Protein AF-0000000080321434 (afdb_homodimer)

Sequence (794 aa):
MRINADEWEIYREKVVTRYVVVEDSRVKMIAEKVEYGEALRVIVDGKVAMVSGRRLSDEIADMAVKLARTSQDRLSEFPERSRVERVEVFDPSVMKTTPEELKDYGEAIASVGNISSAHFSVEYIRREIVNSNGVEVAEEESLAGVVVEAVFGSGSAYEYHESRRLDFEPESYAERALELARIDDRAEKIDPGRYTVTLSPVAVDQLLSYALYPAFYYENIRRGRSRIGELMGKEVFGGLSITDDPLLDWGVNSCSFDDEGVASRRKVLVDGGVVRGYISDFKHLPESPTGNGFREDYSSYPSTSPTNVVLDFPERGEAEGVYVHAFIGAHTSNFVSGDFSLELMNASIDGKGIKGAMIYGNVYDLLNRISHFGNKVRQVGSTVTPEIVLEGVEIKVMRINADEWEIYREKVVTRYVVVEDSRVKMIAEKVEYGEALRVIVDGKVAMVSGRRLSDEIADMAVKLARTSQDRLSEFPERSRVERVEVFDPSVMKTTPEELKDYGEAIASVGNISSAHFSVEYIRREIVNSNGVEVAEEESLAGVVVEAVFGSGSAYEYHESRRLDFEPESYAERALELARIDDRAEKIDPGRYTVTLSPVAVDQLLSYALYPAFYYENIRRGRSRIGELMGKEVFGGLSITDDPLLDWGVNSCSFDDEGVASRRKVLVDGGVVRGYISDFKHLPESPTGNGFREDYSSYPSTSPTNVVLDFPERGEAEGVYVHAFIGAHTSNFVSGDFSLELMNASIDGKGIKGAMIYGNVYDLLNRISHFGNKVRQVGSTVTPEIVLEGVEIKV

Radius of gyration: 27.19 Å; Cα contacts (8 Å, |Δi|>4): 2315; chains: 2; bounding box: 60×73×65 Å

Organism: NCBI:txid113653

Structure (mmCIF, N/CA/C/O backbone):
data_AF-0000000080321434-model_v1
#
loop_
_entity.id
_entity.type
_entity.pdbx_description
1 polymer 'Putative Zn-dependent protease'
#
loop_
_atom_site.group_PDB
_atom_site.id
_atom_site.type_symbol
_atom_site.label_atom_id
_atom_site.label_alt_id
_atom_site.label_comp_id
_atom_site.label_asym_id
_atom_site.label_entity_id
_atom_site.label_seq_id
_atom_site.pdbx_PDB_ins_code
_atom_site.Cartn_x
_atom_site.Cartn_y
_atom_site.Cartn_z
_atom_site.occupancy
_atom_site.B_iso_or_equiv
_atom_site.auth_seq_id
_atom_site.auth_comp_id
_atom_site.auth_asym_id
_atom_site.auth_atom_id
_atom_site.pdbx_PDB_model_num
ATOM 1 N N . MET A 1 1 ? 22.266 3.693 28.188 1 79.75 1 MET A N 1
ATOM 2 C CA . MET A 1 1 ? 22.875 3.902 26.875 1 79.75 1 MET A CA 1
ATOM 3 C C . MET A 1 1 ? 23.641 5.223 26.828 1 79.75 1 MET A C 1
ATOM 5 O O . MET A 1 1 ? 23.125 6.254 27.266 1 79.75 1 MET A O 1
ATOM 9 N N . ARG A 1 2 ? 25.016 5.258 26.578 1 85.5 2 ARG A N 1
ATOM 10 C CA . ARG A 1 2 ? 25.844 6.453 26.438 1 85.5 2 ARG A CA 1
ATOM 11 C C . ARG A 1 2 ? 25.75 7.02 25.016 1 85.5 2 ARG A C 1
ATOM 13 O O . ARG A 1 2 ? 26.094 6.344 24.047 1 85.5 2 ARG A O 1
ATOM 20 N N . ILE A 1 3 ? 25 8.125 24.797 1 94.19 3 ILE A N 1
ATOM 21 C CA . ILE A 1 3 ? 24.828 8.766 23.5 1 94.19 3 ILE A CA 1
ATOM 22 C C . ILE A 1 3 ? 25.781 9.961 23.391 1 94.19 3 ILE A C 1
ATOM 24 O O . ILE A 1 3 ? 25.594 10.977 24.062 1 94.19 3 ILE A O 1
ATOM 28 N N . ASN A 1 4 ? 26.797 9.867 22.672 1 94.81 4 ASN A N 1
ATOM 29 C CA . ASN A 1 4 ? 27.797 10.922 22.469 1 94.81 4 ASN A CA 1
ATOM 30 C C . ASN A 1 4 ? 27.375 11.891 21.375 1 94.81 4 ASN A C 1
ATOM 32 O O . ASN A 1 4 ? 27.969 11.922 20.297 1 94.81 4 ASN A O 1
ATOM 36 N N . ALA A 1 5 ? 26.391 12.688 21.641 1 97.75 5 ALA A N 1
ATOM 37 C CA . ALA A 1 5 ? 25.828 13.672 20.719 1 97.75 5 ALA A CA 1
ATOM 38 C C . ALA A 1 5 ? 25.516 14.984 21.422 1 97.75 5 ALA A C 1
ATOM 40 O O . ALA A 1 5 ? 25.469 15.031 22.656 1 97.75 5 ALA A O 1
ATOM 41 N N . ASP A 1 6 ? 25.422 16.016 20.703 1 98.25 6 ASP A N 1
ATOM 42 C CA . ASP A 1 6 ? 25.031 17.281 21.297 1 98.25 6 ASP A CA 1
ATOM 43 C C . ASP A 1 6 ? 23.641 17.203 21.906 1 98.25 6 ASP A C 1
ATOM 45 O O . ASP A 1 6 ? 23.406 17.688 23.016 1 98.25 6 ASP A O 1
ATOM 49 N N . GLU A 1 7 ? 22.703 16.641 21.156 1 98.31 7 GLU A N 1
ATOM 50 C CA . GLU A 1 7 ? 21.359 16.344 21.641 1 98.31 7 GLU A CA 1
ATOM 51 C C . GLU A 1 7 ? 20.875 14.992 21.125 1 98.31 7 GLU A C 1
ATOM 53 O O . GLU A 1 7 ? 21.438 14.453 20.172 1 98.31 7 GLU A O 1
ATOM 58 N N . TRP A 1 8 ? 19.875 14.453 21.797 1 98.31 8 TRP A N 1
ATOM 59 C CA . TRP A 1 8 ? 19.328 13.172 21.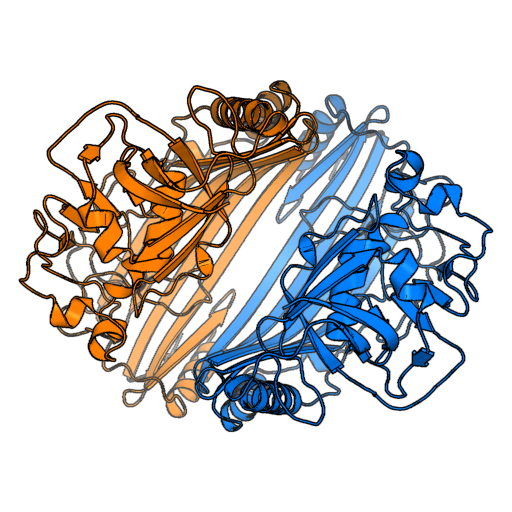391 1 98.31 8 TRP A CA 1
ATOM 60 C C . TRP A 1 8 ? 17.844 13.086 21.719 1 98.31 8 TRP A C 1
ATOM 62 O O . TRP A 1 8 ? 17.344 13.82 22.578 1 98.31 8 TRP A O 1
ATOM 72 N N . GLU A 1 9 ? 17.109 12.289 20.984 1 98.5 9 GLU A N 1
ATOM 73 C CA . GLU A 1 9 ? 15.703 11.945 21.188 1 98.5 9 GLU A CA 1
ATOM 74 C C . GLU A 1 9 ? 15.477 10.453 21.016 1 98.5 9 GLU A C 1
ATOM 76 O O . GLU A 1 9 ? 15.969 9.844 20.062 1 98.5 9 GLU A O 1
ATOM 81 N N . ILE A 1 10 ? 14.773 9.852 21.938 1 98.31 10 ILE A N 1
ATOM 82 C CA . ILE A 1 10 ? 14.359 8.453 21.844 1 98.31 10 ILE A CA 1
ATOM 83 C C . ILE A 1 10 ? 12.844 8.375 21.703 1 98.31 10 ILE A C 1
ATOM 85 O O . ILE A 1 10 ? 12.109 8.992 22.484 1 98.31 10 ILE A O 1
ATOM 89 N N . TYR A 1 11 ? 12.43 7.727 20.719 1 98.06 11 TYR A N 1
ATOM 90 C CA . TYR A 1 11 ? 11.023 7.445 20.438 1 98.06 11 TYR A CA 1
ATOM 91 C C . TYR A 1 11 ? 10.734 5.953 20.531 1 98.06 11 TYR A C 1
ATOM 93 O O . TYR A 1 11 ? 11.445 5.137 19.938 1 98.06 11 TYR A O 1
ATOM 101 N N . ARG A 1 12 ? 9.734 5.574 21.281 1 98.06 12 ARG A N 1
ATOM 102 C CA . ARG A 1 12 ? 9.305 4.188 21.438 1 98.06 12 ARG A CA 1
ATOM 103 C C . ARG A 1 12 ? 7.828 4.027 21.094 1 98.06 12 ARG A C 1
ATOM 105 O O . ARG A 1 12 ? 7.008 4.887 21.422 1 98.06 12 ARG A O 1
ATOM 112 N N . GLU A 1 13 ? 7.52 2.906 20.422 1 97.75 13 GLU A N 1
ATOM 113 C CA . GLU A 1 13 ? 6.133 2.652 20.047 1 97.75 13 GLU A CA 1
ATOM 114 C C . GLU A 1 13 ? 5.793 1.17 20.156 1 97.75 13 GLU A C 1
ATOM 116 O O . GLU A 1 13 ? 6.59 0.313 19.766 1 97.75 13 GLU A O 1
ATOM 121 N N . LYS A 1 14 ? 4.738 0.87 20.766 1 96.75 14 LYS A N 1
ATOM 122 C CA . LYS A 1 14 ? 4.137 -0.461 20.797 1 96.75 14 LYS A CA 1
ATOM 123 C C . LYS A 1 14 ? 2.73 -0.442 20.203 1 96.75 14 LYS A C 1
ATOM 125 O O . LYS A 1 14 ? 1.908 0.401 20.578 1 96.75 14 LYS A O 1
ATOM 130 N N . VAL A 1 15 ? 2.447 -1.341 19.312 1 96.62 15 VAL A N 1
ATOM 131 C CA . VAL A 1 15 ? 1.135 -1.45 18.672 1 96.62 15 VAL A CA 1
ATOM 132 C C . VAL A 1 15 ? 0.641 -2.893 18.766 1 96.62 15 VAL A C 1
ATOM 134 O O . VAL A 1 15 ? 1.349 -3.82 18.359 1 96.62 15 VAL A O 1
ATOM 137 N N . VAL A 1 16 ? -0.491 -3.096 19.281 1 95.56 16 VAL A N 1
ATOM 138 C CA . VAL A 1 16 ? -1.176 -4.383 19.266 1 95.56 16 VAL A CA 1
ATOM 139 C C . VAL A 1 16 ? -2.428 -4.293 18.391 1 95.56 16 VAL A C 1
ATOM 141 O O . VAL A 1 16 ? -3.316 -3.482 18.656 1 95.56 16 VAL A O 1
ATOM 144 N N . THR A 1 17 ? -2.5 -5.094 17.391 1 96.75 17 THR A N 1
ATOM 145 C CA . THR A 1 17 ? -3.645 -5.129 16.484 1 96.75 17 THR A CA 1
ATOM 146 C C . THR A 1 17 ? -4.32 -6.5 16.531 1 96.75 17 THR A C 1
ATOM 148 O O . THR A 1 17 ? -3.66 -7.527 16.344 1 96.75 17 THR A O 1
ATOM 151 N N . ARG A 1 18 ? -5.562 -6.535 16.75 1 95.81 18 ARG A N 1
ATOM 152 C CA . ARG A 1 18 ? -6.402 -7.719 16.609 1 95.81 18 ARG A CA 1
ATOM 153 C C . ARG A 1 18 ? -7.441 -7.52 15.508 1 95.81 18 ARG A C 1
ATOM 155 O O . ARG A 1 18 ? -8.055 -6.453 15.406 1 95.81 18 ARG A O 1
ATOM 162 N N . TYR A 1 19 ? -7.605 -8.516 14.672 1 96.56 19 TYR A N 1
ATOM 163 C CA . TYR A 1 19 ? -8.508 -8.242 13.555 1 96.56 19 TYR A CA 1
ATOM 164 C C . TYR A 1 19 ? -9.125 -9.531 13.031 1 96.56 19 TYR A C 1
ATOM 166 O O . TYR A 1 19 ? -8.648 -10.625 13.336 1 96.56 19 TYR A O 1
ATOM 174 N N . VAL A 1 20 ? -10.18 -9.375 12.312 1 95.69 20 VAL A N 1
ATOM 175 C CA . VAL A 1 20 ? -10.875 -10.43 11.586 1 95.69 20 VAL A CA 1
ATOM 176 C C . VAL A 1 20 ? -10.977 -10.055 10.109 1 95.69 20 VAL A C 1
ATOM 178 O O . VAL A 1 20 ? -11.188 -8.883 9.773 1 95.69 20 VAL A O 1
ATOM 181 N N . VAL A 1 21 ? -10.773 -11.039 9.297 1 95.44 21 VAL A N 1
ATOM 182 C CA . VAL A 1 21 ? -10.867 -10.852 7.852 1 95.44 21 VAL A CA 1
ATOM 183 C C . VAL A 1 21 ? -12.047 -11.641 7.297 1 95.44 21 VAL A C 1
ATOM 185 O O . VAL A 1 21 ? -12.234 -12.805 7.641 1 95.44 21 VAL A O 1
ATOM 188 N N . VAL A 1 22 ? -12.844 -10.922 6.473 1 94.44 22 VAL A N 1
ATOM 189 C CA . VAL A 1 22 ? -13.953 -11.539 5.746 1 94.44 22 VAL A CA 1
ATOM 190 C C . VAL A 1 22 ? -13.648 -11.547 4.25 1 94.44 22 VAL A C 1
ATOM 192 O O . VAL A 1 22 ? -13.188 -10.547 3.701 1 94.44 22 VAL A O 1
ATOM 195 N N . GLU A 1 23 ? -13.867 -12.641 3.617 1 90.25 23 GLU A N 1
ATOM 196 C CA . GLU A 1 23 ? -13.727 -12.789 2.17 1 90.25 23 GLU A CA 1
ATOM 197 C C . GLU A 1 23 ? -14.914 -13.547 1.579 1 90.25 23 GLU A C 1
ATOM 199 O O . GLU A 1 23 ? -15.281 -14.617 2.068 1 90.25 23 GLU A O 1
ATOM 204 N N . ASP A 1 24 ? -15.492 -13 0.528 1 88.31 24 ASP A N 1
ATOM 205 C CA . ASP A 1 24 ? -16.656 -13.602 -0.127 1 88.31 24 ASP A CA 1
ATOM 206 C C . ASP A 1 24 ? -17.734 -13.953 0.888 1 88.31 24 ASP A C 1
ATOM 208 O O . ASP A 1 24 ? -18.219 -15.094 0.922 1 88.31 24 ASP A O 1
ATOM 212 N N . SER A 1 25 ? -17.906 -13.016 1.702 1 91.62 25 SER A N 1
ATOM 213 C CA . SER A 1 25 ? -18.984 -13.07 2.695 1 91.62 25 SER A CA 1
ATOM 214 C C . SER A 1 25 ? -18.797 -14.25 3.641 1 91.62 25 SER A C 1
ATOM 216 O O . SER A 1 25 ? -19.766 -14.898 4.027 1 91.62 25 SER A O 1
ATOM 218 N N . ARG A 1 26 ? -17.531 -14.484 3.996 1 86.81 26 ARG A N 1
ATOM 219 C CA . ARG A 1 26 ? -17.188 -15.5 4.984 1 86.81 26 ARG A CA 1
ATOM 220 C C . ARG A 1 26 ? -16 -15.062 5.836 1 86.81 26 ARG A C 1
ATOM 222 O O . ARG A 1 26 ? -15.055 -14.469 5.32 1 86.81 26 ARG A O 1
ATOM 229 N N . VAL A 1 27 ? -16.047 -15.5 7.105 1 90.62 27 VAL A N 1
ATOM 230 C CA . VAL A 1 27 ? -14.906 -15.203 7.965 1 90.62 27 VAL A CA 1
ATOM 231 C C . VAL A 1 27 ? -13.711 -16.062 7.551 1 90.62 27 VAL A C 1
ATOM 233 O O . VAL A 1 27 ? -13.805 -17.297 7.512 1 90.62 27 VAL A O 1
ATOM 236 N N . LYS A 1 28 ? -12.688 -15.5 7.242 1 86 28 LYS A N 1
ATOM 237 C CA . LYS A 1 28 ? -11.516 -16.188 6.707 1 86 28 LYS A CA 1
ATOM 238 C C . LYS A 1 28 ? -10.477 -16.438 7.793 1 86 28 LYS A C 1
ATOM 240 O O . LYS A 1 28 ? -9.82 -17.484 7.809 1 86 28 LYS A O 1
ATOM 245 N N . MET A 1 29 ? -10.297 -15.5 8.656 1 88.06 29 MET A N 1
ATOM 246 C CA . MET A 1 29 ? -9.242 -15.641 9.648 1 88.06 29 MET A CA 1
ATOM 247 C C . MET A 1 29 ? -9.406 -14.609 10.766 1 88.06 29 MET A C 1
ATOM 249 O O . MET A 1 29 ? -10 -13.555 10.562 1 88.06 29 MET A O 1
ATOM 253 N N . ILE A 1 30 ? -8.883 -14.93 11.859 1 91.94 30 ILE A N 1
ATOM 254 C CA . ILE A 1 30 ? -8.727 -14.047 13.008 1 91.94 30 ILE A CA 1
ATOM 255 C C . ILE A 1 30 ? -7.258 -14.016 13.438 1 91.94 30 ILE A C 1
ATOM 257 O O . ILE A 1 30 ? -6.602 -15.055 13.523 1 91.94 30 ILE A O 1
ATOM 261 N N . ALA A 1 31 ? -6.793 -12.805 13.664 1 92.88 31 ALA A N 1
ATOM 262 C CA . ALA A 1 31 ? -5.352 -12.695 13.883 1 92.88 31 ALA A CA 1
ATOM 263 C C . ALA A 1 31 ? -5.035 -11.609 14.906 1 92.88 31 ALA A C 1
ATOM 265 O O . ALA A 1 31 ? -5.875 -10.75 15.195 1 92.88 31 ALA A O 1
ATOM 266 N N . GLU A 1 32 ? -3.875 -11.719 15.477 1 90.94 32 GLU A N 1
ATOM 267 C CA . GLU A 1 32 ? -3.273 -10.695 16.328 1 90.94 32 GLU A CA 1
ATOM 268 C C . GLU A 1 32 ? -1.841 -10.391 15.891 1 90.94 32 GLU A C 1
ATOM 270 O O . GLU A 1 32 ? -1.083 -11.305 15.555 1 90.94 32 GLU A O 1
ATOM 275 N N . LYS A 1 33 ? -1.509 -9.203 15.812 1 91.12 33 LYS A N 1
ATOM 276 C CA . LYS A 1 33 ? -0.156 -8.75 15.508 1 91.12 33 LYS A CA 1
ATOM 277 C C . LYS A 1 33 ? 0.355 -7.781 16.578 1 91.12 33 LYS A C 1
ATOM 279 O O . LYS A 1 33 ? -0.387 -6.914 17.031 1 91.12 33 LYS A O 1
ATOM 284 N N . VAL A 1 34 ? 1.584 -7.98 17.016 1 90.69 34 VAL A N 1
ATOM 285 C CA . VAL A 1 34 ? 2.234 -7.082 17.969 1 90.69 34 VAL A CA 1
ATOM 286 C C . VAL A 1 34 ? 3.51 -6.512 17.344 1 90.69 34 VAL A C 1
ATOM 288 O O . VAL A 1 34 ? 4.352 -7.258 16.844 1 90.69 34 VAL A O 1
ATOM 291 N N . GLU A 1 35 ? 3.623 -5.254 17.344 1 91.31 35 GLU A N 1
ATOM 292 C CA . GLU A 1 35 ? 4.809 -4.559 16.859 1 91.31 35 GLU A CA 1
ATOM 293 C C . GLU A 1 35 ? 5.395 -3.645 17.922 1 91.31 35 GLU A C 1
ATOM 295 O O . GLU A 1 35 ? 4.656 -2.99 18.672 1 91.31 35 GLU A O 1
ATOM 300 N N . TYR A 1 36 ? 6.625 -3.689 18.047 1 93.62 36 TYR A N 1
ATOM 301 C CA . TYR A 1 36 ? 7.363 -2.82 18.969 1 93.62 36 TYR A CA 1
ATOM 302 C C . TYR A 1 36 ? 8.672 -2.357 18.328 1 93.62 36 TYR A C 1
ATOM 304 O O . TYR A 1 36 ? 9.352 -3.131 17.656 1 93.62 36 TYR A O 1
ATOM 312 N N . GLY A 1 37 ? 9.008 -1.082 18.531 1 95.25 37 GLY A N 1
ATOM 313 C CA . GLY A 1 37 ? 10.289 -0.58 18.047 1 95.25 37 GLY A CA 1
ATOM 314 C C . GLY A 1 37 ? 10.695 0.731 18.703 1 95.25 37 GLY A C 1
ATOM 315 O O . GLY A 1 37 ? 9.891 1.37 19.375 1 95.25 37 GLY A O 1
ATOM 316 N N . GLU A 1 38 ? 11.945 0.996 18.531 1 97.25 38 GLU A N 1
ATOM 317 C CA . GLU A 1 38 ? 12.555 2.215 19.047 1 97.25 38 GLU A CA 1
ATOM 318 C C . GLU A 1 38 ? 13.336 2.955 17.969 1 97.25 38 GLU A C 1
ATOM 320 O O . GLU A 1 38 ? 13.875 2.334 17.047 1 97.25 38 GLU A O 1
ATOM 325 N N . ALA A 1 39 ? 13.352 4.242 18.109 1 97.31 39 ALA A N 1
ATOM 326 C CA . ALA A 1 39 ? 14.148 5.09 17.234 1 97.31 39 ALA A CA 1
ATOM 327 C C . ALA A 1 39 ? 14.984 6.086 18.031 1 97.31 39 ALA A C 1
ATOM 329 O O . ALA A 1 39 ? 14.562 6.539 19.094 1 97.31 39 ALA A O 1
ATOM 330 N N . LEU A 1 40 ? 16.156 6.344 17.516 1 97.62 40 LEU A N 1
ATOM 331 C CA . LEU A 1 40 ? 17.062 7.332 18.094 1 97.62 40 LEU A CA 1
ATOM 332 C C . LEU A 1 40 ? 17.438 8.383 17.062 1 97.62 40 LEU A C 1
ATOM 334 O O . LEU A 1 40 ? 17.906 8.055 15.969 1 97.62 40 LEU A O 1
ATOM 338 N N . ARG A 1 41 ? 17.156 9.617 17.344 1 97.38 41 ARG A N 1
ATOM 339 C CA . ARG A 1 41 ? 17.719 10.734 16.594 1 97.38 41 ARG A CA 1
ATOM 340 C C . ARG A 1 41 ? 18.797 11.445 17.391 1 97.38 41 ARG A C 1
ATOM 342 O O . ARG A 1 41 ? 18.672 11.617 18.609 1 97.38 41 ARG A O 1
ATOM 349 N N . VAL A 1 42 ? 19.828 11.844 16.734 1 97.56 42 VAL A N 1
ATOM 350 C CA . VAL A 1 42 ? 20.906 12.586 17.391 1 97.56 42 VAL A CA 1
ATOM 351 C C . VAL A 1 42 ? 21.266 13.812 16.562 1 97.56 42 VAL A C 1
ATOM 353 O O . VAL A 1 42 ? 21.109 13.812 15.336 1 97.56 42 VAL A O 1
ATOM 356 N N . ILE A 1 43 ? 21.672 14.836 17.234 1 97.88 43 ILE A N 1
ATOM 357 C CA . ILE A 1 43 ? 22.234 16.031 16.609 1 97.88 43 ILE A CA 1
ATOM 358 C C . ILE A 1 43 ? 23.719 16.141 16.938 1 97.88 43 ILE A C 1
ATOM 360 O O . ILE A 1 43 ? 24.109 16.062 18.109 1 97.88 43 ILE A O 1
ATOM 364 N N . VAL A 1 44 ? 24.531 16.203 15.945 1 97.44 44 VAL A N 1
ATOM 365 C CA . VAL A 1 44 ? 25.969 16.453 16.078 1 97.44 44 VAL A CA 1
ATOM 366 C C . VAL A 1 44 ? 26.375 17.625 15.172 1 97.44 44 VAL A C 1
ATOM 368 O O . VAL A 1 44 ? 26.25 17.531 13.953 1 97.44 44 VAL A O 1
ATOM 371 N N . ASP A 1 45 ? 26.875 18.672 15.766 1 96.31 45 ASP A N 1
ATOM 372 C CA . ASP A 1 45 ? 27.297 19.859 15.016 1 96.31 45 ASP A CA 1
ATOM 373 C C . ASP A 1 45 ? 26.188 20.344 14.094 1 96.31 45 ASP A C 1
ATOM 375 O O . ASP A 1 45 ? 26.422 20.609 12.906 1 96.31 45 ASP A O 1
ATOM 379 N N . GLY A 1 46 ? 25.031 20.312 14.617 1 95.94 46 GLY A N 1
ATOM 380 C CA . GLY A 1 46 ? 23.891 20.844 13.898 1 95.94 46 GLY A CA 1
ATOM 381 C C . GLY A 1 46 ? 23.344 19.906 12.844 1 95.94 46 GLY A C 1
ATOM 382 O O . GLY A 1 46 ? 22.453 20.266 12.086 1 95.94 46 GLY A O 1
ATOM 383 N N . LYS A 1 47 ? 23.875 18.703 12.789 1 94.5 47 LYS A N 1
ATOM 384 C CA . LYS A 1 47 ? 23.438 17.688 11.836 1 94.5 47 LYS A CA 1
ATOM 385 C C . LYS A 1 47 ? 22.641 16.594 12.539 1 94.5 47 LYS A C 1
ATOM 387 O O . LYS A 1 47 ? 23 16.172 13.641 1 94.5 47 LYS A O 1
ATOM 392 N N . VAL A 1 48 ? 21.609 16.156 11.922 1 94.62 48 VAL A N 1
ATOM 393 C CA . VAL A 1 48 ? 20.719 15.195 12.586 1 94.62 48 VAL A CA 1
ATOM 394 C C . VAL A 1 48 ? 20.688 13.883 11.805 1 94.62 48 VAL A C 1
ATOM 396 O O . VAL A 1 48 ? 20.781 13.891 10.57 1 94.62 48 VAL A O 1
ATOM 399 N N . ALA A 1 49 ? 20.609 12.789 12.469 1 93.75 49 ALA A N 1
ATOM 400 C CA . ALA A 1 49 ? 20.438 11.461 11.883 1 93.75 49 ALA A CA 1
ATOM 401 C C . ALA A 1 49 ? 19.547 10.586 12.758 1 93.75 49 ALA A C 1
ATOM 403 O O . ALA A 1 49 ? 19.359 10.875 13.945 1 93.75 49 ALA A O 1
ATOM 404 N N . MET A 1 50 ? 19.016 9.539 12.141 1 95.19 50 MET A N 1
ATOM 405 C CA . MET A 1 50 ? 18.125 8.641 12.852 1 95.19 50 MET A CA 1
ATOM 406 C C . MET A 1 50 ? 18.469 7.184 12.578 1 95.19 50 MET A C 1
ATOM 408 O O . MET A 1 50 ? 18.828 6.824 11.461 1 95.19 50 MET A O 1
ATOM 412 N N . VAL A 1 51 ? 18.375 6.387 13.602 1 94.81 51 VAL A N 1
ATOM 413 C CA . VAL A 1 51 ? 18.422 4.934 13.5 1 94.81 51 VAL A CA 1
ATOM 414 C C . VAL A 1 51 ? 17.234 4.316 14.242 1 94.81 51 VAL A C 1
ATOM 416 O O . VAL A 1 51 ? 16.656 4.953 15.117 1 94.81 51 VAL A O 1
ATOM 419 N N . SER A 1 52 ? 16.812 3.184 13.867 1 94.19 52 SER A N 1
ATOM 420 C CA . SER A 1 52 ? 15.734 2.514 14.57 1 94.19 52 SER A CA 1
ATOM 421 C C . SER A 1 52 ? 15.93 1.003 14.586 1 94.19 52 SER A C 1
ATOM 423 O O . SER A 1 52 ? 16.719 0.467 13.805 1 94.19 52 SER A O 1
ATOM 425 N N . GLY A 1 53 ? 15.289 0.348 15.508 1 91.44 53 GLY A N 1
ATOM 426 C CA . GLY A 1 53 ? 15.328 -1.095 15.68 1 91.44 53 GLY A CA 1
ATOM 427 C C . GLY A 1 53 ? 14.352 -1.592 16.734 1 91.44 53 GLY A C 1
ATOM 428 O O . GLY A 1 53 ? 13.594 -0.806 17.312 1 91.44 53 GLY A O 1
ATOM 429 N N . ARG A 1 54 ? 14.383 -2.875 16.938 1 88.62 54 ARG A N 1
ATOM 430 C CA . ARG A 1 54 ? 13.531 -3.455 17.984 1 88.62 54 ARG A CA 1
ATOM 431 C C . ARG A 1 54 ? 13.953 -2.975 19.359 1 88.62 54 ARG A C 1
ATOM 433 O O . ARG A 1 54 ? 13.109 -2.59 20.172 1 88.62 54 ARG A O 1
ATOM 440 N N . ARG A 1 55 ? 15.25 -2.992 19.516 1 88.88 55 ARG A N 1
ATOM 441 C CA . ARG A 1 55 ? 15.836 -2.477 20.75 1 88.88 55 ARG A CA 1
ATOM 442 C C . ARG A 1 55 ? 17.109 -1.694 20.469 1 88.88 55 ARG A C 1
ATOM 444 O O . ARG A 1 55 ? 18 -2.18 19.766 1 88.88 55 ARG A O 1
ATOM 451 N N . LEU A 1 56 ? 17.125 -0.488 21.047 1 92.75 56 LEU A N 1
ATOM 452 C CA . LEU A 1 56 ? 18.328 0.331 20.906 1 92.75 56 LEU A CA 1
ATOM 453 C C . LEU A 1 56 ? 19.484 -0.242 21.719 1 92.75 56 LEU A C 1
ATOM 455 O O . LEU A 1 56 ? 19.266 -0.853 22.766 1 92.75 56 LEU A O 1
ATOM 459 N N . SER A 1 57 ? 20.672 -0.088 21.188 1 90.56 57 SER A N 1
ATOM 460 C CA . SER A 1 57 ? 21.922 -0.511 21.828 1 90.56 57 SER A CA 1
ATOM 461 C C . SER A 1 57 ? 23 0.552 21.688 1 90.56 57 SER A C 1
ATOM 463 O O . SER A 1 57 ? 22.828 1.544 20.969 1 90.56 57 SER A O 1
ATOM 465 N N . ASP A 1 58 ? 24.094 0.291 22.406 1 92 58 ASP A N 1
ATOM 466 C CA . ASP A 1 58 ? 25.234 1.197 22.297 1 92 58 ASP A CA 1
ATOM 467 C C . ASP A 1 58 ? 25.766 1.238 20.859 1 92 58 ASP A C 1
ATOM 469 O O . ASP A 1 58 ? 26.156 2.301 20.375 1 92 58 ASP A O 1
ATOM 473 N N . GLU A 1 59 ? 25.734 0.142 20.344 1 85.69 59 GLU A N 1
ATOM 474 C CA . GLU A 1 59 ? 26.219 0.054 18.969 1 85.69 59 GLU A CA 1
ATOM 475 C C . GLU A 1 59 ? 25.359 0.882 18.016 1 85.69 59 GLU A C 1
ATOM 477 O O . GLU A 1 59 ? 25.891 1.561 17.125 1 85.69 59 GLU A O 1
ATOM 482 N N . ILE A 1 60 ? 24.078 0.788 18.234 1 86.38 60 ILE A N 1
ATOM 483 C CA . ILE A 1 60 ? 23.125 1.534 17.406 1 86.38 60 ILE A CA 1
ATOM 484 C C . ILE A 1 60 ? 23.297 3.031 17.672 1 86.38 60 ILE A C 1
ATOM 486 O O . ILE A 1 60 ? 23.25 3.834 16.734 1 86.38 60 ILE A O 1
ATOM 490 N N . ALA A 1 61 ? 23.516 3.375 18.844 1 93.38 61 ALA A N 1
ATOM 491 C CA . ALA A 1 61 ? 23.734 4.773 19.188 1 93.38 61 ALA A CA 1
ATOM 492 C C . ALA A 1 61 ? 25 5.312 18.531 1 93.38 61 ALA A C 1
ATOM 494 O O . ALA A 1 61 ? 25.016 6.434 18.016 1 93.38 61 ALA A O 1
ATOM 495 N N . ASP A 1 62 ? 26.031 4.5 18.547 1 93.31 62 ASP A N 1
ATOM 496 C CA . ASP A 1 62 ? 27.266 4.895 17.891 1 93.31 62 ASP A CA 1
ATOM 497 C C . ASP A 1 62 ? 27.047 5.113 16.391 1 93.31 62 ASP A C 1
ATOM 499 O O . ASP A 1 62 ? 27.594 6.047 15.805 1 93.31 62 ASP A O 1
ATOM 503 N N . MET A 1 63 ? 26.297 4.266 15.906 1 90.12 63 MET A N 1
ATOM 504 C CA . MET A 1 63 ? 25.969 4.387 14.492 1 90.12 63 MET A CA 1
ATOM 505 C C . MET A 1 63 ? 25.219 5.688 14.211 1 90.12 63 MET A C 1
ATOM 507 O O . MET A 1 63 ? 25.484 6.355 13.211 1 90.12 63 MET A O 1
ATOM 511 N N . ALA A 1 64 ? 24.281 6.031 15.023 1 94.25 64 ALA A N 1
ATOM 512 C CA . ALA A 1 64 ? 23.531 7.277 14.867 1 94.25 64 ALA A CA 1
ATOM 513 C C . ALA A 1 64 ? 24.469 8.477 14.852 1 94.25 64 ALA A C 1
ATOM 515 O O . ALA A 1 64 ? 24.312 9.383 14.023 1 94.25 64 ALA A O 1
ATOM 516 N N . VAL A 1 65 ? 25.422 8.469 15.711 1 95.19 65 VAL A N 1
ATOM 517 C CA . VAL A 1 65 ? 26.375 9.57 15.82 1 95.19 65 VAL A CA 1
ATOM 518 C C . VAL A 1 65 ? 27.234 9.641 14.562 1 95.19 65 VAL A C 1
ATOM 520 O O . VAL A 1 65 ? 27.453 10.727 14.008 1 95.19 65 VAL A O 1
ATOM 523 N N . LYS A 1 66 ? 27.688 8.508 14.148 1 91.12 66 LYS A N 1
ATOM 524 C CA . LYS A 1 66 ? 28.484 8.453 12.922 1 91.12 66 LYS A CA 1
ATOM 525 C C . LYS A 1 66 ? 27.688 8.977 11.727 1 91.12 66 LYS A C 1
ATOM 527 O O . LYS A 1 66 ? 28.219 9.727 10.906 1 91.12 66 LYS A O 1
ATOM 532 N N . LEU A 1 67 ? 26.484 8.602 11.727 1 90.31 67 LEU A N 1
ATOM 533 C CA . LEU A 1 67 ? 25.609 9.023 10.641 1 90.31 67 LEU A CA 1
ATOM 534 C C . LEU A 1 67 ? 25.391 10.531 10.672 1 90.31 67 LEU A C 1
ATOM 536 O O . LEU A 1 67 ? 25.375 11.188 9.625 1 90.31 67 LEU A O 1
ATOM 540 N N . ALA A 1 68 ? 25.203 11.023 11.812 1 93.75 68 ALA A N 1
ATOM 541 C CA . ALA A 1 68 ? 24.938 12.453 11.961 1 93.75 68 ALA A CA 1
ATOM 542 C C . ALA A 1 68 ? 26.109 13.281 11.445 1 93.75 68 ALA A C 1
ATOM 544 O O . ALA A 1 68 ? 25.906 14.336 10.836 1 93.75 68 ALA A O 1
ATOM 545 N N . ARG A 1 69 ? 27.281 12.82 11.648 1 90.75 69 ARG A N 1
ATOM 546 C CA . ARG A 1 69 ? 28.484 13.562 11.273 1 90.75 69 ARG A CA 1
ATOM 547 C C . ARG A 1 69 ? 28.562 13.75 9.766 1 90.75 69 ARG A C 1
ATOM 549 O O . ARG A 1 69 ? 29.141 14.734 9.289 1 90.75 69 ARG A O 1
ATOM 556 N N . THR A 1 70 ? 27.953 12.836 9.094 1 83.62 70 THR A N 1
ATOM 557 C CA . THR A 1 70 ? 28.031 12.914 7.641 1 83.62 70 THR A CA 1
ATOM 558 C C . THR A 1 70 ? 26.672 13.289 7.055 1 83.62 70 THR A C 1
ATOM 560 O O . THR A 1 70 ? 26.484 13.273 5.836 1 83.62 70 THR A O 1
ATOM 563 N N . SER A 1 71 ? 25.766 13.555 7.977 1 86.06 71 SER A N 1
ATOM 564 C CA . SER A 1 71 ? 24.406 13.875 7.547 1 86.06 71 SER A CA 1
ATOM 565 C C . SER A 1 71 ? 24.344 15.242 6.891 1 86.06 71 SER A C 1
ATOM 567 O O . SER A 1 71 ? 25.109 16.156 7.254 1 86.06 71 SER A O 1
ATOM 569 N N . GLN A 1 72 ? 23.516 15.367 5.926 1 80.94 72 GLN A N 1
ATOM 570 C CA . GLN A 1 72 ? 23.25 16.688 5.352 1 80.94 72 GLN A CA 1
ATOM 571 C C . GLN A 1 72 ? 22 17.312 5.949 1 80.94 72 GLN A C 1
ATOM 573 O O . GLN A 1 72 ? 21.719 18.484 5.719 1 80.94 72 GLN A O 1
ATOM 578 N N . ASP A 1 73 ? 21.25 16.516 6.738 1 86.19 73 ASP A N 1
ATOM 579 C CA . ASP A 1 73 ? 20.078 17.031 7.414 1 86.19 73 ASP A CA 1
ATOM 580 C C . ASP A 1 73 ? 20.453 17.859 8.648 1 86.19 73 ASP A C 1
ATOM 582 O O . ASP A 1 73 ? 21.25 17.406 9.477 1 86.19 73 ASP A O 1
ATOM 586 N N . ARG A 1 74 ? 19.844 18.984 8.656 1 90.81 74 ARG A N 1
ATOM 587 C CA . ARG A 1 74 ? 20.203 19.906 9.734 1 90.81 74 ARG A CA 1
ATOM 588 C C . ARG A 1 74 ? 19.062 20.062 10.727 1 90.81 74 ARG A C 1
ATOM 590 O O . ARG A 1 74 ? 17.891 20.031 10.336 1 90.81 74 ARG A O 1
ATOM 597 N N . LEU A 1 75 ? 19.328 20.156 11.969 1 94.06 75 LEU A N 1
ATOM 598 C CA . LEU A 1 75 ? 18.422 20.453 13.078 1 94.06 75 LEU A CA 1
ATOM 599 C C . LEU A 1 75 ? 19.188 21.125 14.219 1 94.06 75 LEU A C 1
ATOM 601 O O . LEU A 1 75 ? 20.188 20.594 14.695 1 94.06 75 LEU A O 1
ATOM 605 N N . SER A 1 76 ? 18.703 22.219 14.578 1 94.81 76 SER A N 1
ATOM 606 C CA . SER A 1 76 ? 19.453 23 15.539 1 94.81 76 SER A CA 1
ATOM 607 C C . SER A 1 76 ? 19.312 22.438 16.953 1 94.81 76 SER A C 1
ATOM 609 O O . SER A 1 76 ? 20.25 22.484 17.75 1 94.81 76 SER A O 1
ATOM 611 N N . GLU A 1 77 ? 18.109 21.953 17.219 1 97.62 77 GLU A N 1
ATOM 612 C CA . GLU A 1 77 ? 17.812 21.453 18.547 1 97.62 77 GLU A CA 1
ATOM 613 C C . GLU A 1 77 ? 16.562 20.578 18.547 1 97.62 77 GLU A C 1
ATOM 615 O O . GLU A 1 77 ? 15.82 20.547 17.547 1 97.62 77 GLU A O 1
ATOM 620 N N . PHE A 1 78 ? 16.391 19.875 19.594 1 98.19 78 PHE A N 1
ATOM 621 C CA . PHE A 1 78 ? 15.109 19.219 19.828 1 98.19 78 PHE A CA 1
ATOM 622 C C . PHE A 1 78 ? 14.195 20.094 20.688 1 98.19 78 PHE A C 1
ATOM 624 O O . PHE A 1 78 ? 14.656 21.031 21.328 1 98.19 78 PHE A O 1
ATOM 631 N N . PRO A 1 79 ? 12.891 19.812 20.703 1 98.19 79 PRO A N 1
ATOM 632 C CA . PRO A 1 79 ? 11.953 20.625 21.484 1 98.19 79 PRO A CA 1
ATOM 633 C C . PRO A 1 79 ? 12.273 20.609 22.969 1 98.19 79 PRO A C 1
ATOM 635 O O . PRO A 1 79 ? 12.805 19.625 23.484 1 98.19 79 PRO A O 1
ATOM 638 N N . GLU A 1 80 ? 11.898 21.656 23.641 1 97.69 80 GLU A N 1
ATOM 639 C CA . GLU A 1 80 ? 12 21.75 25.094 1 97.69 80 GLU A CA 1
ATOM 640 C C . GLU A 1 80 ? 10.719 21.266 25.766 1 97.69 80 GLU A C 1
ATOM 642 O O . GLU A 1 80 ? 9.656 21.234 25.141 1 97.69 80 GLU A O 1
ATOM 647 N N . ARG A 1 81 ? 10.938 20.922 27 1 96.44 81 ARG A N 1
ATOM 648 C CA . ARG A 1 81 ? 9.773 20.516 27.781 1 96.44 81 ARG A CA 1
ATOM 649 C C . ARG A 1 81 ? 8.727 21.609 27.812 1 96.44 81 ARG A C 1
ATOM 651 O O . ARG A 1 81 ? 9.062 22.797 27.969 1 96.44 81 ARG A O 1
ATOM 658 N N . SER A 1 82 ? 7.52 21.234 27.562 1 95.38 82 SER A N 1
ATOM 659 C CA . SER A 1 82 ? 6.391 22.156 27.672 1 95.38 82 SER A CA 1
ATOM 660 C C . SER A 1 82 ? 5.168 21.469 28.266 1 95.38 82 SER A C 1
ATOM 662 O O . SER A 1 82 ? 5.125 20.234 28.344 1 95.38 82 SER A O 1
ATOM 664 N N . ARG A 1 83 ? 4.27 22.297 28.719 1 94.38 83 ARG A N 1
ATOM 665 C CA . ARG A 1 83 ? 3.031 21.75 29.266 1 94.38 83 ARG A CA 1
ATOM 666 C C . ARG A 1 83 ? 2.176 21.141 28.156 1 94.38 83 ARG A C 1
ATOM 668 O O . ARG A 1 83 ? 1.976 21.75 27.109 1 94.38 83 ARG A O 1
ATOM 675 N N . VAL A 1 84 ? 1.738 19.938 28.422 1 94.5 84 VAL A N 1
ATOM 676 C CA . VAL A 1 84 ? 0.915 19.203 27.469 1 94.5 84 VAL A CA 1
ATOM 677 C C . VAL A 1 84 ? -0.521 19.109 27.984 1 94.5 84 VAL A C 1
ATOM 679 O O . VAL A 1 84 ? -0.75 18.844 29.156 1 94.5 84 VAL A O 1
ATOM 682 N N . GLU A 1 85 ? -1.518 19.453 27.141 1 93.12 85 GLU A N 1
ATOM 683 C CA . GLU A 1 85 ? -2.93 19.266 27.453 1 93.12 85 GLU A CA 1
ATOM 684 C C . GLU A 1 85 ? -3.379 17.844 27.125 1 93.12 85 GLU A C 1
ATOM 686 O O . GLU A 1 85 ? -3.18 17.375 26 1 93.12 85 GLU A O 1
ATOM 691 N N . ARG A 1 86 ? -3.986 17.25 28.125 1 93.56 86 ARG A N 1
ATOM 692 C CA . ARG A 1 86 ? -4.438 15.883 27.906 1 93.56 86 ARG A CA 1
ATOM 693 C C . ARG A 1 86 ? -5.723 15.852 27.094 1 93.56 86 ARG A C 1
ATOM 695 O O . ARG A 1 86 ? -6.609 16.688 27.281 1 93.56 86 ARG A O 1
ATOM 702 N N . VAL A 1 87 ? -5.781 14.938 26.141 1 96.88 87 VAL A N 1
ATOM 703 C CA . VAL A 1 87 ? -6.945 14.742 25.281 1 96.88 87 VAL A CA 1
ATOM 704 C C . VAL A 1 87 ? -7.441 13.297 25.406 1 96.88 87 VAL A C 1
ATOM 706 O O . VAL A 1 87 ? -6.664 12.391 25.719 1 96.88 87 VAL A O 1
ATOM 709 N N . GLU A 1 88 ? -8.797 13.086 25.25 1 97.75 88 GLU A N 1
ATOM 710 C CA . GLU A 1 88 ? -9.352 11.734 25.312 1 97.75 88 GLU A CA 1
ATOM 711 C C . GLU A 1 88 ? -9.109 10.961 24.031 1 97.75 88 GLU A C 1
ATOM 713 O O . GLU A 1 88 ? -9.75 11.227 23.016 1 97.75 88 GLU A O 1
ATOM 718 N N . VAL A 1 89 ? -8.234 9.961 24.219 1 98.31 89 VAL A N 1
ATOM 719 C CA . VAL A 1 89 ? -7.887 9.234 23 1 98.31 89 VAL A CA 1
ATOM 720 C C . VAL A 1 89 ? -7.762 7.742 23.297 1 98.31 89 VAL A C 1
ATOM 722 O O . VAL A 1 89 ? -7.391 6.953 22.438 1 98.31 89 VAL A O 1
ATOM 725 N N . PHE A 1 90 ? -8.07 7.34 24.578 1 98.44 90 PHE A N 1
ATOM 726 C CA . PHE A 1 90 ? -7.875 5.949 24.969 1 98.44 90 PHE A CA 1
ATOM 727 C C . PHE A 1 90 ? -9.133 5.387 25.625 1 98.44 90 PHE A C 1
ATOM 729 O O . PHE A 1 90 ? -9.57 5.879 26.672 1 98.44 90 PHE A O 1
ATOM 736 N N . ASP A 1 91 ? -9.703 4.418 25 1 98.25 91 ASP A N 1
ATOM 737 C CA . ASP A 1 91 ? -10.789 3.619 25.547 1 98.25 91 ASP A CA 1
ATOM 738 C C . ASP A 1 91 ? -10.328 2.197 25.859 1 98.25 91 ASP A C 1
ATOM 740 O O . ASP A 1 91 ? -10.18 1.378 24.953 1 98.25 91 ASP A O 1
ATOM 744 N N . PRO A 1 92 ? -10.141 1.844 27.078 1 96.25 92 PRO A N 1
ATOM 745 C CA . PRO A 1 92 ? -9.602 0.53 27.438 1 96.25 92 PRO A CA 1
ATOM 746 C C . PRO A 1 92 ? -10.484 -0.621 26.969 1 96.25 92 PRO A C 1
ATOM 748 O O . PRO A 1 92 ? -10.008 -1.745 26.797 1 96.25 92 PRO A O 1
ATOM 751 N N . SER A 1 93 ? -11.727 -0.384 26.766 1 95.38 93 SER A N 1
ATOM 752 C CA . SER A 1 93 ? -12.633 -1.443 26.328 1 95.38 93 SER A CA 1
ATOM 753 C C . SER A 1 93 ? -12.25 -1.958 24.938 1 95.38 93 SER A C 1
ATOM 755 O O . SER A 1 93 ? -12.531 -3.111 24.609 1 95.38 93 SER A O 1
ATOM 757 N N . VAL A 1 94 ? -11.648 -1.178 24.156 1 96.31 94 VAL A N 1
ATOM 758 C CA . VAL A 1 94 ? -11.234 -1.57 22.812 1 96.31 94 VAL A CA 1
ATOM 759 C C . VAL A 1 94 ? -10.211 -2.701 22.906 1 96.31 94 VAL A C 1
ATOM 761 O O . VAL A 1 94 ? -10.305 -3.684 22.156 1 96.31 94 VAL A O 1
ATOM 764 N N . MET A 1 95 ? -9.352 -2.678 23.859 1 91.69 95 MET A N 1
ATOM 765 C CA . MET A 1 95 ? -8.281 -3.656 23.984 1 91.69 95 MET A CA 1
ATOM 766 C C . MET A 1 95 ? -8.797 -4.953 24.609 1 91.69 95 MET A C 1
ATOM 768 O O . MET A 1 95 ? -8.125 -5.988 24.531 1 91.69 95 MET A O 1
ATOM 772 N N . LYS A 1 96 ? -9.914 -4.922 25.125 1 93.62 96 LYS A N 1
ATOM 773 C CA . LYS A 1 96 ? -10.477 -6.102 25.781 1 93.62 96 LYS A CA 1
ATOM 774 C C . LYS A 1 96 ? -11.234 -6.973 24.781 1 93.62 96 LYS A C 1
ATOM 776 O O . LYS A 1 96 ? -11.711 -8.055 25.125 1 93.62 96 LYS A O 1
ATOM 781 N N . THR A 1 97 ? -11.266 -6.551 23.594 1 94.62 97 THR A N 1
ATOM 782 C CA . THR A 1 97 ? -11.961 -7.32 22.578 1 94.62 97 THR A CA 1
ATOM 783 C C . THR A 1 97 ? -11.336 -8.703 22.422 1 94.62 97 THR A C 1
ATOM 785 O O . THR A 1 97 ? -10.133 -8.828 22.203 1 94.62 97 THR A O 1
ATOM 788 N N . THR A 1 98 ? -12.148 -9.734 22.516 1 90.94 98 THR A N 1
ATOM 789 C CA . THR A 1 98 ? -11.688 -11.117 22.453 1 90.94 98 THR A CA 1
ATOM 790 C C . THR A 1 98 ? -11.766 -11.648 21.016 1 90.94 98 THR A C 1
ATOM 792 O O . THR A 1 98 ? -12.453 -11.07 20.172 1 90.94 98 THR A O 1
ATOM 795 N N . PRO A 1 99 ? -11.109 -12.773 20.812 1 89.31 99 PRO A N 1
ATOM 796 C CA . PRO A 1 99 ? -11.242 -13.414 19.5 1 89.31 99 PRO A CA 1
ATOM 797 C C . PRO A 1 99 ? -12.68 -13.797 19.172 1 89.31 99 PRO A C 1
ATOM 799 O O . PRO A 1 99 ? -13.102 -13.719 18.016 1 89.31 99 PRO A O 1
ATOM 802 N N . GLU A 1 100 ? -13.422 -14.188 20.172 1 90.06 100 GLU A N 1
ATOM 803 C CA . GLU A 1 100 ? -14.82 -14.547 19.969 1 90.06 100 GLU A CA 1
ATOM 804 C C . GLU A 1 100 ? -15.633 -13.344 19.516 1 90.06 100 GLU A C 1
ATOM 806 O O . GLU A 1 100 ? -16.484 -13.461 18.625 1 90.06 100 GLU A O 1
ATOM 811 N N . GLU A 1 101 ? -15.367 -12.289 20.141 1 94.44 101 GLU A N 1
ATOM 812 C CA . GLU A 1 101 ? -16.062 -11.07 19.734 1 94.44 101 GLU A CA 1
ATOM 813 C C . GLU A 1 101 ? -15.672 -10.664 18.312 1 94.44 101 GLU A C 1
ATOM 815 O O . GLU A 1 101 ? -16.516 -10.203 17.547 1 94.44 101 GLU A O 1
ATOM 820 N N . LEU A 1 102 ? -14.391 -10.805 17.984 1 94.88 102 LEU A N 1
ATOM 821 C CA . LEU A 1 102 ? -13.953 -10.539 16.625 1 94.88 102 LEU A CA 1
ATOM 822 C C . LEU A 1 102 ? -14.695 -11.422 15.633 1 94.88 102 LEU A C 1
ATOM 824 O O . LEU A 1 102 ? -15.102 -10.961 14.57 1 94.88 102 LEU A O 1
ATOM 828 N N . LYS A 1 103 ? -14.828 -12.648 15.977 1 92.56 103 LYS A N 1
ATOM 829 C CA . LYS A 1 103 ? -15.594 -13.562 15.133 1 92.56 103 LYS A CA 1
ATOM 830 C C . LYS A 1 103 ? -17.016 -13.07 14.93 1 92.56 103 LYS A C 1
ATOM 832 O O . LYS A 1 103 ? -17.547 -13.109 13.812 1 92.56 103 LYS A O 1
ATOM 837 N N . ASP A 1 104 ? -17.625 -12.617 15.992 1 95.31 104 ASP A N 1
ATOM 838 C CA . ASP A 1 104 ? -19 -12.117 15.922 1 95.31 104 ASP A CA 1
ATOM 839 C C . ASP A 1 104 ? -19.094 -10.922 14.969 1 95.31 104 ASP A C 1
ATOM 841 O O . ASP A 1 104 ? -20.031 -10.836 14.18 1 95.31 104 ASP A O 1
ATOM 845 N N . TYR A 1 105 ? -18.156 -10.016 15.07 1 97.19 105 TYR A N 1
ATOM 846 C CA . TYR A 1 105 ? -18.141 -8.875 14.164 1 97.19 105 TYR A CA 1
ATOM 847 C C . TYR A 1 105 ? -17.984 -9.328 12.719 1 97.19 105 TYR A C 1
ATOM 849 O O . TYR A 1 105 ? -18.688 -8.82 11.828 1 97.19 105 TYR A O 1
ATOM 857 N N . GLY A 1 106 ? -17.078 -10.258 12.484 1 95.94 106 GLY A N 1
ATOM 858 C CA . GLY A 1 106 ? -16.891 -10.805 11.148 1 95.94 106 GLY A CA 1
ATOM 859 C C . GLY A 1 106 ? -18.156 -11.445 10.594 1 95.94 106 GLY A C 1
ATOM 860 O O . GLY A 1 106 ? -18.5 -11.242 9.43 1 95.94 106 GLY A O 1
ATOM 861 N N . GLU A 1 107 ? -18.828 -12.203 11.414 1 94.56 107 GLU A N 1
ATOM 862 C CA . GLU A 1 107 ? -20.047 -12.875 11 1 94.56 107 GLU A CA 1
ATOM 863 C C . GLU A 1 107 ? -21.156 -11.875 10.688 1 94.56 107 GLU A C 1
ATOM 865 O O . GLU A 1 107 ? -21.922 -12.07 9.742 1 94.56 107 GLU A O 1
ATOM 870 N N . ALA A 1 108 ? -21.234 -10.898 11.477 1 97.69 108 ALA A N 1
ATOM 871 C CA . ALA A 1 108 ? -22.219 -9.852 11.219 1 97.69 108 ALA A CA 1
ATOM 872 C C . ALA A 1 108 ? -21.984 -9.203 9.859 1 97.69 108 ALA A C 1
ATOM 874 O O . ALA A 1 108 ? -22.938 -8.984 9.094 1 97.69 108 ALA A O 1
ATOM 875 N N . ILE A 1 109 ? -20.766 -8.906 9.523 1 98.19 109 ILE A N 1
ATOM 876 C CA . ILE A 1 109 ? -20.406 -8.32 8.234 1 98.19 109 ILE A CA 1
ATOM 877 C C . ILE A 1 109 ? -20.734 -9.305 7.109 1 98.19 109 ILE A C 1
ATOM 879 O O . ILE A 1 109 ? -21.359 -8.93 6.113 1 98.19 109 ILE A O 1
ATOM 883 N N . ALA A 1 110 ? -20.375 -10.523 7.309 1 95.62 110 ALA A N 1
ATOM 884 C CA . ALA A 1 110 ? -20.578 -11.57 6.309 1 95.62 110 ALA A CA 1
ATOM 885 C C . ALA A 1 110 ? -22.062 -11.773 6.016 1 95.62 110 ALA A C 1
ATOM 887 O O . ALA A 1 110 ? -22.438 -12.039 4.875 1 95.62 110 ALA A O 1
ATOM 888 N N . SER A 1 111 ? -22.891 -11.609 6.965 1 96.56 111 SER A N 1
ATOM 889 C CA . SER A 1 111 ? -24.312 -11.883 6.863 1 96.56 111 SER A CA 1
ATOM 890 C C . SER A 1 111 ? -25 -10.891 5.934 1 96.56 111 SER A C 1
ATOM 892 O O . SER A 1 111 ? -26.109 -11.141 5.461 1 96.56 111 SER A O 1
ATOM 894 N N . VAL A 1 112 ? -24.375 -9.781 5.691 1 97.75 112 VAL A N 1
ATOM 895 C CA . VAL A 1 112 ? -24.938 -8.797 4.773 1 97.75 112 VAL A CA 1
ATOM 896 C C . VAL A 1 112 ? -25 -9.375 3.363 1 97.75 112 VAL A C 1
ATOM 898 O O . VAL A 1 112 ? -25.906 -9.055 2.596 1 97.75 112 VAL A O 1
ATOM 901 N N . GLY A 1 113 ? -24.062 -10.219 3.051 1 95.56 113 GLY A N 1
ATOM 902 C CA . GLY A 1 113 ? -23.984 -10.828 1.73 1 95.56 113 GLY A CA 1
ATOM 903 C C . GLY A 1 113 ? -23.344 -9.922 0.693 1 95.56 113 GLY A C 1
ATOM 904 O O . GLY A 1 113 ? -23.375 -8.695 0.833 1 95.56 113 GLY A O 1
ATOM 905 N N . ASN A 1 114 ? -22.75 -10.57 -0.329 1 95.88 114 ASN A N 1
ATOM 906 C CA . ASN A 1 114 ? -22.125 -9.883 -1.461 1 95.88 114 ASN A CA 1
ATOM 907 C C . ASN A 1 114 ? -20.922 -9.055 -1.029 1 95.88 114 ASN A C 1
ATOM 909 O O . ASN A 1 114 ? -20.609 -8.031 -1.643 1 95.88 114 ASN A O 1
ATOM 913 N N . ILE A 1 115 ? -20.297 -9.508 0.068 1 97.06 115 ILE A N 1
ATOM 914 C CA . ILE A 1 115 ? -19.062 -8.859 0.533 1 97.06 115 ILE A CA 1
ATOM 915 C C . ILE A 1 115 ? -17.844 -9.57 -0.058 1 97.06 115 ILE A C 1
ATOM 917 O O . ILE A 1 115 ? -17.578 -10.727 0.273 1 97.06 115 ILE A O 1
ATOM 921 N N . SER A 1 116 ? -17.188 -8.828 -0.937 1 94.44 116 SER A N 1
ATOM 922 C CA . SER A 1 116 ? -16 -9.43 -1.533 1 94.44 116 SER A CA 1
ATOM 923 C C . SER A 1 116 ? -14.852 -9.484 -0.532 1 94.44 116 SER A C 1
ATOM 925 O O . SER A 1 116 ? -14.117 -10.477 -0.477 1 94.44 116 SER A O 1
ATOM 927 N N . SER A 1 117 ? -14.703 -8.453 0.254 1 95.94 117 SER A N 1
ATOM 928 C CA . SER A 1 117 ? -13.656 -8.398 1.273 1 95.94 117 SER A CA 1
ATOM 929 C C . SER A 1 117 ? -14.016 -7.422 2.385 1 95.94 117 SER A C 1
ATOM 931 O O . SER A 1 117 ? -14.656 -6.398 2.133 1 95.94 117 SER A O 1
ATOM 933 N N . ALA A 1 118 ? -13.586 -7.777 3.541 1 98.12 118 ALA A N 1
ATOM 934 C CA . ALA A 1 118 ? -13.711 -6.855 4.668 1 98.12 118 ALA A CA 1
ATOM 935 C C . ALA A 1 118 ? -12.633 -7.117 5.715 1 98.12 118 ALA A C 1
ATOM 937 O O . ALA A 1 118 ? -12.125 -8.234 5.824 1 98.12 118 ALA A O 1
ATOM 938 N N . HIS A 1 119 ? -12.227 -6.109 6.402 1 98 119 HIS A N 1
ATOM 939 C CA . HIS A 1 119 ? -11.258 -6.125 7.496 1 98 119 HIS A CA 1
ATOM 940 C C . HIS A 1 119 ? -11.742 -5.277 8.664 1 98 119 HIS A C 1
ATOM 942 O O . HIS A 1 119 ? -12 -4.082 8.508 1 98 119 HIS A O 1
ATOM 948 N N . PHE A 1 120 ? -12.031 -5.922 9.766 1 98.5 120 PHE A N 1
ATOM 949 C CA . PHE A 1 120 ? -12.312 -5.207 11 1 98.5 120 PHE A CA 1
ATOM 950 C C . PHE A 1 120 ? -11.188 -5.387 12.008 1 98.5 120 PHE A C 1
ATOM 952 O O . PHE A 1 120 ? -10.742 -6.512 12.25 1 98.5 120 PHE A O 1
ATOM 959 N N . SER A 1 121 ? -10.758 -4.266 12.633 1 98.44 121 SER A N 1
ATOM 960 C CA . SER A 1 121 ? -9.625 -4.367 13.555 1 98.44 121 SER A CA 1
ATOM 961 C C . SER A 1 121 ? -9.82 -3.469 14.766 1 98.44 121 SER A C 1
ATOM 963 O O . SER A 1 121 ? -10.547 -2.473 14.703 1 98.44 121 SER A O 1
ATOM 965 N N . VAL A 1 122 ? -9.227 -3.846 15.844 1 98.44 122 VAL A N 1
ATOM 966 C CA . VAL A 1 122 ? -9.031 -3.031 17.047 1 98.44 122 VAL A CA 1
ATOM 967 C C . VAL A 1 122 ? -7.539 -2.92 17.359 1 98.44 122 VAL A C 1
ATOM 969 O O . VAL A 1 122 ? -6.785 -3.877 17.172 1 98.44 122 VAL A O 1
ATOM 972 N N . GLU A 1 123 ? -7.152 -1.717 17.859 1 98.19 123 GLU A N 1
ATOM 973 C CA . GLU A 1 123 ? -5.727 -1.47 18.062 1 98.19 123 GLU A CA 1
ATOM 974 C C . GLU A 1 123 ? -5.477 -0.778 19.406 1 98.19 123 GLU A C 1
ATOM 976 O O . GLU A 1 123 ? -6.266 0.067 19.828 1 98.19 123 GLU A O 1
ATOM 981 N N . TYR A 1 124 ? -4.426 -1.201 20 1 98 124 TYR A N 1
ATOM 982 C CA . TYR A 1 124 ? -3.795 -0.507 21.125 1 98 124 TYR A CA 1
ATOM 983 C C . TYR A 1 124 ? -2.449 0.079 20.719 1 98 124 TYR A C 1
ATOM 985 O O . TYR A 1 124 ? -1.606 -0.622 20.141 1 98 124 TYR A O 1
ATOM 993 N N . ILE A 1 125 ? -2.223 1.365 20.984 1 98.06 125 ILE A N 1
ATOM 994 C CA . ILE A 1 125 ? -0.971 2.033 20.656 1 98.06 125 ILE A CA 1
ATOM 995 C C . ILE A 1 125 ? -0.404 2.725 21.891 1 98.06 125 ILE A C 1
ATOM 997 O O . ILE A 1 125 ? -1.126 3.428 22.609 1 98.06 125 ILE A O 1
ATOM 1001 N N . ARG A 1 126 ? 0.791 2.537 22.156 1 98.31 126 ARG A N 1
ATOM 1002 C CA . ARG A 1 126 ? 1.518 3.279 23.188 1 98.31 126 ARG A CA 1
ATOM 1003 C C . ARG A 1 126 ? 2.758 3.949 22.609 1 98.31 126 ARG A C 1
ATOM 1005 O O . ARG A 1 126 ? 3.588 3.289 21.969 1 98.31 126 ARG A O 1
ATOM 1012 N N . ARG A 1 127 ? 2.865 5.188 22.797 1 97.75 127 ARG A N 1
ATOM 1013 C CA . ARG A 1 127 ? 4.023 5.953 22.359 1 97.75 127 ARG A CA 1
ATOM 1014 C C . ARG A 1 127 ? 4.73 6.617 23.531 1 97.75 127 ARG A C 1
ATOM 1016 O O . ARG A 1 127 ? 4.082 7.043 24.5 1 97.75 127 ARG A O 1
ATOM 1023 N N . GLU A 1 128 ? 6.004 6.707 23.438 1 98.5 128 GLU A N 1
ATOM 1024 C CA . GLU A 1 128 ? 6.836 7.398 24.406 1 98.5 128 GLU A CA 1
ATOM 1025 C C . GLU A 1 128 ? 7.957 8.18 23.734 1 98.5 128 GLU A C 1
ATOM 1027 O O . GLU A 1 128 ? 8.57 7.695 22.781 1 98.5 128 GLU A O 1
ATOM 1032 N N . ILE A 1 129 ? 8.164 9.422 24.234 1 98.5 129 ILE A N 1
ATOM 1033 C CA . ILE A 1 129 ? 9.234 10.266 23.719 1 98.5 129 ILE A CA 1
ATOM 1034 C C . ILE A 1 129 ? 10.039 10.844 24.875 1 98.5 129 ILE A C 1
ATOM 1036 O O . ILE A 1 129 ? 9.469 11.367 25.828 1 98.5 129 ILE A O 1
ATOM 1040 N N . VAL A 1 130 ? 11.328 10.758 24.781 1 98.38 130 VAL A N 1
ATOM 1041 C CA . VAL A 1 130 ? 12.266 11.391 25.703 1 98.38 130 VAL A CA 1
ATOM 1042 C C . VAL A 1 130 ? 13.383 12.078 24.922 1 98.38 130 VAL A C 1
ATOM 1044 O O . VAL A 1 130 ? 13.875 11.539 23.938 1 98.38 130 VAL A O 1
ATOM 1047 N N . ASN A 1 131 ? 13.695 13.297 25.328 1 98.19 131 ASN A N 1
ATOM 1048 C CA . ASN A 1 131 ? 14.828 13.922 24.641 1 98.19 131 ASN A CA 1
ATOM 1049 C C . ASN A 1 131 ? 15.758 14.617 25.625 1 98.19 131 ASN A C 1
ATOM 1051 O O . ASN A 1 131 ? 15.484 14.648 26.828 1 98.19 131 ASN A O 1
ATOM 1055 N N . SER A 1 132 ? 16.859 15.094 25.188 1 98 132 SER A N 1
ATOM 1056 C CA . SER A 1 132 ? 17.922 15.664 26.016 1 98 132 SER A CA 1
ATOM 1057 C C . SER A 1 132 ? 17.547 17.031 26.547 1 98 132 SER A C 1
ATOM 1059 O O . SER A 1 132 ? 18.219 17.578 27.422 1 98 132 SER A O 1
ATOM 1061 N N . ASN A 1 133 ? 16.453 17.562 26.109 1 98.19 133 ASN A N 1
ATOM 1062 C CA . ASN A 1 133 ? 16.031 18.906 26.531 1 98.19 133 ASN A CA 1
ATOM 1063 C C . ASN A 1 133 ? 14.898 18.828 27.562 1 98.19 133 ASN A C 1
ATOM 1065 O O . ASN A 1 133 ? 14.219 19.828 27.797 1 98.19 133 ASN A O 1
ATOM 1069 N N . GLY A 1 134 ? 14.703 17.688 28.031 1 97.62 134 GLY A N 1
ATOM 1070 C CA . GLY A 1 134 ? 13.812 17.562 29.172 1 97.62 134 GLY A CA 1
ATOM 1071 C C . GLY A 1 134 ? 12.438 17.031 28.797 1 97.62 134 GLY A C 1
ATOM 1072 O O . GLY A 1 134 ? 11.594 16.812 29.672 1 97.62 134 GLY A O 1
ATOM 1073 N N . VAL A 1 135 ? 12.141 16.844 27.578 1 98.06 135 VAL A N 1
ATOM 1074 C CA . VAL A 1 135 ? 10.859 16.266 27.156 1 98.06 135 VAL A CA 1
ATOM 1075 C C . VAL A 1 135 ? 10.766 14.82 27.641 1 98.06 135 VAL A C 1
ATOM 1077 O O . VAL A 1 135 ? 11.695 14.039 27.422 1 98.06 135 VAL A O 1
ATOM 1080 N N . GLU A 1 136 ? 9.781 14.461 28.328 1 98.12 136 GLU A N 1
ATOM 1081 C CA . GLU A 1 136 ? 9.383 13.117 28.734 1 98.12 136 GLU A CA 1
ATOM 1082 C C . GLU A 1 136 ? 7.863 12.961 28.719 1 98.12 136 GLU A C 1
ATOM 1084 O O . GLU A 1 136 ? 7.191 13.305 29.703 1 98.12 136 GLU A O 1
ATOM 1089 N N . VAL A 1 137 ? 7.387 12.445 27.641 1 98.19 137 VAL A N 1
ATOM 1090 C CA . VAL A 1 137 ? 5.938 12.344 27.469 1 98.19 137 VAL A CA 1
ATOM 1091 C C . VAL A 1 137 ? 5.566 10.945 26.984 1 98.19 137 VAL A C 1
ATOM 1093 O O . VAL A 1 137 ? 6.387 10.25 26.391 1 98.19 137 VAL A O 1
ATOM 1096 N N . ALA A 1 138 ? 4.426 10.492 27.328 1 97.94 138 ALA A N 1
ATOM 1097 C CA . ALA A 1 138 ? 3.869 9.211 26.906 1 97.94 138 ALA A CA 1
ATOM 1098 C C . ALA A 1 138 ? 2.354 9.297 26.766 1 97.94 138 ALA A C 1
ATOM 1100 O O . ALA A 1 138 ? 1.701 10.102 27.422 1 97.94 138 ALA A O 1
ATOM 1101 N N . GLU A 1 139 ? 1.801 8.492 25.906 1 98 139 GLU A N 1
ATOM 1102 C CA . GLU A 1 139 ? 0.361 8.477 25.672 1 98 139 GLU A CA 1
ATOM 1103 C C . GLU A 1 139 ? -0.104 7.113 25.172 1 98 139 GLU A C 1
ATOM 1105 O O . GLU A 1 139 ? 0.605 6.449 24.406 1 98 139 GLU A O 1
ATOM 1110 N N . GLU A 1 140 ? -1.241 6.625 25.656 1 98.06 140 GLU A N 1
ATOM 1111 C CA . GLU A 1 140 ? -1.927 5.434 25.172 1 98.06 140 GLU A CA 1
ATOM 1112 C C . GLU A 1 140 ? -3.129 5.801 24.312 1 98.06 140 GLU A C 1
ATOM 1114 O O . GLU A 1 140 ? -3.84 6.762 24.594 1 98.06 140 GLU A O 1
ATOM 1119 N N . GLU A 1 141 ? -3.303 5.082 23.281 1 98.31 141 GLU A N 1
ATOM 1120 C CA . GLU A 1 141 ? -4.379 5.336 22.312 1 98.31 141 GLU A CA 1
ATOM 1121 C C . GLU A 1 141 ? -5.094 4.047 21.938 1 98.31 141 GLU A C 1
ATOM 1123 O O . GLU A 1 141 ? -4.516 2.959 22.031 1 98.31 141 GLU A O 1
ATOM 1128 N N . SER A 1 142 ? -6.363 4.188 21.641 1 98.62 142 SER A N 1
ATOM 1129 C CA . SER A 1 142 ? -7.133 3.088 21.062 1 98.62 142 SER A CA 1
ATOM 1130 C C . SER A 1 142 ? -7.676 3.451 19.688 1 98.62 142 SER A C 1
ATOM 1132 O O . SER A 1 142 ? -7.887 4.629 19.391 1 98.62 142 SER A O 1
ATOM 1134 N N . LEU A 1 143 ? -7.859 2.502 18.828 1 98.56 143 LEU A N 1
ATOM 1135 C CA . LEU A 1 143 ? -8.453 2.682 17.5 1 98.56 143 LEU A CA 1
ATOM 1136 C C . LEU A 1 143 ? -9.266 1.455 17.109 1 98.56 143 LEU A C 1
ATOM 1138 O O . LEU A 1 143 ? -8.875 0.323 17.391 1 98.56 143 LEU A O 1
ATOM 1142 N N . ALA A 1 144 ? -10.383 1.66 16.5 1 98.5 144 ALA A N 1
ATOM 1143 C CA . ALA A 1 144 ? -11.195 0.641 15.844 1 98.5 144 ALA A CA 1
ATOM 1144 C C . ALA A 1 144 ? -11.555 1.058 14.422 1 98.5 144 ALA A C 1
ATOM 1146 O O . ALA A 1 144 ? -11.797 2.236 14.156 1 98.5 144 ALA A O 1
ATOM 1147 N N . GLY A 1 145 ? -11.531 0.099 13.539 1 98.5 145 GLY A N 1
ATOM 1148 C CA . GLY A 1 145 ? -11.828 0.467 12.164 1 98.5 145 GLY A CA 1
ATOM 1149 C C . GLY A 1 145 ? -12.352 -0.69 11.336 1 98.5 145 GLY A C 1
ATOM 1150 O O . GLY A 1 145 ? -12.125 -1.854 11.672 1 98.5 145 GLY A O 1
ATOM 1151 N N . VAL A 1 146 ? -13.117 -0.317 10.25 1 98.69 146 VAL A N 1
ATOM 1152 C CA . VAL A 1 146 ? -13.633 -1.292 9.297 1 98.69 146 VAL A CA 1
ATOM 1153 C C . VAL A 1 146 ? -13.445 -0.775 7.871 1 98.69 146 VAL A C 1
ATOM 1155 O O . VAL A 1 146 ? -13.578 0.423 7.613 1 98.69 146 VAL A O 1
ATOM 1158 N N . VAL A 1 147 ? -13.039 -1.582 7.051 1 98.69 147 VAL A N 1
ATOM 1159 C CA . VAL A 1 147 ? -13.047 -1.348 5.613 1 98.69 147 VAL A CA 1
ATOM 1160 C C . VAL A 1 147 ? -13.742 -2.506 4.902 1 98.69 147 VAL A C 1
ATOM 1162 O O . VAL A 1 147 ? -13.484 -3.672 5.203 1 98.69 147 VAL A O 1
ATOM 1165 N N . VAL A 1 148 ? -14.633 -2.205 3.951 1 98.56 148 VAL A N 1
ATOM 1166 C CA . VAL A 1 148 ? -15.438 -3.232 3.301 1 98.56 148 VAL A CA 1
ATOM 1167 C C . VAL A 1 148 ? -15.523 -2.949 1.803 1 98.56 148 VAL A C 1
ATOM 1169 O O . VAL A 1 148 ? -15.609 -1.792 1.388 1 98.56 148 VAL A O 1
ATOM 1172 N N . GLU A 1 149 ? -15.5 -3.934 1.05 1 98.06 149 GLU A N 1
ATOM 1173 C CA . GLU A 1 149 ? -15.766 -3.904 -0.384 1 98.06 149 GLU A CA 1
ATOM 1174 C C . GLU A 1 149 ? -16.922 -4.836 -0.749 1 98.06 149 GLU A C 1
ATOM 1176 O O . GLU A 1 149 ? -16.891 -6.02 -0.414 1 98.06 149 GLU A O 1
ATOM 1181 N N . ALA A 1 150 ? -17.875 -4.332 -1.434 1 98.12 150 ALA A N 1
ATOM 1182 C CA . ALA A 1 150 ? -19.031 -5.094 -1.868 1 98.12 150 ALA A CA 1
ATOM 1183 C C . ALA A 1 150 ? -19.109 -5.16 -3.391 1 98.12 150 ALA A C 1
ATOM 1185 O O . ALA A 1 150 ? -18.594 -4.281 -4.082 1 98.12 150 ALA A O 1
ATOM 1186 N N . VAL A 1 151 ? -19.734 -6.207 -3.834 1 95.44 151 VAL A N 1
ATOM 1187 C CA . VAL A 1 151 ? -19.938 -6.383 -5.27 1 95.44 151 VAL A CA 1
ATOM 1188 C C . VAL A 1 151 ? -21.375 -6.789 -5.539 1 95.44 151 VAL A C 1
ATOM 1190 O O . VAL A 1 151 ? -21.984 -7.496 -4.734 1 95.44 151 VAL A O 1
ATOM 1193 N N . PHE A 1 152 ? -21.938 -6.32 -6.609 1 95.25 152 PHE A N 1
ATOM 1194 C CA . PHE A 1 152 ? -23.281 -6.668 -7.09 1 95.25 152 PHE A CA 1
ATOM 1195 C C . PHE A 1 152 ? -23.328 -6.598 -8.609 1 95.25 152 PHE A C 1
ATOM 1197 O O . PHE A 1 152 ? -23.312 -5.508 -9.188 1 95.25 152 PHE A O 1
ATOM 1204 N N . GLY A 1 153 ? -23.562 -7.746 -9.242 1 92 153 GLY A N 1
ATOM 1205 C CA . GLY A 1 153 ? -23.453 -7.742 -10.688 1 92 153 GLY A CA 1
ATOM 1206 C C . GLY A 1 153 ? -22.125 -7.191 -11.18 1 92 153 GLY A C 1
ATOM 1207 O O . GLY A 1 153 ? -21.062 -7.664 -10.773 1 92 153 GLY A O 1
ATOM 1208 N N . SER A 1 154 ? -22.156 -6.168 -11.938 1 87.38 154 SER A N 1
ATOM 1209 C CA . SER A 1 154 ? -20.938 -5.52 -12.43 1 87.38 154 SER A CA 1
ATOM 1210 C C . SER A 1 154 ? -20.531 -4.352 -11.539 1 87.38 154 SER A C 1
ATOM 1212 O O . SER A 1 154 ? -19.516 -3.705 -11.773 1 87.38 154 SER A O 1
ATOM 1214 N N . GLY A 1 155 ? -21.328 -4.16 -10.586 1 92.75 155 GLY A N 1
ATOM 1215 C CA . GLY A 1 155 ? -21.062 -3.035 -9.703 1 92.75 155 GLY A CA 1
ATOM 1216 C C . GLY A 1 155 ? -20.156 -3.395 -8.539 1 92.75 155 GLY A C 1
ATOM 1217 O O . GLY A 1 155 ? -20.094 -4.555 -8.125 1 92.75 155 GLY A O 1
ATOM 1218 N N . SER A 1 156 ? -19.422 -2.459 -8.047 1 94.88 156 SER A N 1
ATOM 1219 C CA . SER A 1 156 ? -18.578 -2.602 -6.859 1 94.88 156 SER A CA 1
ATOM 1220 C C . SER A 1 156 ? -18.5 -1.294 -6.078 1 94.88 156 SER A C 1
ATOM 1222 O O . SER A 1 156 ? -18.719 -0.218 -6.637 1 94.88 156 SER A O 1
ATOM 1224 N N . ALA A 1 157 ? -18.281 -1.416 -4.848 1 97.19 157 ALA A N 1
ATOM 1225 C CA . ALA A 1 157 ? -18.141 -0.238 -3.992 1 97.19 157 ALA A CA 1
ATOM 1226 C C . ALA A 1 157 ? -17.438 -0.587 -2.688 1 97.19 157 ALA A C 1
ATOM 1228 O O . ALA A 1 157 ? -17.281 -1.764 -2.348 1 97.19 157 ALA A O 1
ATOM 1229 N N . TYR A 1 158 ? -16.938 0.428 -2.078 1 97.62 158 TYR A N 1
ATOM 1230 C CA . TYR A 1 158 ? -16.328 0.231 -0.767 1 97.62 158 TYR A CA 1
ATOM 1231 C C . TYR A 1 158 ? -16.812 1.289 0.221 1 97.62 158 TYR A C 1
ATOM 1233 O O . TYR A 1 158 ? -17.344 2.324 -0.18 1 97.62 158 TYR A O 1
ATOM 1241 N N . GLU A 1 159 ? -16.688 1.031 1.442 1 98.06 159 GLU A N 1
ATOM 1242 C CA . GLU A 1 159 ? -16.922 1.935 2.564 1 98.06 159 GLU A CA 1
ATOM 1243 C C . GLU A 1 159 ? -15.977 1.632 3.723 1 98.06 159 GLU A C 1
ATOM 1245 O O . GLU A 1 159 ? -15.391 0.547 3.787 1 98.06 159 GLU A O 1
ATOM 1250 N N . TYR A 1 160 ? -15.688 2.627 4.555 1 98.06 160 TYR A N 1
ATOM 1251 C CA . TYR A 1 160 ? -14.828 2.406 5.711 1 98.06 160 TYR A CA 1
ATOM 1252 C C . TYR A 1 160 ? -15.125 3.414 6.812 1 98.06 160 TYR A C 1
ATOM 1254 O O . TYR A 1 160 ? -15.82 4.406 6.582 1 98.06 160 TYR A O 1
ATOM 1262 N N . HIS A 1 161 ? -14.68 3.119 7.965 1 98.38 161 HIS A N 1
ATOM 1263 C CA . HIS A 1 161 ? -14.852 3.98 9.133 1 98.38 161 HIS A CA 1
ATOM 1264 C C . HIS A 1 161 ? -13.82 3.666 10.211 1 98.38 161 HIS A C 1
ATOM 1266 O O . HIS A 1 161 ? -13.359 2.527 10.32 1 98.38 161 HIS A O 1
ATOM 1272 N N . GLU A 1 162 ? -13.406 4.715 10.938 1 98.38 162 GLU A N 1
ATOM 1273 C CA . GLU A 1 162 ? -12.516 4.578 12.086 1 98.38 162 GLU A CA 1
ATOM 1274 C C . GLU A 1 162 ? -13.016 5.391 13.281 1 98.38 162 GLU A C 1
ATOM 1276 O O . GLU A 1 162 ? -13.633 6.445 13.102 1 98.38 162 GLU A O 1
ATOM 1281 N N . SER A 1 163 ? -12.688 4.934 14.414 1 98.31 163 SER A N 1
ATOM 1282 C CA . SER A 1 163 ? -13.023 5.602 15.664 1 98.31 163 SER A CA 1
ATOM 1283 C C . SER A 1 163 ? -12.07 5.191 16.781 1 98.31 163 SER A C 1
ATOM 1285 O O . SER A 1 163 ? -11.484 4.109 16.734 1 98.31 163 SER A O 1
ATOM 1287 N N . ARG A 1 164 ? -11.906 6.09 17.781 1 98.31 164 ARG A N 1
ATOM 1288 C CA . ARG A 1 164 ? -11.117 5.754 18.953 1 98.31 164 ARG A CA 1
ATOM 1289 C C . ARG A 1 164 ? -11.867 4.785 19.859 1 98.31 164 ARG A C 1
ATOM 1291 O O . ARG A 1 164 ? -11.281 4.184 20.766 1 98.31 164 ARG A O 1
ATOM 1298 N N . ARG A 1 165 ? -13.141 4.625 19.609 1 97.75 165 ARG A N 1
ATOM 1299 C CA . ARG A 1 165 ? -14.023 3.82 20.438 1 97.75 165 ARG A CA 1
ATOM 1300 C C . ARG A 1 165 ? -14.805 2.816 19.609 1 97.75 165 ARG A C 1
ATOM 1302 O O . ARG A 1 165 ? -14.906 2.965 18.391 1 97.75 165 ARG A O 1
ATOM 1309 N N . LEU A 1 166 ? -15.273 1.785 20.312 1 96.19 166 LEU A N 1
ATOM 1310 C CA . LEU A 1 166 ? -16.203 0.855 19.672 1 96.19 166 LEU A CA 1
ATOM 1311 C C . LEU A 1 166 ? -17.641 1.356 19.781 1 96.19 166 LEU A C 1
ATOM 1313 O O . LEU A 1 166 ? -18.469 0.74 20.453 1 96.19 166 LEU A O 1
ATOM 1317 N N . ASP A 1 167 ? -17.969 2.396 19.031 1 96.69 167 ASP A N 1
ATOM 1318 C CA . ASP A 1 167 ? -19.266 3.064 19.156 1 96.69 167 ASP A CA 1
ATOM 1319 C C . ASP A 1 167 ? -20.031 3.021 17.844 1 96.69 167 ASP A C 1
ATOM 1321 O O . ASP A 1 167 ? -20.859 3.893 17.562 1 96.69 167 ASP A O 1
ATOM 1325 N N . PHE A 1 168 ? -19.688 2.031 16.969 1 96.44 168 PHE A N 1
ATOM 1326 C CA . PHE A 1 168 ? -20.359 1.864 15.695 1 96.44 168 PHE A CA 1
ATOM 1327 C C . PHE A 1 168 ? -20.594 0.388 15.391 1 96.44 168 PHE A C 1
ATOM 1329 O O . PHE A 1 168 ? -20.016 -0.482 16.047 1 96.44 168 PHE A O 1
ATOM 1336 N N . GLU A 1 169 ? -21.453 0.202 14.422 1 97.5 169 GLU A N 1
ATOM 1337 C CA . GLU A 1 169 ? -21.734 -1.148 13.945 1 97.5 169 GLU A CA 1
ATOM 1338 C C . GLU A 1 169 ? -21.047 -1.416 12.609 1 97.5 169 GLU A C 1
ATOM 1340 O O . GLU A 1 169 ? -21.469 -0.888 11.578 1 97.5 169 GLU A O 1
ATOM 1345 N N . PRO A 1 170 ? -20.078 -2.348 12.602 1 97.69 170 PRO A N 1
ATOM 1346 C CA . PRO A 1 170 ? -19.328 -2.564 11.359 1 97.69 170 PRO A CA 1
ATOM 1347 C C . PRO A 1 170 ? -20.234 -3.006 10.203 1 97.69 170 PRO A C 1
ATOM 1349 O O . PRO A 1 170 ? -19.984 -2.629 9.055 1 97.69 170 PRO A O 1
ATOM 1352 N N . GLU A 1 171 ? -21.281 -3.779 10.484 1 98.12 171 GLU A N 1
ATOM 1353 C CA . GLU A 1 171 ? -22.156 -4.301 9.445 1 98.12 171 GLU A CA 1
ATOM 1354 C C . GLU A 1 171 ? -22.922 -3.176 8.75 1 98.12 171 GLU A C 1
ATOM 1356 O O . GLU A 1 171 ? -23.344 -3.322 7.605 1 98.12 171 GLU A O 1
ATOM 1361 N N . SER A 1 172 ? -23.125 -2.107 9.43 1 98.44 172 SER A N 1
ATOM 1362 C CA . SER A 1 172 ? -23.812 -0.976 8.812 1 98.44 172 SER A CA 1
ATOM 1363 C C . SER A 1 172 ? -23.016 -0.425 7.637 1 98.44 172 SER A C 1
ATOM 1365 O O . SER A 1 172 ? -23.578 0.068 6.664 1 98.44 172 SER A O 1
ATOM 1367 N N . TYR A 1 173 ? -21.703 -0.505 7.719 1 98.38 173 TYR A N 1
ATOM 1368 C CA . TYR A 1 173 ? -20.859 -0.034 6.629 1 98.38 173 TYR A CA 1
ATOM 1369 C C . TYR A 1 173 ? -20.812 -1.05 5.492 1 98.38 173 TYR A C 1
ATOM 1371 O O . TYR A 1 173 ? -20.641 -0.681 4.328 1 98.38 173 TYR A O 1
ATOM 1379 N N . ALA A 1 174 ? -20.953 -2.273 5.816 1 98.62 174 ALA A N 1
ATOM 1380 C CA . ALA A 1 174 ? -21.125 -3.299 4.793 1 98.62 174 ALA A CA 1
ATOM 1381 C C . ALA A 1 174 ? -22.422 -3.084 4.016 1 98.62 174 ALA A C 1
ATOM 1383 O O . ALA A 1 174 ? -22.438 -3.18 2.787 1 98.62 174 ALA A O 1
ATOM 1384 N N . GLU A 1 175 ? -23.484 -2.783 4.723 1 98.62 175 GLU A N 1
ATOM 1385 C CA . GLU A 1 175 ? -24.781 -2.498 4.094 1 98.62 175 GLU A CA 1
ATOM 1386 C C . GLU A 1 175 ? -24.672 -1.298 3.154 1 98.62 175 GLU A C 1
ATOM 1388 O O . GLU A 1 175 ? -25.219 -1.322 2.047 1 98.62 175 GLU A O 1
ATOM 1393 N N . ARG A 1 176 ? -24 -0.313 3.611 1 98.19 176 ARG A N 1
ATOM 1394 C CA . ARG A 1 176 ? -23.828 0.884 2.793 1 98.19 176 ARG A CA 1
ATOM 1395 C C . ARG A 1 176 ? -23.031 0.579 1.529 1 98.19 176 ARG A C 1
ATOM 1397 O O . ARG A 1 176 ? -23.391 1.015 0.436 1 98.19 176 ARG A O 1
ATOM 1404 N N . ALA A 1 177 ? -21.906 -0.148 1.68 1 98.5 177 ALA A N 1
ATOM 1405 C CA . ALA A 1 177 ? -21.125 -0.537 0.517 1 98.5 177 ALA A CA 1
ATOM 1406 C C . ALA A 1 177 ? -21.969 -1.32 -0.485 1 98.5 177 ALA A C 1
ATOM 1408 O O . ALA A 1 177 ? -21.875 -1.096 -1.694 1 98.5 177 ALA A O 1
ATOM 1409 N N . LEU A 1 178 ? -22.812 -2.193 0.038 1 98.5 178 LEU A N 1
ATOM 1410 C CA . LEU A 1 178 ? -23.656 -3.01 -0.829 1 98.5 178 LEU A CA 1
ATOM 1411 C C . LEU A 1 178 ? -24.672 -2.146 -1.57 1 98.5 178 LEU A C 1
ATOM 1413 O O . LEU A 1 178 ? -24.906 -2.348 -2.764 1 98.5 178 LEU A O 1
ATOM 1417 N N . GLU A 1 179 ? -25.25 -1.242 -0.915 1 98.19 179 GLU A N 1
ATOM 1418 C CA . GLU A 1 179 ? -26.188 -0.322 -1.549 1 98.19 179 GLU A CA 1
ATOM 1419 C C . GLU A 1 179 ? -25.516 0.443 -2.691 1 98.19 179 GLU A C 1
ATOM 1421 O O . GLU A 1 179 ? -26.094 0.568 -3.775 1 98.19 179 GLU A O 1
ATOM 1426 N N . LEU A 1 180 ? -24.359 0.907 -2.447 1 98.19 180 LEU A N 1
ATOM 1427 C CA . LEU A 1 180 ? -23.609 1.63 -3.473 1 98.19 180 LEU A CA 1
ATOM 1428 C C . LEU A 1 180 ? -23.297 0.72 -4.652 1 98.19 180 LEU A C 1
ATOM 1430 O O . LEU A 1 180 ? -23.359 1.147 -5.809 1 98.19 180 LEU A O 1
ATOM 1434 N N . ALA A 1 181 ? -22.922 -0.47 -4.348 1 97.5 181 ALA A N 1
ATOM 1435 C CA . ALA A 1 181 ? -22.609 -1.428 -5.406 1 97.5 181 ALA A CA 1
ATOM 1436 C C . ALA A 1 181 ? -23.828 -1.706 -6.273 1 97.5 181 ALA A C 1
ATOM 1438 O O . ALA A 1 181 ? -23.719 -1.845 -7.496 1 97.5 181 ALA A O 1
ATOM 1439 N N . ARG A 1 182 ? -24.984 -1.782 -5.645 1 97.62 182 ARG A N 1
ATOM 1440 C CA . ARG A 1 182 ? -26.219 -1.998 -6.375 1 97.62 182 ARG A CA 1
ATOM 1441 C C . ARG A 1 182 ? -26.5 -0.847 -7.336 1 97.62 182 ARG A C 1
ATOM 1443 O O . ARG A 1 182 ? -26.906 -1.07 -8.477 1 97.62 182 ARG A O 1
ATOM 1450 N N . ILE A 1 183 ? -26.281 0.293 -6.914 1 97.56 183 ILE A N 1
ATOM 1451 C CA . ILE A 1 183 ? -26.469 1.478 -7.746 1 97.56 183 ILE A CA 1
ATOM 1452 C C . ILE A 1 183 ? -25.453 1.469 -8.891 1 97.56 183 ILE A C 1
ATOM 1454 O O . ILE A 1 183 ? -25.797 1.77 -10.031 1 97.56 183 ILE A O 1
ATOM 1458 N N . ASP A 1 184 ? -24.25 1.108 -8.578 1 96.06 184 ASP A N 1
ATOM 1459 C CA . ASP A 1 184 ? -23.156 1.085 -9.547 1 96.06 184 ASP A CA 1
ATOM 1460 C C . ASP A 1 184 ? -23.422 0.06 -10.648 1 96.06 184 ASP A C 1
ATOM 1462 O O . ASP A 1 184 ? -22.969 0.231 -11.781 1 96.06 184 ASP A O 1
ATOM 1466 N N . ASP A 1 185 ? -24.141 -0.988 -10.336 1 95.25 185 ASP A N 1
ATOM 1467 C CA . ASP A 1 185 ? -24.438 -2.066 -11.273 1 95.25 185 ASP A CA 1
ATOM 1468 C C . ASP A 1 185 ? -25.234 -1.55 -12.461 1 95.25 185 ASP A C 1
ATOM 1470 O O . ASP A 1 185 ? -25.125 -2.08 -13.57 1 95.25 185 ASP A O 1
ATOM 1474 N N . ARG A 1 186 ? -26 -0.495 -12.258 1 94 186 ARG A N 1
ATOM 1475 C CA . ARG A 1 186 ? -26.891 0.033 -13.281 1 94 186 ARG A CA 1
ATOM 1476 C C . ARG A 1 186 ? -26.438 1.416 -13.742 1 94 186 ARG A C 1
ATOM 1478 O O . ARG A 1 186 ? -27.266 2.225 -14.188 1 94 186 ARG A O 1
ATOM 1485 N N . ALA A 1 187 ? -25.172 1.68 -13.523 1 95.44 187 ALA A N 1
ATOM 1486 C CA . ALA A 1 187 ? -24.672 3.02 -13.812 1 95.44 187 ALA A CA 1
ATOM 1487 C C . ALA A 1 187 ? -24.688 3.305 -15.312 1 95.44 187 ALA A C 1
ATOM 1489 O O . ALA A 1 187 ? -24.406 2.42 -16.125 1 95.44 187 ALA A O 1
ATOM 1490 N N . GLU A 1 188 ? -25.078 4.531 -15.625 1 94.88 188 GLU A N 1
ATOM 1491 C CA . GLU A 1 188 ? -25.141 4.988 -17.016 1 94.88 188 GLU A CA 1
ATOM 1492 C C . GLU A 1 188 ? -24.328 6.27 -17.203 1 94.88 188 GLU A C 1
ATOM 1494 O O . GLU A 1 188 ? -23.969 6.938 -16.234 1 94.88 188 GLU A O 1
ATOM 1499 N N . LYS A 1 189 ? -24.047 6.516 -18.484 1 94 189 LYS A N 1
ATOM 1500 C CA . LYS A 1 189 ? -23.375 7.77 -18.812 1 94 189 LYS A CA 1
ATOM 1501 C C . LYS A 1 189 ? -24.328 8.953 -18.719 1 94 189 LYS A C 1
ATOM 1503 O O . LYS A 1 189 ? -25.531 8.805 -18.969 1 94 189 LYS A O 1
ATOM 1508 N N . ILE A 1 190 ? -23.781 10.055 -18.344 1 95.88 190 ILE A N 1
ATOM 1509 C CA . ILE A 1 190 ? -24.562 11.281 -18.359 1 95.88 190 ILE A CA 1
ATOM 1510 C C . ILE A 1 190 ? -23.984 12.258 -19.375 1 95.88 190 ILE A C 1
ATOM 1512 O O . ILE A 1 190 ? -22.875 12.062 -19.875 1 95.88 190 ILE A O 1
ATOM 1516 N N . ASP A 1 191 ? -24.734 13.266 -19.688 1 95.75 191 ASP A N 1
ATOM 1517 C CA . ASP A 1 191 ? -24.25 14.312 -20.578 1 95.75 191 ASP A CA 1
ATOM 1518 C C . ASP A 1 191 ? -23.203 15.188 -19.875 1 95.75 191 ASP A C 1
ATOM 1520 O O . ASP A 1 191 ? -23.328 15.484 -18.688 1 95.75 191 ASP A O 1
ATOM 1524 N N . PRO A 1 192 ? -22.172 15.453 -20.641 1 96.75 192 PRO A N 1
ATOM 1525 C CA . PRO A 1 192 ? -21.25 16.438 -20.062 1 96.75 192 PRO A CA 1
ATOM 1526 C C . PRO A 1 192 ? -21.922 17.797 -19.812 1 96.75 192 PRO A C 1
ATOM 1528 O O . PRO A 1 192 ? -22.906 18.125 -20.484 1 96.75 192 PRO A O 1
ATOM 1531 N N . GLY A 1 193 ? -21.438 18.516 -18.891 1 96.88 193 GLY A N 1
ATOM 1532 C CA . GLY A 1 193 ? -22 19.828 -18.609 1 96.88 193 GLY A CA 1
ATOM 1533 C C . GLY A 1 193 ? -21.75 20.281 -17.188 1 96.88 193 GLY A C 1
ATOM 1534 O O . GLY A 1 193 ? -20.891 19.734 -16.484 1 96.88 193 GLY A O 1
ATOM 1535 N N . ARG A 1 194 ? -22.469 21.375 -16.828 1 97.44 194 ARG A N 1
ATOM 1536 C CA . ARG A 1 194 ? -22.375 21.938 -15.492 1 97.44 194 ARG A CA 1
ATOM 1537 C C . ARG A 1 194 ? -23.469 21.391 -14.586 1 97.44 194 ARG A C 1
ATOM 1539 O O . ARG A 1 194 ? -24.641 21.375 -14.969 1 97.44 194 ARG A O 1
ATOM 1546 N N . TYR A 1 195 ? -23.016 20.922 -13.422 1 98.19 195 TYR A N 1
ATOM 1547 C CA . TYR A 1 195 ? -23.938 20.312 -12.477 1 98.19 195 TYR A CA 1
ATOM 1548 C C . TYR A 1 195 ? -23.734 20.875 -11.07 1 98.19 195 TYR A C 1
ATOM 1550 O O . TYR A 1 195 ? -22.672 21.406 -10.758 1 98.19 195 TYR A O 1
ATOM 1558 N N . THR A 1 196 ? -24.906 20.859 -10.242 1 98.31 196 THR A N 1
ATOM 1559 C CA . THR A 1 196 ? -24.703 20.844 -8.797 1 98.31 196 THR A CA 1
ATOM 1560 C C . THR A 1 196 ? -24.156 19.484 -8.344 1 98.31 196 THR A C 1
ATOM 1562 O O . THR A 1 196 ? -24.656 18.438 -8.766 1 98.31 196 THR A O 1
ATOM 1565 N N . VAL A 1 197 ? -23.109 19.469 -7.547 1 98.69 197 VAL A N 1
ATOM 1566 C CA . VAL A 1 197 ? -22.453 18.234 -7.125 1 98.69 197 VAL A CA 1
ATOM 1567 C C . VAL A 1 197 ? -22.375 18.188 -5.602 1 98.69 197 VAL A C 1
ATOM 1569 O O . VAL A 1 197 ? -22.016 19.172 -4.957 1 98.69 197 VAL A O 1
ATOM 1572 N N . THR A 1 198 ? -22.812 17.109 -5.012 1 98.75 198 THR A N 1
ATOM 1573 C CA . THR A 1 198 ? -22.625 16.828 -3.59 1 98.75 198 THR A CA 1
ATOM 1574 C C . THR A 1 198 ? -21.469 15.859 -3.375 1 98.75 198 THR A C 1
ATOM 1576 O O . THR A 1 198 ? -21.469 14.75 -3.906 1 98.75 198 THR A O 1
ATOM 1579 N N . LEU A 1 199 ? -20.469 16.25 -2.611 1 98.81 199 LEU A N 1
ATOM 1580 C CA . LEU A 1 199 ? -19.359 15.367 -2.252 1 98.81 199 LEU A CA 1
ATOM 1581 C C . LEU A 1 199 ? -19.578 14.742 -0.88 1 98.81 199 LEU A C 1
ATOM 1583 O O . LEU A 1 199 ? -19.875 15.445 0.089 1 98.81 199 LEU A O 1
ATOM 1587 N N . SER A 1 200 ? -19.469 13.414 -0.829 1 98.56 200 SER A N 1
ATOM 1588 C CA . SER A 1 200 ? -19.484 12.734 0.46 1 98.56 200 SER A CA 1
ATOM 1589 C C . SER A 1 200 ? -18.25 13.094 1.29 1 98.56 200 SER A C 1
ATOM 1591 O O . SER A 1 200 ? -17.266 13.594 0.756 1 98.56 200 SER A O 1
ATOM 1593 N N . PRO A 1 201 ? -18.312 12.828 2.617 1 98.56 201 PRO A N 1
ATOM 1594 C CA . PRO A 1 201 ? -17.109 13.023 3.432 1 98.56 201 PRO A CA 1
ATOM 1595 C C . PRO A 1 201 ? -15.898 12.258 2.898 1 98.56 201 PRO A C 1
ATOM 1597 O O . PRO A 1 201 ? -14.766 12.734 3.012 1 98.56 201 PRO A O 1
ATOM 1600 N N . VAL A 1 202 ? -16.062 11.078 2.305 1 98.62 202 VAL A N 1
ATOM 1601 C CA . VAL A 1 202 ? -14.984 10.281 1.724 1 98.62 202 VAL A CA 1
ATOM 1602 C C . VAL A 1 202 ? -14.359 11.031 0.556 1 98.62 202 VAL A C 1
ATOM 1604 O O . VAL A 1 202 ? -13.133 11.18 0.491 1 98.62 202 VAL A O 1
ATOM 1607 N N . ALA A 1 203 ? -15.188 11.547 -0.275 1 98.62 203 ALA A N 1
ATOM 1608 C CA . ALA A 1 203 ? -14.711 12.297 -1.438 1 98.62 203 ALA A CA 1
ATOM 1609 C C . ALA A 1 203 ? -13.984 13.562 -1.013 1 98.62 203 ALA A C 1
ATOM 1611 O O . ALA A 1 203 ? -12.945 13.914 -1.586 1 98.62 203 ALA A O 1
ATOM 1612 N N . VAL A 1 204 ? -14.5 14.219 -0.033 1 98.75 204 VAL A N 1
ATOM 1613 C CA . VAL A 1 204 ? -13.891 15.453 0.446 1 98.75 204 VAL A CA 1
ATOM 1614 C C . VAL A 1 204 ? -12.484 15.18 0.964 1 98.75 204 VAL A C 1
ATOM 1616 O O . VAL A 1 204 ? -11.539 15.883 0.613 1 98.75 204 VAL A O 1
ATOM 1619 N N . ASP A 1 205 ? -12.383 14.18 1.768 1 98.69 205 ASP A N 1
ATOM 1620 C CA . ASP A 1 205 ? -11.078 13.836 2.318 1 98.69 205 ASP A CA 1
ATOM 1621 C C . ASP A 1 205 ? -10.086 13.492 1.208 1 98.69 205 ASP A C 1
ATOM 1623 O O . ASP A 1 205 ? -8.938 13.922 1.244 1 98.69 205 ASP A O 1
ATOM 1627 N N . GLN A 1 206 ? -10.539 12.695 0.255 1 98 206 GLN A N 1
ATOM 1628 C CA . GLN A 1 206 ? -9.672 12.281 -0.845 1 98 206 GLN A CA 1
ATOM 1629 C C . GLN A 1 206 ? -9.18 13.492 -1.641 1 98 206 GLN A C 1
ATOM 1631 O O . GLN A 1 206 ? -8 13.562 -2.004 1 98 206 GLN A O 1
ATOM 1636 N N . LEU A 1 207 ? -10 14.43 -1.871 1 98.06 207 LEU A N 1
ATOM 1637 C CA . LEU A 1 207 ? -9.641 15.602 -2.658 1 98.06 207 LEU A CA 1
ATOM 1638 C C . LEU A 1 207 ? -8.703 16.516 -1.88 1 98.06 207 LEU A C 1
ATOM 1640 O O . LEU A 1 207 ? -7.621 16.859 -2.361 1 98.06 207 LEU A O 1
ATOM 1644 N N . LEU A 1 208 ? -9.047 16.812 -0.691 1 98.56 208 LEU A N 1
ATOM 1645 C CA . LEU A 1 208 ? -8.344 17.859 0.036 1 98.56 208 LEU A CA 1
ATOM 1646 C C . LEU A 1 208 ? -7.012 17.359 0.575 1 98.56 208 LEU A C 1
ATOM 1648 O O . LEU A 1 208 ? -6.051 18.125 0.695 1 98.56 208 LEU A O 1
ATOM 1652 N N . SER A 1 209 ? -6.93 16.109 0.849 1 98.44 209 SER A N 1
ATOM 1653 C CA . SER A 1 209 ? -5.699 15.547 1.391 1 98.44 209 SER A CA 1
ATOM 1654 C C . SER A 1 209 ? -4.547 15.68 0.401 1 98.44 209 SER A C 1
ATOM 1656 O O . SER A 1 209 ? -3.387 15.789 0.803 1 98.44 209 SER A O 1
ATOM 1658 N N . TYR A 1 210 ? -4.91 15.719 -0.869 1 95.69 210 TYR A N 1
ATOM 1659 C CA . TYR A 1 210 ? -3.852 15.734 -1.87 1 95.69 210 TYR A CA 1
ATOM 1660 C C . TYR A 1 210 ? -3.781 17.094 -2.566 1 95.69 210 TYR A C 1
ATOM 1662 O O . TYR A 1 210 ? -2.691 17.594 -2.852 1 95.69 210 TYR A O 1
ATOM 1670 N N . ALA A 1 211 ? -4.848 17.672 -2.719 1 97.31 211 ALA A N 1
ATOM 1671 C CA . ALA A 1 211 ? -4.883 18.875 -3.549 1 97.31 211 ALA A CA 1
ATOM 1672 C C . ALA A 1 211 ? -4.688 20.125 -2.703 1 97.31 211 ALA A C 1
ATOM 1674 O O . ALA A 1 211 ? -4.371 21.203 -3.23 1 97.31 211 ALA A O 1
ATOM 1675 N N . LEU A 1 212 ? -4.875 19.984 -1.397 1 98.5 212 LEU A N 1
ATOM 1676 C CA . LEU A 1 212 ? -4.922 21.25 -0.665 1 98.5 212 LEU A CA 1
ATOM 1677 C C . LEU A 1 212 ? -4.07 21.172 0.598 1 98.5 212 LEU A C 1
ATOM 1679 O O . LEU A 1 212 ? -3.232 22.047 0.838 1 98.5 212 LEU A O 1
ATOM 1683 N N . TYR A 1 213 ? -4.234 20.172 1.444 1 98.62 213 TYR A N 1
ATOM 1684 C CA . TYR A 1 213 ? -3.668 20.156 2.787 1 98.62 213 TYR A CA 1
ATOM 1685 C C . TYR A 1 213 ? -2.158 20.359 2.744 1 98.62 213 TYR A C 1
ATOM 1687 O O . TYR A 1 213 ? -1.61 21.141 3.525 1 98.62 213 TYR A O 1
ATOM 1695 N N . PRO A 1 214 ? -1.441 19.734 1.79 1 97.94 214 PRO A N 1
ATOM 1696 C CA . PRO A 1 214 ? 0.007 19.953 1.771 1 97.94 214 PRO A CA 1
ATOM 1697 C C . PRO A 1 214 ? 0.379 21.406 1.506 1 97.94 214 PRO A C 1
ATOM 1699 O O . PRO A 1 214 ? 1.479 21.844 1.856 1 97.94 214 PRO A O 1
ATOM 1702 N N . ALA A 1 215 ? -0.508 22.125 0.867 1 98.19 215 ALA A N 1
ATOM 1703 C CA . ALA A 1 215 ? -0.241 23.531 0.592 1 98.19 215 ALA A CA 1
ATOM 1704 C C . ALA A 1 215 ? -0.14 24.344 1.886 1 98.19 215 ALA A C 1
ATOM 1706 O O . ALA A 1 215 ? 0.431 25.438 1.903 1 98.19 215 ALA A O 1
ATOM 1707 N N . PHE A 1 216 ? -0.667 23.844 2.955 1 98.69 216 PHE A N 1
ATOM 1708 C CA . PHE A 1 216 ? -0.647 24.531 4.234 1 98.69 216 PHE A CA 1
ATOM 1709 C C . PHE A 1 216 ? 0.595 24.156 5.035 1 98.69 216 PHE A C 1
ATOM 1711 O O . PHE A 1 216 ? 0.789 24.641 6.152 1 98.69 216 PHE A O 1
ATOM 1718 N N . TYR A 1 217 ? 1.428 23.281 4.531 1 98.44 217 TYR A N 1
ATOM 1719 C CA . TYR A 1 217 ? 2.66 22.922 5.219 1 98.44 217 TYR A CA 1
ATOM 1720 C C . TYR A 1 217 ? 3.707 24.016 5.082 1 98.44 217 TYR A C 1
ATOM 1722 O O . TYR A 1 217 ? 4.023 24.453 3.973 1 98.44 217 TYR A O 1
ATOM 1730 N N . TYR A 1 218 ? 4.254 24.406 6.176 1 97.94 218 TYR A N 1
ATOM 1731 C CA . TYR A 1 218 ? 5.207 25.516 6.203 1 97.94 218 TYR A CA 1
ATOM 1732 C C . TYR A 1 218 ? 6.395 25.234 5.289 1 97.94 218 TYR A C 1
ATOM 1734 O O . TYR A 1 218 ? 6.902 26.141 4.621 1 97.94 218 TYR A O 1
ATOM 1742 N N . GLU A 1 219 ? 6.871 24.031 5.289 1 95 219 GLU A N 1
ATOM 1743 C CA . GLU A 1 219 ? 8.016 23.688 4.453 1 95 219 GLU A CA 1
ATOM 1744 C C . GLU A 1 219 ? 7.73 23.969 2.98 1 95 219 GLU A C 1
ATOM 1746 O O . GLU A 1 219 ? 8.609 24.422 2.248 1 95 219 GLU A O 1
ATOM 1751 N N . ASN A 1 220 ? 6.527 23.641 2.543 1 95.88 220 ASN A N 1
ATOM 1752 C CA . ASN A 1 220 ? 6.16 23.891 1.154 1 95.88 220 ASN A CA 1
ATOM 1753 C C . ASN A 1 220 ? 6.039 25.375 0.866 1 95.88 220 ASN A C 1
ATOM 1755 O O . ASN A 1 220 ? 6.422 25.844 -0.211 1 95.88 220 ASN A O 1
ATOM 1759 N N . ILE A 1 221 ? 5.512 26.109 1.813 1 96.69 221 ILE A N 1
ATOM 1760 C CA . ILE A 1 221 ? 5.398 27.562 1.69 1 96.69 221 ILE A CA 1
ATOM 1761 C C . ILE A 1 221 ? 6.793 28.172 1.593 1 96.69 221 ILE A C 1
ATOM 1763 O O . ILE A 1 221 ? 7.066 28.969 0.684 1 96.69 221 ILE A O 1
ATOM 1767 N N . ARG A 1 222 ? 7.609 27.812 2.498 1 94.44 222 ARG A N 1
ATOM 1768 C CA . ARG A 1 222 ? 8.969 28.344 2.566 1 94.44 222 ARG A CA 1
ATOM 1769 C C . ARG A 1 222 ? 9.734 28.062 1.282 1 94.44 222 ARG A C 1
ATOM 1771 O O . ARG A 1 222 ? 10.547 28.875 0.84 1 94.44 222 ARG A O 1
ATOM 1778 N N . ARG A 1 223 ? 9.508 26.969 0.693 1 92 223 ARG A N 1
ATOM 1779 C CA . ARG A 1 223 ? 10.234 26.531 -0.5 1 92 223 ARG A CA 1
ATOM 1780 C C . ARG A 1 223 ? 9.586 27.094 -1.762 1 92 223 ARG A C 1
ATOM 1782 O O . ARG A 1 223 ? 10.031 26.812 -2.875 1 92 223 ARG A O 1
ATOM 1789 N N . GLY A 1 224 ? 8.516 27.766 -1.613 1 93.12 224 GLY A N 1
ATOM 1790 C CA . GLY A 1 224 ? 7.848 28.375 -2.75 1 93.12 224 GLY A CA 1
ATOM 1791 C C . GLY A 1 224 ? 7 27.391 -3.539 1 93.12 224 GLY A C 1
ATOM 1792 O O . GLY A 1 224 ? 6.738 27.594 -4.723 1 93.12 224 GLY A O 1
ATOM 1793 N N . ARG A 1 225 ? 6.613 26.359 -2.875 1 92.94 225 ARG A N 1
ATOM 1794 C CA . ARG A 1 225 ? 5.836 25.312 -3.533 1 92.94 225 ARG A CA 1
ATOM 1795 C C . ARG A 1 225 ? 4.375 25.359 -3.092 1 92.94 225 ARG A C 1
ATOM 1797 O O . ARG A 1 225 ? 3.686 24.344 -3.119 1 92.94 225 ARG A O 1
ATOM 1804 N N . SER A 1 226 ? 3.953 26.422 -2.645 1 96 226 SER A N 1
ATOM 1805 C CA . SER A 1 226 ? 2.574 26.547 -2.184 1 96 226 SER A CA 1
ATOM 1806 C C . SER A 1 226 ? 2.021 27.938 -2.482 1 96 226 SER A C 1
ATOM 1808 O O . SER A 1 226 ? 2.684 28.953 -2.225 1 96 226 SER A O 1
ATOM 1810 N N . ARG A 1 227 ? 0.79 28.016 -2.873 1 94.69 227 ARG A N 1
ATOM 1811 C CA . ARG A 1 227 ? 0.1 29.281 -3.107 1 94.69 227 ARG A CA 1
ATOM 1812 C C . ARG A 1 227 ? -0.302 29.938 -1.789 1 94.69 227 ARG A C 1
ATOM 1814 O O . ARG A 1 227 ? -0.547 31.141 -1.739 1 94.69 227 ARG A O 1
ATOM 1821 N N . ILE A 1 228 ? -0.377 29.203 -0.781 1 96.88 228 ILE A N 1
ATOM 1822 C CA . ILE A 1 228 ? -0.879 29.656 0.507 1 96.88 228 ILE A CA 1
ATOM 1823 C C . ILE A 1 228 ? 0.017 30.781 1.037 1 96.88 228 ILE A C 1
ATOM 1825 O O . ILE A 1 228 ? -0.464 31.719 1.677 1 96.88 228 ILE A O 1
ATOM 1829 N N . GLY A 1 229 ? 1.256 30.641 0.816 1 94.75 229 GLY A N 1
ATOM 1830 C CA . GLY A 1 229 ? 2.174 31.688 1.271 1 94.75 229 GLY A CA 1
ATOM 1831 C C . GLY A 1 229 ? 1.789 33.062 0.798 1 94.75 229 GLY A C 1
ATOM 1832 O O . GLY A 1 229 ? 1.755 34 1.591 1 94.75 229 GLY A O 1
ATOM 1833 N N . GLU A 1 230 ? 1.411 33.188 -0.442 1 95.88 230 GLU A N 1
ATOM 1834 C CA . GLU A 1 230 ? 1.044 34.469 -1.036 1 95.88 230 GLU A CA 1
ATOM 1835 C C . GLU A 1 230 ? -0.386 34.844 -0.673 1 95.88 230 GLU A C 1
ATOM 1837 O O . GLU A 1 230 ? -0.783 36 -0.84 1 95.88 230 GLU A O 1
ATOM 1842 N N . LEU A 1 231 ? -1.071 34 -0.161 1 97.12 231 LEU A N 1
ATOM 1843 C CA . LEU A 1 231 ? -2.496 34.219 0.06 1 97.12 231 LEU A CA 1
ATOM 1844 C C . LEU A 1 231 ? -2.775 34.531 1.523 1 97.12 231 LEU A C 1
ATOM 1846 O O . LEU A 1 231 ? -3.918 34.812 1.896 1 97.12 231 LEU A O 1
ATOM 1850 N N . MET A 1 232 ? -1.74 34.594 2.273 1 97.06 232 MET A N 1
ATOM 1851 C CA . MET A 1 232 ? -1.912 34.875 3.693 1 97.06 232 MET A CA 1
ATOM 1852 C C . MET A 1 232 ? -2.631 36.219 3.891 1 97.06 232 MET A C 1
ATOM 1854 O O . MET A 1 232 ? -2.238 37.219 3.309 1 97.06 232 MET A O 1
ATOM 1858 N N . GLY A 1 233 ? -3.732 36.125 4.633 1 97.88 233 GLY A N 1
ATOM 1859 C CA . GLY A 1 233 ? -4.488 37.344 4.926 1 97.88 233 GLY A CA 1
ATOM 1860 C C . GLY A 1 233 ? -5.52 37.688 3.863 1 97.88 233 GLY A C 1
ATOM 1861 O O . GLY A 1 233 ? -6.305 38.625 4.023 1 97.88 233 GLY A O 1
ATOM 1862 N N . LYS A 1 234 ? -5.555 36.906 2.891 1 97.94 234 LYS A N 1
ATOM 1863 C CA . LYS A 1 234 ? -6.477 37.188 1.792 1 97.94 234 LYS A CA 1
ATOM 1864 C C . LYS A 1 234 ? -7.703 36.312 1.865 1 97.94 234 LYS A C 1
ATOM 1866 O O . LYS A 1 234 ? -7.637 35.188 2.396 1 97.94 234 LYS A O 1
ATOM 1871 N N . GLU A 1 235 ? -8.781 36.844 1.361 1 97.06 235 GLU A N 1
ATOM 1872 C CA . GLU A 1 235 ? -10.008 36.062 1.226 1 97.06 235 GLU A CA 1
ATOM 1873 C C . GLU A 1 235 ? -9.969 35.188 -0.034 1 97.06 235 GLU A C 1
ATOM 1875 O O . GLU A 1 235 ? -10.055 35.719 -1.149 1 97.06 235 GLU A O 1
ATOM 1880 N N . VAL A 1 236 ? -9.922 33.906 0.208 1 95.5 236 VAL A N 1
ATOM 1881 C CA . VAL A 1 236 ? -9.711 33 -0.92 1 95.5 236 VAL A CA 1
ATOM 1882 C C . VAL A 1 236 ? -10.828 31.953 -0.959 1 95.5 236 VAL A C 1
ATOM 1884 O O . VAL A 1 236 ? -11.211 31.484 -2.035 1 95.5 236 VAL A O 1
ATOM 1887 N N . PHE A 1 237 ? -11.398 31.562 0.199 1 95.88 237 PHE A N 1
ATOM 1888 C CA . PHE A 1 237 ? -12.234 30.359 0.283 1 95.88 237 PHE A CA 1
ATOM 1889 C C . PHE A 1 237 ? -13.672 30.734 0.625 1 95.88 237 PHE A C 1
ATOM 1891 O O . PHE A 1 237 ? -14.383 29.938 1.245 1 95.88 237 PHE A O 1
ATOM 1898 N N . GLY A 1 238 ? -13.969 31.984 0.297 1 93.19 238 GLY A N 1
ATOM 1899 C CA . GLY A 1 238 ? -15.312 32.406 0.639 1 93.19 238 GLY A CA 1
ATOM 1900 C C . GLY A 1 238 ? -15.617 32.312 2.121 1 93.19 238 GLY A C 1
ATOM 1901 O O . GLY A 1 238 ? -14.859 32.812 2.955 1 93.19 238 GLY A O 1
ATOM 1902 N N . GLY A 1 239 ? -16.781 31.625 2.582 1 96.5 239 GLY A N 1
ATOM 1903 C CA . GLY A 1 239 ? -17.234 31.484 3.953 1 96.5 239 GLY A CA 1
ATOM 1904 C C . GLY A 1 239 ? -16.688 30.266 4.652 1 96.5 239 GLY A C 1
ATOM 1905 O O . GLY A 1 239 ? -17.016 30 5.816 1 96.5 239 GLY A O 1
ATOM 1906 N N . LEU A 1 240 ? -15.758 29.625 4.023 1 98.56 240 LEU A N 1
ATOM 1907 C CA . LEU A 1 240 ? -15.266 28.359 4.539 1 98.56 240 LEU A CA 1
ATOM 1908 C C . LEU A 1 240 ? -14.273 28.594 5.676 1 98.56 240 LEU A C 1
ATOM 1910 O O . LEU A 1 240 ? -13.414 29.469 5.594 1 98.56 240 LEU A O 1
ATOM 1914 N N . SER A 1 241 ? -14.375 27.828 6.742 1 98.75 241 SER A N 1
ATOM 1915 C CA . SER A 1 241 ? -13.383 27.766 7.809 1 98.75 241 SER A CA 1
ATOM 1916 C C . SER A 1 241 ? -12.727 26.391 7.879 1 98.75 241 SER A C 1
ATOM 1918 O O . SER A 1 241 ? -13.398 25.375 7.727 1 98.75 241 SER A O 1
ATOM 1920 N N . ILE A 1 242 ? -11.445 26.391 8.008 1 98.81 242 ILE A N 1
ATOM 1921 C CA . ILE A 1 242 ? -10.656 25.172 8.141 1 98.81 242 ILE A CA 1
ATOM 1922 C C . ILE A 1 242 ? -9.781 25.25 9.391 1 98.81 242 ILE A C 1
ATOM 1924 O O . ILE A 1 242 ? -8.992 26.188 9.547 1 98.81 242 ILE A O 1
ATOM 1928 N N . THR A 1 243 ? -9.914 24.281 10.281 1 98.88 243 THR A N 1
ATOM 1929 C CA . THR A 1 243 ? -9.125 24.234 11.508 1 98.88 243 THR A CA 1
ATOM 1930 C C . THR A 1 243 ? -8.469 22.875 11.68 1 98.88 243 THR A C 1
ATOM 1932 O O . THR A 1 243 ? -9.133 21.844 11.523 1 98.88 243 THR A O 1
ATOM 1935 N N . ASP A 1 244 ? -7.164 22.859 11.891 1 98.88 244 ASP A N 1
ATOM 1936 C CA . ASP A 1 244 ? -6.5 21.641 12.352 1 98.88 244 ASP A CA 1
ATOM 1937 C C . ASP A 1 244 ? -6.551 21.516 13.867 1 98.88 244 ASP A C 1
ATOM 1939 O O . ASP A 1 244 ? -5.91 22.297 14.578 1 98.88 244 ASP A O 1
ATOM 1943 N N . ASP A 1 245 ? -7.281 20.516 14.375 1 98.69 245 ASP A N 1
ATOM 1944 C CA . ASP A 1 245 ? -7.578 20.484 15.805 1 98.69 245 ASP A CA 1
ATOM 1945 C C . ASP A 1 245 ? -7.172 19.141 16.406 1 98.69 245 ASP A C 1
ATOM 1947 O O . ASP A 1 245 ? -7.977 18.203 16.469 1 98.69 245 ASP A O 1
ATOM 1951 N N . PRO A 1 246 ? -5.957 19.078 16.953 1 98.44 246 PRO A N 1
ATOM 1952 C CA . PRO A 1 246 ? -5.508 17.859 17.625 1 98.44 246 PRO A CA 1
ATOM 1953 C C . PRO A 1 246 ? -6.168 17.641 18.984 1 98.44 246 PRO A C 1
ATOM 1955 O O . PRO A 1 246 ? -5.992 16.594 19.594 1 98.44 246 PRO A O 1
ATOM 1958 N N . LEU A 1 247 ? -6.973 18.516 19.453 1 98.06 247 LEU A N 1
ATOM 1959 C CA . LEU A 1 247 ? -7.508 18.469 20.812 1 98.06 247 LEU A CA 1
ATOM 1960 C C . LEU A 1 247 ? -8.984 18.078 20.797 1 98.06 247 LEU A C 1
ATOM 1962 O O . LEU A 1 247 ? -9.68 18.219 21.797 1 98.06 247 LEU A O 1
ATOM 1966 N N . LEU A 1 248 ? -9.461 17.625 19.672 1 97.44 248 LEU A N 1
ATOM 1967 C CA . LEU A 1 248 ? -10.812 17.078 19.578 1 97.44 248 LEU A CA 1
ATOM 1968 C C . LEU A 1 248 ? -10.93 15.766 20.344 1 97.44 248 LEU A C 1
ATOM 1970 O O . LEU A 1 248 ? -10.32 14.766 19.969 1 97.44 248 LEU A O 1
ATOM 1974 N N . ASP A 1 249 ? -11.75 15.781 21.359 1 96.88 249 ASP A N 1
ATOM 1975 C CA . ASP A 1 249 ? -11.914 14.531 22.094 1 96.88 249 ASP A CA 1
ATOM 1976 C C . ASP A 1 249 ? -12.414 13.414 21.172 1 96.88 249 ASP A C 1
ATOM 1978 O O . ASP A 1 249 ? -13.398 13.594 20.453 1 96.88 249 ASP A O 1
ATOM 1982 N N . TRP A 1 250 ? -11.656 12.328 21.188 1 97.81 250 TRP A N 1
ATOM 1983 C CA . TRP A 1 250 ? -12.008 11.094 20.5 1 97.81 250 TRP A CA 1
ATOM 1984 C C . TRP A 1 250 ? -11.828 11.25 19 1 97.81 250 TRP A C 1
ATOM 1986 O O . TRP A 1 250 ? -12.305 10.414 18.219 1 97.81 250 TRP A O 1
ATOM 1996 N N . GLY A 1 251 ? -11.203 12.359 18.562 1 98.44 251 GLY A N 1
ATOM 1997 C CA . GLY A 1 251 ? -10.797 12.43 17.172 1 98.44 251 GLY A CA 1
ATOM 1998 C C . GLY A 1 251 ? -9.797 11.359 16.781 1 98.44 251 GLY A C 1
ATOM 1999 O O . GLY A 1 251 ? -8.914 11.016 17.578 1 98.44 251 GLY A O 1
ATOM 2000 N N . VAL A 1 252 ? -9.859 10.93 15.625 1 98.38 252 VAL A N 1
ATOM 2001 C CA . VAL A 1 252 ? -9.031 9.82 15.164 1 98.38 252 VAL A CA 1
ATOM 2002 C C . VAL A 1 252 ? -7.559 10.227 15.195 1 98.38 252 VAL A C 1
ATOM 2004 O O . VAL A 1 252 ? -6.691 9.398 15.5 1 98.38 252 VAL A O 1
ATOM 2007 N N . ASN A 1 253 ? -7.262 11.492 14.883 1 98.56 253 ASN A N 1
ATOM 2008 C CA . ASN A 1 253 ? -5.887 11.977 14.844 1 98.56 253 ASN A CA 1
ATOM 2009 C C . ASN A 1 253 ? -5.59 12.914 16 1 98.56 253 ASN A C 1
ATOM 2011 O O . ASN A 1 253 ? -4.734 13.797 15.898 1 98.56 253 ASN A O 1
ATOM 2015 N N . SER A 1 254 ? -6.348 12.805 17.016 1 98.56 254 SER A N 1
ATOM 2016 C CA . SER A 1 254 ? -6.109 13.609 18.203 1 98.56 254 SER A CA 1
ATOM 2017 C C . SER A 1 254 ? -4.895 13.109 18.984 1 98.56 254 SER A C 1
ATOM 2019 O O . SER A 1 254 ? -4.586 11.914 18.953 1 98.56 254 SER A O 1
ATOM 2021 N N . CYS A 1 255 ? -4.207 13.969 19.625 1 98.44 255 CYS A N 1
ATOM 2022 C CA . CYS A 1 255 ? -3.035 13.656 20.438 1 98.44 255 CYS A CA 1
ATOM 2023 C C . CYS A 1 255 ? -2.684 14.828 21.344 1 98.44 255 CYS A C 1
ATOM 2025 O O . CYS A 1 255 ? -2.947 15.984 21.016 1 98.44 255 CYS A O 1
ATOM 2027 N N . SER A 1 256 ? -2.037 14.508 22.438 1 98.38 256 SER A N 1
ATOM 2028 C CA . SER A 1 256 ? -1.614 15.531 23.391 1 98.38 256 SER A CA 1
ATOM 2029 C C . SER A 1 256 ? -0.317 16.203 22.938 1 98.38 256 SER A C 1
ATOM 2031 O O . SER A 1 256 ? -0.028 17.328 23.312 1 98.38 256 SER A O 1
ATOM 2033 N N . PHE A 1 257 ? 0.484 15.523 22.203 1 98.56 257 PHE A N 1
ATOM 2034 C CA . PHE A 1 257 ? 1.764 15.953 21.641 1 98.56 257 PHE A CA 1
ATOM 2035 C C . PHE A 1 257 ? 2.049 15.242 20.328 1 98.56 257 PHE A C 1
ATOM 2037 O O . PHE A 1 257 ? 1.543 14.148 20.078 1 98.56 257 PHE A O 1
ATOM 2044 N N . ASP A 1 258 ? 2.793 15.914 19.453 1 98.31 258 ASP A N 1
ATOM 2045 C CA . ASP A 1 258 ? 3.135 15.242 18.203 1 98.31 258 ASP A CA 1
ATOM 2046 C C . ASP A 1 258 ? 4.289 14.266 18.391 1 98.31 258 ASP A C 1
ATOM 2048 O O . ASP A 1 258 ? 4.73 14.039 19.531 1 98.31 258 ASP A O 1
ATOM 2052 N N . ASP A 1 259 ? 4.797 13.664 17.359 1 98.25 259 ASP A N 1
ATOM 2053 C CA . ASP A 1 259 ? 5.777 12.594 17.469 1 98.25 259 ASP A CA 1
ATOM 2054 C C . ASP A 1 259 ? 7.188 13.148 17.656 1 98.25 259 ASP A C 1
ATOM 2056 O O . ASP A 1 259 ? 8.172 12.422 17.516 1 98.25 259 ASP A O 1
ATOM 2060 N N . GLU A 1 260 ? 7.293 14.461 17.906 1 97.94 260 GLU A N 1
ATOM 2061 C CA . GLU A 1 260 ? 8.562 15.094 18.234 1 97.94 260 GLU A CA 1
ATOM 2062 C C . GLU A 1 260 ? 8.547 15.648 19.656 1 97.94 260 GLU A C 1
ATOM 2064 O O . GLU A 1 260 ? 9.547 16.203 20.125 1 97.94 260 GLU A O 1
ATOM 2069 N N . GLY A 1 261 ? 7.395 15.469 20.281 1 98.06 261 GLY A N 1
ATOM 2070 C CA . GLY A 1 261 ? 7.273 15.891 21.656 1 98.06 261 GLY A CA 1
ATOM 2071 C C . GLY A 1 261 ? 6.754 17.312 21.812 1 98.06 261 GLY A C 1
ATOM 2072 O O . GLY A 1 261 ? 6.746 17.859 22.906 1 98.06 261 GLY A O 1
ATOM 2073 N N . VAL A 1 262 ? 6.398 17.875 20.797 1 98.44 262 VAL A N 1
ATOM 2074 C CA . VAL A 1 262 ? 5.836 19.219 20.859 1 98.44 262 VAL A CA 1
ATOM 2075 C C . VAL A 1 262 ? 4.379 19.156 21.312 1 98.44 262 VAL A C 1
ATOM 2077 O O . VAL A 1 262 ? 3.598 18.344 20.797 1 98.44 262 VAL A O 1
ATOM 2080 N N . ALA A 1 263 ? 4.012 20.031 22.203 1 98.06 263 ALA A N 1
ATOM 2081 C CA . ALA A 1 263 ? 2.641 20.062 22.703 1 98.06 263 ALA A CA 1
ATOM 2082 C C . ALA A 1 263 ? 1.658 20.422 21.594 1 98.06 263 ALA A C 1
ATOM 2084 O O . ALA A 1 263 ? 1.931 21.312 20.781 1 98.06 263 ALA A O 1
ATOM 2085 N N . SER A 1 264 ? 0.511 19.703 21.625 1 97.38 264 SER A N 1
ATOM 2086 C CA . SER A 1 264 ? -0.518 19.953 20.625 1 97.38 264 SER A CA 1
ATOM 2087 C C . SER A 1 264 ? -1.209 21.281 20.844 1 97.38 264 SER A C 1
ATOM 2089 O O . SER A 1 264 ? -1.356 21.734 21.984 1 97.38 264 SER A O 1
ATOM 2091 N N . ARG A 1 265 ? -1.646 21.891 19.75 1 97.19 265 ARG A N 1
ATOM 2092 C CA . ARG A 1 265 ? -2.441 23.109 19.812 1 97.19 265 ARG A CA 1
ATOM 2093 C C . ARG A 1 265 ? -3.357 23.234 18.609 1 97.19 265 ARG A C 1
ATOM 2095 O O . ARG A 1 265 ? -3.037 22.75 17.516 1 97.19 265 ARG A O 1
ATOM 2102 N N . ARG A 1 266 ? -4.461 23.844 18.875 1 97.62 266 ARG A N 1
ATOM 2103 C CA . ARG A 1 266 ? -5.398 24.125 17.797 1 97.62 266 ARG A CA 1
ATOM 2104 C C . ARG A 1 266 ? -4.844 25.188 16.844 1 97.62 266 ARG A C 1
ATOM 2106 O O . ARG A 1 266 ? -4.27 26.188 17.281 1 97.62 266 ARG A O 1
ATOM 2113 N N . LYS A 1 267 ? -4.918 24.984 15.477 1 98.25 267 LYS A N 1
ATOM 2114 C CA . LYS A 1 267 ? -4.441 25.922 14.461 1 98.25 267 LYS A CA 1
ATOM 2115 C C . LYS A 1 267 ? -5.562 26.312 13.5 1 98.25 267 LYS A C 1
ATOM 2117 O O . LYS A 1 267 ? -6.105 25.453 12.797 1 98.25 267 LYS A O 1
ATOM 2122 N N . VAL A 1 268 ? -5.832 27.609 13.461 1 98.75 268 VAL A N 1
ATOM 2123 C CA . VAL A 1 268 ? -6.785 28.109 12.477 1 98.75 268 VAL A CA 1
ATOM 2124 C C . VAL A 1 268 ? -6.074 28.359 11.148 1 98.75 268 VAL A C 1
ATOM 2126 O O . VAL A 1 268 ? -5.188 29.203 11.062 1 98.75 268 VAL A O 1
ATOM 2129 N N . LEU A 1 269 ? -6.457 27.625 10.102 1 98.81 269 LEU A N 1
ATOM 2130 C CA . LEU A 1 269 ? -5.812 27.75 8.797 1 98.81 269 LEU A CA 1
ATOM 2131 C C . LEU A 1 269 ? -6.566 28.734 7.91 1 98.81 269 LEU A C 1
ATOM 2133 O O . LEU A 1 269 ? -5.953 29.516 7.191 1 98.81 269 LEU A O 1
ATOM 2137 N N . VAL A 1 270 ? -7.863 28.594 7.898 1 98.81 270 VAL A N 1
ATOM 2138 C CA . VAL A 1 270 ? -8.766 29.484 7.176 1 98.81 270 VAL A CA 1
ATOM 2139 C C . VAL A 1 270 ? -9.898 29.922 8.102 1 98.81 270 VAL A C 1
ATOM 2141 O O . VAL A 1 270 ? -10.539 29.094 8.758 1 98.81 270 VAL A O 1
ATOM 2144 N N . ASP A 1 271 ? -10.148 31.188 8.203 1 98.56 271 ASP A N 1
ATOM 2145 C CA . ASP A 1 271 ? -11.219 31.766 9.008 1 98.56 271 ASP A CA 1
ATOM 2146 C C . ASP A 1 271 ? -12.219 32.531 8.141 1 98.56 271 ASP A C 1
ATOM 2148 O O . ASP A 1 271 ? -11.961 33.656 7.754 1 98.56 271 ASP A O 1
ATOM 2152 N N . GLY A 1 272 ? -13.375 31.906 7.938 1 97.75 272 GLY A N 1
ATOM 2153 C CA . GLY A 1 272 ? -14.383 32.562 7.113 1 97.75 272 GLY A CA 1
ATOM 2154 C C . GLY A 1 272 ? -13.875 32.938 5.73 1 97.75 272 GLY A C 1
ATOM 2155 O O . GLY A 1 272 ? -14.125 34.031 5.254 1 97.75 272 GLY A O 1
ATOM 2156 N N . GLY A 1 273 ? -13.109 32.156 5.207 1 98.19 273 GLY A N 1
ATOM 2157 C CA . GLY A 1 273 ? -12.625 32.344 3.85 1 98.19 273 GLY A CA 1
ATOM 2158 C C . GLY A 1 273 ? -11.242 32.969 3.793 1 98.19 273 GLY A C 1
ATOM 2159 O O . GLY A 1 273 ? -10.609 32.969 2.738 1 98.19 273 GLY A O 1
ATOM 2160 N N . VAL A 1 274 ? -10.75 33.469 4.906 1 98.56 274 VAL A N 1
ATOM 2161 C CA . VAL A 1 274 ? -9.477 34.188 4.93 1 98.56 274 VAL A CA 1
ATOM 2162 C C . VAL A 1 274 ? -8.375 33.25 5.406 1 98.56 274 VAL A C 1
ATOM 2164 O O . VAL A 1 274 ? -8.5 32.625 6.461 1 98.56 274 VAL A O 1
ATOM 2167 N N . VAL A 1 275 ? -7.332 33.156 4.609 1 98.62 275 VAL A N 1
ATOM 2168 C CA . VAL A 1 275 ? -6.188 32.312 4.98 1 98.62 275 VAL A CA 1
ATOM 2169 C C . VAL A 1 275 ? -5.484 32.906 6.191 1 98.62 275 VAL A C 1
ATOM 2171 O O . VAL A 1 275 ? -5.137 34.094 6.188 1 98.62 275 VAL A O 1
ATOM 2174 N N . ARG A 1 276 ? -5.258 32.062 7.234 1 98.25 276 ARG A N 1
ATOM 2175 C CA . ARG A 1 276 ? -4.781 32.625 8.492 1 98.25 276 ARG A CA 1
ATOM 2176 C C . ARG A 1 276 ? -3.504 31.938 8.953 1 98.25 276 ARG A C 1
ATOM 2178 O O . ARG A 1 276 ? -2.742 32.5 9.75 1 98.25 276 ARG A O 1
ATOM 2185 N N . GLY A 1 277 ? -3.314 30.672 8.414 1 97.69 277 GLY A N 1
ATOM 2186 C CA . GLY A 1 277 ? -2.195 30 9.055 1 97.69 277 GLY A CA 1
ATOM 2187 C C . GLY A 1 277 ? -1.644 28.844 8.25 1 97.69 277 GLY A C 1
ATOM 2188 O O . GLY A 1 277 ? -1.938 28.703 7.062 1 97.69 277 GLY A O 1
ATOM 2189 N N . TYR A 1 278 ? -0.741 28.047 8.828 1 98.31 278 TYR A N 1
ATOM 2190 C CA . TYR A 1 278 ? -0.05 26.875 8.305 1 98.31 278 TYR A CA 1
ATOM 2191 C C . TYR A 1 278 ? 0.316 25.906 9.414 1 98.31 278 TYR A C 1
ATOM 2193 O O . TYR A 1 278 ? 0.083 26.188 10.594 1 98.31 278 TYR A O 1
ATOM 2201 N N . ILE A 1 279 ? 0.795 24.75 9.008 1 98.69 279 ILE A N 1
ATOM 2202 C CA . ILE A 1 279 ? 1.278 23.797 9.992 1 98.69 279 ILE A CA 1
ATOM 2203 C C . ILE A 1 279 ? 2.711 23.391 9.648 1 98.69 279 ILE A C 1
ATOM 2205 O O . ILE A 1 279 ? 3.156 23.547 8.516 1 98.69 279 ILE A O 1
ATOM 2209 N N . SER A 1 280 ? 3.408 22.844 10.703 1 98.25 280 SER A N 1
ATOM 2210 C CA . SER A 1 280 ? 4.812 22.5 10.484 1 98.25 280 SER A CA 1
ATOM 2211 C C . SER A 1 280 ? 5.281 21.438 11.469 1 98.25 280 SER A C 1
ATOM 2213 O O . SER A 1 280 ? 4.781 21.359 12.586 1 98.25 280 SER A O 1
ATOM 2215 N N . ASP A 1 281 ? 6.234 20.688 11.031 1 97.31 281 ASP A N 1
ATOM 2216 C CA . ASP A 1 281 ? 7.023 19.922 11.992 1 97.31 281 ASP A CA 1
ATOM 2217 C C . ASP A 1 281 ? 8.062 20.797 12.688 1 97.31 281 ASP A C 1
ATOM 2219 O O . ASP A 1 281 ? 8.172 21.984 12.383 1 97.31 281 ASP A O 1
ATOM 2223 N N . PHE A 1 282 ? 8.773 20.266 13.609 1 97.62 282 PHE A N 1
ATOM 2224 C CA . PHE A 1 282 ? 9.695 21.031 14.422 1 97.62 282 PHE A CA 1
ATOM 2225 C C . PHE A 1 282 ? 10.883 21.5 13.594 1 97.62 282 PHE A C 1
ATOM 2227 O O . PHE A 1 282 ? 11.312 22.656 13.703 1 97.62 282 PHE A O 1
ATOM 2234 N N . LYS A 1 283 ? 11.375 20.656 12.766 1 93.75 283 LYS A N 1
ATOM 2235 C CA . LYS A 1 283 ? 12.57 20.922 11.969 1 93.75 283 LYS A CA 1
ATOM 2236 C C . LYS A 1 283 ? 12.422 22.219 11.18 1 93.75 283 LYS A C 1
ATOM 2238 O O . LYS A 1 283 ? 13.359 23.016 11.094 1 93.75 283 LYS A O 1
ATOM 2243 N N . HIS A 1 284 ? 11.25 22.453 10.664 1 94.94 284 HIS A N 1
ATOM 2244 C CA . HIS A 1 284 ? 11.07 23.547 9.719 1 94.94 284 HIS A CA 1
ATOM 2245 C C . HIS A 1 284 ? 10.664 24.828 10.438 1 94.94 284 HIS A C 1
ATOM 2247 O O . HIS A 1 284 ? 10.75 25.922 9.875 1 94.94 284 HIS A O 1
ATOM 2253 N N . LEU A 1 285 ? 10.242 24.672 11.719 1 95.56 285 LEU A N 1
ATOM 2254 C CA . LEU A 1 285 ? 9.836 25.844 12.469 1 95.56 285 LEU A CA 1
ATOM 2255 C C . LEU A 1 285 ? 10.109 25.656 13.961 1 95.56 285 LEU A C 1
ATOM 2257 O O . LEU A 1 285 ? 9.18 25.656 14.766 1 95.56 285 LEU A O 1
ATOM 2261 N N . PRO A 1 286 ? 11.312 25.594 14.297 1 93.94 286 PRO A N 1
ATOM 2262 C CA . PRO A 1 286 ? 11.664 25.328 15.688 1 93.94 286 PRO A CA 1
ATOM 2263 C C . PRO A 1 286 ? 11.297 26.469 16.625 1 93.94 286 PRO A C 1
ATOM 2265 O O . PRO A 1 286 ? 11.031 26.234 17.812 1 93.94 286 PRO A O 1
ATOM 2268 N N . GLU A 1 287 ? 11.273 27.688 16.125 1 94.31 287 GLU A N 1
ATOM 2269 C CA . GLU A 1 287 ? 11.047 28.859 16.953 1 94.31 287 GLU A CA 1
ATOM 2270 C C . GLU A 1 287 ? 9.586 28.969 17.375 1 94.31 287 GLU A C 1
ATOM 2272 O O . GLU A 1 287 ? 9.281 29.547 18.422 1 94.31 287 GLU A O 1
ATOM 2277 N N . SER A 1 288 ? 8.711 28.469 16.594 1 94.75 288 SER A N 1
ATOM 2278 C CA . SER A 1 288 ? 7.285 28.484 16.891 1 94.75 288 SER A CA 1
ATOM 2279 C C . SER A 1 288 ? 6.609 27.219 16.375 1 94.75 288 SER A C 1
ATOM 2281 O O . SER A 1 288 ? 5.777 27.266 15.469 1 94.75 288 SER A O 1
ATOM 2283 N N . PRO A 1 289 ? 6.91 26.125 16.969 1 96.38 289 PRO A N 1
ATOM 2284 C CA . PRO A 1 289 ? 6.406 24.859 16.453 1 96.38 289 PRO A CA 1
ATOM 2285 C C . PRO A 1 289 ? 4.891 24.734 16.562 1 96.38 289 PRO A C 1
ATOM 2287 O O . PRO A 1 289 ? 4.297 25.203 17.531 1 96.38 289 PRO A O 1
ATOM 2290 N N . THR A 1 290 ? 4.242 24.125 15.555 1 97.75 290 THR A N 1
ATOM 2291 C CA . THR A 1 290 ? 2.789 24 15.547 1 97.75 290 THR A CA 1
ATOM 2292 C C . THR A 1 290 ? 2.355 22.625 16.031 1 97.75 290 THR A C 1
ATOM 2294 O O . THR A 1 290 ? 1.162 22.359 16.203 1 97.75 290 THR A O 1
ATOM 2297 N N . GLY A 1 291 ? 3.316 21.688 16.297 1 98 291 GLY A N 1
ATOM 2298 C CA . GLY A 1 291 ? 2.982 20.375 16.797 1 98 291 GLY A CA 1
ATOM 2299 C C . GLY A 1 291 ? 2.424 19.453 15.734 1 98 291 GLY A C 1
ATOM 2300 O O . GLY A 1 291 ? 1.469 18.703 15.984 1 98 291 GLY A O 1
ATOM 2301 N N . ASN A 1 292 ? 3.041 19.469 14.555 1 98.75 292 ASN A N 1
ATOM 2302 C CA . ASN A 1 292 ? 2.514 18.688 13.445 1 98.75 292 ASN A CA 1
ATOM 2303 C C . ASN A 1 292 ? 3.578 17.766 12.859 1 98.75 292 ASN A C 1
ATOM 2305 O O . ASN A 1 292 ? 3.549 17.453 11.664 1 98.75 292 ASN A O 1
ATOM 2309 N N . GLY A 1 293 ? 4.602 17.344 13.586 1 98.19 293 GLY A N 1
ATOM 2310 C CA . GLY A 1 293 ? 5.555 16.328 13.164 1 98.19 293 GLY A CA 1
ATOM 2311 C C . GLY A 1 293 ? 5.129 14.922 13.531 1 98.19 293 GLY A C 1
ATOM 2312 O O . GLY A 1 293 ? 5.133 14.562 14.711 1 98.19 293 GLY A O 1
ATOM 2313 N N . PHE A 1 294 ? 4.797 14.18 12.531 1 98 294 PHE A N 1
ATOM 2314 C CA . PHE A 1 294 ? 4.266 12.852 12.828 1 98 294 PHE A CA 1
ATOM 2315 C C . PHE A 1 294 ? 5.027 11.781 12.062 1 98 294 PHE A C 1
ATOM 2317 O O . PHE A 1 294 ? 5.617 12.055 11.016 1 98 294 PHE A O 1
ATOM 2324 N N . ARG A 1 295 ? 5.02 10.586 12.625 1 95.94 295 ARG A N 1
ATOM 2325 C CA . ARG A 1 295 ? 5.672 9.406 12.062 1 95.94 295 ARG A CA 1
ATOM 2326 C C . ARG A 1 295 ? 4.645 8.367 11.641 1 95.94 295 ARG A C 1
ATOM 2328 O O . ARG A 1 295 ? 3.641 8.164 12.328 1 95.94 295 ARG A O 1
ATOM 2335 N N . GLU A 1 296 ? 4.922 7.715 10.539 1 93.5 296 GLU A N 1
ATOM 2336 C CA . GLU A 1 296 ? 4.066 6.59 10.172 1 93.5 296 GLU A CA 1
ATOM 2337 C C . GLU A 1 296 ? 4.191 5.445 11.172 1 93.5 296 GLU A C 1
ATOM 2339 O O . GLU A 1 296 ? 3.203 4.789 11.5 1 93.5 296 GLU A O 1
ATOM 2344 N N . ASP A 1 297 ? 5.324 5.133 11.578 1 92.81 297 ASP A N 1
ATOM 2345 C CA . ASP A 1 297 ? 5.676 4.164 12.609 1 92.81 297 ASP A CA 1
ATOM 2346 C C . ASP A 1 297 ? 7.023 4.5 13.242 1 92.81 297 ASP A C 1
ATOM 2348 O O . ASP A 1 297 ? 7.621 5.531 12.93 1 92.81 297 ASP A O 1
ATOM 2352 N N . TYR A 1 298 ? 7.527 3.658 14.109 1 94.06 298 TYR A N 1
ATOM 2353 C CA . TYR A 1 298 ? 8.719 3.965 14.883 1 94.06 298 TYR A CA 1
ATOM 2354 C C . TYR A 1 298 ? 9.938 4.121 13.977 1 94.06 298 TYR A C 1
ATOM 2356 O O . TYR A 1 298 ? 10.922 4.77 14.352 1 94.06 298 TYR A O 1
ATOM 2364 N N . SER A 1 299 ? 9.898 3.545 12.852 1 91.31 299 SER A N 1
ATOM 2365 C CA . SER A 1 299 ? 11.078 3.535 11.984 1 91.31 299 SER A CA 1
ATOM 2366 C C . SER A 1 299 ? 11.008 4.641 10.938 1 91.31 299 SER A C 1
ATOM 2368 O O . SER A 1 299 ? 11.82 4.684 10.016 1 91.31 299 SER A O 1
ATOM 2370 N N . SER A 1 300 ? 10.078 5.508 11.055 1 91.31 300 SER A N 1
ATOM 2371 C CA . SER A 1 300 ? 9.906 6.594 10.094 1 91.31 300 SER A CA 1
ATOM 2372 C C . SER A 1 300 ? 10.383 7.922 10.672 1 91.31 300 SER A C 1
ATOM 2374 O O . SER A 1 300 ? 10.18 8.195 11.852 1 91.31 300 SER A O 1
ATOM 2376 N N . TYR A 1 301 ? 10.977 8.719 9.75 1 91.88 301 TYR A N 1
ATOM 2377 C CA . TYR A 1 301 ? 11.281 10.094 10.125 1 91.88 301 TYR A CA 1
ATOM 2378 C C . TYR A 1 301 ? 10.008 10.914 10.289 1 91.88 301 TYR A C 1
ATOM 2380 O O . TYR A 1 301 ? 9.047 10.734 9.539 1 91.88 301 TYR A O 1
ATOM 2388 N N . PRO A 1 302 ? 10.008 11.797 11.297 1 94.88 302 PRO A N 1
ATOM 2389 C CA . PRO A 1 302 ? 8.844 12.68 11.375 1 94.88 302 PRO A CA 1
ATOM 2390 C C . PRO A 1 302 ? 8.727 13.609 10.172 1 94.88 302 PRO A C 1
ATOM 2392 O O . PRO A 1 302 ? 9.734 14.07 9.641 1 94.88 302 PRO A O 1
ATOM 2395 N N . SER A 1 303 ? 7.527 13.852 9.797 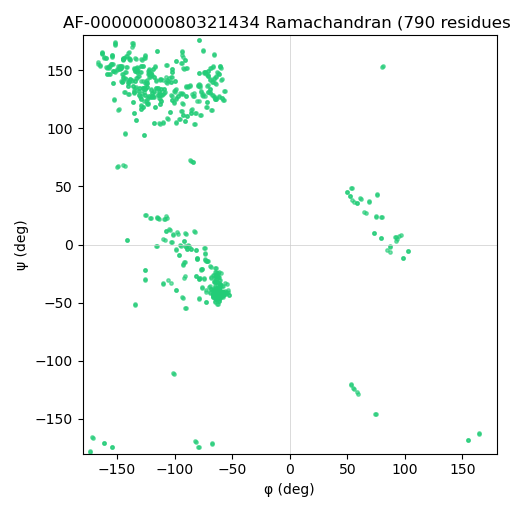1 94.75 303 SER A N 1
ATOM 2396 C CA . SER A 1 303 ? 7.211 14.812 8.742 1 94.75 303 SER A CA 1
ATOM 2397 C C . SER A 1 303 ? 5.906 15.547 9.031 1 94.75 303 SER A C 1
ATOM 2399 O O . SER A 1 303 ? 5.121 15.117 9.875 1 94.75 303 SER A O 1
ATOM 2401 N N . THR A 1 304 ? 5.773 16.656 8.367 1 97.69 304 THR A N 1
ATOM 2402 C CA . THR A 1 304 ? 4.586 17.469 8.586 1 97.69 304 THR A CA 1
ATOM 2403 C C . THR A 1 304 ? 3.332 16.734 8.117 1 97.69 304 THR A C 1
ATOM 2405 O O . THR A 1 304 ? 3.295 16.219 6.996 1 97.69 304 THR A O 1
ATOM 2408 N N . SER A 1 305 ? 2.365 16.625 8.961 1 98.06 305 SER A N 1
ATOM 2409 C CA . SER A 1 305 ? 1.048 16.094 8.625 1 98.06 305 SER A CA 1
ATOM 2410 C C . SER A 1 305 ? -0.042 16.75 9.461 1 98.06 305 SER A C 1
ATOM 2412 O O . SER A 1 305 ? 0.203 17.156 10.602 1 98.06 305 SER A O 1
ATOM 2414 N N . PRO A 1 306 ? -1.243 16.828 8.883 1 98.75 306 PRO A N 1
ATOM 2415 C CA . PRO A 1 306 ? -2.334 17.375 9.695 1 98.75 306 PRO A CA 1
ATOM 2416 C C . PRO A 1 306 ? -2.84 16.375 10.742 1 98.75 306 PRO A C 1
ATOM 2418 O O . PRO A 1 306 ? -2.445 15.203 10.719 1 98.75 306 PRO A O 1
ATOM 2421 N N . THR A 1 307 ? -3.629 16.891 11.68 1 98.62 307 THR A N 1
ATOM 2422 C CA . THR A 1 307 ? -4.332 16.062 12.648 1 98.62 307 THR A CA 1
ATOM 2423 C C . THR A 1 307 ? -5.793 15.883 12.25 1 98.62 307 THR A C 1
ATOM 2425 O O . THR A 1 307 ? -6.102 15.156 11.305 1 98.62 307 THR A O 1
ATOM 2428 N N . ASN A 1 308 ? -6.746 16.5 13.055 1 98.81 308 ASN A N 1
ATOM 2429 C CA . ASN A 1 308 ? -8.148 16.578 12.656 1 98.81 308 ASN A CA 1
ATOM 2430 C C . ASN A 1 308 ? -8.453 17.906 11.969 1 98.81 308 ASN A C 1
ATOM 2432 O O . ASN A 1 308 ? -8.492 18.953 12.625 1 98.81 308 ASN A O 1
ATOM 2436 N N . VAL A 1 309 ? -8.656 17.781 10.625 1 98.94 309 VAL A N 1
ATOM 2437 C CA . VAL A 1 309 ? -8.977 19 9.883 1 98.94 309 VAL A CA 1
ATOM 2438 C C . VAL A 1 309 ? -10.492 19.188 9.836 1 98.94 309 VAL A C 1
ATOM 2440 O O . VAL A 1 309 ? -11.18 18.547 9.039 1 98.94 309 VAL A O 1
ATOM 2443 N N . VAL A 1 310 ? -10.945 20.125 10.594 1 98.88 310 VAL A N 1
ATOM 2444 C CA . VAL A 1 310 ? -12.367 20.406 10.727 1 98.88 310 VAL A CA 1
ATOM 2445 C C . VAL A 1 310 ? -12.781 21.484 9.734 1 98.88 310 VAL A C 1
ATOM 2447 O O . VAL A 1 310 ? -12.227 22.594 9.734 1 98.88 310 VAL A O 1
ATOM 2450 N N . LEU A 1 311 ? -13.719 21.141 8.883 1 98.88 311 LEU A N 1
ATOM 2451 C CA . LEU A 1 311 ? -14.289 22.125 7.961 1 98.88 311 LEU A CA 1
ATOM 2452 C C . LEU A 1 311 ? -15.633 22.641 8.477 1 98.88 311 LEU A C 1
ATOM 2454 O O . LEU A 1 311 ? -16.422 21.875 9.039 1 98.88 311 LEU A O 1
ATOM 2458 N N . ASP A 1 312 ? -15.805 23.906 8.281 1 98.31 312 ASP A N 1
ATOM 2459 C CA . ASP A 1 312 ? -17.062 24.516 8.688 1 98.31 312 ASP A CA 1
ATOM 2460 C C . ASP A 1 312 ? -17.5 25.594 7.688 1 98.31 312 ASP A C 1
ATOM 2462 O O . ASP A 1 312 ? -16.672 26.297 7.121 1 98.31 312 ASP A O 1
ATOM 2466 N N . PHE A 1 313 ? -18.75 25.656 7.496 1 98.38 313 PHE A N 1
ATOM 2467 C CA . PHE A 1 313 ? -19.406 26.578 6.582 1 98.38 313 PHE A CA 1
ATOM 2468 C C . PHE A 1 313 ? -20.75 27.016 7.137 1 98.38 313 PHE A C 1
ATOM 2470 O O . PHE A 1 313 ? -21.469 26.219 7.738 1 98.38 313 PHE A O 1
AT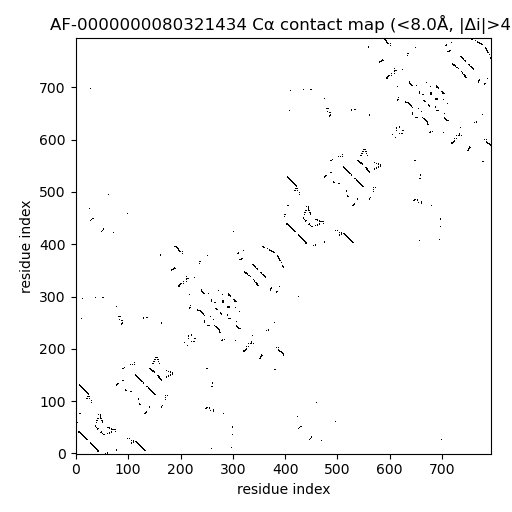OM 2477 N N . PRO A 1 314 ? -21.125 28.297 6.902 1 97.12 314 PRO A N 1
ATOM 2478 C CA . PRO A 1 314 ? -22.281 28.859 7.594 1 97.12 314 PRO A CA 1
ATOM 2479 C C . PRO A 1 314 ? -23.609 28.25 7.109 1 97.12 314 PRO A C 1
ATOM 2481 O O . PRO A 1 314 ? -24.531 28.078 7.902 1 97.12 314 PRO A O 1
ATOM 2484 N N . GLU A 1 315 ? -23.781 27.953 5.914 1 97.69 315 GLU A N 1
ATOM 2485 C CA . GLU A 1 315 ? -25.047 27.484 5.352 1 97.69 315 GLU A CA 1
ATOM 2486 C C . GLU A 1 315 ? -25.141 25.953 5.426 1 97.69 315 GLU A C 1
ATOM 2488 O O . GLU A 1 315 ? -24.156 25.25 5.172 1 97.69 315 GLU A O 1
ATOM 2493 N N . ARG A 1 316 ? -26.391 25.5 5.867 1 97.88 316 ARG A N 1
ATOM 2494 C CA . ARG A 1 316 ? -26.688 24.078 5.949 1 97.88 316 ARG A CA 1
ATOM 2495 C C . ARG A 1 316 ? -27.875 23.719 5.062 1 97.88 316 ARG A C 1
ATOM 2497 O O . ARG A 1 316 ? -28.734 24.547 4.816 1 97.88 316 ARG A O 1
ATOM 2504 N N . GLY A 1 317 ? -27.797 22.516 4.551 1 97.81 317 GLY A N 1
ATOM 2505 C CA . GLY A 1 317 ? -28.875 22.047 3.695 1 97.81 317 GLY A CA 1
ATOM 2506 C C . GLY A 1 317 ? -28.766 20.578 3.355 1 97.81 317 GLY A C 1
ATOM 2507 O O . GLY A 1 317 ? -28.031 19.828 4.004 1 97.81 317 GLY A O 1
ATOM 2508 N N . GLU A 1 318 ? -29.578 20.188 2.334 1 96.69 318 GLU A N 1
ATOM 2509 C CA . GLU A 1 318 ? -29.625 18.797 1.922 1 96.69 318 GLU A CA 1
ATOM 2510 C C . GLU A 1 318 ? -28.75 18.547 0.702 1 96.69 318 GLU A C 1
ATOM 2512 O O . GLU A 1 318 ? -28.422 19.484 -0.033 1 96.69 318 GLU A O 1
ATOM 2517 N N . ALA A 1 319 ? -28.406 17.281 0.594 1 95.5 319 ALA A N 1
ATOM 2518 C CA . ALA A 1 319 ? -27.672 16.891 -0.607 1 95.5 319 ALA A CA 1
ATOM 2519 C C . ALA A 1 319 ? -28.484 17.203 -1.865 1 95.5 319 ALA A C 1
ATOM 2521 O O . ALA A 1 319 ? -29.703 17.031 -1.881 1 95.5 319 ALA A O 1
ATOM 2522 N N . GLU A 1 320 ? -27.734 17.656 -2.93 1 96.5 320 GLU A N 1
ATOM 2523 C CA . GLU A 1 320 ? -28.359 18.016 -4.199 1 96.5 320 GLU A CA 1
ATOM 2524 C C . GLU A 1 320 ? -27.484 17.609 -5.379 1 96.5 320 GLU A C 1
ATOM 2526 O O . GLU A 1 320 ? -26.25 17.562 -5.258 1 96.5 320 GLU A O 1
ATOM 2531 N N . GLY A 1 321 ? -28.188 17.281 -6.488 1 97.81 321 GLY A N 1
ATOM 2532 C CA . GLY A 1 321 ? -27.484 17.078 -7.738 1 97.81 321 GLY A CA 1
ATOM 2533 C C . GLY A 1 321 ? -26.719 15.758 -7.773 1 97.81 321 GLY A C 1
ATOM 2534 O O . GLY A 1 321 ? -27.219 14.734 -7.281 1 97.81 321 GLY A O 1
ATOM 2535 N N . VAL A 1 322 ? -25.578 15.766 -8.453 1 98.5 322 VAL A N 1
ATOM 2536 C CA . VAL A 1 322 ? -24.75 14.57 -8.57 1 98.5 322 VAL A CA 1
ATOM 2537 C C . VAL A 1 322 ? -24.078 14.273 -7.234 1 98.5 322 VAL A C 1
ATOM 2539 O O . VAL A 1 322 ? -23.328 15.102 -6.711 1 98.5 322 VAL A O 1
ATOM 2542 N N . TYR A 1 323 ? -24.422 13.133 -6.754 1 98.44 323 TYR A N 1
ATOM 2543 C CA . TYR A 1 323 ? -23.781 12.68 -5.527 1 98.44 323 TYR A CA 1
ATOM 2544 C C . TYR A 1 323 ? -22.516 11.867 -5.844 1 98.44 323 TYR A C 1
ATOM 2546 O O . TYR A 1 323 ? -22.578 10.906 -6.613 1 98.44 323 TYR A O 1
ATOM 2554 N N . VAL A 1 324 ? -21.406 12.25 -5.234 1 98.62 324 VAL A N 1
ATOM 2555 C CA . VAL A 1 324 ? -20.141 11.562 -5.453 1 98.62 324 VAL A CA 1
ATOM 2556 C C . VAL A 1 324 ? -19.656 10.945 -4.145 1 98.62 324 VAL A C 1
ATOM 2558 O O . VAL A 1 324 ? -19.312 11.664 -3.203 1 98.62 324 VAL A O 1
ATOM 2561 N N . HIS A 1 325 ? -19.562 9.648 -4.191 1 98.38 325 HIS A N 1
ATOM 2562 C CA . HIS A 1 325 ? -19.125 8.961 -2.984 1 98.38 325 HIS A CA 1
ATOM 2563 C C . HIS A 1 325 ? -17.609 9.055 -2.807 1 98.38 325 HIS A C 1
ATOM 2565 O O . HIS A 1 325 ? -17.125 9.32 -1.703 1 98.38 325 HIS A O 1
ATOM 2571 N N . ALA A 1 326 ? -16.875 8.805 -3.855 1 98 326 ALA A N 1
ATOM 2572 C CA . ALA A 1 326 ? -15.414 8.781 -3.82 1 98 326 ALA A CA 1
ATOM 2573 C C . ALA A 1 326 ? -14.828 9.164 -5.176 1 98 326 ALA A C 1
ATOM 2575 O O . ALA A 1 326 ? -15.562 9.469 -6.117 1 98 326 ALA A O 1
ATOM 2576 N N . PHE A 1 327 ? -13.516 9.273 -5.133 1 96.88 327 PHE A N 1
ATOM 2577 C CA . PHE A 1 327 ? -12.828 9.609 -6.371 1 96.88 327 PHE A CA 1
ATOM 2578 C C . PHE A 1 327 ? -11.797 8.539 -6.719 1 96.88 327 PHE A C 1
ATOM 2580 O O . PHE A 1 327 ? -11.25 7.887 -5.828 1 96.88 327 PHE A O 1
ATOM 2587 N N . ILE A 1 328 ? -11.586 8.398 -7.965 1 87.44 328 ILE A N 1
ATOM 2588 C CA . ILE A 1 328 ? -10.406 7.715 -8.469 1 87.44 328 ILE A CA 1
ATOM 2589 C C . ILE A 1 328 ? -9.359 8.742 -8.906 1 87.44 328 ILE A C 1
ATOM 2591 O O . ILE A 1 328 ? -9.68 9.703 -9.609 1 87.44 328 ILE A O 1
ATOM 2595 N N . GLY A 1 329 ? -8.102 8.578 -8.461 1 83.81 329 GLY A N 1
ATOM 2596 C CA . GLY A 1 329 ? -7.023 9.422 -8.961 1 83.81 329 GLY A CA 1
ATOM 2597 C C . GLY A 1 329 ? -6.73 10.602 -8.055 1 83.81 329 GLY A C 1
ATOM 2598 O O . GLY A 1 329 ? -5.895 11.445 -8.383 1 83.81 329 GLY A O 1
ATOM 2599 N N . ALA A 1 330 ? -7.324 10.633 -6.918 1 89.56 330 ALA A N 1
ATOM 2600 C CA . ALA A 1 330 ? -7.16 11.781 -6.035 1 89.56 330 ALA A CA 1
ATOM 2601 C C . ALA A 1 330 ? -5.699 11.961 -5.633 1 89.56 330 ALA A C 1
ATOM 2603 O O . ALA A 1 330 ? -5.23 13.094 -5.469 1 89.56 330 ALA A O 1
ATOM 2604 N N . HIS A 1 331 ? -4.934 10.922 -5.551 1 86.44 331 HIS A N 1
ATOM 2605 C CA . HIS A 1 331 ? -3.543 10.953 -5.109 1 86.44 331 HIS A CA 1
ATOM 2606 C C . HIS A 1 331 ? -2.641 11.586 -6.164 1 86.44 331 HIS A C 1
ATOM 2608 O O . HIS A 1 331 ? -1.481 11.898 -5.887 1 86.44 331 HIS A O 1
ATOM 2614 N N . THR A 1 332 ? -3.102 11.75 -7.34 1 76.81 332 THR A N 1
ATOM 2615 C CA . THR A 1 332 ? -2.316 12.352 -8.414 1 76.81 332 THR A CA 1
ATOM 2616 C C . THR A 1 332 ? -2.543 13.859 -8.477 1 76.81 332 THR A C 1
ATOM 2618 O O . THR A 1 332 ? -1.96 14.539 -9.32 1 76.81 332 THR A O 1
ATOM 2621 N N . SER A 1 333 ? -3.344 14.406 -7.547 1 88.25 333 SER A N 1
ATOM 2622 C CA . SER A 1 333 ? -3.6 15.836 -7.527 1 88.25 333 SER A CA 1
ATOM 2623 C C . SER A 1 333 ? -2.338 16.625 -7.18 1 88.25 333 SER A C 1
ATOM 2625 O O . SER A 1 333 ? -1.457 16.109 -6.484 1 88.25 333 SER A O 1
ATOM 2627 N N . ASN A 1 334 ? -2.311 17.891 -7.688 1 89.56 334 ASN A N 1
ATOM 2628 C CA . ASN A 1 334 ? -1.143 18.75 -7.512 1 89.56 334 ASN A CA 1
ATOM 2629 C C . ASN A 1 334 ? -1.398 19.844 -6.477 1 89.56 334 ASN A C 1
ATOM 2631 O O . ASN A 1 334 ? -2.049 20.844 -6.777 1 89.56 334 ASN A O 1
ATOM 2635 N N . PHE A 1 335 ? -0.789 19.719 -5.348 1 94.56 335 PHE A N 1
ATOM 2636 C CA . PHE A 1 335 ? -1.057 20.703 -4.301 1 94.56 335 PHE A CA 1
ATOM 2637 C C . PHE A 1 335 ? -0.327 22 -4.578 1 94.56 335 PHE A C 1
ATOM 2639 O O . PHE A 1 335 ? -0.64 23.031 -3.98 1 94.56 335 PHE A O 1
ATOM 2646 N N . VAL A 1 336 ? 0.733 21.984 -5.387 1 92.56 336 VAL A N 1
ATOM 2647 C CA . VAL A 1 336 ? 1.482 23.203 -5.684 1 92.56 336 VAL A CA 1
ATOM 2648 C C . VAL A 1 336 ? 0.595 24.188 -6.449 1 92.56 336 VAL A C 1
ATOM 2650 O O . VAL A 1 336 ? 0.498 25.359 -6.086 1 92.56 336 VAL A O 1
ATOM 2653 N N . SER A 1 337 ? -0.054 23.609 -7.5 1 92.81 337 SER A N 1
ATOM 2654 C CA . SER A 1 337 ? -0.937 24.438 -8.312 1 92.81 337 SER A CA 1
ATOM 2655 C C . SER A 1 337 ? -2.371 24.391 -7.797 1 92.81 337 SER A C 1
ATOM 2657 O O . SER A 1 337 ? -3.148 25.312 -8.023 1 92.81 337 SER A O 1
ATOM 2659 N N . GLY A 1 338 ? -2.723 23.328 -7.203 1 96 338 GLY A N 1
ATOM 2660 C CA . GLY A 1 338 ? -4.086 23.062 -6.77 1 96 338 GLY A CA 1
ATOM 2661 C C . GLY A 1 338 ? -4.906 22.297 -7.793 1 96 338 GLY A C 1
ATOM 2662 O O . GLY A 1 338 ? -6.074 22 -7.559 1 96 338 GLY A O 1
ATOM 2663 N N . ASP A 1 339 ? -4.305 21.891 -8.867 1 94.75 339 ASP A N 1
ATOM 2664 C CA . ASP A 1 339 ? -5.016 21.266 -9.969 1 94.75 339 ASP A CA 1
ATOM 2665 C C . ASP A 1 339 ? -5.332 19.797 -9.656 1 94.75 339 ASP A C 1
ATOM 2667 O O . ASP A 1 339 ? -4.562 19.125 -8.969 1 94.75 339 ASP A O 1
ATOM 2671 N N . PHE A 1 340 ? -6.469 19.297 -10.18 1 94.12 340 PHE A N 1
ATOM 2672 C CA . PHE A 1 340 ? -6.844 17.891 -10.023 1 94.12 340 PHE A CA 1
ATOM 2673 C C . PHE A 1 340 ? -7.582 17.391 -11.25 1 94.12 340 PHE A C 1
ATOM 2675 O O . PHE A 1 340 ? -8.117 18.172 -12.031 1 94.12 340 PHE A O 1
ATOM 2682 N N . SER A 1 341 ? -7.52 16.141 -11.523 1 90.31 341 SER A N 1
ATOM 2683 C CA . SER A 1 341 ? -8.273 15.359 -12.5 1 90.31 341 SER A CA 1
ATOM 2684 C C . SER A 1 341 ? -8.805 14.07 -11.891 1 90.31 341 SER A C 1
ATOM 2686 O O . SER A 1 341 ? -8.055 13.109 -11.695 1 90.31 341 SER A O 1
ATOM 2688 N N . LEU A 1 342 ? -10.141 14.039 -11.664 1 94 342 LEU A N 1
ATOM 2689 C CA . LEU A 1 342 ? -10.68 12.961 -10.844 1 94 342 LEU A CA 1
ATOM 2690 C C . LEU A 1 342 ? -11.82 12.25 -11.57 1 94 342 LEU A C 1
ATOM 2692 O O . LEU A 1 342 ? -12.672 12.891 -12.18 1 94 342 LEU A O 1
ATOM 2696 N N . GLU A 1 343 ? -11.773 11.023 -11.516 1 92.25 343 GLU A N 1
ATOM 2697 C CA . GLU A 1 343 ? -12.93 10.234 -11.945 1 92.25 343 GLU A CA 1
ATOM 2698 C C . GLU A 1 343 ? -13.906 10.008 -10.789 1 92.25 343 GLU A C 1
ATOM 2700 O O . GLU A 1 343 ? -13.484 9.719 -9.664 1 92.25 343 GLU A O 1
ATOM 2705 N N . LEU A 1 344 ? -15.203 10.18 -11.102 1 97.19 344 LEU A N 1
ATOM 2706 C CA . LEU A 1 344 ? -16.219 9.969 -10.07 1 97.19 344 LEU A CA 1
ATOM 2707 C C . LEU A 1 344 ? -16.422 8.484 -9.805 1 97.19 344 LEU A C 1
ATOM 2709 O O . LEU A 1 344 ? -16.578 7.695 -10.742 1 97.19 344 LEU A O 1
ATOM 2713 N N . MET A 1 345 ? -16.344 8.125 -8.57 1 95.75 345 MET A N 1
ATOM 2714 C CA . MET A 1 345 ? -16.562 6.734 -8.172 1 95.75 345 MET A CA 1
ATOM 2715 C C . MET A 1 345 ? -17.844 6.613 -7.336 1 95.75 345 MET A C 1
ATOM 2717 O O . MET A 1 345 ? -18 7.336 -6.352 1 95.75 345 MET A O 1
ATOM 2721 N N . ASN A 1 346 ? -18.703 5.672 -7.734 1 97.94 346 ASN A N 1
ATOM 2722 C CA . ASN A 1 346 ? -19.984 5.453 -7.062 1 97.94 346 ASN A CA 1
ATOM 2723 C C . ASN A 1 346 ? -20.781 6.742 -6.965 1 97.94 346 ASN A C 1
ATOM 2725 O O . ASN A 1 346 ? -21.219 7.125 -5.875 1 97.94 346 ASN A O 1
ATOM 2729 N N . ALA A 1 347 ? -20.844 7.352 -8.086 1 98.44 347 ALA A N 1
ATOM 2730 C CA . ALA A 1 347 ? -21.656 8.562 -8.211 1 98.44 347 ALA A CA 1
ATOM 2731 C C . ALA A 1 347 ? -23.062 8.242 -8.703 1 98.44 347 ALA A C 1
ATOM 2733 O O . ALA A 1 347 ? -23.281 7.199 -9.328 1 98.44 347 ALA A O 1
ATOM 2734 N N . SER A 1 348 ? -23.938 9.172 -8.359 1 98.25 348 SER A N 1
ATOM 2735 C CA . SER A 1 348 ? -25.328 8.969 -8.781 1 98.25 348 SER A CA 1
ATOM 2736 C C . SER A 1 348 ? -26.062 10.297 -8.898 1 98.25 348 SER A C 1
ATOM 2738 O O . SER A 1 348 ? -25.641 11.305 -8.328 1 98.25 348 SER A O 1
ATOM 2740 N N . ILE A 1 349 ? -27.062 10.305 -9.695 1 97.44 349 ILE A N 1
ATOM 2741 C CA . ILE A 1 349 ? -27.984 11.438 -9.797 1 97.44 349 ILE A CA 1
ATOM 2742 C C . ILE A 1 349 ? -29.422 10.922 -9.836 1 97.44 349 ILE A C 1
ATOM 2744 O O . ILE A 1 349 ? -29.75 10.062 -10.656 1 97.44 349 ILE A O 1
ATOM 2748 N N . ASP A 1 350 ? -30.266 11.383 -8.867 1 94.06 350 ASP A N 1
ATOM 2749 C CA . ASP A 1 350 ? -31.672 10.961 -8.766 1 94.06 350 ASP A CA 1
ATOM 2750 C C . ASP A 1 350 ? -31.766 9.445 -8.602 1 94.06 350 ASP A C 1
ATOM 2752 O O . ASP A 1 350 ? -32.594 8.805 -9.242 1 94.06 350 ASP A O 1
ATOM 2756 N N . GLY A 1 351 ? -30.844 8.93 -7.918 1 90.88 351 GLY A N 1
ATOM 2757 C CA . GLY A 1 351 ? -30.891 7.512 -7.582 1 90.88 351 GLY A CA 1
ATOM 2758 C C . GLY A 1 351 ? -30.281 6.629 -8.656 1 90.88 351 GLY A C 1
ATOM 2759 O O . GLY A 1 351 ? -30.188 5.41 -8.484 1 90.88 351 GLY A O 1
ATOM 2760 N N . LYS A 1 352 ? -29.906 7.137 -9.766 1 95.75 352 LYS A N 1
ATOM 2761 C CA . LYS A 1 352 ? -29.281 6.387 -10.852 1 95.75 352 LYS A CA 1
ATOM 2762 C C . LYS A 1 352 ? -27.766 6.547 -10.836 1 95.75 352 LYS A C 1
ATOM 2764 O O . LYS A 1 352 ? -27.25 7.664 -10.766 1 95.75 352 LYS A O 1
ATOM 2769 N N . GLY A 1 353 ? -27.047 5.402 -10.977 1 97.81 353 GLY A N 1
ATOM 2770 C CA . GLY A 1 353 ? -25.594 5.426 -10.977 1 97.81 353 GLY A CA 1
ATOM 2771 C C . GLY A 1 353 ? -25.016 6.078 -12.211 1 97.81 353 GLY A C 1
ATOM 2772 O O . GLY A 1 353 ? -25.625 6.059 -13.281 1 97.81 353 GLY A O 1
ATOM 2773 N N . ILE A 1 354 ? -23.859 6.641 -12.039 1 97.75 354 ILE A N 1
ATOM 2774 C CA . ILE A 1 354 ? -23.125 7.312 -13.117 1 97.75 354 ILE A CA 1
ATOM 2775 C C . ILE A 1 354 ? -21.797 6.605 -13.367 1 97.75 354 ILE A C 1
ATOM 2777 O O . ILE A 1 354 ? -21.094 6.242 -12.422 1 97.75 354 ILE A O 1
ATOM 2781 N N . LYS A 1 355 ? -21.531 6.336 -14.578 1 92.19 355 LYS A N 1
ATOM 2782 C CA . LYS A 1 355 ? -20.219 5.766 -14.906 1 92.19 355 LYS A CA 1
ATOM 2783 C C . LYS A 1 355 ? -19.484 6.645 -15.914 1 92.19 355 LYS A C 1
ATOM 2785 O O . LYS A 1 355 ? -20.094 7.355 -16.703 1 92.19 355 LYS A O 1
ATOM 2790 N N . GLY A 1 356 ? -18.172 6.664 -15.789 1 88.75 356 GLY A N 1
ATOM 2791 C CA . GLY A 1 356 ? -17.312 7.289 -16.766 1 88.75 356 GLY A CA 1
ATOM 2792 C C . GLY A 1 356 ? -17.312 8.805 -16.703 1 88.75 356 GLY A C 1
ATOM 2793 O O . GLY A 1 356 ? -17.031 9.477 -17.688 1 88.75 356 GLY A O 1
ATOM 2794 N N . ALA A 1 357 ? -17.625 9.359 -15.578 1 94.81 357 ALA A N 1
ATOM 2795 C CA . ALA A 1 357 ? -17.688 10.812 -15.43 1 94.81 357 ALA A CA 1
ATOM 2796 C C . ALA A 1 357 ? -16.438 11.336 -14.711 1 94.81 357 ALA A C 1
ATOM 2798 O O . ALA A 1 357 ? -15.906 10.664 -13.82 1 94.81 357 ALA A O 1
ATOM 2799 N N . MET A 1 358 ? -16.047 12.57 -15.086 1 94.88 358 MET A N 1
ATOM 2800 C CA . MET A 1 358 ? -14.82 13.172 -14.562 1 94.88 358 MET A CA 1
ATOM 2801 C C . MET A 1 358 ? -15.062 14.625 -14.148 1 94.88 358 MET A C 1
ATOM 2803 O O . MET A 1 358 ? -15.891 15.312 -14.75 1 94.88 358 MET A O 1
ATOM 2807 N N . ILE A 1 359 ? -14.297 15.016 -13.203 1 96.25 359 ILE A N 1
ATOM 2808 C CA . ILE A 1 359 ? -14.203 16.453 -12.93 1 96.25 359 ILE A CA 1
ATOM 2809 C C . ILE A 1 359 ? -12.742 16.891 -12.977 1 96.25 359 ILE A C 1
ATOM 2811 O O . ILE A 1 359 ? -11.852 16.156 -12.562 1 96.25 359 ILE A O 1
ATOM 2815 N N . TYR A 1 360 ? -12.539 18.031 -13.586 1 93.5 360 TYR A N 1
ATOM 2816 C CA . TYR A 1 360 ? -11.258 18.734 -13.656 1 93.5 360 TYR A CA 1
ATOM 2817 C C . TYR A 1 360 ? -11.375 20.141 -13.055 1 93.5 360 TYR A C 1
ATOM 2819 O O . TYR A 1 360 ? -12.414 20.781 -13.172 1 93.5 360 TYR A O 1
ATOM 2827 N N . GLY A 1 361 ? -10.266 20.5 -12.461 1 95.25 361 GLY A N 1
ATOM 2828 C CA . GLY A 1 361 ? -10.312 21.875 -11.992 1 95.25 361 GLY A CA 1
ATOM 2829 C C . GLY A 1 361 ? -9.211 22.203 -10.992 1 95.25 361 GLY A C 1
ATOM 2830 O O . GLY A 1 361 ? -8.141 21.594 -11.023 1 95.25 361 GLY A O 1
ATOM 2831 N N . ASN A 1 362 ? -9.461 23.25 -10.344 1 96.94 362 ASN A N 1
ATOM 2832 C CA . ASN A 1 362 ? -8.57 23.766 -9.305 1 96.94 362 ASN A CA 1
ATOM 2833 C C . ASN A 1 362 ? -9.273 23.844 -7.957 1 96.94 362 ASN A C 1
ATOM 2835 O O . ASN A 1 362 ? -10.398 24.344 -7.867 1 96.94 362 ASN A O 1
ATOM 2839 N N . VAL A 1 363 ? -8.555 23.344 -6.934 1 98 363 VAL A N 1
ATOM 2840 C CA . VAL A 1 363 ? -9.203 23.156 -5.637 1 98 363 VAL A CA 1
ATOM 2841 C C . VAL A 1 363 ? -9.586 24.516 -5.055 1 98 363 VAL A C 1
ATOM 2843 O O . VAL A 1 363 ? -10.602 24.625 -4.367 1 98 363 VAL A O 1
ATOM 2846 N N . TYR A 1 364 ? -8.836 25.562 -5.32 1 97.25 364 TYR A N 1
ATOM 2847 C CA . TYR A 1 364 ? -9.164 26.906 -4.824 1 97.25 364 TYR A CA 1
ATOM 2848 C C . TYR A 1 364 ? -10.453 27.422 -5.461 1 97.25 364 TYR A C 1
ATOM 2850 O O . TYR A 1 364 ? -11.328 27.953 -4.766 1 97.25 364 TYR A O 1
ATOM 2858 N N . ASP A 1 365 ? -10.562 27.234 -6.738 1 97.06 365 ASP A N 1
ATOM 2859 C CA . ASP A 1 365 ? -11.758 27.641 -7.465 1 97.06 365 ASP A CA 1
ATOM 2860 C C . ASP A 1 365 ? -12.969 26.812 -7.039 1 97.06 365 ASP A C 1
ATOM 2862 O O . ASP A 1 365 ? -14.062 27.359 -6.859 1 97.06 365 ASP A O 1
ATOM 2866 N N . LEU A 1 366 ? -12.758 25.562 -6.902 1 97.81 366 LEU A N 1
ATOM 2867 C CA . LEU A 1 366 ? -13.844 24.656 -6.559 1 97.81 366 LEU A CA 1
ATOM 2868 C C . LEU A 1 366 ? -14.453 25.016 -5.207 1 97.81 366 LEU A C 1
ATOM 2870 O O . LEU A 1 366 ? -15.672 25.016 -5.051 1 97.81 366 LEU A O 1
ATOM 2874 N N . LEU A 1 367 ? -13.617 25.344 -4.215 1 97.75 367 LEU A N 1
ATOM 2875 C CA . LEU A 1 367 ? -14.086 25.609 -2.859 1 97.75 367 LEU A CA 1
ATOM 2876 C C . LEU A 1 367 ? -14.82 26.938 -2.793 1 97.75 367 LEU A C 1
ATOM 2878 O O . LEU A 1 367 ? -15.57 27.203 -1.847 1 97.75 367 LEU A O 1
ATOM 2882 N N . ASN A 1 368 ? -14.68 27.719 -3.77 1 96.62 368 ASN A N 1
ATOM 2883 C CA . ASN A 1 368 ? -15.438 28.969 -3.855 1 96.62 368 ASN A CA 1
ATOM 2884 C C . ASN A 1 368 ? -16.844 28.734 -4.391 1 96.62 368 ASN A C 1
ATOM 2886 O O . ASN A 1 368 ? -17.672 29.641 -4.375 1 96.62 368 ASN A O 1
ATOM 2890 N N . ARG A 1 369 ? -17.125 27.547 -4.762 1 97 369 ARG A N 1
ATOM 2891 C CA . ARG A 1 369 ? -18.422 27.234 -5.336 1 97 369 ARG A CA 1
ATOM 2892 C C . ARG A 1 369 ? -19.328 26.562 -4.309 1 97 369 ARG A C 1
ATOM 2894 O O . ARG A 1 369 ? -20.406 26.078 -4.641 1 97 369 ARG A O 1
ATOM 2901 N N . ILE A 1 370 ? -18.938 26.5 -3.078 1 98.56 370 ILE A N 1
ATOM 2902 C CA . ILE A 1 370 ? -19.719 25.859 -2.033 1 98.56 370 ILE A CA 1
ATOM 2903 C C . ILE A 1 370 ? -21.031 26.609 -1.844 1 98.56 370 ILE A C 1
ATOM 2905 O O . ILE A 1 370 ? -21.047 27.828 -1.633 1 98.56 370 ILE A O 1
ATOM 2909 N N . SER A 1 371 ? -22.094 25.859 -1.957 1 98.12 371 SER A N 1
ATOM 2910 C CA . SER A 1 371 ? -23.406 26.406 -1.675 1 98.12 371 SER A CA 1
ATOM 2911 C C . SER A 1 371 ? -23.781 26.234 -0.207 1 98.12 371 SER A C 1
ATOM 2913 O O . SER A 1 371 ? -24.188 27.188 0.454 1 98.12 371 SER A O 1
ATOM 2915 N N . HIS A 1 372 ? -23.734 25.031 0.286 1 98.5 372 HIS A N 1
ATOM 2916 C CA . HIS A 1 372 ? -24.031 24.719 1.682 1 98.5 372 HIS A CA 1
ATOM 2917 C C . HIS A 1 372 ? -23.438 23.375 2.094 1 98.5 372 HIS A C 1
ATOM 2919 O O . HIS A 1 372 ? -23 22.609 1.241 1 98.5 372 HIS A O 1
ATOM 2925 N N . PHE A 1 373 ? -23.297 23.172 3.42 1 98.69 373 PHE A N 1
ATOM 2926 C CA . PHE A 1 373 ? -22.875 21.906 4.016 1 98.69 373 PHE A CA 1
ATOM 2927 C C . PHE A 1 373 ? -24.094 21.062 4.383 1 98.69 373 PHE A C 1
ATOM 2929 O O . PHE A 1 373 ? -25.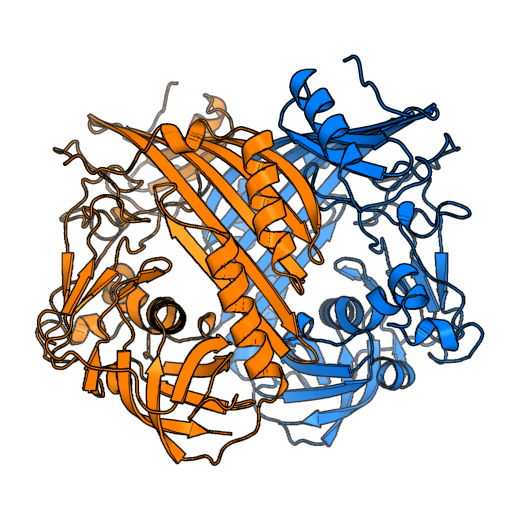172 21.609 4.641 1 98.69 373 PHE A O 1
ATOM 2936 N N . GLY A 1 374 ? -23.828 19.734 4.348 1 98 374 GLY A N 1
ATOM 2937 C CA . GLY A 1 374 ? -24.828 18.859 4.949 1 98 374 GLY A CA 1
ATOM 2938 C C . GLY A 1 374 ? -24.922 19.016 6.457 1 98 374 GLY A C 1
ATOM 2939 O O . GLY A 1 374 ? -24.266 19.859 7.043 1 98 374 GLY A O 1
ATOM 2940 N N . ASN A 1 375 ? -25.719 18.094 7.066 1 95.5 375 ASN A N 1
ATOM 2941 C CA . ASN A 1 375 ? -25.969 18.203 8.5 1 95.5 375 ASN A CA 1
ATOM 2942 C C . ASN A 1 375 ? -25.156 17.188 9.297 1 95.5 375 ASN A C 1
ATOM 2944 O O . ASN A 1 375 ? -24.859 17.422 10.477 1 95.5 375 ASN A O 1
ATOM 2948 N N . LYS A 1 376 ? -24.906 16.094 8.82 1 95.38 376 LYS A N 1
ATOM 2949 C CA . LYS A 1 376 ? -24.281 15.008 9.578 1 95.38 376 LYS A CA 1
ATOM 2950 C C . LYS A 1 376 ? -22.766 15.016 9.398 1 95.38 376 LYS A C 1
ATOM 2952 O O . LYS A 1 376 ? -22.25 14.672 8.328 1 95.38 376 LYS A O 1
ATOM 2957 N N . VAL A 1 377 ? -22.094 15.266 10.453 1 97.69 377 VAL A N 1
ATOM 2958 C CA . VAL A 1 377 ? -20.641 15.336 10.422 1 97.69 377 VAL A CA 1
ATOM 2959 C C . VAL A 1 377 ? -20.047 13.945 10.609 1 97.69 377 VAL A C 1
ATOM 2961 O O . VAL A 1 377 ? -20.516 13.164 11.438 1 97.69 377 VAL A O 1
ATOM 2964 N N . ARG A 1 378 ? -19.062 13.672 9.836 1 97.38 378 ARG A N 1
ATOM 2965 C CA . ARG A 1 378 ? -18.328 12.406 9.883 1 97.38 378 ARG A CA 1
ATOM 2966 C C . ARG A 1 378 ? -16.828 12.633 9.711 1 97.38 378 ARG A C 1
ATOM 2968 O O . ARG A 1 378 ? -16.422 13.5 8.945 1 97.38 378 ARG A O 1
ATOM 2975 N N . GLN A 1 379 ? -16.047 11.883 10.469 1 98.38 379 GLN A N 1
ATOM 2976 C CA . GLN A 1 379 ? -14.609 11.938 10.219 1 98.38 379 GLN A CA 1
ATOM 2977 C C . GLN A 1 379 ? -14.172 10.844 9.258 1 98.38 379 GLN A C 1
ATOM 2979 O O . GLN A 1 379 ? -14.531 9.672 9.43 1 98.38 379 GLN A O 1
ATOM 2984 N N . VAL A 1 380 ? -13.469 11.227 8.297 1 98.31 380 VAL A N 1
ATOM 2985 C CA . VAL A 1 380 ? -12.789 10.344 7.359 1 98.31 380 VAL A CA 1
ATOM 2986 C C . VAL A 1 380 ? -11.312 10.742 7.242 1 98.31 380 VAL A C 1
ATOM 2988 O O . VAL A 1 380 ? -11 11.844 6.797 1 98.31 380 VAL A O 1
ATOM 2991 N N . GLY A 1 381 ? -10.414 9.789 7.602 1 97.44 381 GLY A N 1
ATOM 2992 C CA . GLY A 1 381 ? -9.016 10.188 7.645 1 97.44 381 GLY A CA 1
ATOM 2993 C C . GLY A 1 381 ? -8.758 11.383 8.539 1 97.44 381 GLY A C 1
ATOM 2994 O O . GLY A 1 381 ? -9.125 11.367 9.719 1 97.44 381 GLY A O 1
ATOM 2995 N N . SER A 1 382 ? -8.133 12.438 7.922 1 98.38 382 SER A N 1
ATOM 2996 C CA . SER A 1 382 ? -7.84 13.648 8.688 1 98.38 382 SER A CA 1
ATOM 2997 C C . SER A 1 382 ? -8.992 14.633 8.625 1 98.38 382 SER A C 1
ATOM 2999 O O . SER A 1 382 ? -9.008 15.633 9.352 1 98.38 382 SER A O 1
ATOM 3001 N N . THR A 1 383 ? -10 14.312 7.871 1 98.88 383 THR A N 1
ATOM 3002 C CA . THR A 1 383 ? -11.016 15.32 7.574 1 98.88 383 THR A CA 1
ATOM 3003 C C . THR A 1 383 ? -12.266 15.086 8.414 1 98.88 383 THR A C 1
ATOM 3005 O O . THR A 1 383 ? -12.766 13.961 8.508 1 98.88 383 THR A O 1
ATOM 3008 N N . VAL A 1 384 ? -12.727 16.094 9.086 1 98.81 384 VAL A N 1
ATOM 3009 C CA . VAL A 1 384 ? -13.977 16.109 9.828 1 98.81 384 VAL A CA 1
ATOM 3010 C C . VAL A 1 384 ? -14.961 17.078 9.172 1 98.81 384 VAL A C 1
ATOM 3012 O O . VAL A 1 384 ? -14.828 18.297 9.297 1 98.81 384 VAL A O 1
ATOM 3015 N N . THR A 1 385 ? -15.93 16.5 8.477 1 98.75 385 THR A N 1
ATOM 3016 C CA . THR A 1 385 ? -16.828 17.328 7.688 1 98.75 385 THR A CA 1
ATOM 3017 C C . THR A 1 385 ? -18.125 16.594 7.391 1 98.75 385 THR A C 1
ATOM 3019 O O . THR A 1 385 ? -18.188 15.367 7.438 1 98.75 385 THR A O 1
ATOM 3022 N N . PRO A 1 386 ? -19.234 17.359 7.195 1 98.31 386 PRO A N 1
ATOM 3023 C CA . PRO A 1 386 ? -20.391 16.734 6.539 1 98.31 386 PRO A CA 1
ATOM 3024 C C . PRO A 1 386 ? -20.25 16.719 5.02 1 98.31 386 PRO A C 1
ATOM 3026 O O . PRO A 1 386 ? -19.156 16.891 4.488 1 98.31 386 PRO A O 1
ATOM 3029 N N . GLU A 1 387 ? -21.328 16.391 4.281 1 98.56 387 GLU A N 1
ATOM 3030 C CA . GLU A 1 387 ? -21.344 16.516 2.828 1 98.56 387 GLU A CA 1
ATOM 3031 C C . GLU A 1 387 ? -21.188 17.969 2.404 1 98.56 387 GLU A C 1
ATOM 3033 O O . GLU A 1 387 ? -21.625 18.891 3.105 1 98.56 387 GLU A O 1
ATOM 3038 N N . ILE A 1 388 ? -20.594 18.172 1.318 1 98.81 388 ILE A N 1
ATOM 3039 C CA . ILE A 1 388 ? -20.422 19.531 0.778 1 98.81 388 ILE A CA 1
ATOM 3040 C C . ILE A 1 388 ? -21.109 19.625 -0.579 1 98.81 388 ILE A C 1
ATOM 3042 O O . ILE A 1 388 ? -20.875 18.812 -1.47 1 98.81 388 ILE A O 1
ATOM 3046 N N . VAL A 1 389 ? -21.969 20.641 -0.71 1 98.75 389 VAL A N 1
ATOM 3047 C CA . VAL A 1 389 ? -22.672 20.859 -1.965 1 98.75 389 VAL A CA 1
ATOM 3048 C C . VAL A 1 389 ? -22.031 22 -2.734 1 98.75 389 VAL A C 1
ATOM 3050 O O . VAL A 1 389 ? -21.844 23.094 -2.191 1 98.75 389 VAL A O 1
ATOM 3053 N N . LEU A 1 390 ? -21.625 21.75 -3.984 1 98.56 390 LEU A N 1
ATOM 3054 C CA . LEU A 1 390 ? -20.938 22.703 -4.855 1 98.56 390 LEU A CA 1
ATOM 3055 C C . LEU A 1 390 ? -21.797 23.016 -6.078 1 98.56 390 LEU A C 1
ATOM 3057 O O . LEU A 1 390 ? -22.359 22.125 -6.703 1 98.56 390 LEU A O 1
ATOM 3061 N N . GLU A 1 391 ? -21.766 24.281 -6.48 1 97.75 391 GLU A N 1
ATOM 3062 C CA . GLU A 1 391 ? -22.578 24.703 -7.629 1 97.75 391 GLU A CA 1
ATOM 3063 C C . GLU A 1 391 ? -21.703 24.859 -8.875 1 97.75 391 GLU A C 1
ATOM 3065 O O . GLU A 1 391 ? -20.547 25.281 -8.789 1 97.75 391 GLU A O 1
ATOM 3070 N N . GLY A 1 392 ? -22.281 24.5 -10.016 1 97.5 392 GLY A N 1
ATOM 3071 C CA . GLY A 1 392 ? -21.688 24.812 -11.312 1 97.5 392 GLY A CA 1
ATOM 3072 C C . GLY A 1 392 ? -20.406 24.047 -11.578 1 97.5 392 GLY A C 1
ATOM 3073 O O . GLY A 1 392 ? -19.453 24.594 -12.148 1 97.5 392 GLY A O 1
ATOM 3074 N N . VAL A 1 393 ? -20.328 22.797 -11.156 1 97.94 393 VAL A N 1
ATOM 3075 C CA . VAL A 1 393 ? -19.141 21.984 -11.383 1 97.94 393 VAL A CA 1
ATOM 3076 C C . VAL A 1 393 ? -19.219 21.344 -12.773 1 97.94 393 VAL A C 1
ATOM 3078 O O . VAL A 1 393 ? -20.219 20.75 -13.141 1 97.94 393 VAL A O 1
ATOM 3081 N N . GLU A 1 394 ? -18.188 21.5 -13.508 1 97.38 394 GLU A N 1
ATOM 3082 C CA . GLU A 1 394 ? -18.141 20.922 -14.844 1 97.38 394 GLU A CA 1
ATOM 3083 C C . GLU A 1 394 ? -17.812 19.422 -14.789 1 97.38 394 GLU A C 1
ATOM 3085 O O . GLU A 1 394 ? -16.781 19.031 -14.234 1 97.38 394 GLU A O 1
ATOM 3090 N N . ILE A 1 395 ? -18.656 18.641 -15.352 1 97.12 395 ILE A N 1
ATOM 3091 C CA . ILE A 1 395 ? -18.438 17.203 -15.445 1 97.12 395 ILE A CA 1
ATOM 3092 C C . ILE A 1 395 ? -18.219 16.812 -16.906 1 97.12 395 ILE A C 1
ATOM 3094 O O . ILE A 1 395 ? -18.984 17.234 -17.781 1 97.12 395 ILE A O 1
ATOM 3098 N N . LYS A 1 396 ? -17.156 16.094 -17.078 1 93.12 396 LYS A N 1
ATOM 3099 C CA . LYS A 1 396 ? -16.859 15.555 -18.391 1 93.12 396 LYS A CA 1
ATOM 3100 C C . LYS A 1 396 ? -17.109 14.047 -18.438 1 93.12 396 LYS A C 1
ATOM 3102 O O . LYS A 1 396 ? -17.125 13.391 -17.391 1 93.12 396 LYS A O 1
ATOM 3107 N N . VAL A 1 397 ? -17.406 13.531 -19.734 1 89.31 397 VAL A N 1
ATOM 3108 C CA . VAL A 1 397 ? -17.703 12.109 -19.891 1 89.31 397 VAL A CA 1
ATOM 3109 C C . VAL A 1 397 ? -16.984 11.555 -21.109 1 89.31 397 VAL A C 1
ATOM 3111 O O . VAL A 1 397 ? -16.797 12.258 -22.109 1 89.31 397 VAL A O 1
ATOM 3114 N N . MET B 1 1 ? 1.294 -28.016 22.828 1 79.81 1 MET B N 1
ATOM 3115 C CA . MET B 1 1 ? -0.036 -27.484 22.547 1 79.81 1 MET B CA 1
ATOM 3116 C C . MET B 1 1 ? -0.998 -28.609 22.156 1 79.81 1 MET B C 1
ATOM 3118 O O . MET B 1 1 ? -0.661 -29.453 21.328 1 79.81 1 MET B O 1
ATOM 3122 N N . ARG B 1 2 ? -2.15 -28.859 22.891 1 85.69 2 ARG B N 1
ATOM 3123 C CA . ARG B 1 2 ? -3.184 -29.844 22.578 1 85.69 2 ARG B CA 1
ATOM 3124 C C . ARG B 1 2 ? -4.172 -29.281 21.562 1 85.69 2 ARG B C 1
ATOM 3126 O O . ARG B 1 2 ? -4.84 -28.281 21.828 1 85.69 2 ARG B O 1
ATOM 3133 N N . ILE B 1 3 ? -4.102 -29.688 20.281 1 94.31 3 ILE B N 1
ATOM 3134 C CA . ILE B 1 3 ? -4.992 -29.234 19.219 1 94.31 3 ILE B CA 1
ATOM 3135 C C . ILE B 1 3 ? -6.094 -30.266 18.984 1 94.31 3 ILE B C 1
ATOM 3137 O O . ILE B 1 3 ? -5.828 -31.359 18.484 1 94.31 3 ILE B O 1
ATOM 3141 N N . ASN B 1 4 ? -7.246 -30.031 19.406 1 94.94 4 ASN B N 1
ATOM 3142 C CA . ASN B 1 4 ? -8.391 -30.938 19.266 1 94.94 4 ASN B CA 1
ATOM 3143 C C . ASN B 1 4 ? -9.07 -30.766 17.906 1 94.94 4 ASN B C 1
ATOM 3145 O O . ASN B 1 4 ? -10.1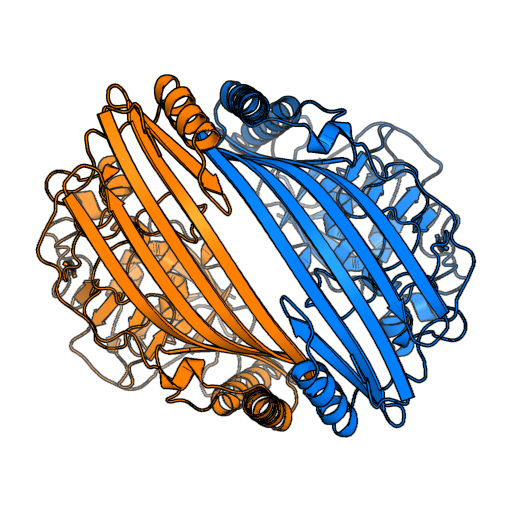95 -30.266 17.828 1 94.94 4 ASN B O 1
ATOM 3149 N N . ALA B 1 5 ? -8.422 -31.203 16.875 1 97.75 5 ALA B N 1
ATOM 3150 C CA . ALA B 1 5 ? -8.906 -31.109 15.5 1 97.75 5 ALA B CA 1
ATOM 3151 C C . ALA B 1 5 ? -8.617 -32.406 14.727 1 97.75 5 ALA B C 1
ATOM 3153 O O . ALA B 1 5 ? -7.816 -33.219 15.172 1 97.75 5 ALA B O 1
ATOM 3154 N N . ASP B 1 6 ? -9.312 -32.625 13.688 1 98.25 6 ASP B N 1
ATOM 3155 C CA . ASP B 1 6 ? -9.031 -33.781 12.852 1 98.25 6 ASP B CA 1
ATOM 3156 C C . ASP B 1 6 ? -7.621 -33.688 12.266 1 98.25 6 ASP B C 1
ATOM 3158 O O . ASP B 1 6 ? -6.898 -34.688 12.25 1 98.25 6 ASP B O 1
ATOM 3162 N N . GLU B 1 7 ? -7.27 -32.562 11.75 1 98.38 7 GLU B N 1
ATOM 3163 C CA . GLU B 1 7 ? -5.918 -32.281 11.281 1 98.38 7 GLU B CA 1
ATOM 3164 C C . GLU B 1 7 ? -5.496 -30.844 11.648 1 98.38 7 GLU B C 1
ATOM 3166 O O . GLU B 1 7 ? -6.344 -30.016 11.961 1 98.38 7 GLU B O 1
ATOM 3171 N N . TRP B 1 8 ? -4.195 -30.609 11.656 1 98.31 8 TRP B N 1
ATOM 3172 C CA . TRP B 1 8 ? -3.682 -29.297 11.984 1 98.31 8 TRP B CA 1
ATOM 3173 C C . TRP B 1 8 ? -2.389 -29 11.227 1 98.31 8 TRP B C 1
ATOM 3175 O O . TRP B 1 8 ? -1.7 -29.938 10.789 1 98.31 8 TRP B O 1
ATOM 3185 N N . GLU B 1 9 ? -2.098 -27.766 10.984 1 98.5 9 GLU B N 1
ATOM 3186 C CA . GLU B 1 9 ? -0.862 -27.234 10.398 1 98.5 9 GLU B CA 1
ATOM 3187 C C . GLU B 1 9 ? -0.363 -26.016 11.164 1 98.5 9 GLU B C 1
ATOM 3189 O O . GLU B 1 9 ? -1.142 -25.125 11.484 1 98.5 9 GLU B O 1
ATOM 3194 N N . ILE B 1 10 ? 0.889 -26 11.5 1 98.31 10 ILE B N 1
ATOM 3195 C CA . ILE B 1 10 ? 1.535 -24.844 12.117 1 98.31 10 ILE B CA 1
ATOM 3196 C C . ILE B 1 10 ? 2.559 -24.25 11.148 1 98.31 10 ILE B C 1
ATOM 3198 O O . ILE B 1 10 ? 3.391 -24.984 10.594 1 98.31 10 ILE B O 1
ATOM 3202 N N . TYR B 1 11 ? 2.418 -23.031 10.898 1 98.06 11 TYR B N 1
ATOM 3203 C CA . TYR B 1 11 ? 3.334 -22.25 10.078 1 98.06 11 TYR B CA 1
ATOM 3204 C C . TYR B 1 11 ? 4.039 -21.188 10.914 1 98.06 11 TYR B C 1
ATOM 3206 O O . TYR B 1 11 ? 3.395 -20.438 11.656 1 98.06 11 TYR B O 1
ATOM 3214 N N . ARG B 1 12 ? 5.348 -21.125 10.844 1 98.06 12 ARG B N 1
ATOM 3215 C CA . ARG B 1 12 ? 6.16 -20.141 11.547 1 98.06 12 ARG B CA 1
ATOM 3216 C C . ARG B 1 12 ? 7.043 -19.359 10.578 1 98.06 12 ARG B C 1
ATOM 3218 O O . ARG B 1 12 ? 7.586 -19.938 9.625 1 98.06 12 ARG B O 1
ATOM 3225 N N . GLU B 1 13 ? 7.184 -18.062 10.844 1 97.75 13 GLU B N 1
ATOM 3226 C CA . GLU B 1 13 ? 8.008 -17.234 9.969 1 97.75 13 GLU B CA 1
ATOM 3227 C C . GLU B 1 13 ? 8.758 -16.172 10.773 1 97.75 13 GLU B C 1
ATOM 3229 O O . GLU B 1 13 ? 8.195 -15.562 11.68 1 97.75 13 GLU B O 1
ATOM 3234 N N . LYS B 1 14 ? 9.992 -16.047 10.555 1 96.75 14 LYS B N 1
ATOM 3235 C CA . LYS B 1 14 ? 10.828 -14.969 11.062 1 96.75 14 LYS B CA 1
ATOM 3236 C C . LYS B 1 14 ? 11.461 -14.18 9.922 1 96.75 14 LYS B C 1
ATOM 3238 O O . LYS B 1 14 ? 12.023 -14.766 8.992 1 96.75 14 LYS B O 1
ATOM 3243 N N . VAL B 1 15 ? 11.359 -12.891 9.961 1 96.62 15 VAL B N 1
ATOM 3244 C CA . VAL B 1 15 ? 11.945 -12.016 8.945 1 96.62 15 VAL B CA 1
ATOM 3245 C C . VAL B 1 15 ? 12.773 -10.922 9.609 1 96.62 15 VAL B C 1
ATOM 3247 O O . VAL B 1 15 ? 12.289 -10.227 10.508 1 96.62 15 VAL B O 1
ATOM 3250 N N . VAL B 1 16 ? 13.977 -10.789 9.25 1 95.56 16 VAL B N 1
ATOM 3251 C CA . VAL B 1 16 ? 14.836 -9.68 9.656 1 95.56 16 VAL B CA 1
ATOM 3252 C C . VAL B 1 16 ? 15.164 -8.805 8.453 1 95.56 16 VAL B C 1
ATOM 3254 O O . VAL B 1 16 ? 15.727 -9.281 7.461 1 95.56 16 VAL B O 1
ATOM 3257 N N . THR B 1 17 ? 14.82 -7.57 8.516 1 96.69 17 THR B N 1
ATOM 3258 C CA . THR B 1 17 ? 15.086 -6.617 7.445 1 96.69 17 THR B CA 1
ATOM 3259 C C . THR B 1 17 ? 15.992 -5.492 7.934 1 96.69 17 THR B C 1
ATOM 3261 O O . THR B 1 17 ? 15.711 -4.859 8.961 1 96.69 17 THR B O 1
ATOM 3264 N N . ARG B 1 18 ? 17.031 -5.246 7.27 1 95.81 18 ARG B N 1
ATOM 3265 C CA . ARG B 1 18 ? 17.891 -4.078 7.457 1 95.81 18 ARG B CA 1
ATOM 3266 C C . ARG B 1 18 ? 17.891 -3.189 6.219 1 95.81 18 ARG B C 1
ATOM 3268 O O . ARG B 1 18 ? 17.953 -3.686 5.09 1 95.81 18 ARG B O 1
ATOM 3275 N N . TYR B 1 19 ? 17.766 -1.914 6.418 1 96.56 19 TYR B N 1
ATOM 3276 C CA . TYR B 1 19 ? 17.625 -1.104 5.215 1 96.56 19 TYR B CA 1
ATOM 3277 C C . TYR B 1 19 ? 18.109 0.319 5.453 1 96.56 19 TYR B C 1
ATOM 3279 O O . TYR B 1 19 ? 18.281 0.737 6.598 1 96.56 19 TYR B O 1
ATOM 3287 N N . VAL B 1 20 ? 18.375 0.994 4.383 1 95.69 20 VAL B N 1
ATOM 3288 C CA . VAL B 1 20 ? 18.719 2.412 4.34 1 95.69 20 VAL B CA 1
ATOM 3289 C C . VAL B 1 20 ? 17.75 3.148 3.414 1 95.69 20 VAL B C 1
ATOM 3291 O O . VAL B 1 20 ? 17.344 2.617 2.377 1 95.69 20 VAL B O 1
ATOM 3294 N N . VAL B 1 21 ? 17.375 4.305 3.857 1 95.44 21 VAL B N 1
ATOM 3295 C CA . VAL B 1 21 ? 16.469 5.141 3.076 1 95.44 21 VAL B CA 1
ATOM 3296 C C . VAL B 1 21 ? 17.188 6.402 2.617 1 95.44 21 VAL B C 1
ATOM 3298 O O . VAL B 1 21 ? 17.891 7.051 3.406 1 95.44 21 VAL B O 1
ATOM 3301 N N . VAL B 1 22 ? 17.031 6.684 1.302 1 94.44 22 VAL B N 1
ATOM 3302 C CA . VAL B 1 22 ? 17.547 7.918 0.713 1 94.44 22 VAL B CA 1
ATOM 3303 C C . VAL B 1 22 ? 16.375 8.812 0.289 1 94.44 22 VAL B C 1
ATOM 3305 O O . VAL B 1 22 ? 15.406 8.336 -0.306 1 94.44 22 VAL B O 1
ATOM 3308 N N . GLU B 1 23 ? 16.453 10.047 0.611 1 90.25 23 GLU B N 1
ATOM 3309 C CA . GLU B 1 23 ? 15.477 11.055 0.197 1 90.25 23 GLU B CA 1
ATOM 3310 C C . GLU B 1 23 ? 16.172 12.32 -0.297 1 90.25 23 GLU B C 1
ATOM 3312 O O . GLU B 1 23 ? 17.062 12.852 0.375 1 90.25 23 GLU B O 1
ATOM 3317 N N . ASP B 1 24 ? 15.758 12.805 -1.449 1 88.31 24 ASP B N 1
ATOM 3318 C CA . ASP B 1 24 ? 16.344 13.992 -2.059 1 88.31 24 ASP B CA 1
ATOM 3319 C C . ASP B 1 24 ? 17.875 13.891 -2.088 1 88.31 24 ASP B C 1
ATOM 3321 O O . ASP B 1 24 ? 18.562 14.797 -1.628 1 88.31 24 ASP B O 1
ATOM 3325 N N . SER B 1 25 ? 18.25 12.758 -2.486 1 91.62 25 SER B N 1
ATOM 3326 C CA . SER B 1 25 ? 19.672 12.453 -2.715 1 91.62 25 SER B CA 1
ATOM 3327 C C . SER B 1 25 ? 20.469 12.609 -1.433 1 91.62 25 SER B C 1
ATOM 3329 O O . SER B 1 25 ? 21.609 13.102 -1.464 1 91.62 25 SER B O 1
ATOM 3331 N N . ARG B 1 26 ? 19.859 12.164 -0.346 1 86.94 26 ARG B N 1
ATOM 3332 C CA . ARG B 1 26 ? 20.547 12.133 0.946 1 86.94 26 ARG B CA 1
ATOM 3333 C C . ARG B 1 26 ? 20.094 10.922 1.761 1 86.94 26 ARG B C 1
ATOM 3335 O O . ARG B 1 26 ? 18.922 10.562 1.763 1 86.94 26 ARG B O 1
ATOM 3342 N N . VAL B 1 27 ? 21.047 10.391 2.551 1 90.69 27 VAL B N 1
ATOM 3343 C CA . VAL B 1 27 ? 20.688 9.289 3.434 1 90.69 27 VAL B CA 1
ATOM 3344 C C . VAL B 1 27 ? 19.828 9.805 4.578 1 90.69 27 VAL B C 1
ATOM 3346 O O . VAL B 1 27 ? 20.234 10.711 5.312 1 90.69 27 VAL B O 1
ATOM 3349 N N . LYS B 1 28 ? 18.734 9.305 4.723 1 86 28 LYS B N 1
ATOM 3350 C CA . LYS B 1 28 ? 17.75 9.789 5.688 1 86 28 LYS B CA 1
ATOM 3351 C C . LYS B 1 28 ? 17.766 8.945 6.957 1 86 28 LYS B C 1
ATOM 3353 O O . LYS B 1 28 ? 17.594 9.469 8.062 1 86 28 LYS B O 1
ATOM 3358 N N . MET B 1 29 ? 17.922 7.684 6.805 1 88.06 29 MET B N 1
ATOM 3359 C CA . MET B 1 29 ? 17.844 6.812 7.977 1 88.06 29 MET B CA 1
ATOM 3360 C C . MET B 1 29 ? 18.375 5.418 7.656 1 88.06 29 MET B C 1
ATOM 3362 O O . MET B 1 29 ? 18.359 4.996 6.5 1 88.06 29 MET B O 1
ATOM 3366 N N . ILE B 1 30 ? 18.766 4.77 8.656 1 91.88 30 ILE B N 1
ATOM 3367 C CA . ILE B 1 30 ? 19.125 3.355 8.648 1 91.88 30 ILE B CA 1
ATOM 3368 C C . ILE B 1 30 ? 18.328 2.617 9.727 1 91.88 30 ILE B C 1
ATOM 3370 O O . ILE B 1 30 ? 18.219 3.096 10.859 1 91.88 30 ILE B O 1
ATOM 3374 N N . ALA B 1 31 ? 17.797 1.491 9.32 1 92.88 31 ALA B N 1
ATOM 3375 C CA . ALA B 1 31 ? 16.875 0.846 10.25 1 92.88 31 ALA B CA 1
ATOM 3376 C C . ALA B 1 31 ? 16.984 -0.674 10.156 1 92.88 31 ALA B C 1
ATOM 3378 O O . ALA B 1 31 ? 17.516 -1.208 9.18 1 92.88 31 ALA B O 1
ATOM 3379 N N . GLU B 1 32 ? 16.531 -1.313 11.203 1 90.88 32 GLU B N 1
ATOM 3380 C CA . GLU B 1 32 ? 16.344 -2.758 11.258 1 90.88 32 GLU B CA 1
ATOM 3381 C C . GLU B 1 32 ? 14.953 -3.105 11.789 1 90.88 32 GLU B C 1
ATOM 3383 O O . GLU B 1 32 ? 14.461 -2.473 12.727 1 90.88 32 GLU B O 1
ATOM 3388 N N . LYS B 1 33 ? 14.312 -3.98 11.188 1 91.12 33 LYS B N 1
ATOM 3389 C CA . LYS B 1 33 ? 13.016 -4.492 11.617 1 91.12 33 LYS B CA 1
ATOM 3390 C C . LYS B 1 33 ? 13.039 -6.012 11.742 1 91.12 33 LYS B C 1
ATOM 3392 O O . LYS B 1 33 ? 13.609 -6.703 10.898 1 91.12 33 LYS B O 1
ATOM 3397 N N . VAL B 1 34 ? 12.5 -6.516 12.828 1 90.62 34 VAL B N 1
ATOM 3398 C CA . VAL B 1 34 ? 12.367 -7.949 13.047 1 90.62 34 VAL B CA 1
ATOM 3399 C C . VAL B 1 34 ? 10.898 -8.312 13.219 1 90.62 34 VAL B C 1
ATOM 3401 O O . VAL B 1 34 ? 10.195 -7.715 14.039 1 90.62 34 VAL B O 1
ATOM 3404 N N . GLU B 1 35 ? 10.438 -9.227 12.469 1 91.19 35 GLU B N 1
ATOM 3405 C CA . GLU B 1 35 ? 9.07 -9.734 12.562 1 91.19 35 GLU B CA 1
ATOM 3406 C C . GLU B 1 35 ? 9.062 -11.242 12.766 1 91.19 35 GLU B C 1
ATOM 3408 O O . GLU B 1 35 ? 9.867 -11.969 12.172 1 91.19 35 GLU B O 1
ATOM 3413 N N . TYR B 1 36 ? 8.266 -11.656 13.625 1 93.62 36 TYR B N 1
ATOM 3414 C CA . TYR B 1 36 ? 8.055 -13.07 13.891 1 93.62 36 TYR B CA 1
ATOM 3415 C C . TYR B 1 36 ? 6.582 -13.367 14.156 1 93.62 36 TYR B C 1
ATOM 3417 O O . TYR B 1 36 ? 5.898 -12.578 14.82 1 93.62 36 TYR B O 1
ATOM 3425 N N . GLY B 1 37 ? 6.086 -14.492 13.625 1 95.31 37 GLY B N 1
ATOM 3426 C CA . GLY B 1 37 ? 4.719 -14.898 13.906 1 95.31 37 GLY B CA 1
ATOM 3427 C C . GLY B 1 37 ? 4.449 -16.359 13.57 1 95.31 37 GLY B C 1
ATOM 3428 O O . GLY B 1 37 ? 5.27 -17.016 12.93 1 95.31 37 GLY B O 1
ATOM 3429 N N . GLU B 1 38 ? 3.367 -16.781 14.109 1 97.25 38 GLU B N 1
ATOM 3430 C CA . GLU B 1 38 ? 2.906 -18.156 13.914 1 97.25 38 GLU B CA 1
ATOM 3431 C C . GLU B 1 38 ? 1.444 -18.188 13.477 1 97.25 38 GLU B C 1
ATOM 3433 O O . GLU B 1 38 ? 0.66 -17.312 13.852 1 97.25 38 GLU B O 1
ATOM 3438 N N . ALA B 1 39 ? 1.145 -19.188 12.695 1 97.31 39 ALA B N 1
ATOM 3439 C CA . ALA B 1 39 ? -0.235 -19.422 12.281 1 97.31 39 ALA B CA 1
ATOM 3440 C C . ALA B 1 39 ? -0.621 -20.891 12.484 1 97.31 39 ALA B C 1
ATOM 3442 O O . ALA B 1 39 ? 0.223 -21.781 12.375 1 97.31 39 ALA B O 1
ATOM 3443 N N . LEU B 1 40 ? -1.852 -21.078 12.844 1 97.69 40 LEU B N 1
ATOM 3444 C CA . LEU B 1 40 ? -2.436 -22.406 13.008 1 97.69 40 LEU B CA 1
ATOM 3445 C C . LEU B 1 40 ? -3.67 -22.562 12.125 1 97.69 40 LEU B C 1
ATOM 3447 O O . LEU B 1 40 ? -4.602 -21.75 12.203 1 97.69 40 LEU B O 1
ATOM 3451 N N . ARG B 1 41 ? -3.635 -23.531 11.273 1 97.38 41 ARG B N 1
ATOM 3452 C CA . ARG B 1 41 ? -4.844 -23.969 10.586 1 97.38 41 ARG B CA 1
ATOM 3453 C C . ARG B 1 41 ? -5.324 -25.312 11.133 1 97.38 41 ARG B C 1
ATOM 3455 O O . ARG B 1 41 ? -4.512 -26.188 11.43 1 97.38 41 ARG B O 1
ATOM 3462 N N . VAL B 1 42 ? -6.598 -25.453 11.25 1 97.62 42 VAL B N 1
ATOM 3463 C CA . VAL B 1 42 ? -7.172 -26.719 11.719 1 97.62 42 VAL B CA 1
ATOM 3464 C C . VAL B 1 42 ? -8.32 -27.141 10.797 1 97.62 42 VAL B C 1
ATOM 3466 O O . VAL B 1 42 ? -8.977 -26.281 10.195 1 97.62 42 VAL B O 1
ATOM 3469 N N . ILE B 1 43 ? -8.477 -28.406 10.672 1 97.94 43 ILE B N 1
ATOM 3470 C CA . ILE B 1 43 ? -9.625 -29 9.977 1 97.94 43 ILE B CA 1
ATOM 3471 C C . ILE B 1 43 ? -10.516 -29.719 10.984 1 97.94 43 ILE B C 1
ATOM 3473 O O . ILE B 1 43 ? -10.039 -30.562 11.758 1 97.94 43 ILE B O 1
ATOM 3477 N N . VAL B 1 44 ? -11.734 -29.359 11.047 1 97.44 44 VAL B N 1
ATOM 3478 C CA . VAL B 1 44 ? -12.758 -30.031 11.844 1 97.44 44 VAL B CA 1
ATOM 3479 C C . VAL B 1 44 ? -13.961 -30.359 10.961 1 97.44 44 VAL B C 1
ATOM 3481 O O . VAL B 1 44 ? -14.617 -29.469 10.438 1 97.44 44 VAL B O 1
ATOM 3484 N N . ASP B 1 45 ? -14.25 -31.641 10.836 1 96.38 45 ASP B N 1
ATOM 3485 C CA . ASP B 1 45 ? -15.375 -32.094 10.016 1 96.38 45 ASP B CA 1
ATOM 3486 C C . ASP B 1 45 ? -15.305 -31.5 8.609 1 96.38 45 ASP B C 1
ATOM 3488 O O . ASP B 1 45 ? -16.297 -30.953 8.109 1 96.38 45 ASP B O 1
ATOM 3492 N N . GLY B 1 46 ? -14.141 -31.484 8.117 1 96.06 46 GLY B N 1
ATOM 3493 C CA . GLY B 1 46 ? -13.93 -31.047 6.742 1 96.06 46 GLY B CA 1
ATOM 3494 C C . GLY B 1 46 ? -13.93 -29.547 6.586 1 96.06 46 GLY B C 1
ATOM 3495 O O . GLY B 1 46 ? -13.875 -29.031 5.469 1 96.06 46 GLY B O 1
ATOM 3496 N N . LYS B 1 47 ? -14.008 -28.812 7.688 1 94.5 47 LYS B N 1
ATOM 3497 C CA . LYS B 1 47 ? -13.992 -27.359 7.676 1 94.5 47 LYS B CA 1
ATOM 3498 C C . LYS B 1 47 ? -12.656 -26.812 8.188 1 94.5 47 LYS B C 1
ATOM 3500 O O . LYS B 1 47 ? -12.086 -27.359 9.141 1 94.5 47 LYS B O 1
ATOM 3505 N N . VAL B 1 48 ? -12.172 -25.812 7.566 1 94.69 48 VAL B N 1
ATOM 3506 C CA . VAL B 1 48 ? -10.844 -25.328 7.914 1 94.69 48 VAL B CA 1
ATOM 3507 C C . VAL B 1 48 ? -10.93 -23.891 8.43 1 94.69 48 VAL B C 1
ATOM 3509 O O . VAL B 1 48 ? -11.766 -23.109 7.965 1 94.69 48 VAL B O 1
ATOM 3512 N N . ALA B 1 49 ? -10.117 -23.547 9.375 1 93.62 49 ALA B N 1
ATOM 3513 C CA . ALA B 1 49 ? -9.977 -22.188 9.906 1 93.62 49 ALA B CA 1
ATOM 3514 C C . ALA B 1 49 ? -8.531 -21.891 10.281 1 93.62 49 ALA B C 1
ATOM 3516 O O . ALA B 1 49 ? -7.727 -22.812 10.453 1 93.62 49 ALA B O 1
ATOM 3517 N N . MET B 1 50 ? -8.25 -20.609 10.359 1 95.25 50 MET B N 1
ATOM 3518 C CA . MET B 1 50 ? -6.883 -20.188 10.672 1 95.25 50 MET B CA 1
ATOM 3519 C C . MET B 1 50 ? -6.879 -19.094 11.734 1 95.25 50 MET B C 1
ATOM 3521 O O . MET B 1 50 ? -7.742 -18.219 11.734 1 95.25 50 MET B O 1
ATOM 3525 N N . VAL B 1 51 ? -5.93 -19.188 12.617 1 94.69 51 VAL B N 1
ATOM 3526 C CA . VAL B 1 51 ? -5.602 -18.125 13.562 1 94.69 51 VAL B CA 1
ATOM 3527 C C . VAL B 1 51 ? -4.105 -17.828 13.516 1 94.69 51 VAL B C 1
ATOM 3529 O O . VAL B 1 51 ? -3.314 -18.672 13.078 1 94.69 51 VAL B O 1
ATOM 3532 N N . SER B 1 52 ? -3.713 -16.672 13.836 1 94.19 52 SER B N 1
ATOM 3533 C CA . SER B 1 52 ? -2.291 -16.344 13.875 1 94.19 52 SER B CA 1
ATOM 3534 C C . SER B 1 52 ? -1.978 -15.367 15 1 94.19 52 SER B C 1
ATOM 3536 O O . SER B 1 52 ? -2.877 -14.703 15.523 1 94.19 52 SER B O 1
ATOM 3538 N N . GLY B 1 53 ? -0.747 -15.32 15.398 1 91.38 53 GLY B N 1
ATOM 3539 C CA . GLY B 1 53 ? -0.236 -14.445 16.438 1 91.38 53 GLY B CA 1
ATOM 3540 C C . GLY B 1 53 ? 1.273 -14.5 16.578 1 91.38 53 GLY B C 1
ATOM 3541 O O . GLY B 1 53 ? 1.946 -15.211 15.828 1 91.38 53 GLY B O 1
ATOM 3542 N N . ARG B 1 54 ? 1.762 -13.766 17.531 1 88.5 54 ARG B N 1
ATOM 3543 C CA . ARG B 1 54 ? 3.195 -13.797 17.797 1 88.5 54 ARG B CA 1
ATOM 3544 C C . ARG B 1 54 ? 3.623 -15.156 18.328 1 88.5 54 ARG B C 1
ATOM 3546 O O . ARG B 1 54 ? 4.625 -15.719 17.875 1 88.5 54 ARG B O 1
ATOM 3553 N N . ARG B 1 55 ? 2.803 -15.617 19.234 1 88.75 55 ARG B N 1
ATOM 3554 C CA . ARG B 1 55 ? 3.008 -16.953 19.781 1 88.75 55 ARG B CA 1
ATOM 3555 C C . ARG B 1 55 ? 1.681 -17.688 19.953 1 88.75 55 ARG B C 1
ATOM 3557 O O . ARG B 1 55 ? 0.745 -17.141 20.547 1 88.75 55 ARG B O 1
ATOM 3564 N N . LEU B 1 56 ? 1.679 -18.922 19.422 1 92.62 56 LEU B N 1
ATOM 3565 C CA . LEU B 1 56 ? 0.483 -19.734 19.578 1 92.62 56 LEU B CA 1
ATOM 3566 C C . LEU B 1 56 ? 0.346 -20.219 21.016 1 92.62 56 LEU B C 1
ATOM 3568 O O . LEU B 1 56 ? 1.348 -20.406 21.719 1 92.62 56 LEU B O 1
ATOM 3572 N N . SER B 1 57 ? -0.899 -20.328 21.453 1 90.5 57 SER B N 1
ATOM 3573 C CA . SER B 1 57 ? -1.252 -20.828 22.781 1 90.5 57 SER B CA 1
ATOM 3574 C C . SER B 1 57 ? -2.428 -21.781 22.703 1 90.5 57 SER B C 1
ATOM 3576 O O . SER B 1 57 ? -3.043 -21.953 21.656 1 90.5 57 SER B O 1
ATOM 3578 N N . ASP B 1 58 ? -2.656 -22.422 23.844 1 92 58 ASP B N 1
ATOM 3579 C CA . ASP B 1 58 ? -3.805 -23.312 23.938 1 92 58 ASP B CA 1
ATOM 3580 C C . ASP B 1 58 ? -5.109 -22.562 23.656 1 92 58 ASP B C 1
ATOM 3582 O O . ASP B 1 58 ? -6.008 -23.094 23 1 92 58 ASP B O 1
ATOM 3586 N N . GLU B 1 59 ? -5.113 -21.453 24.156 1 85.62 59 GLU B N 1
ATOM 3587 C CA . GLU B 1 59 ? -6.312 -20.641 23.969 1 85.62 59 GLU B CA 1
ATOM 3588 C C . GLU B 1 59 ? -6.543 -20.328 22.5 1 85.62 59 GLU B C 1
ATOM 3590 O O . GLU B 1 59 ? -7.676 -20.375 22.016 1 85.62 59 GLU B O 1
ATOM 3595 N N . ILE B 1 60 ? -5.457 -20.016 21.844 1 86.38 60 ILE B N 1
ATOM 3596 C CA . ILE B 1 60 ? -5.523 -19.703 20.422 1 86.38 60 ILE B CA 1
ATOM 3597 C C . ILE B 1 60 ? -5.918 -20.969 19.625 1 86.38 60 ILE B C 1
ATOM 3599 O O . ILE B 1 60 ? -6.711 -20.891 18.688 1 86.38 60 ILE B O 1
ATOM 3603 N N . ALA B 1 61 ? -5.426 -22.031 20.016 1 93.31 61 ALA B N 1
ATOM 3604 C CA . ALA B 1 61 ? -5.77 -23.312 19.375 1 93.31 61 ALA B CA 1
ATOM 3605 C C . ALA B 1 61 ? -7.25 -23.625 19.547 1 93.31 61 ALA B C 1
ATOM 3607 O O . ALA B 1 61 ? -7.91 -24.078 18.609 1 93.31 61 ALA B O 1
ATOM 3608 N N . ASP B 1 62 ? -7.727 -23.391 20.734 1 93.25 62 ASP B N 1
ATOM 3609 C CA . ASP B 1 62 ? -9.148 -23.609 21 1 93.25 62 ASP B CA 1
ATOM 3610 C C . ASP B 1 62 ? -10.008 -22.703 20.109 1 93.25 62 ASP B C 1
ATOM 3612 O O . ASP B 1 62 ? -11.047 -23.141 19.594 1 93.25 62 ASP B O 1
ATOM 3616 N N . MET B 1 63 ? -9.523 -21.578 19.984 1 89.75 63 MET B N 1
ATOM 3617 C CA . MET B 1 63 ? -10.227 -20.641 19.125 1 89.75 63 MET B CA 1
ATOM 3618 C C . MET B 1 63 ? -10.25 -21.125 17.688 1 89.75 63 MET B C 1
ATOM 3620 O O . MET B 1 63 ? -11.273 -21.016 17 1 89.75 63 MET B O 1
ATOM 3624 N N . ALA B 1 64 ? -9.164 -21.609 17.188 1 94.19 64 ALA B N 1
ATOM 3625 C CA . ALA B 1 64 ? -9.102 -22.141 15.836 1 94.19 64 ALA B CA 1
ATOM 3626 C C . ALA B 1 64 ? -10.125 -23.25 15.633 1 94.19 64 ALA B C 1
ATOM 3628 O O . ALA B 1 64 ? -10.805 -23.297 14.602 1 94.19 64 ALA B O 1
ATOM 3629 N N . VAL B 1 65 ? -10.258 -24.094 16.578 1 95.12 65 VAL B N 1
ATOM 3630 C CA . VAL B 1 65 ? -11.188 -25.219 16.5 1 95.12 65 VAL B CA 1
ATOM 3631 C C . VAL B 1 65 ? -12.625 -24.703 16.484 1 95.12 65 VAL B C 1
ATOM 3633 O O . VAL B 1 65 ? -13.438 -25.156 15.68 1 95.12 65 VAL B O 1
ATOM 3636 N N . LYS B 1 66 ? -12.883 -23.781 17.359 1 91.06 66 LYS B N 1
ATOM 3637 C CA . LYS B 1 66 ? -14.211 -23.188 17.391 1 91.06 66 LYS B CA 1
ATOM 3638 C C . LYS B 1 66 ? -14.547 -22.531 16.047 1 91.06 66 LYS B C 1
ATOM 3640 O O . LYS B 1 66 ? -15.664 -22.672 15.555 1 91.06 66 LYS B O 1
ATOM 3645 N N . LEU B 1 67 ? -13.578 -21.906 15.539 1 90.06 67 LEU B N 1
ATOM 3646 C CA . LEU B 1 67 ? -13.766 -21.219 14.266 1 90.06 67 LEU B CA 1
ATOM 3647 C C . LEU B 1 67 ? -14.023 -22.219 13.148 1 90.06 67 LEU B C 1
ATOM 3649 O O . LEU B 1 67 ? -14.859 -21.969 12.273 1 90.06 67 LEU B O 1
ATOM 3653 N N . ALA B 1 68 ? -13.312 -23.234 13.164 1 93.69 68 ALA B N 1
ATOM 3654 C CA . ALA B 1 68 ? -13.445 -24.25 12.117 1 93.69 68 ALA B CA 1
ATOM 3655 C C . ALA B 1 68 ? -14.859 -24.844 12.094 1 93.69 68 ALA B C 1
ATOM 3657 O O . ALA B 1 68 ? -15.406 -25.109 11.023 1 93.69 68 ALA B O 1
ATOM 3658 N N . ARG B 1 69 ? -15.422 -25 13.227 1 90.69 69 ARG B N 1
ATOM 3659 C CA . ARG B 1 69 ? -16.734 -25.625 13.336 1 90.69 69 ARG B CA 1
ATOM 3660 C C . ARG B 1 69 ? -17.812 -24.797 12.641 1 90.69 69 ARG B C 1
ATOM 3662 O O . ARG B 1 69 ? -18.812 -25.328 12.164 1 90.69 69 ARG B O 1
ATOM 3669 N N . THR B 1 70 ? -17.547 -23.531 12.602 1 83.5 70 THR B N 1
ATOM 3670 C CA . THR B 1 70 ? -18.531 -22.656 11.992 1 83.5 70 THR B CA 1
ATOM 3671 C C . THR B 1 70 ? -18.047 -22.141 10.648 1 83.5 70 THR B C 1
ATOM 3673 O O . THR B 1 70 ? -18.672 -21.266 10.047 1 83.5 70 THR B O 1
ATOM 3676 N N . SER B 1 71 ? -16.891 -22.656 10.289 1 86.12 71 SER B N 1
ATOM 3677 C CA . SER B 1 71 ? -16.281 -22.188 9.039 1 86.12 71 SER B CA 1
ATOM 3678 C C . SER B 1 71 ? -17.062 -22.703 7.828 1 86.12 71 SER B C 1
ATOM 3680 O O . SER B 1 71 ? -17.641 -23.781 7.863 1 86.12 71 SER B O 1
ATOM 3682 N N . GLN B 1 72 ? -17.109 -21.891 6.824 1 81.38 72 GLN B N 1
ATOM 3683 C CA . GLN B 1 72 ? -17.672 -22.359 5.562 1 81.38 72 GLN B CA 1
ATOM 3684 C C . GLN B 1 72 ? -16.578 -22.828 4.605 1 81.38 72 GLN B C 1
ATOM 3686 O O . GLN B 1 72 ? -16.859 -23.406 3.559 1 81.38 72 GLN B O 1
ATOM 3691 N N . ASP B 1 73 ? -15.312 -22.562 4.977 1 86.31 73 ASP B N 1
ATOM 3692 C CA . ASP B 1 73 ? -14.188 -23.016 4.164 1 86.31 73 ASP B CA 1
ATOM 3693 C C . ASP B 1 73 ? -13.922 -24.5 4.375 1 86.31 73 ASP B C 1
ATOM 3695 O O . ASP B 1 73 ? -13.836 -24.969 5.516 1 86.31 73 ASP B O 1
ATOM 3699 N N . ARG B 1 74 ? -13.797 -25.109 3.254 1 90.88 74 ARG B N 1
ATOM 3700 C CA . ARG B 1 74 ? -13.633 -26.562 3.328 1 90.88 74 ARG B CA 1
ATOM 3701 C C . ARG B 1 74 ? -12.234 -26.984 2.902 1 90.88 74 ARG B C 1
ATOM 3703 O O . ARG B 1 74 ? -11.633 -26.359 2.029 1 90.88 74 ARG B O 1
ATOM 3710 N N . LEU B 1 75 ? -11.664 -27.938 3.504 1 94.19 75 LEU B N 1
ATOM 3711 C CA . LEU B 1 75 ? -10.406 -28.609 3.195 1 94.19 75 LEU B CA 1
ATOM 3712 C C . LEU B 1 75 ? -10.414 -30.047 3.701 1 94.19 75 LEU B C 1
ATOM 3714 O O . LEU B 1 75 ? -10.672 -30.297 4.883 1 94.19 75 LEU B O 1
ATOM 3718 N N . SER B 1 76 ? -10.172 -30.891 2.82 1 94.81 76 SER B N 1
ATOM 3719 C CA . SER B 1 76 ? -10.344 -32.312 3.178 1 94.81 76 SER B CA 1
ATOM 3720 C C . SER B 1 76 ? -9.18 -32.781 4.035 1 94.81 76 SER B C 1
ATOM 3722 O O . SER B 1 76 ? -9.375 -33.625 4.934 1 94.81 76 SER B O 1
ATOM 3724 N N . GLU B 1 77 ? -8.016 -32.281 3.713 1 97.62 77 GLU B N 1
ATOM 3725 C CA . GLU B 1 77 ? -6.805 -32.719 4.406 1 97.62 77 GLU B CA 1
ATOM 3726 C C . GLU B 1 77 ? -5.652 -31.75 4.184 1 97.62 77 GLU B C 1
ATOM 3728 O O . GLU B 1 77 ? -5.738 -30.875 3.326 1 97.62 77 GLU B O 1
ATOM 3733 N N . PHE B 1 78 ? -4.672 -31.891 4.969 1 98.25 78 PHE B N 1
ATOM 3734 C CA . PHE B 1 78 ? -3.406 -31.219 4.703 1 98.25 78 PHE B CA 1
ATOM 3735 C C . PHE B 1 78 ? -2.471 -32.125 3.908 1 98.25 78 PHE B C 1
ATOM 3737 O O . PHE B 1 78 ? -2.672 -33.344 3.848 1 98.25 78 PHE B O 1
ATOM 3744 N N . PRO B 1 79 ? -1.444 -31.578 3.26 1 98.25 79 PRO B N 1
ATOM 3745 C CA . PRO B 1 79 ? -0.508 -32.375 2.467 1 98.25 79 PRO B CA 1
ATOM 3746 C C . PRO B 1 79 ? 0.205 -33.438 3.297 1 98.25 79 PRO B C 1
ATOM 3748 O O . PRO B 1 79 ? 0.438 -33.25 4.492 1 98.25 79 PRO B O 1
ATOM 3751 N N . GLU B 1 80 ? 0.589 -34.5 2.67 1 97.69 80 GLU B N 1
ATOM 3752 C CA . GLU B 1 80 ? 1.41 -35.531 3.277 1 97.69 80 GLU B CA 1
ATOM 3753 C C . GLU B 1 80 ? 2.896 -35.25 3.057 1 97.69 80 GLU B C 1
ATOM 3755 O O . GLU B 1 80 ? 3.268 -34.5 2.158 1 97.69 80 GLU B O 1
ATOM 3760 N N . ARG B 1 81 ? 3.609 -35.875 3.918 1 96.56 81 ARG B N 1
ATOM 3761 C CA . ARG B 1 81 ? 5.055 -35.781 3.777 1 96.56 81 ARG B CA 1
ATOM 3762 C C . ARG B 1 81 ? 5.516 -36.25 2.41 1 96.56 81 ARG B C 1
ATOM 3764 O O . ARG B 1 81 ? 5.023 -37.281 1.911 1 96.56 81 ARG B O 1
ATOM 3771 N N . SER B 1 82 ? 6.34 -35.5 1.78 1 95.5 82 SER B N 1
ATOM 3772 C CA . SER B 1 82 ? 6.953 -35.875 0.513 1 95.5 82 SER B CA 1
ATOM 3773 C C . SER B 1 82 ? 8.406 -35.406 0.44 1 95.5 82 SER B C 1
ATOM 3775 O O . SER B 1 82 ? 8.852 -34.594 1.253 1 95.5 82 SER B O 1
ATOM 3777 N N . ARG B 1 83 ? 9.086 -36.031 -0.492 1 94.5 83 ARG B N 1
ATOM 3778 C CA . ARG B 1 83 ? 10.484 -35.656 -0.684 1 94.5 83 ARG B CA 1
ATOM 3779 C C . ARG B 1 83 ? 10.578 -34.25 -1.284 1 94.5 83 ARG B C 1
ATOM 3781 O O . ARG B 1 83 ? 9.891 -33.938 -2.258 1 94.5 83 ARG B O 1
ATOM 3788 N N . VAL B 1 84 ? 11.406 -33.438 -0.66 1 94.5 84 VAL B N 1
ATOM 3789 C CA . VAL B 1 84 ? 11.602 -32.062 -1.105 1 94.5 84 VAL B CA 1
ATOM 3790 C C . VAL B 1 84 ? 12.984 -31.938 -1.742 1 94.5 84 VAL B C 1
ATOM 3792 O O . VAL B 1 84 ? 13.977 -32.438 -1.213 1 94.5 84 VAL B O 1
ATOM 3795 N N . GLU B 1 85 ? 13.086 -31.328 -2.945 1 93.06 85 GLU B N 1
ATOM 3796 C CA . GLU B 1 85 ? 14.352 -30.969 -3.578 1 93.06 85 GLU B CA 1
ATOM 3797 C C . GLU B 1 85 ? 14.875 -29.641 -3.066 1 93.06 85 GLU B C 1
ATOM 3799 O O . GLU B 1 85 ? 14.164 -28.625 -3.094 1 93.06 85 GLU B O 1
ATOM 3804 N N . ARG B 1 86 ? 16.109 -29.703 -2.645 1 93.5 86 ARG B N 1
ATOM 3805 C CA . ARG B 1 86 ? 16.688 -28.469 -2.119 1 93.5 86 ARG B CA 1
ATOM 3806 C C . ARG B 1 86 ? 17.109 -27.547 -3.248 1 93.5 86 ARG B C 1
ATOM 3808 O O . ARG B 1 86 ? 17.625 -28 -4.27 1 93.5 86 ARG B O 1
ATOM 3815 N N . VAL B 1 87 ? 16.828 -26.266 -3.078 1 96.88 87 VAL B N 1
ATOM 3816 C CA . VAL B 1 87 ? 17.188 -25.219 -4.035 1 96.88 87 VAL B CA 1
ATOM 3817 C C . VAL B 1 87 ? 18.031 -24.156 -3.35 1 96.88 87 VAL B C 1
ATOM 3819 O O . VAL B 1 87 ? 17.938 -23.969 -2.137 1 96.88 87 VAL B O 1
ATOM 3822 N N . GLU B 1 88 ? 18.969 -23.5 -4.129 1 97.75 88 GLU B N 1
ATOM 3823 C CA . GLU B 1 88 ? 19.812 -22.453 -3.562 1 97.75 88 GLU B CA 1
ATOM 3824 C C . GLU B 1 88 ? 19.047 -21.141 -3.436 1 97.75 88 GLU B C 1
ATOM 3826 O O . GLU B 1 88 ? 18.781 -20.469 -4.438 1 97.75 88 GLU B O 1
ATOM 3831 N N . VAL B 1 89 ? 18.828 -20.828 -2.148 1 98.31 89 VAL B N 1
ATOM 3832 C CA . VAL B 1 89 ? 18.016 -19.625 -1.96 1 98.31 89 VAL B CA 1
ATOM 3833 C C . VAL B 1 89 ? 18.562 -18.828 -0.778 1 98.31 89 VAL B C 1
ATOM 3835 O O . VAL B 1 89 ? 17.969 -17.812 -0.388 1 98.31 89 VAL B O 1
ATOM 3838 N N . PHE B 1 90 ? 19.703 -19.297 -0.173 1 98.44 90 PHE B N 1
ATOM 3839 C CA . PHE B 1 90 ? 20.219 -18.625 1.021 1 98.44 90 PHE B CA 1
ATOM 3840 C C . PHE B 1 90 ? 21.703 -18.297 0.871 1 98.44 90 PHE B C 1
ATOM 3842 O O . PHE B 1 90 ? 22.516 -19.203 0.71 1 98.44 90 PHE B O 1
ATOM 3849 N N . ASP B 1 91 ? 22 -17.062 0.88 1 98.25 91 ASP B N 1
ATOM 3850 C CA . ASP B 1 91 ? 23.359 -16.547 0.948 1 98.25 91 ASP B CA 1
ATOM 3851 C C . ASP B 1 91 ? 23.641 -15.891 2.301 1 98.25 91 ASP B C 1
ATOM 3853 O O . ASP B 1 91 ? 23.203 -14.766 2.549 1 98.25 91 ASP B O 1
ATOM 3857 N N . PRO B 1 92 ? 24.359 -16.5 3.156 1 96.25 92 PRO B N 1
ATOM 3858 C CA . PRO B 1 92 ? 24.594 -15.977 4.508 1 96.25 92 PRO B CA 1
ATOM 3859 C C . PRO B 1 92 ? 25.266 -14.609 4.508 1 96.25 92 PRO B C 1
ATOM 3861 O O . PRO B 1 92 ? 25.141 -13.859 5.477 1 96.25 92 PRO B O 1
ATOM 3864 N N . SER B 1 93 ? 25.969 -14.281 3.484 1 95.44 93 SER B N 1
ATOM 3865 C CA . SER B 1 93 ? 26.656 -13 3.428 1 95.44 93 SER B CA 1
ATOM 3866 C C . SER B 1 93 ? 25.672 -11.836 3.422 1 95.44 93 SER B C 1
ATOM 3868 O O . SER B 1 93 ? 26 -10.734 3.861 1 95.44 93 SER B O 1
ATOM 3870 N N . VAL B 1 94 ? 24.516 -12.055 2.967 1 96.44 94 VAL B N 1
ATOM 3871 C CA . VAL B 1 94 ? 23.5 -11.016 2.918 1 96.44 94 VAL B CA 1
ATOM 3872 C C . VAL B 1 94 ? 23.141 -10.562 4.336 1 96.44 94 VAL B C 1
ATOM 3874 O O . VAL B 1 94 ? 23.031 -9.367 4.605 1 96.44 94 VAL B O 1
ATOM 3877 N N . MET B 1 95 ? 23.109 -11.461 5.262 1 91.62 95 MET B N 1
ATOM 3878 C CA . MET B 1 95 ? 22.703 -11.164 6.629 1 91.62 95 MET B CA 1
ATOM 3879 C C . MET B 1 95 ? 23.844 -10.531 7.418 1 91.62 95 MET B C 1
ATOM 3881 O O . MET B 1 95 ? 23.625 -9.969 8.492 1 91.62 95 MET B O 1
ATOM 3885 N N . LYS B 1 96 ? 24.969 -10.562 6.906 1 93.69 96 LYS B N 1
ATOM 3886 C CA . LYS B 1 96 ? 26.141 -10.008 7.594 1 93.69 96 LYS B CA 1
ATOM 3887 C C . LYS B 1 96 ? 26.297 -8.523 7.277 1 93.69 96 LYS B C 1
ATOM 3889 O O . LYS B 1 96 ? 27.188 -7.867 7.828 1 93.69 96 LYS B O 1
ATOM 3894 N N . THR B 1 97 ? 25.453 -8.039 6.5 1 94.69 97 THR B N 1
ATOM 3895 C CA . THR B 1 97 ? 25.547 -6.629 6.141 1 94.69 97 THR B CA 1
ATOM 3896 C C . THR B 1 97 ? 25.406 -5.75 7.379 1 94.69 97 THR B C 1
ATOM 3898 O O . THR B 1 97 ? 24.438 -5.879 8.133 1 94.69 97 THR B O 1
ATOM 3901 N N . THR B 1 98 ? 26.344 -4.855 7.57 1 91.12 98 THR B N 1
ATOM 3902 C CA . THR B 1 98 ? 26.375 -3.988 8.742 1 91.12 98 THR B CA 1
ATOM 3903 C C . THR B 1 98 ? 25.672 -2.658 8.453 1 91.12 98 THR B C 1
ATOM 3905 O O . THR B 1 98 ? 25.469 -2.303 7.285 1 91.12 98 THR B O 1
ATOM 3908 N N . PRO B 1 99 ? 25.406 -1.932 9.516 1 89.44 99 PRO B N 1
ATOM 3909 C CA . PRO B 1 99 ? 24.859 -0.588 9.312 1 89.44 99 PRO B CA 1
ATOM 3910 C C . PRO B 1 99 ? 25.797 0.316 8.516 1 89.44 99 PRO B C 1
ATOM 3912 O O . PRO B 1 99 ? 25.344 1.14 7.719 1 89.44 99 PRO B O 1
ATOM 3915 N N . GLU B 1 100 ? 27.078 0.146 8.719 1 90.19 100 GLU B N 1
ATOM 3916 C CA . GLU B 1 100 ? 28.062 0.938 7.98 1 90.19 100 GLU B CA 1
ATOM 3917 C C . GLU B 1 100 ? 28 0.643 6.484 1 90.19 100 GLU B C 1
ATOM 3919 O O . GLU B 1 100 ? 28.062 1.559 5.664 1 90.19 100 GLU B O 1
ATOM 3924 N N . GLU B 1 101 ? 27.891 -0.584 6.23 1 94.56 101 GLU B N 1
ATOM 3925 C CA . GLU B 1 101 ? 27.766 -0.964 4.824 1 94.56 101 GLU B CA 1
ATOM 3926 C C . GLU B 1 101 ? 26.484 -0.434 4.219 1 94.56 101 GLU B C 1
ATOM 3928 O O . GLU B 1 101 ? 26.453 -0.004 3.062 1 94.56 101 GLU B O 1
ATOM 3933 N N . LEU B 1 102 ? 25.391 -0.492 4.992 1 94.94 102 LEU B N 1
ATOM 3934 C CA . LEU B 1 102 ? 24.125 0.088 4.535 1 94.94 102 LEU B CA 1
ATOM 3935 C C . LEU B 1 102 ? 24.297 1.574 4.238 1 94.94 102 LEU B C 1
ATOM 3937 O O . LEU B 1 102 ? 23.781 2.07 3.232 1 94.94 102 LEU B O 1
ATOM 3941 N N . LYS B 1 103 ? 24.969 2.232 5.094 1 92.62 103 LYS B N 1
ATOM 3942 C CA . LYS B 1 103 ? 25.25 3.648 4.871 1 92.62 103 LYS B CA 1
ATOM 3943 C C . LYS B 1 103 ? 26 3.861 3.557 1 92.62 103 LYS B C 1
ATOM 3945 O O . LYS B 1 103 ? 25.672 4.777 2.797 1 92.62 103 LYS B O 1
ATOM 3950 N N . ASP B 1 104 ? 26.969 3.021 3.307 1 95.31 104 ASP B N 1
ATOM 3951 C CA . ASP B 1 104 ? 27.766 3.129 2.082 1 95.31 104 ASP B CA 1
ATOM 3952 C C . ASP B 1 104 ? 26.875 2.949 0.846 1 95.31 104 ASP B C 1
ATOM 3954 O O . ASP B 1 104 ? 27.031 3.682 -0.135 1 95.31 104 ASP B O 1
ATOM 3958 N N . TYR B 1 105 ? 26 1.979 0.893 1 97.19 105 TYR B N 1
ATOM 3959 C CA . TYR B 1 105 ? 25.078 1.773 -0.22 1 97.19 105 TYR B CA 1
ATOM 3960 C C . TYR B 1 105 ? 24.203 2.996 -0.424 1 97.19 105 TYR B C 1
ATOM 3962 O O . TYR B 1 105 ? 23.984 3.43 -1.558 1 97.19 105 TYR B O 1
ATOM 3970 N N . GLY B 1 106 ? 23.656 3.527 0.673 1 95.94 106 GLY B N 1
ATOM 3971 C CA . GLY B 1 106 ? 22.844 4.73 0.594 1 95.94 106 GLY B CA 1
ATOM 3972 C C . GLY B 1 106 ? 23.594 5.91 -0.01 1 95.94 106 GLY B C 1
ATOM 3973 O O . GLY B 1 106 ? 23.031 6.637 -0.841 1 95.94 106 GLY B O 1
ATOM 3974 N N . GLU B 1 107 ? 24.812 6.09 0.397 1 94.62 107 GLU B N 1
ATOM 3975 C CA . GLU B 1 107 ? 25.641 7.191 -0.103 1 94.62 107 GLU B CA 1
ATOM 3976 C C . GLU B 1 107 ? 25.938 7.027 -1.591 1 94.62 107 GLU B C 1
ATOM 3978 O O . GLU B 1 107 ? 25.938 8.008 -2.338 1 94.62 107 GLU B O 1
ATOM 3983 N N . ALA B 1 108 ? 26.203 5.848 -1.964 1 97.69 108 ALA B N 1
ATOM 3984 C CA . ALA B 1 108 ? 26.438 5.582 -3.379 1 97.69 108 ALA B CA 1
ATOM 3985 C C . ALA B 1 108 ? 25.219 5.953 -4.219 1 97.69 108 ALA B C 1
ATOM 3987 O O . ALA B 1 108 ? 25.359 6.582 -5.27 1 97.69 108 ALA B O 1
ATOM 3988 N N . ILE B 1 109 ? 24.047 5.613 -3.777 1 98.19 109 ILE B N 1
ATOM 3989 C CA . ILE B 1 109 ? 22.797 5.949 -4.461 1 98.19 109 ILE B CA 1
ATOM 3990 C C . ILE B 1 109 ? 22.609 7.465 -4.484 1 98.19 109 ILE B C 1
ATOM 3992 O O . ILE B 1 109 ? 22.312 8.039 -5.535 1 98.19 109 ILE B O 1
ATOM 3996 N N . ALA B 1 110 ? 22.828 8.07 -3.371 1 95.69 110 ALA B N 1
ATOM 3997 C CA . ALA B 1 110 ? 22.656 9.516 -3.219 1 95.69 110 ALA B CA 1
ATOM 3998 C C . ALA B 1 110 ? 23.578 10.289 -4.145 1 95.69 110 ALA B C 1
ATOM 4000 O O . ALA B 1 110 ? 23.219 11.336 -4.68 1 95.69 110 ALA B O 1
ATOM 4001 N N . SER B 1 111 ? 24.734 9.797 -4.391 1 96.56 111 SER B N 1
ATOM 4002 C CA . SER B 1 111 ? 25.766 10.477 -5.16 1 96.56 111 SER B CA 1
ATOM 4003 C C . SER B 1 111 ? 25.391 10.594 -6.629 1 96.56 111 SER B C 1
ATOM 4005 O O . SER B 1 111 ? 25.953 11.406 -7.363 1 96.56 111 SER B O 1
ATOM 4007 N N . VAL B 1 112 ? 24.469 9.805 -7.055 1 97.75 112 VAL B N 1
ATOM 4008 C CA . VAL B 1 112 ? 24 9.875 -8.43 1 97.75 112 VAL B CA 1
ATOM 4009 C C . VAL B 1 112 ? 23.312 11.219 -8.672 1 97.75 112 VAL B C 1
ATOM 4011 O O . VAL B 1 112 ? 23.391 11.773 -9.773 1 97.75 112 VAL B O 1
ATOM 4014 N N . GLY B 1 113 ? 22.688 11.742 -7.648 1 95.5 113 GLY B N 1
ATOM 4015 C CA . GLY B 1 113 ? 21.969 13.008 -7.754 1 95.5 113 GLY B CA 1
ATOM 4016 C C . GLY B 1 113 ? 20.594 12.867 -8.375 1 95.5 113 GLY B C 1
ATOM 4017 O O . GLY B 1 113 ? 20.344 11.93 -9.133 1 95.5 113 GLY B O 1
ATOM 4018 N N . ASN B 1 114 ? 19.703 13.812 -7.984 1 95.81 114 ASN B N 1
ATOM 4019 C CA . ASN B 1 114 ? 18.344 13.898 -8.523 1 95.81 114 ASN B CA 1
ATOM 4020 C C . ASN B 1 11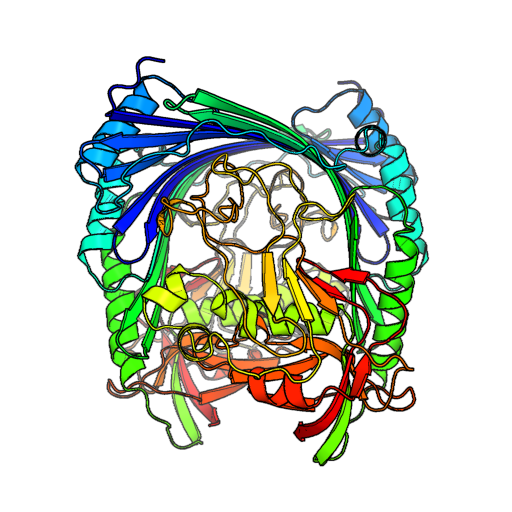4 ? 17.516 12.68 -8.117 1 95.81 114 ASN B C 1
ATOM 4022 O O . ASN B 1 114 ? 16.609 12.281 -8.852 1 95.81 114 ASN B O 1
ATOM 4026 N N . ILE B 1 115 ? 17.891 12.086 -6.965 1 97.06 115 ILE B N 1
ATOM 4027 C CA . ILE B 1 115 ? 17.125 10.969 -6.426 1 97.06 115 ILE B CA 1
ATOM 4028 C C . ILE B 1 115 ? 16.078 11.492 -5.434 1 97.06 115 ILE B C 1
ATOM 4030 O O . ILE B 1 115 ? 16.438 11.992 -4.367 1 97.06 115 ILE B O 1
ATOM 4034 N N . SER B 1 116 ? 14.836 11.359 -5.859 1 94.38 116 SER B N 1
ATOM 4035 C CA . SER B 1 116 ? 13.781 11.812 -4.957 1 94.38 116 SER B CA 1
ATOM 4036 C C . SER B 1 116 ? 13.617 10.859 -3.781 1 94.38 116 SER B C 1
ATOM 4038 O O . SER B 1 116 ? 13.414 11.297 -2.645 1 94.38 116 SER B O 1
ATOM 4040 N N . SER B 1 117 ? 13.695 9.586 -4.051 1 95.94 117 SER B N 1
ATOM 4041 C CA . SER B 1 117 ? 13.578 8.57 -3.008 1 95.94 117 SER B CA 1
ATOM 4042 C C . SER B 1 117 ? 14.258 7.27 -3.422 1 95.94 117 SER B C 1
ATOM 4044 O O . SER B 1 117 ? 14.258 6.91 -4.602 1 95.94 117 SER B O 1
ATOM 4046 N N . ALA B 1 118 ? 14.781 6.629 -2.428 1 98.12 118 ALA B N 1
ATOM 4047 C CA . ALA B 1 118 ? 15.32 5.289 -2.65 1 98.12 118 ALA B CA 1
ATOM 4048 C C . ALA B 1 118 ? 15.289 4.465 -1.367 1 98.12 118 ALA B C 1
ATOM 4050 O O . ALA B 1 118 ? 15.32 5.02 -0.265 1 98.12 118 ALA B O 1
ATOM 4051 N N . HIS B 1 119 ? 15.141 3.195 -1.499 1 97.94 119 HIS B N 1
ATOM 4052 C CA . HIS B 1 119 ? 15.148 2.207 -0.428 1 97.94 119 HIS B CA 1
ATOM 4053 C C . HIS B 1 119 ? 15.992 0.992 -0.807 1 97.94 119 HIS B C 1
ATOM 4055 O O . HIS B 1 119 ? 15.719 0.334 -1.814 1 97.94 119 HIS B O 1
ATOM 4061 N N . PHE B 1 120 ? 17.078 0.812 -0.109 1 98.5 120 PHE B N 1
ATOM 4062 C CA . PHE B 1 120 ? 17.859 -0.412 -0.25 1 98.5 120 PHE B CA 1
ATOM 4063 C C . PHE B 1 120 ? 17.734 -1.278 0.998 1 98.5 120 PHE B C 1
ATOM 4065 O O . PHE B 1 120 ? 17.891 -0.788 2.117 1 98.5 120 PHE B O 1
ATOM 4072 N N . SER B 1 121 ? 17.5 -2.598 0.789 1 98.44 121 SER B N 1
ATOM 4073 C CA . SER B 1 121 ? 17.297 -3.461 1.948 1 98.44 121 SER B CA 1
ATOM 4074 C C . SER B 1 121 ? 17.938 -4.828 1.736 1 98.44 121 SER B C 1
ATOM 4076 O O . SER B 1 121 ? 18.125 -5.262 0.598 1 98.44 121 SER B O 1
ATOM 4078 N N . VAL B 1 122 ? 18.297 -5.449 2.814 1 98.44 122 VAL B N 1
ATOM 4079 C CA . VAL B 1 122 ? 18.672 -6.859 2.895 1 98.44 122 VAL B CA 1
ATOM 4080 C C . VAL B 1 122 ? 17.766 -7.578 3.889 1 98.44 122 VAL B C 1
ATOM 4082 O O . VAL B 1 122 ? 17.391 -7.008 4.914 1 98.44 122 VAL B O 1
ATOM 4085 N N . GLU B 1 123 ? 17.453 -8.867 3.547 1 98.19 123 GLU B N 1
ATOM 4086 C CA . GLU B 1 123 ? 16.484 -9.594 4.367 1 98.19 123 GLU B CA 1
ATOM 4087 C C . GLU B 1 123 ? 16.953 -11.023 4.625 1 98.19 123 GLU B C 1
ATOM 4089 O O . GLU B 1 123 ? 17.547 -11.656 3.75 1 98.19 123 GLU B O 1
ATOM 4094 N N . TYR B 1 124 ? 16.703 -11.43 5.824 1 97.94 124 TYR B N 1
ATOM 4095 C CA . TYR B 1 124 ? 16.75 -12.828 6.227 1 97.94 124 TYR B CA 1
ATOM 4096 C C . TYR B 1 124 ? 15.344 -13.359 6.516 1 97.94 124 TYR B C 1
ATOM 4098 O O . TYR B 1 124 ? 14.586 -12.75 7.273 1 97.94 124 TYR B O 1
ATOM 4106 N N . ILE B 1 125 ? 14.977 -14.5 5.93 1 98.06 125 ILE B N 1
ATOM 4107 C CA . ILE B 1 125 ? 13.664 -15.109 6.141 1 98.06 125 ILE B CA 1
ATOM 4108 C C . ILE B 1 125 ? 13.836 -16.578 6.555 1 98.06 125 ILE B C 1
ATOM 4110 O O . ILE B 1 125 ? 14.602 -17.312 5.934 1 98.06 125 ILE B O 1
ATOM 4114 N N . ARG B 1 126 ? 13.211 -16.953 7.547 1 98.31 126 ARG B N 1
ATOM 4115 C CA . ARG B 1 126 ? 13.117 -18.359 7.941 1 98.31 126 ARG B CA 1
ATOM 4116 C C . ARG B 1 126 ? 11.664 -18.812 8.047 1 98.31 126 ARG B C 1
ATOM 4118 O O . ARG B 1 126 ? 10.867 -18.172 8.742 1 98.31 126 ARG B O 1
ATOM 4125 N N . ARG B 1 127 ? 11.336 -19.844 7.387 1 97.75 127 ARG B N 1
ATOM 4126 C CA . ARG B 1 127 ? 10 -20.422 7.438 1 97.75 127 ARG B CA 1
ATOM 4127 C C . ARG B 1 127 ? 10.047 -21.859 7.934 1 97.75 127 ARG B C 1
ATOM 4129 O O . ARG B 1 127 ? 10.992 -22.594 7.645 1 97.75 127 ARG B O 1
ATOM 4136 N N . GLU B 1 128 ? 9.047 -22.219 8.641 1 98.5 128 GLU B N 1
ATOM 4137 C CA . GLU B 1 128 ? 8.867 -23.594 9.117 1 98.5 128 GLU B CA 1
ATOM 4138 C C . GLU B 1 128 ? 7.406 -24.016 9.031 1 98.5 128 GLU B C 1
ATOM 4140 O O . GLU B 1 128 ? 6.504 -23.25 9.344 1 98.5 128 GLU B O 1
ATOM 4145 N N . ILE B 1 129 ? 7.207 -25.266 8.547 1 98.5 129 ILE B N 1
ATOM 4146 C CA . ILE B 1 129 ? 5.863 -25.828 8.461 1 98.5 129 ILE B CA 1
ATOM 4147 C C . ILE B 1 129 ? 5.852 -27.234 9.07 1 98.5 129 ILE B C 1
ATOM 4149 O O . ILE B 1 129 ? 6.711 -28.062 8.758 1 98.5 129 ILE B O 1
ATOM 4153 N N . VAL B 1 130 ? 4.895 -27.484 9.914 1 98.38 130 VAL B N 1
ATOM 4154 C CA . VAL B 1 130 ? 4.625 -28.812 10.469 1 98.38 130 VAL B CA 1
ATOM 4155 C C . VAL B 1 130 ? 3.125 -29.094 10.398 1 98.38 130 VAL B C 1
ATOM 4157 O O . VAL B 1 130 ? 2.303 -28.219 10.656 1 98.38 130 VAL B O 1
ATOM 4160 N N . ASN B 1 131 ? 2.797 -30.312 9.961 1 98.25 131 ASN B N 1
ATOM 4161 C CA . ASN B 1 131 ? 1.373 -30.625 9.992 1 98.25 131 ASN B CA 1
ATOM 4162 C C . ASN B 1 131 ? 1.119 -32.031 10.523 1 98.25 131 ASN B C 1
ATOM 4164 O O . ASN B 1 131 ? 2.061 -32.75 10.836 1 98.25 131 ASN B O 1
ATOM 4168 N N . SER B 1 132 ? -0.082 -32.406 10.727 1 98 132 SER B N 1
ATOM 4169 C CA . SER B 1 132 ? -0.505 -33.625 11.367 1 98 132 SER B CA 1
ATOM 4170 C C . SER B 1 132 ? -0.29 -34.844 10.453 1 98 132 SER B C 1
ATOM 4172 O O . SER B 1 132 ? -0.387 -35.969 10.883 1 98 132 SER B O 1
ATOM 4174 N N . ASN B 1 133 ? 0.072 -34.594 9.227 1 98.25 133 ASN B N 1
ATOM 4175 C CA . ASN B 1 133 ? 0.253 -35.688 8.266 1 98.25 133 ASN B CA 1
ATOM 4176 C C . ASN B 1 133 ? 1.73 -35.969 8.023 1 98.25 133 ASN B C 1
ATOM 4178 O O . ASN B 1 133 ? 2.088 -36.625 7.043 1 98.25 133 ASN B O 1
ATOM 4182 N N . GLY B 1 134 ? 2.504 -35.438 8.844 1 97.62 134 GLY B N 1
ATOM 4183 C CA . GLY B 1 134 ? 3.902 -35.844 8.852 1 97.62 134 GLY B CA 1
ATOM 4184 C C . GLY B 1 134 ? 4.809 -34.812 8.172 1 97.62 134 GLY B C 1
ATOM 4185 O O . GLY B 1 134 ? 6.031 -35 8.148 1 97.62 134 GLY B O 1
ATOM 4186 N N . VAL B 1 135 ? 4.305 -33.812 7.594 1 98.06 135 VAL B N 1
ATOM 4187 C CA . VAL B 1 135 ? 5.125 -32.75 6.992 1 98.06 135 VAL B CA 1
ATOM 4188 C C . VAL B 1 135 ? 5.914 -32.031 8.078 1 98.06 135 VAL B C 1
ATOM 4190 O O . VAL B 1 135 ? 5.352 -31.625 9.102 1 98.06 135 VAL B O 1
ATOM 4193 N N . GLU B 1 136 ? 7.172 -31.938 7.984 1 98.12 136 GLU B N 1
ATOM 4194 C CA . GLU B 1 136 ? 8.109 -31.156 8.781 1 98.12 136 GLU B CA 1
ATOM 4195 C C . GLU B 1 136 ? 9.234 -30.594 7.922 1 98.12 136 GLU B C 1
ATOM 4197 O O . GLU B 1 136 ? 10.234 -31.266 7.672 1 98.12 136 GLU B O 1
ATOM 4202 N N . VAL B 1 137 ? 9.047 -29.375 7.496 1 98.19 137 VAL B N 1
ATOM 4203 C CA . VAL B 1 137 ? 10 -28.781 6.578 1 98.19 137 VAL B CA 1
ATOM 4204 C C . VAL B 1 137 ? 10.375 -27.375 7.059 1 98.19 137 VAL B C 1
ATOM 4206 O O . VAL B 1 137 ? 9.609 -26.734 7.785 1 98.19 137 VAL B O 1
ATOM 4209 N N . ALA B 1 138 ? 11.531 -26.953 6.777 1 97.94 138 ALA B N 1
ATOM 4210 C CA . ALA B 1 138 ? 12.039 -25.609 7.094 1 97.94 138 ALA B CA 1
ATOM 4211 C C . ALA B 1 138 ? 13.016 -25.125 6.02 1 97.94 138 ALA B C 1
ATOM 4213 O O . ALA B 1 138 ? 13.664 -25.938 5.352 1 97.94 138 ALA B O 1
ATOM 4214 N N . GLU B 1 139 ? 13.109 -23.859 5.844 1 98 139 GLU B N 1
ATOM 4215 C CA . GLU B 1 139 ? 14 -23.266 4.844 1 98 139 GLU B CA 1
ATOM 4216 C C . GLU B 1 139 ? 14.414 -21.859 5.238 1 98 139 GLU B C 1
ATOM 4218 O O . GLU B 1 139 ? 13.617 -21.094 5.801 1 98 139 GLU B O 1
ATOM 4223 N N . GLU B 1 140 ? 15.68 -21.5 5.039 1 98.06 140 GLU B N 1
ATOM 4224 C CA . GLU B 1 140 ? 16.203 -20.156 5.184 1 98.06 140 GLU B CA 1
ATOM 4225 C C . GLU B 1 140 ? 16.422 -19.484 3.826 1 98.06 140 GLU B C 1
ATOM 4227 O O . GLU B 1 140 ? 16.844 -20.141 2.869 1 98.06 140 GLU B O 1
ATOM 4232 N N . GLU B 1 141 ? 16.109 -18.266 3.764 1 98.31 141 GLU B N 1
ATOM 4233 C CA . GLU B 1 141 ? 16.203 -17.5 2.523 1 98.31 141 GLU B CA 1
ATOM 4234 C C . GLU B 1 141 ? 16.859 -16.141 2.762 1 98.31 141 GLU B C 1
ATOM 4236 O O . GLU B 1 141 ? 16.812 -15.617 3.875 1 98.31 141 GLU B O 1
ATOM 4241 N N . SER B 1 142 ? 17.547 -15.672 1.737 1 98.62 142 SER B N 1
ATOM 4242 C CA . SER B 1 142 ? 18.047 -14.305 1.74 1 98.62 142 SER B CA 1
ATOM 4243 C C . SER B 1 142 ? 17.469 -13.492 0.59 1 98.62 142 SER B C 1
ATOM 4245 O O . SER B 1 142 ? 17.078 -14.047 -0.438 1 98.62 142 SER B O 1
ATOM 4247 N N . LEU B 1 143 ? 17.328 -12.211 0.745 1 98.56 143 LEU B N 1
ATOM 4248 C CA . LEU B 1 143 ? 16.875 -11.297 -0.295 1 98.56 143 LEU B CA 1
ATOM 4249 C C . LEU B 1 143 ? 17.562 -9.945 -0.17 1 98.56 143 LEU B C 1
ATOM 4251 O O . LEU B 1 143 ? 17.797 -9.461 0.94 1 98.56 143 LEU B O 1
ATOM 4255 N N . ALA B 1 144 ? 17.938 -9.359 -1.259 1 98.5 144 ALA B N 1
ATOM 4256 C CA . ALA B 1 144 ? 18.391 -7.984 -1.377 1 98.5 144 ALA B CA 1
ATOM 4257 C C . ALA B 1 144 ? 17.625 -7.234 -2.463 1 98.5 144 ALA B C 1
ATOM 4259 O O . ALA B 1 144 ? 17.281 -7.812 -3.498 1 98.5 144 ALA B O 1
ATOM 4260 N N . GLY B 1 145 ? 17.328 -6 -2.184 1 98.5 145 GLY B N 1
ATOM 4261 C CA . GLY B 1 145 ? 16.562 -5.266 -3.176 1 98.5 145 GLY B CA 1
ATOM 4262 C C . GLY B 1 145 ? 16.766 -3.766 -3.096 1 98.5 145 GLY B C 1
ATOM 4263 O O . GLY B 1 145 ? 17.172 -3.242 -2.057 1 98.5 145 GLY B O 1
ATOM 4264 N N . VAL B 1 146 ? 16.516 -3.09 -4.273 1 98.69 146 VAL B N 1
ATOM 4265 C CA . VAL B 1 146 ? 16.562 -1.635 -4.355 1 98.69 146 VAL B CA 1
ATOM 4266 C C . VAL B 1 146 ? 15.383 -1.118 -5.16 1 98.69 146 VAL B C 1
ATOM 4268 O O . VAL B 1 146 ? 14.961 -1.743 -6.137 1 98.69 146 VAL B O 1
ATOM 4271 N N . VAL B 1 147 ? 14.805 -0.139 -4.707 1 98.69 147 VAL B N 1
ATOM 4272 C CA . VAL B 1 147 ? 13.828 0.644 -5.457 1 98.69 147 VAL B CA 1
ATOM 4273 C C . VAL B 1 147 ? 14.219 2.119 -5.43 1 98.69 147 VAL B C 1
ATOM 4275 O O . VAL B 1 147 ? 14.57 2.658 -4.379 1 98.69 147 VAL B O 1
ATOM 4278 N N . VAL B 1 148 ? 14.164 2.795 -6.586 1 98.56 148 VAL B N 1
ATOM 4279 C CA . VAL B 1 148 ? 14.633 4.176 -6.688 1 98.56 148 VAL B CA 1
ATOM 4280 C C . VAL B 1 148 ? 13.664 4.984 -7.543 1 98.56 148 VAL B C 1
ATOM 4282 O O . VAL B 1 148 ? 13.125 4.48 -8.531 1 98.56 148 VAL B O 1
ATOM 4285 N N . GLU B 1 149 ? 13.453 6.148 -7.191 1 98 149 GLU B N 1
ATOM 4286 C CA . GLU B 1 149 ? 12.727 7.148 -7.973 1 98 149 GLU B CA 1
ATOM 4287 C C . GLU B 1 149 ? 13.594 8.375 -8.242 1 98 149 GLU B C 1
ATOM 4289 O O . GLU B 1 149 ? 14.133 8.977 -7.309 1 98 149 GLU B O 1
ATOM 4294 N N . ALA B 1 150 ? 13.695 8.758 -9.453 1 98.06 150 ALA B N 1
ATOM 4295 C CA . ALA B 1 150 ? 14.477 9.922 -9.875 1 98.06 150 ALA B CA 1
ATOM 4296 C C . ALA B 1 150 ? 13.586 10.984 -10.508 1 98.06 150 ALA B C 1
ATOM 4298 O O . ALA B 1 150 ? 12.516 10.672 -11.039 1 98.06 150 ALA B O 1
ATOM 4299 N N . VAL B 1 151 ? 14.047 12.18 -10.383 1 95.25 151 VAL B N 1
ATOM 4300 C CA . VAL B 1 151 ? 13.336 13.305 -10.984 1 95.25 151 VAL B CA 1
ATOM 4301 C C . VAL B 1 151 ? 14.32 14.188 -11.742 1 95.25 151 VAL B C 1
ATOM 4303 O O . VAL B 1 151 ? 15.477 14.344 -11.336 1 95.25 151 VAL B O 1
ATOM 4306 N N . PHE B 1 152 ? 13.906 14.727 -12.852 1 95.12 152 PHE B N 1
ATOM 4307 C CA . PHE B 1 152 ? 14.664 15.68 -13.664 1 95.12 152 PHE B CA 1
ATOM 4308 C C . PHE B 1 152 ? 13.719 16.641 -14.367 1 95.12 152 PHE B C 1
ATOM 4310 O O . PHE B 1 152 ? 13.016 16.266 -15.305 1 95.12 152 PHE B O 1
ATOM 4317 N N . GLY B 1 153 ? 13.828 17.938 -14.016 1 91.88 153 GLY B N 1
ATOM 4318 C CA . GLY B 1 153 ? 12.82 18.844 -14.539 1 91.88 153 GLY B CA 1
ATOM 4319 C C . GLY B 1 153 ? 11.398 18.391 -14.258 1 91.88 153 GLY B C 1
ATOM 4320 O O . GLY B 1 153 ? 11.039 18.141 -13.109 1 91.88 153 GLY B O 1
ATOM 4321 N N . SER B 1 154 ? 10.641 18.188 -15.273 1 87.12 154 SER B N 1
ATOM 4322 C CA . SER B 1 154 ? 9.273 17.703 -15.133 1 87.12 154 SER B CA 1
ATOM 4323 C C . SER B 1 154 ? 9.203 16.188 -15.281 1 87.12 154 SER B C 1
ATOM 4325 O O . SER B 1 154 ? 8.133 15.594 -15.156 1 87.12 154 SER B O 1
ATOM 4327 N N . GLY B 1 155 ? 10.32 15.664 -15.508 1 92.69 155 GLY B N 1
ATOM 4328 C CA . GLY B 1 155 ? 10.359 14.227 -15.719 1 92.69 155 GLY B CA 1
ATOM 4329 C C . GLY B 1 155 ? 10.562 13.445 -14.43 1 92.69 155 GLY B C 1
ATOM 4330 O O . GLY B 1 155 ? 11.125 13.961 -13.461 1 92.69 155 GLY B O 1
ATOM 4331 N N . SER B 1 156 ? 10.07 12.25 -14.383 1 94.62 156 SER B N 1
ATOM 4332 C CA . SER B 1 156 ? 10.266 11.328 -13.273 1 94.62 156 SER B CA 1
ATOM 4333 C C . SER B 1 156 ? 10.32 9.883 -13.758 1 94.62 156 SER B C 1
ATOM 4335 O O . SER B 1 156 ? 9.805 9.562 -14.836 1 94.62 156 SER B O 1
ATOM 4337 N N . ALA B 1 157 ? 10.977 9.086 -13.031 1 97.12 157 ALA B N 1
ATOM 4338 C CA . ALA B 1 157 ? 11.07 7.672 -13.367 1 97.12 157 ALA B CA 1
ATOM 4339 C C . ALA B 1 157 ? 11.492 6.848 -12.156 1 97.12 157 ALA B C 1
ATOM 4341 O O . ALA B 1 157 ? 11.945 7.398 -11.148 1 97.12 157 ALA B O 1
ATOM 4342 N N . TYR B 1 158 ? 11.234 5.594 -12.266 1 97.62 158 TYR B N 1
ATOM 4343 C CA . TYR B 1 158 ? 11.688 4.691 -11.211 1 97.62 158 TYR B CA 1
ATOM 4344 C C . TYR B 1 158 ? 12.344 3.449 -11.797 1 97.62 158 TYR B C 1
ATOM 4346 O O . TYR B 1 158 ? 12.172 3.15 -12.984 1 97.62 158 TYR B O 1
ATOM 4354 N N . GLU B 1 159 ? 13.102 2.791 -11.047 1 98.06 159 GLU B N 1
ATOM 4355 C CA . GLU B 1 159 ? 13.719 1.495 -11.32 1 98.06 159 GLU B CA 1
ATOM 4356 C C . GLU B 1 159 ? 13.852 0.667 -10.047 1 98.06 159 GLU B C 1
ATOM 4358 O O . GLU B 1 159 ? 13.789 1.207 -8.945 1 98.06 159 GLU B O 1
ATOM 4363 N N . TYR B 1 160 ? 13.883 -0.651 -10.18 1 98.06 160 TYR B N 1
ATOM 4364 C CA . TYR B 1 160 ? 14.062 -1.509 -9.016 1 98.06 160 TYR B CA 1
ATOM 4365 C C . TYR B 1 160 ? 14.68 -2.844 -9.406 1 98.06 160 TYR B C 1
ATOM 4367 O O . TYR B 1 160 ? 14.742 -3.178 -10.594 1 98.06 160 TYR B O 1
ATOM 4375 N N . HIS B 1 161 ? 15.18 -3.521 -8.453 1 98.38 161 HIS B N 1
ATOM 4376 C CA . HIS B 1 161 ? 15.789 -4.832 -8.648 1 98.38 161 HIS B CA 1
ATOM 4377 C C . HIS B 1 161 ? 15.82 -5.625 -7.348 1 98.38 161 HIS B C 1
ATOM 4379 O O . HIS B 1 161 ? 15.891 -5.043 -6.262 1 98.38 161 HIS B O 1
ATOM 4385 N N . GLU B 1 162 ? 15.688 -6.965 -7.469 1 98.38 162 GLU B N 1
ATOM 4386 C CA . GLU B 1 162 ? 15.812 -7.883 -6.344 1 98.38 162 GLU B CA 1
ATOM 4387 C C . GLU B 1 162 ? 16.688 -9.078 -6.707 1 98.38 162 GLU B C 1
ATOM 4389 O O . GLU B 1 162 ? 16.703 -9.516 -7.859 1 98.38 162 GLU B O 1
ATOM 4394 N N . SER B 1 163 ? 17.312 -9.602 -5.723 1 98.31 163 SER B N 1
ATOM 4395 C CA . SER B 1 163 ? 18.141 -10.789 -5.855 1 98.31 163 SER B CA 1
ATOM 4396 C C . SER B 1 163 ? 18.281 -11.516 -4.52 1 98.31 163 SER B C 1
ATOM 4398 O O . SER B 1 163 ? 18.156 -10.906 -3.459 1 98.31 163 SER B O 1
ATOM 4400 N N . ARG B 1 164 ? 18.531 -12.852 -4.59 1 98.31 164 ARG B N 1
ATOM 4401 C CA . ARG B 1 164 ? 18.812 -13.617 -3.383 1 98.31 164 ARG B CA 1
ATOM 4402 C C . ARG B 1 164 ? 20.203 -13.312 -2.846 1 98.31 164 ARG B C 1
ATOM 4404 O O . ARG B 1 164 ? 20.531 -13.656 -1.709 1 98.31 164 ARG B O 1
ATOM 4411 N N . ARG B 1 165 ? 21 -12.648 -3.648 1 97.81 165 ARG B N 1
ATOM 4412 C CA . ARG B 1 165 ? 22.391 -12.375 -3.336 1 97.81 165 ARG B CA 1
ATOM 4413 C C . ARG B 1 165 ? 22.719 -10.891 -3.523 1 97.81 165 ARG B C 1
ATOM 4415 O O . ARG B 1 165 ? 21.969 -10.172 -4.184 1 97.81 165 ARG B O 1
ATOM 4422 N N . LEU B 1 166 ? 23.812 -10.516 -2.865 1 96.31 166 LEU B N 1
ATOM 4423 C CA . LEU B 1 166 ? 24.344 -9.172 -3.105 1 96.31 166 LEU B CA 1
ATOM 4424 C C . LEU B 1 166 ? 25.281 -9.172 -4.301 1 96.31 166 LEU B C 1
ATOM 4426 O O . LEU B 1 166 ? 26.484 -8.945 -4.148 1 96.31 166 LEU B O 1
ATOM 4430 N N . ASP B 1 167 ? 24.734 -9.297 -5.5 1 96.75 167 ASP B N 1
ATOM 4431 C CA . ASP B 1 167 ? 25.547 -9.469 -6.707 1 96.75 167 ASP B CA 1
ATOM 4432 C C . ASP B 1 167 ? 25.281 -8.352 -7.711 1 96.75 167 ASP B C 1
ATOM 4434 O O . ASP B 1 167 ? 25.438 -8.539 -8.914 1 96.75 167 ASP B O 1
ATO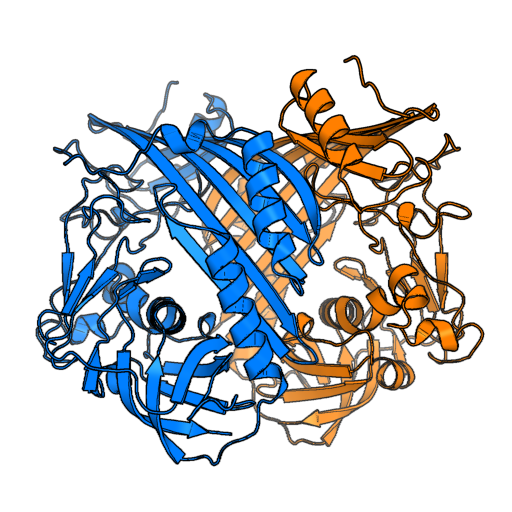M 4438 N N . PHE B 1 168 ? 24.781 -7.188 -7.199 1 96.44 168 PHE B N 1
ATOM 4439 C CA . PHE B 1 168 ? 24.5 -6.035 -8.047 1 96.44 168 PHE B CA 1
ATOM 4440 C C . PHE B 1 168 ? 24.906 -4.742 -7.348 1 96.44 168 PHE B C 1
ATOM 4442 O O . PHE B 1 168 ? 25.172 -4.734 -6.145 1 96.44 168 PHE B O 1
ATOM 4449 N N . GLU B 1 169 ? 24.969 -3.73 -8.172 1 97.56 169 GLU B N 1
ATOM 4450 C CA . GLU B 1 169 ? 25.266 -2.395 -7.664 1 97.56 169 GLU B CA 1
ATOM 4451 C C . GLU B 1 169 ? 24 -1.532 -7.605 1 97.56 169 GLU B C 1
ATOM 4453 O O . GLU B 1 169 ? 23.5 -1.1 -8.641 1 97.56 169 GLU B O 1
ATOM 4458 N N . PRO B 1 170 ? 23.578 -1.157 -6.383 1 97.69 170 PRO B N 1
ATOM 4459 C CA . PRO B 1 170 ? 22.328 -0.41 -6.277 1 97.69 170 PRO B CA 1
ATOM 4460 C C . PRO B 1 170 ? 22.359 0.918 -7.031 1 97.69 170 PRO B C 1
ATOM 4462 O O . PRO B 1 170 ? 21.359 1.341 -7.598 1 97.69 170 PRO B O 1
ATOM 4465 N N . GLU B 1 171 ? 23.531 1.567 -7.066 1 98.12 171 GLU B N 1
ATOM 4466 C CA . GLU B 1 171 ? 23.641 2.873 -7.711 1 98.12 171 GLU B CA 1
ATOM 4467 C C . GLU B 1 171 ? 23.422 2.768 -9.219 1 98.12 171 GLU B C 1
ATOM 4469 O O . GLU B 1 171 ? 23.047 3.75 -9.867 1 98.12 171 GLU B O 1
ATOM 4474 N N . SER B 1 172 ? 23.688 1.644 -9.773 1 98.44 172 SER B N 1
ATOM 4475 C CA . SER B 1 172 ? 23.453 1.466 -11.203 1 98.44 172 SER B CA 1
ATOM 4476 C C . SER B 1 172 ? 21.969 1.614 -11.539 1 98.44 172 SER B C 1
ATOM 4478 O O . SER B 1 172 ? 21.625 2.076 -12.625 1 98.44 172 SER B O 1
ATOM 4480 N N . TYR B 1 173 ? 21.109 1.231 -10.625 1 98.38 173 TYR B N 1
ATOM 4481 C CA . TYR B 1 173 ? 19.688 1.369 -10.852 1 98.38 173 TYR B CA 1
ATOM 4482 C C . TYR B 1 173 ? 19.234 2.807 -10.625 1 98.38 173 TYR B C 1
ATOM 4484 O O . TYR B 1 173 ? 18.266 3.262 -11.242 1 98.38 173 TYR B O 1
ATOM 4492 N N . ALA B 1 174 ? 19.891 3.49 -9.766 1 98.62 174 ALA B N 1
ATOM 4493 C CA . ALA B 1 174 ? 19.672 4.926 -9.625 1 98.62 174 ALA B CA 1
ATOM 4494 C C . ALA B 1 174 ? 20.047 5.668 -10.906 1 98.62 174 ALA B C 1
ATOM 4496 O O . ALA B 1 174 ? 19.297 6.543 -11.367 1 98.62 174 ALA B O 1
ATOM 4497 N N . GLU B 1 175 ? 21.156 5.305 -11.5 1 98.62 175 GLU B N 1
ATOM 4498 C CA . GLU B 1 175 ? 21.594 5.898 -12.758 1 98.62 175 GLU B CA 1
ATOM 4499 C C . GLU B 1 175 ? 20.578 5.648 -13.867 1 98.62 175 GLU B C 1
ATOM 4501 O O . GLU B 1 175 ? 20.281 6.551 -14.648 1 98.62 175 GLU B O 1
ATOM 4506 N N . ARG B 1 176 ? 20.094 4.469 -13.891 1 98.19 176 ARG B N 1
ATOM 4507 C CA . ARG B 1 176 ? 19.109 4.125 -14.906 1 98.19 176 ARG B CA 1
ATOM 4508 C C . ARG B 1 176 ? 17.828 4.93 -14.727 1 98.19 176 ARG B C 1
ATOM 4510 O O . ARG B 1 176 ? 17.266 5.449 -15.695 1 98.19 176 ARG B O 1
ATOM 4517 N N . ALA B 1 177 ? 17.344 5.008 -13.484 1 98.5 177 ALA B N 1
ATOM 4518 C CA . ALA B 1 177 ? 16.141 5.805 -13.203 1 98.5 177 ALA B CA 1
ATOM 4519 C C . ALA B 1 177 ? 16.344 7.254 -13.641 1 98.5 177 ALA B C 1
ATOM 4521 O O . ALA B 1 177 ? 15.445 7.863 -14.227 1 98.5 177 ALA B O 1
ATOM 4522 N N . LEU B 1 178 ? 17.531 7.77 -13.383 1 98.5 178 LEU B N 1
ATOM 4523 C CA . LEU B 1 178 ? 17.828 9.156 -13.734 1 98.5 178 LEU B CA 1
ATOM 4524 C C . LEU B 1 178 ? 17.828 9.344 -15.242 1 98.5 178 LEU B C 1
ATOM 4526 O O . LEU B 1 178 ? 17.312 10.336 -15.75 1 98.5 178 LEU B O 1
ATOM 4530 N N . GLU B 1 179 ? 18.391 8.445 -15.938 1 98.19 179 GLU B N 1
ATOM 4531 C CA . GLU B 1 179 ? 18.391 8.5 -17.391 1 98.19 179 GLU B CA 1
ATOM 4532 C C . GLU B 1 179 ? 16.969 8.523 -17.953 1 98.19 179 GLU B C 1
ATOM 4534 O O . GLU B 1 179 ? 16.656 9.32 -18.844 1 98.19 179 GLU B O 1
ATOM 4539 N N . LEU B 1 180 ? 16.156 7.703 -17.422 1 98.19 180 LEU B N 1
ATOM 4540 C CA . LEU B 1 180 ? 14.766 7.648 -17.844 1 98.19 180 LEU B CA 1
ATOM 4541 C C . LEU B 1 180 ? 14.055 8.961 -17.516 1 98.19 180 LEU B C 1
ATOM 4543 O O . LEU B 1 180 ? 13.242 9.438 -18.312 1 98.19 180 LEU B O 1
ATOM 4547 N N . ALA B 1 181 ? 14.328 9.477 -16.391 1 97.5 181 ALA B N 1
ATOM 4548 C CA . ALA B 1 181 ? 13.719 10.742 -15.992 1 97.5 181 ALA B CA 1
ATOM 4549 C C . ALA B 1 181 ? 14.125 11.867 -16.938 1 97.5 181 ALA B C 1
ATOM 4551 O O . ALA B 1 181 ? 13.312 12.734 -17.281 1 97.5 181 ALA B O 1
ATOM 4552 N N . ARG B 1 182 ? 15.367 11.852 -17.359 1 97.62 182 ARG B N 1
ATOM 4553 C CA . ARG B 1 182 ? 15.859 12.844 -18.297 1 97.62 182 ARG B CA 1
ATOM 4554 C C . ARG B 1 182 ? 15.117 12.758 -19.625 1 97.62 182 ARG B C 1
ATOM 4556 O O . ARG B 1 182 ? 14.742 13.781 -20.203 1 97.62 182 ARG B O 1
ATOM 4563 N N . ILE B 1 183 ? 14.891 11.625 -20.078 1 97.56 183 ILE B N 1
ATOM 4564 C CA . ILE B 1 183 ? 14.148 11.398 -21.312 1 97.56 183 ILE B CA 1
ATOM 4565 C C . ILE B 1 183 ? 12.703 11.852 -21.125 1 97.56 183 ILE B C 1
ATOM 4567 O O . ILE B 1 183 ? 12.133 12.492 -22.016 1 97.56 183 ILE B O 1
ATOM 4571 N N . ASP B 1 184 ? 12.141 11.547 -20 1 96 184 ASP B N 1
ATOM 4572 C CA . ASP B 1 184 ? 10.75 11.875 -19.703 1 96 184 ASP B CA 1
ATOM 4573 C C . ASP B 1 184 ? 10.539 13.391 -19.641 1 96 184 ASP B C 1
ATOM 4575 O O . ASP B 1 184 ? 9.453 13.883 -19.938 1 96 184 ASP B O 1
ATOM 4579 N N . ASP B 1 185 ? 11.562 14.125 -19.281 1 95.12 185 ASP B N 1
ATOM 4580 C CA . ASP B 1 185 ? 11.492 15.578 -19.141 1 95.12 185 ASP B CA 1
ATOM 4581 C C . ASP B 1 185 ? 11.156 16.234 -20.484 1 95.12 185 ASP B C 1
ATOM 4583 O O . ASP B 1 185 ? 10.531 17.297 -20.516 1 95.12 185 ASP B O 1
ATOM 4587 N N . ARG B 1 186 ? 11.516 15.586 -21.562 1 93.75 186 ARG B N 1
ATOM 4588 C CA . ARG B 1 186 ? 11.352 16.156 -22.891 1 93.75 186 ARG B CA 1
ATOM 4589 C C . ARG B 1 186 ? 10.336 15.359 -23.703 1 93.75 186 ARG B C 1
ATOM 4591 O O . ARG B 1 186 ? 10.406 15.328 -24.938 1 93.75 186 ARG B O 1
ATOM 4598 N N . ALA B 1 187 ? 9.492 14.664 -22.984 1 95.25 187 ALA B N 1
ATOM 4599 C CA . ALA B 1 187 ? 8.555 13.766 -23.656 1 95.25 187 ALA B CA 1
ATOM 4600 C C . ALA B 1 187 ? 7.539 14.555 -24.484 1 95.25 187 ALA B C 1
ATOM 4602 O O . ALA B 1 187 ? 7.078 15.617 -24.047 1 95.25 187 ALA B O 1
ATOM 4603 N N . GLU B 1 188 ? 7.254 14.016 -25.672 1 94.75 188 GLU B N 1
ATOM 4604 C CA . GLU B 1 188 ? 6.285 14.625 -26.578 1 94.75 188 GLU B CA 1
ATOM 4605 C C . GLU B 1 188 ? 5.211 13.625 -26.984 1 94.75 188 GLU B C 1
ATOM 4607 O O . GLU B 1 188 ? 5.371 12.414 -26.797 1 94.75 188 GLU B O 1
ATOM 4612 N N . LYS B 1 189 ? 4.125 14.211 -27.5 1 93.94 189 LYS B N 1
ATOM 4613 C CA . LYS B 1 189 ? 3.072 13.344 -28.031 1 93.94 189 LYS B CA 1
ATOM 4614 C C . LYS B 1 189 ? 3.477 12.742 -29.375 1 93.94 189 LYS B C 1
ATOM 4616 O O . LYS B 1 189 ? 4.211 13.367 -30.141 1 93.94 189 LYS B O 1
ATOM 4621 N N . ILE B 1 190 ? 2.99 11.562 -29.594 1 95.88 190 ILE B N 1
ATOM 4622 C CA . ILE B 1 190 ? 3.193 10.953 -30.906 1 95.88 190 ILE B CA 1
ATOM 4623 C C . ILE B 1 190 ? 1.847 10.773 -31.609 1 95.88 190 ILE B C 1
ATOM 4625 O O . ILE B 1 190 ? 0.792 10.906 -30.984 1 95.88 190 ILE B O 1
ATOM 4629 N N . ASP B 1 191 ? 1.899 10.5 -32.875 1 95.69 191 ASP B N 1
ATOM 4630 C CA . ASP B 1 191 ? 0.677 10.211 -33.625 1 95.69 191 ASP B CA 1
ATOM 4631 C C . ASP B 1 191 ? 0.118 8.844 -33.219 1 95.69 191 ASP B C 1
ATOM 4633 O O . ASP B 1 191 ? 0.876 7.895 -33.031 1 95.69 191 ASP B O 1
ATOM 4637 N N . PRO B 1 192 ? -1.183 8.844 -33.062 1 96.69 192 PRO B N 1
ATOM 4638 C CA . PRO B 1 192 ? -1.761 7.512 -32.906 1 96.69 192 PRO B CA 1
ATOM 4639 C C . PRO B 1 192 ? -1.519 6.605 -34.094 1 96.69 192 PRO B C 1
ATOM 4641 O O . PRO B 1 192 ? -1.343 7.098 -35.219 1 96.69 192 PRO B O 1
ATOM 4644 N N . GLY B 1 193 ? -1.5 5.352 -33.906 1 96.81 193 GLY B N 1
ATOM 4645 C CA . GLY B 1 193 ? -1.298 4.418 -35 1 96.81 193 GLY B CA 1
ATOM 4646 C C . GLY B 1 193 ? -0.712 3.092 -34.562 1 96.81 193 GLY B C 1
ATOM 4647 O O . GLY B 1 193 ? -0.723 2.77 -33.375 1 96.81 193 GLY B O 1
ATOM 4648 N N . ARG B 1 194 ? -0.291 2.316 -35.562 1 97.44 194 ARG B N 1
ATOM 4649 C CA . ARG B 1 194 ? 0.326 1.019 -35.312 1 97.44 194 ARG B CA 1
ATOM 4650 C C . ARG B 1 194 ? 1.847 1.131 -35.281 1 97.44 194 ARG B C 1
ATOM 4652 O O . ARG B 1 194 ? 2.447 1.732 -36.188 1 97.44 194 ARG B O 1
ATOM 4659 N N . TYR B 1 195 ? 2.393 0.562 -34.219 1 98.19 195 TYR B N 1
ATOM 4660 C CA . TYR B 1 195 ? 3.836 0.636 -34.031 1 98.19 195 TYR B CA 1
ATOM 4661 C C . TYR B 1 195 ? 4.41 -0.734 -33.688 1 98.19 195 TYR B C 1
ATOM 4663 O O . TYR B 1 195 ? 3.688 -1.621 -33.219 1 98.19 195 TYR B O 1
ATOM 4671 N N . THR B 1 196 ? 5.777 -0.924 -34.062 1 98.31 196 THR B N 1
ATOM 4672 C CA . THR B 1 196 ? 6.555 -1.917 -33.312 1 98.31 196 THR B CA 1
ATOM 4673 C C . THR B 1 196 ? 6.855 -1.434 -31.906 1 98.31 196 THR B C 1
ATOM 4675 O O . THR B 1 196 ? 7.25 -0.282 -31.703 1 98.31 196 THR B O 1
ATOM 4678 N N . VAL B 1 197 ? 6.609 -2.264 -30.906 1 98.69 197 VAL B N 1
ATOM 4679 C CA . VAL B 1 197 ? 6.77 -1.87 -29.516 1 98.69 197 VAL B CA 1
ATOM 4680 C C . VAL B 1 197 ? 7.703 -2.852 -28.797 1 98.69 197 VAL B C 1
ATOM 4682 O O . VAL B 1 197 ? 7.559 -4.066 -28.953 1 98.69 197 VAL B O 1
ATOM 4685 N N . THR B 1 198 ? 8.703 -2.352 -28.125 1 98.75 198 THR B N 1
ATOM 4686 C CA . THR B 1 198 ? 9.547 -3.152 -27.234 1 98.75 198 THR B CA 1
ATOM 4687 C C . THR B 1 198 ? 9.141 -2.959 -25.781 1 98.75 198 THR B C 1
ATOM 4689 O O . THR B 1 198 ? 9.141 -1.836 -25.281 1 98.75 198 THR B O 1
ATOM 4692 N N . LEU B 1 199 ? 8.797 -4.02 -25.094 1 98.81 199 LEU B N 1
ATOM 4693 C CA . LEU B 1 199 ? 8.484 -3.975 -23.672 1 98.81 199 LEU B CA 1
ATOM 4694 C C . LEU B 1 199 ? 9.695 -4.371 -22.828 1 98.81 199 LEU B C 1
ATOM 4696 O O . LEU B 1 199 ? 10.312 -5.41 -23.078 1 98.81 199 LEU B O 1
ATOM 4700 N N . SER B 1 200 ? 10.039 -3.518 -21.859 1 98.56 200 SER B N 1
ATOM 4701 C CA . SER B 1 200 ? 11.062 -3.885 -20.891 1 98.56 200 SER B CA 1
ATOM 4702 C C . SER B 1 200 ? 10.602 -5.039 -20.016 1 98.56 200 SER B C 1
ATOM 4704 O O . SER B 1 200 ? 9.406 -5.328 -19.938 1 98.56 200 SER B O 1
ATOM 4706 N N . PRO B 1 201 ? 11.555 -5.703 -19.312 1 98.56 201 PRO B N 1
ATOM 4707 C CA . PRO B 1 201 ? 11.148 -6.73 -18.359 1 98.56 201 PRO B CA 1
ATOM 4708 C C . PRO B 1 201 ? 10.164 -6.207 -17.312 1 98.56 201 PRO B C 1
ATOM 4710 O O . PRO B 1 201 ? 9.289 -6.941 -16.859 1 98.56 201 PRO B O 1
ATOM 4713 N N . VAL B 1 202 ? 10.25 -4.941 -16.891 1 98.62 202 VAL B N 1
ATOM 4714 C CA . VAL B 1 202 ? 9.344 -4.324 -15.922 1 98.62 202 VAL B CA 1
ATOM 4715 C C . VAL B 1 202 ? 7.934 -4.27 -16.5 1 98.62 202 VAL B C 1
ATOM 4717 O O . VAL B 1 202 ? 6.977 -4.691 -15.852 1 98.62 202 VAL B O 1
ATOM 4720 N N . ALA B 1 203 ? 7.848 -3.838 -17.703 1 98.62 203 ALA B N 1
ATOM 4721 C CA . ALA B 1 203 ? 6.555 -3.736 -18.375 1 98.62 203 ALA B CA 1
ATOM 4722 C C . ALA B 1 203 ? 5.93 -5.113 -18.562 1 98.62 203 ALA B C 1
ATOM 4724 O O . ALA B 1 203 ? 4.723 -5.285 -18.375 1 98.62 203 ALA B O 1
ATOM 4725 N N . VAL B 1 204 ? 6.734 -6.055 -18.922 1 98.75 204 VAL B N 1
ATOM 4726 C CA . VAL B 1 204 ? 6.242 -7.406 -19.156 1 98.75 204 VAL B CA 1
ATOM 4727 C C . VAL B 1 204 ? 5.645 -7.973 -17.875 1 98.75 204 VAL B C 1
ATOM 4729 O O . VAL B 1 204 ? 4.535 -8.516 -17.875 1 98.75 204 VAL B O 1
ATOM 4732 N N . ASP B 1 205 ? 6.367 -7.848 -16.828 1 98.69 205 ASP B N 1
ATOM 4733 C CA . ASP B 1 205 ? 5.883 -8.352 -15.547 1 98.69 205 ASP B CA 1
ATOM 4734 C C . ASP B 1 205 ? 4.57 -7.676 -15.148 1 98.69 205 ASP B C 1
ATOM 4736 O O . ASP B 1 205 ? 3.639 -8.336 -14.688 1 98.69 205 ASP B O 1
ATOM 4740 N N . GLN B 1 206 ? 4.52 -6.363 -15.305 1 98.06 206 GLN B N 1
ATOM 4741 C CA . GLN B 1 206 ? 3.324 -5.609 -14.938 1 98.06 206 GLN B CA 1
ATOM 4742 C C . GLN B 1 206 ? 2.115 -6.07 -15.75 1 98.06 206 GLN B C 1
ATOM 4744 O O . GLN B 1 206 ? 1.022 -6.234 -15.203 1 98.06 206 GLN B O 1
ATOM 4749 N N . LEU B 1 207 ? 2.283 -6.328 -16.969 1 98.06 207 LEU B N 1
ATOM 4750 C CA . LEU B 1 207 ? 1.187 -6.73 -17.844 1 98.06 207 LEU B CA 1
ATOM 4751 C C . LEU B 1 207 ? 0.737 -8.156 -17.531 1 98.06 207 LEU B C 1
ATOM 4753 O O . LEU B 1 207 ? -0.443 -8.391 -17.266 1 98.06 207 LEU B O 1
ATOM 4757 N N . LEU B 1 208 ? 1.646 -9.031 -17.453 1 98.56 208 LEU B N 1
ATOM 4758 C CA . LEU B 1 208 ? 1.294 -10.445 -17.406 1 98.56 208 LEU B CA 1
ATOM 4759 C C . LEU B 1 208 ? 0.828 -10.836 -16 1 98.56 208 LEU B C 1
ATOM 4761 O O . LEU B 1 208 ? -0.006 -11.734 -15.852 1 98.56 208 LEU B O 1
ATOM 4765 N N . SER B 1 209 ? 1.306 -10.188 -15.023 1 98.44 209 SER B N 1
ATOM 4766 C CA . SER B 1 209 ? 0.93 -10.508 -13.648 1 98.44 209 SER B CA 1
ATOM 4767 C C . SER B 1 209 ? -0.562 -10.289 -13.422 1 98.44 209 SER B C 1
ATOM 4769 O O . SER B 1 209 ? -1.174 -10.977 -12.594 1 98.44 209 SER B O 1
ATOM 4771 N N . TYR B 1 210 ? -1.111 -9.375 -14.203 1 95.75 210 TYR B N 1
ATOM 4772 C CA . TYR B 1 210 ? -2.512 -9.047 -13.961 1 95.75 210 TYR B CA 1
ATOM 4773 C C . TYR B 1 210 ? -3.395 -9.555 -15.094 1 95.75 210 TYR B C 1
ATOM 4775 O O . TYR B 1 210 ? -4.504 -10.039 -14.859 1 95.75 210 TYR B O 1
ATOM 4783 N N . ALA B 1 211 ? -2.895 -9.547 -16.219 1 97.38 211 ALA B N 1
ATOM 4784 C CA . ALA B 1 211 ? -3.746 -9.828 -17.375 1 97.38 211 ALA B CA 1
ATOM 4785 C C . ALA B 1 211 ? -3.719 -11.312 -17.719 1 97.38 211 ALA B C 1
ATOM 4787 O O . ALA B 1 211 ? -4.59 -11.797 -18.453 1 97.38 211 ALA B O 1
ATOM 4788 N N . LEU B 1 212 ? -2.721 -12.008 -17.203 1 98.5 212 LEU B N 1
ATOM 4789 C CA . LEU B 1 212 ? -2.594 -13.352 -17.75 1 98.5 212 LEU B CA 1
ATOM 4790 C C . LEU B 1 212 ? -2.381 -14.375 -16.641 1 98.5 212 LEU B C 1
ATOM 4792 O O . LEU B 1 212 ? -3.084 -15.391 -16.594 1 98.5 212 LEU B O 1
ATOM 4796 N N . TYR B 1 213 ? -1.426 -14.188 -15.75 1 98.62 213 TYR B N 1
ATOM 4797 C CA . TYR B 1 213 ? -0.979 -15.227 -14.828 1 98.62 213 TYR B CA 1
ATOM 4798 C C . TYR B 1 213 ? -2.148 -15.789 -14.031 1 98.62 213 TYR B C 1
ATOM 4800 O O . TYR B 1 213 ? -2.273 -17 -13.867 1 98.62 213 TYR B O 1
ATOM 4808 N N . PRO B 1 214 ? -3.078 -14.93 -13.555 1 98 214 PRO B N 1
ATOM 4809 C CA . PRO B 1 214 ? -4.191 -15.5 -12.789 1 98 214 PRO B CA 1
ATOM 4810 C C . PRO B 1 214 ? -5.051 -16.453 -13.617 1 98 214 PRO B C 1
ATOM 4812 O O . PRO B 1 214 ? -5.75 -17.297 -13.062 1 98 214 PRO B O 1
ATOM 4815 N N . ALA B 1 215 ? -5.035 -16.266 -14.914 1 98.19 215 ALA B N 1
ATOM 4816 C CA . ALA B 1 215 ? -5.812 -17.156 -15.781 1 98.19 215 ALA B CA 1
ATOM 4817 C C . ALA B 1 215 ? -5.301 -18.594 -15.711 1 98.19 215 ALA B C 1
ATOM 4819 O O . ALA B 1 215 ? -6.02 -19.531 -16.062 1 98.19 215 ALA B O 1
ATOM 4820 N N . PHE B 1 216 ? -4.102 -18.781 -15.273 1 98.69 216 PHE B N 1
ATOM 4821 C CA . PHE B 1 216 ? -3.508 -20.109 -15.188 1 98.69 216 PHE B CA 1
ATOM 4822 C C . PHE B 1 216 ? -3.783 -20.734 -13.82 1 98.69 216 PHE B C 1
ATOM 4824 O O . PHE B 1 216 ? -3.354 -21.859 -13.555 1 98.69 216 PHE B O 1
ATOM 4831 N N . TYR B 1 217 ? -4.445 -20.047 -12.938 1 98.38 217 TYR B N 1
ATOM 4832 C CA . TYR B 1 217 ? -4.789 -20.609 -11.633 1 98.38 217 TYR B CA 1
ATOM 4833 C C . TYR B 1 217 ? -5.949 -21.594 -11.75 1 98.38 217 TYR B C 1
ATOM 4835 O O . TYR B 1 217 ? -7.004 -21.25 -12.289 1 98.38 217 TYR B O 1
ATOM 4843 N N . TYR B 1 218 ? -5.766 -22.734 -11.219 1 97.94 218 TYR B N 1
ATOM 4844 C CA . TYR B 1 218 ? -6.754 -23.797 -11.328 1 97.94 218 TYR B CA 1
ATOM 4845 C C . TYR B 1 218 ? -8.102 -23.359 -10.773 1 97.94 218 TYR B C 1
ATOM 4847 O O . TYR B 1 218 ? -9.148 -23.703 -11.32 1 97.94 218 TYR B O 1
ATOM 4855 N N . GLU B 1 219 ? -8.094 -22.672 -9.672 1 95.06 219 GLU B N 1
ATOM 4856 C CA . GLU B 1 219 ? -9.344 -22.219 -9.07 1 95.06 219 GLU B CA 1
ATOM 4857 C C . GLU B 1 219 ? -10.148 -21.359 -10.039 1 95.06 219 GLU B C 1
ATOM 4859 O O . GLU B 1 219 ? -11.383 -21.453 -10.078 1 95.06 219 GLU B O 1
ATOM 4864 N N . ASN B 1 220 ? -9.469 -20.5 -10.766 1 95.88 220 ASN B N 1
ATOM 4865 C CA . ASN B 1 220 ? -10.156 -19.656 -11.742 1 95.88 220 ASN B CA 1
ATOM 4866 C C . ASN B 1 220 ? -10.688 -20.469 -12.914 1 95.88 220 ASN B C 1
ATOM 4868 O O . ASN B 1 220 ? -11.781 -20.188 -13.422 1 95.88 220 ASN B O 1
ATOM 4872 N N . ILE B 1 221 ? -9.922 -21.438 -13.328 1 96.69 221 ILE B N 1
ATOM 4873 C CA . ILE B 1 221 ? -10.344 -22.344 -14.398 1 96.69 221 ILE B CA 1
ATOM 4874 C C . ILE B 1 221 ? -11.586 -23.109 -13.969 1 96.69 221 ILE B C 1
ATOM 4876 O O . ILE B 1 221 ? -12.586 -23.141 -14.688 1 96.69 221 ILE B O 1
ATOM 4880 N N . ARG B 1 222 ? -11.484 -23.688 -12.836 1 94.44 222 ARG B N 1
ATOM 4881 C CA . ARG B 1 222 ? -12.57 -24.5 -12.305 1 94.44 222 ARG B CA 1
ATOM 4882 C C . ARG B 1 222 ? -13.852 -23.688 -12.164 1 94.44 222 ARG B C 1
ATOM 4884 O O . ARG B 1 222 ? -14.953 -24.203 -12.359 1 94.44 222 ARG B O 1
ATOM 4891 N N . ARG B 1 223 ? -13.75 -22.469 -11.828 1 91.94 223 ARG B N 1
ATOM 4892 C CA . ARG B 1 223 ? -14.891 -21.594 -11.586 1 91.94 223 ARG B CA 1
ATOM 4893 C C . ARG B 1 223 ? -15.391 -20.969 -12.883 1 91.94 223 ARG B C 1
ATOM 4895 O O . ARG B 1 223 ? -16.328 -20.172 -12.867 1 91.94 223 ARG B O 1
ATOM 4902 N N . GLY B 1 224 ? -14.711 -21.234 -13.93 1 93.06 224 GLY B N 1
ATOM 4903 C CA . GLY B 1 224 ? -15.125 -20.703 -15.219 1 93.06 224 GLY B CA 1
ATOM 4904 C C . GLY B 1 224 ? -14.734 -19.266 -15.438 1 93.06 224 GLY B C 1
ATOM 4905 O O . GLY B 1 224 ? -15.359 -18.547 -16.234 1 93.06 224 GLY B O 1
ATOM 4906 N N . ARG B 1 225 ? -13.742 -18.875 -14.734 1 92.88 225 ARG B N 1
ATOM 4907 C CA . ARG B 1 225 ? -13.297 -17.484 -14.812 1 92.88 225 ARG B CA 1
ATOM 4908 C C . ARG B 1 225 ? -11.977 -17.375 -15.57 1 92.88 225 ARG B C 1
ATOM 4910 O O . ARG B 1 225 ? -11.188 -16.469 -15.32 1 92.88 225 ARG B O 1
ATOM 4917 N N . SER B 1 226 ? -11.719 -18.281 -16.375 1 96 226 SER B N 1
ATOM 4918 C CA . SER B 1 226 ? -10.477 -18.266 -17.125 1 96 226 SER B CA 1
ATOM 4919 C C . SER B 1 226 ? -10.672 -18.875 -18.516 1 96 226 SER B C 1
ATOM 4921 O O . SER B 1 226 ? -11.289 -19.938 -18.656 1 96 226 SER B O 1
ATOM 4923 N N . ARG B 1 227 ? -10.062 -18.297 -19.484 1 94.94 227 ARG B N 1
ATOM 4924 C CA . ARG B 1 227 ? -10.086 -18.828 -20.859 1 94.94 227 ARG B CA 1
ATOM 4925 C C . ARG B 1 227 ? -9.156 -20.031 -20.984 1 94.94 227 ARG B C 1
ATOM 4927 O O . ARG B 1 227 ? -9.297 -20.828 -21.922 1 94.94 227 ARG B O 1
ATOM 4934 N N . ILE B 1 228 ? -8.242 -20.156 -20.141 1 96.81 228 ILE B N 1
ATOM 4935 C CA . ILE B 1 228 ? -7.203 -21.188 -20.234 1 96.81 228 ILE B CA 1
ATOM 4936 C C . ILE B 1 228 ? -7.84 -22.562 -20.188 1 96.81 228 ILE B C 1
ATOM 4938 O O . ILE B 1 228 ? -7.363 -23.5 -20.844 1 96.81 228 ILE B O 1
ATOM 4942 N N . GLY B 1 229 ? -8.836 -22.688 -19.391 1 94.62 229 GLY B N 1
ATOM 4943 C CA . GLY B 1 229 ? -9.508 -23.969 -19.312 1 94.62 229 GLY B CA 1
ATOM 4944 C C . GLY B 1 229 ? -9.938 -24.516 -20.656 1 94.62 229 GLY B C 1
ATOM 4945 O O . GLY B 1 229 ? -9.688 -25.688 -20.969 1 94.62 229 GLY B O 1
ATOM 4946 N N . GLU B 1 230 ? -10.477 -23.688 -21.484 1 95.81 230 GLU B N 1
ATOM 4947 C CA . GLU B 1 230 ? -10.961 -24.078 -22.797 1 95.81 230 GLU B CA 1
ATOM 4948 C C . GLU B 1 230 ? -9.82 -24.172 -23.812 1 95.81 230 GLU B C 1
ATOM 4950 O O . GLU B 1 230 ? -9.977 -24.75 -24.891 1 95.81 230 GLU B O 1
ATOM 4955 N N . LEU B 1 231 ? -8.75 -23.688 -23.469 1 97.06 231 LEU B N 1
ATOM 4956 C CA . LEU B 1 231 ? -7.656 -23.578 -24.422 1 97.06 231 LEU B CA 1
ATOM 4957 C C . LEU B 1 231 ? -6.625 -24.672 -24.203 1 97.06 231 LEU B C 1
ATOM 4959 O O . LEU B 1 231 ? -5.648 -24.781 -24.953 1 97.06 231 LEU B O 1
ATOM 4963 N N . MET B 1 232 ? -6.914 -25.516 -23.266 1 97.06 232 MET B N 1
ATOM 4964 C CA . MET B 1 232 ? -5.98 -26.609 -22.984 1 97.06 232 MET B CA 1
ATOM 4965 C C . MET B 1 232 ? -5.734 -27.453 -24.234 1 97.06 232 MET B C 1
ATOM 4967 O O . MET B 1 232 ? -6.68 -27.891 -24.891 1 97.06 232 MET B O 1
ATOM 4971 N N . GLY B 1 233 ? -4.441 -27.547 -24.562 1 97.88 233 GLY B N 1
ATOM 4972 C CA . GLY B 1 233 ? -4.07 -28.359 -25.719 1 97.88 233 GLY B CA 1
ATOM 4973 C C . GLY B 1 233 ? -4.109 -27.594 -27.031 1 97.88 233 GLY B C 1
ATOM 4974 O O . GLY B 1 233 ? -3.719 -28.125 -28.062 1 97.88 233 GLY B O 1
ATOM 4975 N N . LYS B 1 234 ? -4.473 -26.422 -26.953 1 97.88 234 LYS B N 1
ATOM 4976 C CA . LYS B 1 234 ? -4.59 -25.625 -28.172 1 97.88 234 LYS B CA 1
ATOM 4977 C C . LYS B 1 234 ? -3.398 -24.688 -28.328 1 97.88 234 LYS B C 1
ATOM 4979 O O . LYS B 1 234 ? -2.783 -24.281 -27.344 1 97.88 234 LYS B O 1
ATOM 4984 N N . GLU B 1 235 ? -3.111 -24.422 -29.578 1 97 235 GLU B N 1
ATOM 4985 C CA . GLU B 1 235 ? -2.088 -23.422 -29.891 1 97 235 GLU B CA 1
ATOM 4986 C C . GLU B 1 235 ? -2.652 -22.016 -29.828 1 97 235 GLU B C 1
ATOM 4988 O O . GLU B 1 235 ? -3.455 -21.609 -30.688 1 97 235 GLU B O 1
ATOM 4993 N N . VAL B 1 236 ? -2.15 -21.281 -28.844 1 95.31 236 VAL B N 1
ATOM 4994 C CA . VAL B 1 236 ? -2.746 -19.969 -28.594 1 95.31 236 VAL B CA 1
ATOM 4995 C C . VAL B 1 236 ? -1.665 -18.891 -28.625 1 95.31 236 VAL B C 1
ATOM 4997 O O . VAL B 1 236 ? -1.93 -17.75 -29 1 95.31 236 VAL B O 1
ATOM 5000 N N . PHE B 1 237 ? -0.411 -19.219 -28.25 1 95.75 237 PHE B N 1
ATOM 5001 C CA . PHE B 1 237 ? 0.589 -18.188 -27.953 1 95.75 237 PHE B CA 1
ATOM 5002 C C . PHE B 1 237 ? 1.732 -18.25 -28.969 1 95.75 237 PHE B C 1
ATOM 5004 O O . PHE B 1 237 ? 2.871 -17.906 -28.641 1 95.75 237 PHE B O 1
ATOM 5011 N N . GLY B 1 238 ? 1.368 -18.812 -30.109 1 93 238 GLY B N 1
ATOM 5012 C CA . GLY B 1 238 ? 2.424 -18.938 -31.109 1 93 238 GLY B CA 1
ATOM 5013 C C . GLY B 1 238 ? 3.609 -19.734 -30.625 1 93 238 GLY B C 1
ATOM 5014 O O . GLY B 1 238 ? 3.443 -20.859 -30.125 1 93 238 GLY B O 1
ATOM 5015 N N . GLY B 1 239 ? 4.93 -19.219 -30.703 1 96.44 239 GLY B N 1
ATOM 5016 C CA . GLY B 1 239 ? 6.168 -19.891 -30.344 1 96.44 239 GLY B CA 1
ATOM 5017 C C . GLY B 1 239 ? 6.578 -19.656 -28.906 1 96.44 239 GLY B C 1
ATOM 5018 O O . GLY B 1 239 ? 7.617 -20.156 -28.453 1 96.44 239 GLY B O 1
ATOM 5019 N N . LEU B 1 240 ? 5.699 -19.078 -28.172 1 98.5 240 LEU B N 1
ATOM 5020 C CA . LEU B 1 240 ? 6.043 -18.688 -26.812 1 98.5 240 LEU B CA 1
ATOM 5021 C C . LEU B 1 240 ? 5.984 -19.875 -25.859 1 98.5 240 LEU B C 1
ATOM 5023 O O . LEU B 1 240 ? 5.062 -20.688 -25.922 1 98.5 240 LEU B O 1
ATOM 5027 N N . SER B 1 241 ? 6.957 -20.016 -24.984 1 98.75 241 SER B N 1
ATOM 5028 C CA . SER B 1 241 ? 6.938 -20.969 -23.875 1 98.75 241 SER B CA 1
ATOM 5029 C C . SER B 1 241 ? 6.914 -20.25 -22.531 1 98.75 241 SER B C 1
ATOM 5031 O O . SER B 1 241 ? 7.598 -19.25 -22.344 1 98.75 241 SER B O 1
ATOM 5033 N N . ILE B 1 242 ? 6.074 -20.703 -21.672 1 98.81 242 ILE B N 1
ATOM 5034 C CA . ILE B 1 242 ? 5.941 -20.188 -20.312 1 98.81 242 ILE B CA 1
ATOM 5035 C C . ILE B 1 242 ? 6.086 -21.312 -19.312 1 98.81 242 ILE B C 1
ATOM 5037 O O . ILE B 1 242 ? 5.344 -22.297 -19.359 1 98.81 242 ILE B O 1
ATOM 5041 N N . THR B 1 243 ? 7.031 -21.188 -18.375 1 98.88 243 THR B N 1
ATOM 5042 C CA . THR B 1 243 ? 7.254 -22.188 -17.344 1 98.88 243 THR B CA 1
ATOM 5043 C C . THR B 1 243 ? 7.297 -21.531 -15.961 1 98.88 243 THR B C 1
ATOM 5045 O O . THR B 1 243 ? 7.969 -20.516 -15.766 1 98.88 243 THR B O 1
ATOM 5048 N N . ASP B 1 244 ? 6.484 -22.047 -15.031 1 98.88 244 ASP B N 1
ATOM 5049 C CA . ASP B 1 244 ? 6.656 -21.688 -13.625 1 98.88 244 ASP B CA 1
ATOM 5050 C C . ASP B 1 244 ? 7.691 -22.594 -12.953 1 98.88 244 ASP B C 1
ATOM 5052 O O . ASP B 1 244 ? 7.449 -23.781 -12.766 1 98.88 244 ASP B O 1
ATOM 5056 N N . ASP B 1 245 ? 8.836 -22.016 -12.555 1 98.69 245 ASP B N 1
ATOM 5057 C CA . ASP B 1 245 ? 9.961 -22.844 -12.125 1 98.69 245 ASP B CA 1
ATOM 5058 C C . ASP B 1 245 ? 10.445 -22.422 -10.734 1 98.69 245 ASP B C 1
ATOM 5060 O O . ASP B 1 245 ? 11.328 -21.562 -10.609 1 98.69 245 ASP B O 1
ATOM 5064 N N . PRO B 1 246 ? 9.945 -23.094 -9.703 1 98.44 246 PRO B N 1
ATOM 5065 C CA . PRO B 1 246 ? 10.398 -22.812 -8.344 1 98.44 246 PRO B CA 1
ATOM 5066 C C . PRO B 1 246 ? 11.797 -23.359 -8.055 1 98.44 246 PRO B C 1
ATOM 5068 O O . PRO B 1 246 ? 12.367 -23.078 -6.996 1 98.44 246 PRO B O 1
ATOM 5071 N N . LEU B 1 247 ? 12.414 -24.031 -8.945 1 98.06 247 LEU B N 1
ATOM 5072 C CA . LEU B 1 247 ? 13.672 -24.734 -8.688 1 98.06 247 LEU B CA 1
ATOM 5073 C C . LEU B 1 247 ? 14.836 -24.016 -9.359 1 98.06 247 LEU B C 1
ATOM 5075 O O . LEU B 1 247 ? 15.93 -24.562 -9.469 1 98.06 247 LEU B O 1
ATOM 5079 N N . LEU B 1 248 ? 14.609 -22.812 -9.828 1 97.44 248 LEU B N 1
ATOM 5080 C CA . LEU B 1 248 ? 15.68 -21.969 -10.359 1 97.44 248 LEU B CA 1
ATOM 5081 C C . LEU B 1 248 ? 16.641 -21.531 -9.258 1 97.44 248 LEU B C 1
ATOM 5083 O O . LEU B 1 248 ? 16.25 -20.766 -8.367 1 97.44 248 LEU B O 1
ATOM 5087 N N . ASP B 1 249 ? 17.859 -21.969 -9.359 1 96.88 249 ASP B N 1
ATOM 5088 C CA . ASP B 1 249 ? 18.797 -21.531 -8.336 1 96.88 249 ASP B CA 1
ATOM 5089 C C . ASP B 1 249 ? 18.906 -20 -8.305 1 96.88 249 ASP B C 1
ATOM 5091 O O . ASP B 1 249 ? 19.109 -19.375 -9.344 1 96.88 249 ASP B O 1
ATOM 5095 N N . TRP B 1 250 ? 18.688 -19.484 -7.113 1 97.75 250 TRP B N 1
ATOM 5096 C CA . TRP B 1 250 ? 18.859 -18.078 -6.816 1 97.75 250 TRP B CA 1
ATOM 5097 C C . TRP B 1 250 ? 17.734 -17.25 -7.426 1 97.75 250 TRP B C 1
ATOM 5099 O O . TRP B 1 250 ? 17.828 -16.016 -7.5 1 97.75 250 TRP B O 1
ATOM 5109 N N . GLY B 1 251 ? 16.703 -17.922 -7.938 1 98.44 251 GLY B N 1
ATOM 5110 C CA . GLY B 1 251 ? 15.508 -17.188 -8.312 1 98.44 251 GLY B CA 1
ATOM 5111 C C . GLY B 1 251 ? 14.852 -16.469 -7.137 1 98.44 251 GLY B C 1
ATOM 5112 O O . GLY B 1 251 ? 14.82 -17.016 -6.027 1 98.44 251 GLY B O 1
ATOM 5113 N N . VAL B 1 252 ? 14.289 -15.406 -7.375 1 98.38 252 VAL B N 1
ATOM 5114 C CA . VAL B 1 252 ? 13.727 -14.57 -6.32 1 98.38 252 VAL B CA 1
ATOM 5115 C C . VAL B 1 252 ? 12.57 -15.305 -5.641 1 98.38 252 VAL B C 1
ATOM 5117 O O . VAL B 1 252 ? 12.375 -15.18 -4.43 1 98.38 252 VAL B O 1
ATOM 5120 N N . ASN B 1 253 ? 11.789 -16.062 -6.406 1 98.56 253 ASN B N 1
ATOM 5121 C CA . ASN B 1 253 ? 10.641 -16.781 -5.867 1 98.56 253 ASN B CA 1
ATOM 5122 C C . ASN B 1 253 ? 10.883 -18.281 -5.816 1 98.56 253 ASN B C 1
ATOM 5124 O O . ASN B 1 253 ? 9.945 -19.078 -5.898 1 98.56 253 ASN B O 1
ATOM 5128 N N . SER B 1 254 ? 12.102 -18.641 -5.809 1 98.56 254 SER B N 1
ATOM 5129 C CA . SER B 1 254 ? 12.438 -20.062 -5.695 1 98.56 254 SER B CA 1
ATOM 5130 C C . SER B 1 254 ? 12.203 -20.578 -4.281 1 98.56 254 SER B C 1
ATOM 5132 O O . SER B 1 254 ? 12.32 -19.812 -3.312 1 98.56 254 SER B O 1
ATOM 5134 N N . CYS B 1 255 ? 11.852 -21.797 -4.141 1 98.44 255 CYS B N 1
ATOM 5135 C CA . CYS B 1 255 ? 11.609 -22.453 -2.865 1 98.44 255 CYS B CA 1
ATOM 5136 C C . CYS B 1 255 ? 11.586 -23.969 -3.031 1 98.44 255 CYS B C 1
ATOM 5138 O O . CYS B 1 255 ? 11.234 -24.484 -4.094 1 98.44 255 CYS B O 1
ATOM 5140 N N . SER B 1 256 ? 11.914 -24.656 -1.956 1 98.38 256 SER B N 1
ATOM 5141 C CA . SER B 1 256 ? 11.906 -26.109 -1.974 1 98.38 256 SER B CA 1
ATOM 5142 C C . SER B 1 256 ? 10.492 -26.656 -1.775 1 98.38 256 SER B C 1
ATOM 5144 O O . SER B 1 256 ? 10.195 -27.781 -2.176 1 98.38 256 SER B O 1
ATOM 5146 N N . PHE B 1 257 ? 9.648 -25.953 -1.137 1 98.56 257 PHE B N 1
ATOM 5147 C CA . PHE B 1 257 ? 8.258 -26.25 -0.835 1 98.56 257 PHE B CA 1
ATOM 5148 C C . PHE B 1 257 ? 7.43 -24.984 -0.738 1 98.56 257 PHE B C 1
ATOM 5150 O O . PHE B 1 257 ? 7.961 -23.906 -0.443 1 98.56 257 PHE B O 1
ATOM 5157 N N . ASP B 1 258 ? 6.141 -25.094 -1.076 1 98.38 258 ASP B N 1
ATOM 5158 C CA . ASP B 1 258 ? 5.301 -23.906 -0.942 1 98.38 258 ASP B CA 1
ATOM 5159 C C . ASP B 1 258 ? 4.883 -23.688 0.511 1 98.38 258 ASP B C 1
ATOM 5161 O O . ASP B 1 258 ? 5.348 -24.406 1.407 1 98.38 258 ASP B O 1
ATOM 5165 N N . ASP B 1 259 ? 4.047 -22.75 0.794 1 98.31 259 ASP B N 1
ATOM 5166 C CA . ASP B 1 259 ? 3.727 -22.359 2.164 1 98.31 259 ASP B CA 1
ATOM 5167 C C . ASP B 1 259 ? 2.662 -23.266 2.764 1 98.31 259 ASP B C 1
ATOM 5169 O O . ASP B 1 259 ? 2.078 -22.953 3.803 1 98.31 259 ASP B O 1
ATOM 5173 N N . GLU B 1 260 ? 2.365 -24.391 2.084 1 98 260 GLU B N 1
ATOM 5174 C CA . GLU B 1 260 ? 1.48 -25.422 2.619 1 98 260 GLU B CA 1
ATOM 5175 C C . GLU B 1 260 ? 2.229 -26.734 2.832 1 98 260 GLU B C 1
ATOM 5177 O O . GLU B 1 260 ? 1.647 -27.719 3.297 1 98 260 GLU B O 1
ATOM 5182 N N . GLY B 1 261 ? 3.496 -26.672 2.469 1 98.06 261 GLY B N 1
ATOM 5183 C CA . GLY B 1 261 ? 4.332 -27.828 2.686 1 98.06 261 GLY B CA 1
ATOM 5184 C C . GLY B 1 261 ? 4.383 -28.766 1.489 1 98.06 261 GLY B C 1
ATOM 5185 O O . GLY B 1 261 ? 4.918 -29.875 1.579 1 98.06 261 GLY B O 1
ATOM 5186 N N . VAL B 1 262 ? 3.838 -28.406 0.476 1 98.44 262 VAL B N 1
ATOM 5187 C CA . VAL B 1 262 ? 3.879 -29.203 -0.743 1 98.44 262 VAL B CA 1
ATOM 5188 C C . VAL B 1 262 ? 5.23 -29.031 -1.43 1 98.44 262 VAL B C 1
ATOM 5190 O O . VAL B 1 262 ? 5.711 -27.906 -1.6 1 98.44 262 VAL B O 1
ATOM 5193 N N . ALA B 1 263 ? 5.809 -30.109 -1.868 1 98.12 263 ALA B N 1
ATOM 5194 C CA . ALA B 1 263 ? 7.102 -30.078 -2.547 1 98.12 263 ALA B CA 1
ATOM 5195 C C . ALA B 1 263 ? 7.004 -29.312 -3.865 1 98.12 263 ALA B C 1
ATOM 5197 O O . ALA B 1 263 ? 6.039 -29.469 -4.613 1 98.12 263 ALA B O 1
ATOM 5198 N N . SER B 1 264 ? 8.062 -28.484 -4.098 1 97.44 264 SER B N 1
ATOM 5199 C CA . SER B 1 264 ? 8.094 -27.703 -5.32 1 97.44 264 SER B CA 1
ATOM 5200 C C . SER B 1 264 ? 8.352 -28.578 -6.543 1 97.44 264 SER B C 1
ATOM 5202 O O . SER B 1 264 ? 9.055 -29.578 -6.453 1 97.44 264 SER B O 1
ATOM 5204 N N . ARG B 1 265 ? 7.793 -28.141 -7.672 1 97.25 265 ARG B N 1
ATOM 5205 C CA . ARG B 1 265 ? 8.055 -28.812 -8.945 1 97.25 265 ARG B CA 1
ATOM 5206 C C . ARG B 1 265 ? 7.906 -27.828 -10.109 1 97.25 265 ARG B C 1
ATOM 5208 O O . ARG B 1 265 ? 7.133 -26.875 -10.031 1 97.25 265 ARG B O 1
ATOM 5215 N N . ARG B 1 266 ? 8.68 -28.109 -11.094 1 97.62 266 ARG B N 1
ATOM 5216 C CA . ARG B 1 266 ? 8.586 -27.328 -12.312 1 97.62 266 ARG B CA 1
ATOM 5217 C C . ARG B 1 266 ? 7.273 -27.609 -13.047 1 97.62 266 ARG B C 1
ATOM 5219 O O . ARG B 1 266 ? 6.848 -28.75 -13.141 1 97.62 266 ARG B O 1
ATOM 5226 N N . LYS B 1 267 ? 6.523 -26.547 -13.539 1 98.25 267 LYS B N 1
ATOM 5227 C CA . LYS B 1 267 ? 5.266 -26.672 -14.266 1 98.25 267 LYS B CA 1
ATOM 5228 C C . LYS B 1 267 ? 5.344 -25.984 -15.625 1 98.25 267 LYS B C 1
ATOM 5230 O O . LYS B 1 267 ? 5.535 -24.766 -15.695 1 98.25 267 LYS B O 1
ATOM 5235 N N . VAL B 1 268 ? 5.125 -26.781 -16.656 1 98.69 268 VAL B N 1
ATOM 5236 C CA . VAL B 1 268 ? 5.039 -26.203 -18 1 98.69 268 VAL B CA 1
ATOM 5237 C C . VAL B 1 268 ? 3.617 -25.719 -18.266 1 98.69 268 VAL B C 1
ATOM 5239 O O . VAL B 1 268 ? 2.674 -26.5 -18.297 1 98.69 268 VAL B O 1
ATOM 5242 N N . LEU B 1 269 ? 3.453 -24.406 -18.453 1 98.81 269 LEU B N 1
ATOM 5243 C CA . LEU B 1 269 ? 2.133 -23.812 -18.672 1 98.81 269 LEU B CA 1
ATOM 5244 C C . LEU B 1 269 ? 1.823 -23.703 -20.156 1 98.81 269 LEU B C 1
ATOM 5246 O O . LEU B 1 269 ? 0.697 -23.969 -20.578 1 98.81 269 LEU B O 1
ATOM 5250 N N . VAL B 1 270 ? 2.789 -23.219 -20.891 1 98.81 270 VAL B N 1
ATOM 5251 C CA . VAL B 1 270 ? 2.717 -23.109 -22.344 1 98.81 270 VAL B CA 1
ATOM 5252 C C . VAL B 1 270 ? 3.982 -23.688 -22.969 1 98.81 270 VAL B C 1
ATOM 5254 O O . VAL B 1 270 ? 5.098 -23.359 -22.562 1 98.81 270 VAL B O 1
ATOM 5257 N N . ASP B 1 271 ? 3.857 -24.562 -23.906 1 98.56 271 ASP B N 1
ATOM 5258 C CA . ASP B 1 271 ? 4.965 -25.188 -24.625 1 98.56 271 ASP B CA 1
ATOM 5259 C C . ASP B 1 271 ? 4.914 -24.844 -26.109 1 98.56 271 ASP B C 1
ATOM 5261 O O . ASP B 1 271 ? 4.152 -25.469 -26.859 1 98.56 271 ASP B O 1
ATOM 5265 N N . GLY B 1 272 ? 5.793 -23.953 -26.531 1 97.75 272 GLY B N 1
ATOM 5266 C CA . GLY B 1 272 ? 5.809 -23.562 -27.922 1 97.75 272 GLY B CA 1
ATOM 5267 C C . GLY B 1 272 ? 4.465 -23.078 -28.422 1 97.75 272 GLY B C 1
ATOM 5268 O O . GLY B 1 272 ? 4.016 -23.469 -29.5 1 97.75 272 GLY B O 1
ATOM 5269 N N . GLY B 1 273 ? 3.803 -22.406 -27.641 1 98.19 273 GLY B N 1
ATOM 5270 C CA . GLY B 1 273 ? 2.539 -21.797 -28.031 1 98.19 273 GLY B CA 1
ATOM 5271 C C . GLY B 1 273 ? 1.33 -22.609 -27.594 1 98.19 273 GLY B C 1
ATOM 5272 O O . GLY B 1 273 ? 0.201 -22.109 -27.641 1 98.19 273 GLY B O 1
ATOM 5273 N N . VAL B 1 274 ? 1.539 -23.828 -27.156 1 98.56 274 VAL B N 1
ATOM 5274 C CA . VAL B 1 274 ? 0.434 -24.719 -26.797 1 98.56 274 VAL B CA 1
ATOM 5275 C C . VAL B 1 274 ? 0.218 -24.703 -25.297 1 98.56 274 VAL B C 1
ATOM 5277 O O . VAL B 1 274 ? 1.159 -24.906 -24.516 1 98.56 274 VAL B O 1
ATOM 5280 N N . VAL B 1 275 ? -1.002 -24.406 -24.891 1 98.62 275 VAL B N 1
ATOM 5281 C CA . VAL B 1 275 ? -1.345 -24.391 -23.469 1 98.62 275 VAL B CA 1
ATOM 5282 C C . VAL B 1 275 ? -1.26 -25.812 -22.922 1 98.62 275 VAL B C 1
ATOM 5284 O O . VAL B 1 275 ? -1.858 -26.75 -23.469 1 98.62 275 VAL B O 1
ATOM 5287 N N . ARG B 1 276 ? -0.51 -25.969 -21.781 1 98.19 276 ARG B N 1
ATOM 5288 C CA . ARG B 1 276 ? -0.218 -27.328 -21.328 1 98.19 276 ARG B CA 1
ATOM 5289 C C . ARG B 1 276 ? -0.641 -27.516 -19.875 1 98.19 276 ARG B C 1
ATOM 5291 O O . ARG B 1 276 ? -0.854 -28.656 -19.438 1 98.19 276 ARG B O 1
ATOM 5298 N N . GLY B 1 277 ? -0.743 -26.344 -19.156 1 97.62 277 GLY B N 1
ATOM 5299 C CA . GLY B 1 277 ? -0.944 -26.625 -17.75 1 97.62 277 GLY B CA 1
ATOM 5300 C C . GLY B 1 277 ? -1.508 -25.453 -16.969 1 97.62 277 GLY B C 1
ATOM 5301 O O . GLY B 1 277 ? -2.01 -24.5 -17.562 1 97.62 277 GLY B O 1
ATOM 5302 N N . TYR B 1 278 ? -1.559 -25.547 -15.641 1 98.31 278 TYR B N 1
ATOM 5303 C CA . TYR B 1 278 ? -2.047 -24.578 -14.656 1 98.31 278 TYR B CA 1
ATOM 5304 C C . TYR B 1 278 ? -1.325 -24.75 -13.328 1 98.31 278 TYR B C 1
ATOM 5306 O O . TYR B 1 278 ? -0.499 -25.656 -13.172 1 98.31 278 TYR B O 1
ATOM 5314 N N . ILE B 1 279 ? -1.589 -23.828 -12.438 1 98.69 279 ILE B N 1
ATOM 5315 C CA . ILE B 1 279 ? -1.032 -23.938 -11.094 1 98.69 279 ILE B CA 1
ATOM 5316 C C . ILE B 1 279 ? -2.154 -23.844 -10.062 1 98.69 279 ILE B C 1
ATOM 5318 O O . ILE B 1 279 ? -3.242 -23.344 -10.359 1 98.69 279 ILE B O 1
ATOM 5322 N N . SER B 1 280 ? -1.829 -24.344 -8.828 1 98.25 280 SER B N 1
ATOM 5323 C CA . SER B 1 280 ? -2.873 -24.375 -7.809 1 98.25 280 SER B CA 1
ATOM 5324 C C . SER B 1 280 ? -2.277 -24.422 -6.402 1 98.25 280 SER B C 1
ATOM 5326 O O . SER B 1 280 ? -1.186 -24.953 -6.203 1 98.25 280 SER B O 1
ATOM 5328 N N . ASP B 1 281 ? -3.025 -23.906 -5.492 1 97.25 281 ASP B N 1
ATOM 5329 C CA . ASP B 1 281 ? -2.766 -24.219 -4.094 1 97.25 281 ASP B CA 1
ATOM 5330 C C . ASP B 1 281 ? -3.328 -25.594 -3.73 1 97.25 281 ASP B C 1
ATOM 5332 O O . ASP B 1 281 ? -3.934 -26.266 -4.57 1 97.25 281 ASP B O 1
ATOM 5336 N N . PHE B 1 282 ? -3.107 -26.047 -2.545 1 97.56 282 PHE B N 1
ATOM 5337 C CA . PHE B 1 282 ? -3.49 -27.391 -2.135 1 97.56 282 PHE B CA 1
ATOM 5338 C C . PHE B 1 282 ? -5.004 -27.516 -2.039 1 97.56 282 PHE B C 1
ATOM 5340 O O . PHE B 1 282 ? -5.578 -28.516 -2.482 1 97.56 282 PHE B O 1
ATOM 5347 N N . LYS B 1 283 ? -5.637 -26.531 -1.522 1 93.75 283 LYS B N 1
ATOM 5348 C CA . LYS B 1 283 ? -7.078 -26.531 -1.282 1 93.75 283 LYS B CA 1
ATOM 5349 C C . LYS B 1 283 ? -7.844 -26.875 -2.557 1 93.75 283 LYS B C 1
ATOM 5351 O O . LYS B 1 283 ? -8.797 -27.656 -2.525 1 93.75 283 LYS B O 1
ATOM 5356 N N . HIS B 1 284 ? -7.398 -26.344 -3.656 1 95 284 HIS B N 1
ATOM 5357 C CA . HIS B 1 284 ? -8.188 -26.438 -4.883 1 95 284 HIS B CA 1
ATOM 5358 C C . HIS B 1 284 ? -7.809 -27.688 -5.68 1 95 284 HIS B C 1
ATOM 5360 O O . HIS B 1 284 ? -8.547 -28.094 -6.582 1 95 284 HIS B O 1
ATOM 5366 N N . LEU B 1 285 ? -6.648 -28.281 -5.305 1 95.62 285 LEU B N 1
ATOM 5367 C CA . LEU B 1 285 ? -6.219 -29.484 -6.02 1 95.62 285 LEU B CA 1
ATOM 5368 C C . LEU B 1 285 ? -5.426 -30.406 -5.102 1 95.62 285 LEU B C 1
ATOM 5370 O O . LEU B 1 285 ? -4.242 -30.656 -5.34 1 95.62 285 LEU B O 1
ATOM 5374 N N . PRO B 1 286 ? -6.07 -30.938 -4.172 1 94 286 PRO B N 1
ATOM 5375 C CA . PRO B 1 286 ? -5.371 -31.766 -3.184 1 94 286 PRO B CA 1
ATOM 5376 C C . PRO B 1 286 ? -4.836 -33.062 -3.77 1 94 286 PRO B C 1
ATOM 5378 O O . PRO B 1 286 ? -3.836 -33.594 -3.285 1 94 286 PRO B O 1
ATOM 5381 N N . GLU B 1 287 ? -5.477 -33.594 -4.805 1 94.38 287 GLU B N 1
ATOM 5382 C CA . GLU B 1 287 ? -5.121 -34.906 -5.367 1 94.38 287 GLU B CA 1
ATOM 5383 C C . GLU B 1 287 ? -3.828 -34.812 -6.176 1 94.38 287 GLU B C 1
ATOM 5385 O O . GLU B 1 287 ? -3.104 -35.812 -6.297 1 94.38 287 GLU B O 1
ATOM 5390 N N . SER B 1 288 ? -3.562 -33.719 -6.738 1 94.88 288 SER B N 1
ATOM 5391 C CA . SER B 1 288 ? -2.354 -33.469 -7.523 1 94.88 288 SER B CA 1
ATOM 5392 C C . SER B 1 288 ? -1.831 -32.062 -7.336 1 94.88 288 SER B C 1
ATOM 5394 O O . SER B 1 288 ? -1.816 -31.266 -8.281 1 94.88 288 SER B O 1
ATOM 5396 N N . PRO B 1 289 ? -1.369 -31.766 -6.188 1 96.31 289 PRO B N 1
ATOM 5397 C CA . PRO B 1 289 ? -0.972 -30.391 -5.898 1 96.31 289 PRO B CA 1
ATOM 5398 C C . PRO B 1 289 ? 0.229 -29.938 -6.723 1 96.31 289 PRO B C 1
ATOM 5400 O O . PRO B 1 289 ? 1.136 -30.734 -6.988 1 96.31 289 PRO B O 1
ATOM 5403 N N . THR B 1 290 ? 0.242 -28.656 -7.148 1 97.75 290 THR B N 1
ATOM 5404 C CA . THR B 1 290 ? 1.32 -28.156 -7.992 1 97.75 290 THR B CA 1
ATOM 5405 C C . THR B 1 290 ? 2.346 -27.391 -7.16 1 97.75 290 THR B C 1
ATOM 5407 O O . THR B 1 290 ? 3.379 -26.969 -7.676 1 97.75 290 THR B O 1
ATOM 5410 N N . GLY B 1 291 ? 2.1 -27.203 -5.828 1 98 291 GLY B N 1
ATOM 5411 C CA . GLY B 1 291 ? 3.047 -26.516 -4.965 1 98 291 GLY B CA 1
ATOM 5412 C C . GLY B 1 291 ? 3.043 -25 -5.156 1 98 291 GLY B C 1
ATOM 5413 O O . GLY B 1 291 ? 4.102 -24.375 -5.176 1 98 291 GLY B O 1
ATOM 5414 N N . ASN B 1 292 ? 1.843 -24.438 -5.281 1 98.75 292 ASN B N 1
ATOM 5415 C CA . ASN B 1 292 ? 1.751 -23 -5.555 1 98.75 292 ASN B CA 1
ATOM 5416 C C . ASN B 1 292 ? 0.883 -22.281 -4.523 1 98.75 292 ASN B C 1
ATOM 5418 O O . ASN B 1 292 ? 0.239 -21.281 -4.832 1 98.75 292 ASN B O 1
ATOM 5422 N N . GLY B 1 293 ? 0.731 -22.781 -3.299 1 98.19 293 GLY B N 1
ATOM 5423 C CA . GLY B 1 293 ? 0.076 -22.078 -2.207 1 98.19 293 GLY B CA 1
ATOM 5424 C C . GLY B 1 293 ? 1.024 -21.219 -1.396 1 98.19 293 GLY B C 1
ATOM 5425 O O . GLY B 1 293 ? 1.865 -21.734 -0.659 1 98.19 293 GLY B O 1
ATOM 5426 N N . PHE B 1 294 ? 0.846 -19.938 -1.533 1 98 294 PHE B N 1
ATOM 5427 C CA . PHE B 1 294 ? 1.802 -19.062 -0.875 1 98 294 PHE B CA 1
ATOM 5428 C C . PHE B 1 294 ? 1.083 -18.031 -0.002 1 98 294 PHE B C 1
ATOM 5430 O O . PHE B 1 294 ? -0.085 -17.719 -0.24 1 98 294 PHE B O 1
ATOM 5437 N N . ARG B 1 295 ? 1.793 -17.578 1.01 1 96 295 ARG B N 1
ATOM 5438 C CA . ARG B 1 295 ? 1.312 -16.578 1.962 1 96 295 ARG B CA 1
ATOM 5439 C C . ARG B 1 295 ? 2.082 -15.273 1.823 1 96 295 ARG B C 1
ATOM 5441 O O . ARG B 1 295 ? 3.295 -15.281 1.601 1 96 295 ARG B O 1
ATOM 5448 N N . GLU B 1 296 ? 1.377 -14.172 1.962 1 93.56 296 GLU B N 1
ATOM 5449 C CA . GLU B 1 296 ? 2.082 -12.898 2.006 1 93.56 296 GLU B CA 1
ATOM 5450 C C . GLU B 1 296 ? 2.963 -12.789 3.248 1 93.56 296 GLU B C 1
ATOM 5452 O O . GLU B 1 296 ? 4.074 -12.258 3.186 1 93.56 296 GLU B O 1
ATOM 5457 N N . ASP B 1 297 ? 2.5 -13.172 4.332 1 92.81 297 ASP B N 1
ATOM 5458 C CA . ASP B 1 297 ? 3.188 -13.281 5.617 1 92.81 297 ASP B CA 1
ATOM 5459 C C . ASP B 1 297 ? 2.521 -14.32 6.508 1 92.81 297 ASP B C 1
ATOM 5461 O O . ASP B 1 297 ? 1.595 -15.016 6.082 1 92.81 297 ASP B O 1
ATOM 5465 N N . TYR B 1 298 ? 2.943 -14.453 7.742 1 94.12 298 TYR B N 1
ATOM 5466 C CA . TYR B 1 298 ? 2.486 -15.523 8.617 1 94.12 298 TYR B CA 1
ATOM 5467 C C . TYR B 1 298 ? 0.995 -15.391 8.906 1 94.12 298 TYR B C 1
ATOM 5469 O O . TYR B 1 298 ? 0.337 -16.375 9.266 1 94.12 298 TYR B O 1
ATOM 5477 N N . SER B 1 299 ? 0.484 -14.25 8.789 1 91.44 299 SER B N 1
ATOM 5478 C CA . SER B 1 299 ? -0.902 -14.016 9.188 1 91.44 299 SER B CA 1
ATOM 5479 C C . SER B 1 299 ? -1.836 -14.07 7.984 1 91.44 299 SER B C 1
ATOM 5481 O O . SER B 1 299 ? -3.012 -13.711 8.086 1 91.44 299 SER B O 1
ATOM 5483 N N . SER B 1 300 ? -1.36 -14.5 6.883 1 91.38 300 SER B N 1
ATOM 5484 C CA . SER B 1 300 ? -2.17 -14.57 5.672 1 91.38 300 SER B CA 1
ATOM 5485 C C . SER B 1 300 ? -2.527 -16.016 5.332 1 91.38 300 SER B C 1
ATOM 5487 O O . SER B 1 300 ? -1.709 -16.922 5.504 1 91.38 300 SER B O 1
ATOM 5489 N N . TYR B 1 301 ? -3.76 -16.141 4.801 1 91.94 301 TYR B N 1
ATOM 5490 C CA . TYR B 1 301 ? -4.137 -17.438 4.242 1 91.94 301 TYR B CA 1
ATOM 5491 C C . TYR B 1 301 ? -3.357 -17.734 2.969 1 91.94 301 TYR B C 1
ATOM 5493 O O . TYR B 1 301 ? -3.082 -16.828 2.178 1 91.94 301 TYR B O 1
ATOM 5501 N N . PRO B 1 302 ? -2.988 -19.016 2.801 1 94.94 302 PRO B N 1
ATOM 5502 C CA . PRO B 1 302 ? -2.359 -19.344 1.519 1 94.94 302 PRO B CA 1
ATOM 5503 C C . PRO B 1 302 ? -3.305 -19.156 0.335 1 94.94 302 PRO B C 1
ATOM 5505 O O . PRO B 1 302 ? -4.504 -19.422 0.45 1 94.94 302 PRO B O 1
ATOM 5508 N N . SER B 1 303 ? -2.76 -18.719 -0.73 1 94.81 303 SER B N 1
ATOM 5509 C CA . SER B 1 303 ? -3.479 -18.594 -1.994 1 94.81 303 SER B CA 1
ATOM 5510 C C . SER B 1 303 ? -2.574 -18.922 -3.178 1 94.81 303 SER B C 1
ATOM 5512 O O . SER B 1 303 ? -1.349 -18.938 -3.041 1 94.81 303 SER B O 1
ATOM 5514 N N . THR B 1 304 ? -3.215 -19.219 -4.27 1 97.75 304 THR B N 1
ATOM 5515 C CA . THR B 1 304 ? -2.457 -19.578 -5.465 1 97.75 304 THR B CA 1
ATOM 5516 C C . THR B 1 304 ? -1.642 -18.391 -5.965 1 97.75 304 THR B C 1
ATOM 5518 O O . THR B 1 304 ? -2.168 -17.281 -6.109 1 97.75 304 THR B O 1
ATOM 5521 N N . SER B 1 305 ? -0.374 -18.578 -6.148 1 98.12 305 SER B N 1
ATOM 5522 C CA . SER B 1 305 ? 0.516 -17.609 -6.77 1 98.12 305 SER B CA 1
ATOM 5523 C C . SER B 1 305 ? 1.634 -18.297 -7.547 1 98.12 305 SER B C 1
ATOM 5525 O O . SER B 1 305 ? 2.055 -19.406 -7.191 1 98.12 305 SER B O 1
ATOM 5527 N N . PRO B 1 306 ? 2.102 -17.609 -8.594 1 98.75 306 PRO B N 1
ATOM 5528 C CA . PRO B 1 306 ? 3.244 -18.203 -9.297 1 98.75 306 PRO B CA 1
ATOM 5529 C C . PRO B 1 306 ? 4.555 -18.047 -8.531 1 98.75 306 PRO B C 1
ATOM 5531 O O . PRO B 1 306 ? 4.602 -17.344 -7.52 1 98.75 306 PRO B O 1
ATOM 5534 N N . THR B 1 307 ? 5.574 -18.781 -8.984 1 98.62 307 THR B N 1
ATOM 5535 C CA . THR B 1 307 ? 6.934 -18.641 -8.477 1 98.62 307 THR B CA 1
ATOM 5536 C C . THR B 1 307 ? 7.785 -17.828 -9.445 1 98.62 307 THR B C 1
ATOM 5538 O O . THR B 1 307 ? 7.625 -16.609 -9.555 1 98.62 307 THR B O 1
ATOM 5541 N N . ASN B 1 308 ? 8.789 -18.516 -10.133 1 98.81 308 ASN B N 1
ATOM 5542 C CA . ASN B 1 308 ? 9.516 -17.891 -11.234 1 98.81 308 ASN B CA 1
ATOM 5543 C C . ASN B 1 308 ? 8.914 -18.281 -12.586 1 98.81 308 ASN B C 1
ATOM 5545 O O . ASN B 1 308 ? 9.055 -19.422 -13.031 1 98.81 308 ASN B O 1
ATOM 5549 N N . VAL B 1 309 ? 8.25 -17.25 -13.18 1 98.94 309 VAL B N 1
ATOM 5550 C CA . VAL B 1 309 ? 7.648 -17.516 -14.484 1 98.94 309 VAL B CA 1
ATOM 5551 C C . VAL B 1 309 ? 8.648 -17.172 -15.594 1 98.94 309 VAL B C 1
ATOM 5553 O O . VAL B 1 309 ? 8.828 -16 -15.938 1 98.94 309 VAL B O 1
ATOM 5556 N N . VAL B 1 310 ? 9.172 -18.188 -16.188 1 98.88 310 VAL B N 1
ATOM 5557 C CA . VAL B 1 310 ? 10.203 -18.062 -17.203 1 98.88 310 VAL B CA 1
ATOM 5558 C C . VAL B 1 310 ? 9.547 -18.031 -18.594 1 98.88 310 VAL B C 1
ATOM 5560 O O . VAL B 1 310 ? 8.828 -18.969 -18.953 1 98.88 310 VAL B O 1
ATOM 5563 N N . LEU B 1 311 ? 9.797 -16.953 -19.312 1 98.88 311 LEU B N 1
ATOM 5564 C CA . LEU B 1 311 ? 9.336 -16.859 -20.703 1 98.88 311 LEU B CA 1
ATOM 5565 C C . LEU B 1 311 ? 10.469 -17.172 -21.672 1 98.88 311 LEU B C 1
ATOM 5567 O O . LEU B 1 311 ? 11.617 -16.766 -21.438 1 98.88 311 LEU B O 1
ATOM 5571 N N . ASP B 1 312 ? 10.102 -17.875 -22.688 1 98.31 312 ASP B N 1
ATOM 5572 C CA . ASP B 1 312 ? 11.078 -18.203 -23.719 1 98.31 312 ASP B CA 1
ATOM 5573 C C . ASP B 1 312 ? 10.453 -18.156 -25.109 1 98.31 312 ASP B C 1
ATOM 5575 O O . ASP B 1 312 ? 9.289 -18.531 -25.281 1 98.31 312 ASP B O 1
ATOM 5579 N N . PHE B 1 313 ? 11.195 -17.703 -26.016 1 98.38 313 PHE B N 1
ATOM 5580 C CA . PHE B 1 313 ? 10.82 -17.562 -27.406 1 98.38 313 PHE B CA 1
ATOM 5581 C C . PHE B 1 313 ? 12.008 -17.828 -28.328 1 98.38 313 PHE B C 1
ATOM 5583 O O . PHE B 1 313 ? 13.141 -17.453 -28.016 1 98.38 313 PHE B O 1
ATOM 5590 N N . PRO B 1 314 ? 11.758 -18.469 -29.484 1 97.12 314 PRO B N 1
ATOM 5591 C CA . PRO B 1 314 ? 12.867 -18.969 -30.297 1 97.12 314 PRO B CA 1
ATOM 5592 C C . PRO B 1 314 ? 13.68 -17.844 -30.938 1 97.12 314 PRO B C 1
ATOM 5594 O O . PRO B 1 314 ? 14.898 -17.969 -31.094 1 97.12 314 PRO B O 1
ATOM 5597 N N . GLU B 1 315 ? 13.141 -16.797 -31.344 1 97.69 315 GLU B N 1
ATOM 5598 C CA . GLU B 1 315 ? 13.828 -15.727 -32.062 1 97.69 315 GLU B CA 1
ATOM 5599 C C . GLU B 1 315 ? 14.391 -14.688 -31.094 1 97.69 315 GLU B C 1
ATOM 5601 O O . GLU B 1 315 ? 13.734 -14.312 -30.125 1 97.69 315 GLU B O 1
ATOM 5606 N N . ARG B 1 316 ? 15.695 -14.289 -31.422 1 97.94 316 ARG B N 1
ATOM 5607 C CA . ARG B 1 316 ? 16.375 -13.266 -30.641 1 97.94 316 ARG B CA 1
ATOM 5608 C C . ARG B 1 316 ? 16.766 -12.078 -31.516 1 97.94 316 ARG B C 1
ATOM 5610 O O . ARG B 1 316 ? 17 -12.242 -32.719 1 97.94 316 ARG B O 1
ATOM 5617 N N . GLY B 1 317 ? 16.75 -10.93 -30.891 1 97.81 317 GLY B N 1
ATOM 5618 C CA . GLY B 1 317 ? 17.125 -9.727 -31.625 1 97.81 317 GLY B CA 1
ATOM 5619 C C . GLY B 1 317 ? 17.25 -8.508 -30.719 1 97.81 317 GLY B C 1
ATOM 5620 O O . GLY B 1 317 ? 17.359 -8.633 -29.5 1 97.81 317 GLY B O 1
ATOM 5621 N N . GLU B 1 318 ? 17.297 -7.332 -31.422 1 96.62 318 GLU B N 1
ATOM 5622 C CA . GLU B 1 318 ? 17.484 -6.074 -30.703 1 96.62 318 GLU B CA 1
ATOM 5623 C C . GLU B 1 318 ? 16.156 -5.359 -30.484 1 96.62 318 GLU B C 1
ATOM 5625 O O . GLU B 1 318 ? 15.18 -5.625 -31.188 1 96.62 318 GLU B O 1
ATOM 5630 N N . ALA B 1 319 ? 16.219 -4.504 -29.484 1 95.5 319 ALA B N 1
ATOM 5631 C CA . ALA B 1 319 ? 15.039 -3.662 -29.266 1 95.5 319 ALA B CA 1
ATOM 5632 C C . ALA B 1 319 ? 14.734 -2.812 -30.484 1 95.5 319 ALA B C 1
ATOM 5634 O O . ALA B 1 319 ? 15.641 -2.326 -31.156 1 95.5 319 ALA B O 1
ATOM 5635 N N . GLU B 1 320 ? 13.375 -2.652 -30.766 1 96.5 320 GLU B N 1
ATOM 5636 C CA . GLU B 1 320 ? 12.914 -1.885 -31.906 1 96.5 320 GLU B CA 1
ATOM 5637 C C . GLU B 1 320 ? 11.656 -1.089 -31.578 1 96.5 320 GLU B C 1
ATOM 5639 O O . GLU B 1 320 ? 10.867 -1.496 -30.719 1 96.5 320 GLU B O 1
ATOM 5644 N N . GLY B 1 321 ? 11.562 0.077 -32.25 1 97.81 321 GLY B N 1
ATOM 5645 C CA . GLY B 1 321 ? 10.328 0.838 -32.188 1 97.81 321 GLY B CA 1
ATOM 5646 C C . GLY B 1 321 ? 10.148 1.554 -30.859 1 97.81 321 GLY B C 1
ATOM 5647 O O . GLY B 1 321 ? 11.109 2.088 -30.297 1 97.81 321 GLY B O 1
ATOM 5648 N N . VAL B 1 322 ? 8.898 1.648 -30.422 1 98.5 322 VAL B N 1
ATOM 5649 C CA . VAL B 1 322 ? 8.578 2.318 -29.172 1 98.5 322 VAL B CA 1
ATOM 5650 C C . VAL B 1 322 ? 9.031 1.453 -27.984 1 98.5 322 VAL B C 1
ATOM 5652 O O . VAL B 1 322 ? 8.586 0.315 -27.844 1 98.5 322 VAL B O 1
ATOM 5655 N N . TYR B 1 323 ? 9.914 2.035 -27.266 1 98.44 323 TYR B N 1
ATOM 5656 C CA . TYR B 1 323 ? 10.359 1.361 -26.047 1 98.44 323 TYR B CA 1
ATOM 5657 C C . TYR B 1 323 ? 9.5 1.761 -24.859 1 98.44 323 TYR B C 1
ATOM 5659 O O . TYR B 1 323 ? 9.32 2.949 -24.578 1 98.44 323 TYR B O 1
ATOM 5667 N N . VAL B 1 324 ? 8.977 0.767 -24.156 1 98.62 324 VAL B N 1
ATOM 5668 C CA . VAL B 1 324 ? 8.133 1.016 -22.984 1 98.62 324 VAL B CA 1
ATOM 5669 C C . VAL B 1 324 ? 8.797 0.441 -21.734 1 98.62 324 VAL B C 1
ATOM 5671 O O . VAL B 1 324 ? 8.938 -0.778 -21.609 1 98.62 324 VAL B O 1
ATOM 5674 N N . HIS B 1 325 ? 9.07 1.344 -20.859 1 98.38 325 HIS B N 1
ATOM 5675 C CA . HIS B 1 325 ? 9.727 0.903 -19.625 1 98.38 325 HIS B CA 1
ATOM 5676 C C . HIS B 1 325 ? 8.727 0.27 -18.656 1 98.38 325 HIS B C 1
ATOM 5678 O O . HIS B 1 325 ? 9 -0.783 -18.078 1 98.38 325 HIS B O 1
ATOM 5684 N N . ALA B 1 326 ? 7.598 0.911 -18.453 1 97.94 326 ALA B N 1
ATOM 5685 C CA . ALA B 1 326 ? 6.582 0.477 -17.5 1 97.94 326 ALA B CA 1
ATOM 5686 C C . ALA B 1 326 ? 5.191 0.923 -17.938 1 97.94 326 ALA B C 1
ATOM 5688 O O . ALA B 1 326 ? 5.035 1.552 -18.984 1 97.94 326 ALA B O 1
ATOM 5689 N N . PHE B 1 327 ? 4.25 0.433 -17.172 1 96.88 327 PHE B N 1
ATOM 5690 C CA . PHE B 1 327 ? 2.871 0.809 -17.469 1 96.88 327 PHE B CA 1
ATOM 5691 C C . PHE B 1 327 ? 2.221 1.474 -16.25 1 96.88 327 PHE B C 1
ATOM 5693 O O . PHE B 1 327 ? 2.588 1.19 -15.109 1 96.88 327 PHE B O 1
ATOM 5700 N N . ILE B 1 328 ? 1.323 2.311 -16.547 1 87.38 328 ILE B N 1
ATOM 5701 C CA . ILE B 1 328 ? 0.349 2.768 -15.562 1 87.38 328 ILE B CA 1
ATOM 5702 C C . ILE B 1 328 ? -0.972 2.025 -15.758 1 87.38 328 ILE B C 1
ATOM 5704 O O . ILE B 1 328 ? -1.463 1.91 -16.891 1 87.38 328 ILE B O 1
ATOM 5708 N N . GLY B 1 329 ? -1.56 1.498 -14.664 1 83.94 329 GLY B N 1
ATOM 5709 C CA . GLY B 1 329 ? -2.891 0.917 -14.75 1 83.94 329 GLY B CA 1
ATOM 5710 C C . GLY B 1 329 ? -2.871 -0.585 -14.961 1 83.94 329 GLY B C 1
ATOM 5711 O O . GLY B 1 329 ? -3.924 -1.208 -15.125 1 83.94 329 GLY B O 1
ATOM 5712 N N . ALA B 1 330 ? -1.736 -1.177 -14.891 1 90.19 330 ALA B N 1
ATOM 5713 C CA . ALA B 1 330 ? -1.63 -2.605 -15.18 1 90.19 330 ALA B CA 1
ATOM 5714 C C . ALA B 1 330 ? -2.48 -3.424 -14.211 1 90.19 330 ALA B C 1
ATOM 5716 O O . ALA B 1 330 ? -3.043 -4.453 -14.586 1 90.19 330 ALA B O 1
ATOM 5717 N N . HIS B 1 331 ? -2.67 -2.979 -13 1 86.75 331 HIS B N 1
ATOM 5718 C CA . HIS B 1 331 ? -3.398 -3.699 -11.961 1 86.75 331 HIS B CA 1
ATOM 5719 C C . HIS B 1 331 ? -4.895 -3.711 -12.25 1 86.75 331 HIS B C 1
ATOM 5721 O O . HIS B 1 331 ? -5.648 -4.453 -11.609 1 86.75 331 HIS B O 1
ATOM 5727 N N . THR B 1 332 ? -5.367 -2.912 -13.133 1 77.25 332 THR B N 1
ATOM 5728 C CA . THR B 1 332 ? -6.781 -2.854 -13.477 1 77.25 332 THR B CA 1
ATOM 5729 C C . THR B 1 332 ? -7.098 -3.795 -14.641 1 77.25 332 THR B C 1
ATOM 5731 O O . THR B 1 332 ? -8.25 -3.895 -15.07 1 77.25 332 THR B O 1
ATOM 5734 N N . SER B 1 333 ? -6.094 -4.539 -15.109 1 88.75 333 SER B N 1
ATOM 5735 C CA . SER B 1 333 ? -6.312 -5.477 -16.203 1 88.75 333 SER B CA 1
ATOM 5736 C C . SER B 1 333 ? -7.223 -6.625 -15.781 1 88.75 333 SER B C 1
ATOM 5738 O O . SER B 1 333 ? -7.266 -6.98 -14.602 1 88.75 333 SER B O 1
ATOM 5740 N N . ASN B 1 334 ? -7.922 -7.191 -16.812 1 89.88 334 ASN B N 1
ATOM 5741 C CA . ASN B 1 334 ? -8.898 -8.25 -16.562 1 89.88 334 ASN B CA 1
ATOM 5742 C C . ASN B 1 334 ? -8.375 -9.609 -17.016 1 89.88 334 ASN B C 1
ATOM 5744 O O . ASN B 1 334 ? -8.391 -9.914 -18.219 1 89.88 334 ASN B O 1
ATOM 5748 N N . PHE B 1 335 ? -8.062 -10.445 -16.094 1 94.56 335 PHE B N 1
ATOM 5749 C CA . PHE B 1 335 ? -7.488 -11.734 -16.469 1 94.56 335 PHE B CA 1
ATOM 5750 C C . PHE B 1 335 ? -8.57 -12.68 -16.984 1 94.56 335 PHE B C 1
ATOM 5752 O O . PHE B 1 335 ? -8.266 -13.695 -17.609 1 94.56 335 PHE B O 1
ATOM 5759 N N . VAL B 1 336 ? -9.828 -12.453 -16.641 1 92.62 336 VAL B N 1
ATOM 5760 C CA . VAL B 1 336 ? -10.906 -13.328 -17.078 1 92.62 336 VAL B CA 1
ATOM 5761 C C . VAL B 1 336 ? -11.047 -13.242 -18.609 1 92.62 336 VAL B C 1
ATOM 5763 O O . VAL B 1 336 ? -11.086 -14.266 -19.281 1 92.62 336 VAL B O 1
ATOM 5766 N N . SER B 1 337 ? -11.094 -11.953 -19.047 1 92.94 337 SER B N 1
ATOM 5767 C CA . SER B 1 337 ? -11.219 -11.734 -20.484 1 92.94 337 SER B CA 1
ATOM 5768 C C . SER B 1 337 ? -9.852 -11.609 -21.156 1 92.94 337 SER B C 1
ATOM 5770 O O . SER B 1 337 ? -9.711 -11.875 -22.344 1 92.94 337 SER B O 1
ATOM 5772 N N . GLY B 1 338 ? -8.906 -11.172 -20.422 1 96.12 338 GLY B N 1
ATOM 5773 C CA . GLY B 1 338 ? -7.582 -10.875 -20.953 1 96.12 338 GLY B CA 1
ATOM 5774 C C . GLY B 1 338 ? -7.418 -9.43 -21.375 1 96.12 338 GLY B C 1
ATOM 5775 O O . GLY B 1 338 ? -6.34 -9.023 -21.828 1 96.12 338 GLY B O 1
ATOM 5776 N N . ASP B 1 339 ? -8.406 -8.617 -21.172 1 94.94 339 ASP B N 1
ATOM 5777 C CA . ASP B 1 339 ? -8.406 -7.242 -21.672 1 94.94 339 ASP B CA 1
ATOM 5778 C C . ASP B 1 339 ? -7.559 -6.34 -20.781 1 94.94 339 ASP B C 1
ATOM 5780 O O . ASP B 1 339 ? -7.477 -6.551 -19.562 1 94.94 339 ASP B O 1
ATOM 5784 N N . PHE B 1 340 ? -6.922 -5.32 -21.375 1 94.38 340 PHE B N 1
ATOM 5785 C CA . PHE B 1 340 ? -6.148 -4.34 -20.625 1 94.38 340 PHE B CA 1
ATOM 5786 C C . PHE B 1 340 ? -6.25 -2.961 -21.266 1 94.38 340 PHE B C 1
ATOM 5788 O O . PHE B 1 340 ? -6.598 -2.844 -22.453 1 94.38 340 PHE B O 1
ATOM 5795 N N . SER B 1 341 ? -6.098 -1.927 -20.531 1 90.38 341 SER B N 1
ATOM 5796 C CA . SER B 1 341 ? -5.949 -0.522 -20.891 1 90.38 341 SER B CA 1
ATOM 5797 C C . SER B 1 341 ? -4.801 0.129 -20.125 1 90.38 341 SER B C 1
ATOM 5799 O O . SER B 1 341 ? -4.934 0.438 -18.938 1 90.38 341 SER B O 1
ATOM 5801 N N . LEU B 1 342 ? -3.701 0.396 -20.859 1 94 342 LEU B N 1
ATOM 5802 C CA . LEU B 1 342 ? -2.477 0.769 -20.156 1 94 342 LEU B CA 1
ATOM 5803 C C . LEU B 1 342 ? -1.914 2.076 -20.703 1 94 342 LEU B C 1
ATOM 5805 O O . LEU B 1 342 ? -1.883 2.285 -21.922 1 94 342 LEU B O 1
ATOM 5809 N N . GLU B 1 343 ? -1.548 2.889 -19.844 1 92.25 343 GLU B N 1
ATOM 5810 C CA . GLU B 1 343 ? -0.764 4.055 -20.234 1 92.25 343 GLU B CA 1
ATOM 5811 C C . GLU B 1 343 ? 0.73 3.746 -20.234 1 92.25 343 GLU B C 1
ATOM 5813 O O . GLU B 1 343 ? 1.228 3.09 -19.312 1 92.25 343 GLU B O 1
ATOM 5818 N N . LEU B 1 344 ? 1.416 4.203 -21.297 1 97.12 344 LEU B N 1
ATOM 5819 C CA . LEU B 1 344 ? 2.855 3.982 -21.375 1 97.12 344 LEU B CA 1
ATOM 5820 C C . LEU B 1 344 ? 3.602 4.898 -20.406 1 97.12 344 LEU B C 1
ATOM 5822 O O . LEU B 1 344 ? 3.357 6.109 -20.375 1 97.12 344 LEU B O 1
ATOM 5826 N N . MET B 1 345 ? 4.426 4.316 -19.609 1 95.75 345 MET B N 1
ATOM 5827 C CA . MET B 1 345 ? 5.246 5.086 -18.672 1 95.75 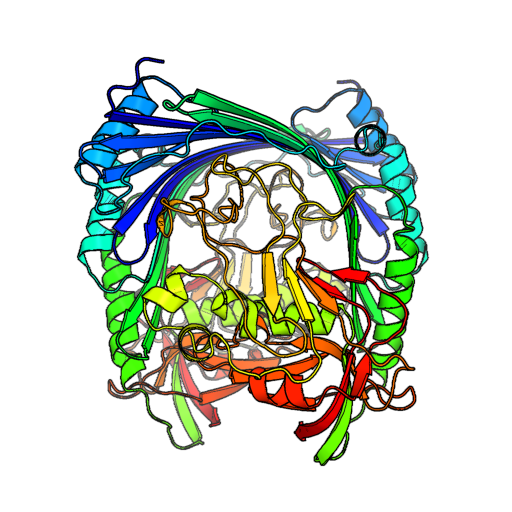345 MET B CA 1
ATOM 5828 C C . MET B 1 345 ? 6.723 4.996 -19.047 1 95.75 345 MET B C 1
ATOM 5830 O O . MET B 1 345 ? 7.258 3.898 -19.219 1 95.75 345 MET B O 1
ATOM 5834 N N . ASN B 1 346 ? 7.363 6.168 -19.141 1 97.94 346 ASN B N 1
ATOM 5835 C CA . ASN B 1 346 ? 8.766 6.262 -19.516 1 97.94 346 ASN B CA 1
ATOM 5836 C C . ASN B 1 346 ? 9.039 5.539 -20.844 1 97.94 346 ASN B C 1
ATOM 5838 O O . ASN B 1 346 ? 9.93 4.688 -20.906 1 97.94 346 ASN B O 1
ATOM 5842 N N . ALA B 1 347 ? 8.195 5.875 -21.75 1 98.44 347 ALA B N 1
ATOM 5843 C CA . ALA B 1 347 ? 8.344 5.352 -23.094 1 98.44 347 ALA B CA 1
ATOM 5844 C C . ALA B 1 347 ? 9.125 6.316 -23.984 1 98.44 347 ALA B C 1
ATOM 5846 O O . ALA B 1 347 ? 9.203 7.512 -23.688 1 98.44 347 ALA B O 1
ATOM 5847 N N . SER B 1 348 ? 9.711 5.703 -25 1 98.25 348 SER B N 1
ATOM 5848 C CA . SER B 1 348 ? 10.492 6.527 -25.922 1 98.25 348 SER B CA 1
ATOM 5849 C C . SER B 1 348 ? 10.562 5.902 -27.312 1 98.25 348 SER B C 1
ATOM 5851 O O . SER B 1 348 ? 10.32 4.699 -27.469 1 98.25 348 SER B O 1
ATOM 5853 N N . ILE B 1 349 ? 10.766 6.707 -28.281 1 97.44 349 ILE B N 1
ATOM 5854 C CA . ILE B 1 349 ? 11.031 6.266 -29.641 1 97.44 349 ILE B CA 1
ATOM 5855 C C . ILE B 1 349 ? 12.18 7.078 -30.234 1 97.44 349 ILE B C 1
ATOM 5857 O O . ILE B 1 349 ? 12.148 8.312 -30.234 1 97.44 349 ILE B O 1
ATOM 5861 N N . ASP B 1 350 ? 13.266 6.375 -30.672 1 93.94 350 ASP B N 1
ATOM 5862 C CA . ASP B 1 350 ? 14.445 7.023 -31.234 1 93.94 350 ASP B CA 1
ATOM 5863 C C . ASP B 1 350 ? 15.062 8 -30.234 1 93.94 350 ASP B C 1
ATOM 5865 O O . ASP B 1 350 ? 15.445 9.117 -30.609 1 93.94 350 ASP B O 1
ATOM 5869 N N . GLY B 1 351 ? 15.008 7.637 -29.047 1 90.62 351 GLY B N 1
ATOM 5870 C CA . GLY B 1 351 ? 15.656 8.414 -28 1 90.62 351 GLY B CA 1
ATOM 5871 C C . GLY B 1 351 ? 14.797 9.555 -27.484 1 90.62 351 GLY B C 1
ATOM 5872 O O . GLY B 1 351 ? 15.203 10.266 -26.562 1 90.62 351 GLY B O 1
ATOM 5873 N N . LYS B 1 352 ? 13.672 9.805 -28.031 1 95.62 352 LYS B N 1
ATOM 5874 C CA . LYS B 1 352 ? 12.758 10.859 -27.594 1 95.62 352 LYS B CA 1
ATOM 5875 C C . LYS B 1 352 ? 11.633 10.289 -26.734 1 95.62 352 LYS B C 1
ATOM 5877 O O . LYS B 1 352 ? 10.992 9.305 -27.109 1 95.62 352 LYS B O 1
ATOM 5882 N N . GLY B 1 353 ? 11.367 10.953 -25.578 1 97.81 353 GLY B N 1
ATOM 5883 C CA . GLY B 1 353 ? 10.32 10.508 -24.672 1 97.81 353 GLY B CA 1
ATOM 5884 C C . GLY B 1 353 ? 8.93 10.688 -25.234 1 97.81 353 GLY B C 1
ATOM 5885 O O . GLY B 1 353 ? 8.695 11.578 -26.062 1 97.81 353 GLY B O 1
ATOM 5886 N N . ILE B 1 354 ? 8.047 9.844 -24.797 1 97.69 354 ILE B N 1
ATOM 5887 C CA . ILE B 1 354 ? 6.652 9.867 -25.234 1 97.69 354 ILE B CA 1
ATOM 5888 C C . ILE B 1 354 ? 5.746 10.133 -24.031 1 97.69 354 ILE B C 1
ATOM 5890 O O . ILE B 1 354 ? 5.949 9.57 -22.953 1 97.69 354 ILE B O 1
ATOM 5894 N N . LYS B 1 355 ? 4.855 11.031 -24.188 1 92 355 LYS B N 1
ATOM 5895 C CA . LYS B 1 355 ? 3.883 11.258 -23.125 1 92 355 LYS B CA 1
ATOM 5896 C C . LYS B 1 355 ? 2.455 11.078 -23.641 1 92 355 LYS B C 1
ATOM 5898 O O . LYS B 1 355 ? 2.188 11.297 -24.828 1 92 355 LYS B O 1
ATOM 5903 N N . GLY B 1 356 ? 1.595 10.594 -22.766 1 88.69 356 GLY B N 1
ATOM 5904 C CA . GLY B 1 356 ? 0.167 10.547 -23.047 1 88.69 356 GLY B CA 1
ATOM 5905 C C . GLY B 1 356 ? -0.223 9.453 -24.016 1 88.69 356 GLY B C 1
ATOM 5906 O O . GLY B 1 356 ? -1.255 9.547 -24.688 1 88.69 356 GLY B O 1
ATOM 5907 N N . ALA B 1 357 ? 0.551 8.438 -24.125 1 94.75 357 ALA B N 1
ATOM 5908 C CA . ALA B 1 357 ? 0.258 7.344 -25.047 1 94.75 357 ALA B CA 1
ATOM 5909 C C . ALA B 1 357 ? -0.321 6.137 -24.312 1 94.75 357 ALA B C 1
ATOM 5911 O O . ALA B 1 357 ? 0.055 5.863 -23.172 1 94.75 357 ALA B O 1
ATOM 5912 N N . MET B 1 358 ? -1.204 5.398 -25.016 1 94.88 358 MET B N 1
ATOM 5913 C CA . MET B 1 358 ? -1.915 4.27 -24.422 1 94.88 358 MET B CA 1
ATOM 5914 C C . MET B 1 358 ? -1.908 3.068 -25.359 1 94.88 358 MET B C 1
ATOM 5916 O O . MET B 1 358 ? -1.902 3.23 -26.594 1 94.88 358 MET B O 1
ATOM 5920 N N . ILE B 1 359 ? -1.981 1.949 -24.75 1 96.25 359 ILE B N 1
ATOM 5921 C CA . ILE B 1 359 ? -2.291 0.751 -25.531 1 96.25 359 ILE B CA 1
ATOM 5922 C C . ILE B 1 359 ? -3.498 0.041 -24.922 1 96.25 359 ILE B C 1
ATOM 5924 O O . ILE B 1 359 ? -3.658 0.014 -23.688 1 96.25 359 ILE B O 1
ATOM 5928 N N . TYR B 1 360 ? -4.348 -0.422 -25.797 1 93.44 360 TYR B N 1
ATOM 5929 C CA . TYR B 1 360 ? -5.512 -1.24 -25.469 1 93.44 360 TYR B CA 1
ATOM 5930 C C . TYR B 1 360 ? -5.469 -2.568 -26.219 1 93.44 360 TYR B C 1
ATOM 5932 O O . TYR B 1 360 ? -4.984 -2.633 -27.344 1 93.44 360 TYR B O 1
ATOM 5940 N N . GLY B 1 361 ? -5.988 -3.531 -25.516 1 95.19 361 GLY B N 1
ATOM 5941 C CA . GLY B 1 361 ? -6.066 -4.781 -26.25 1 95.19 361 GLY B CA 1
ATOM 5942 C C . GLY B 1 361 ? -6.316 -5.984 -25.359 1 95.19 361 GLY B C 1
ATOM 5943 O O . GLY B 1 361 ? -6.922 -5.855 -24.281 1 95.19 361 GLY B O 1
ATOM 5944 N N . ASN B 1 362 ? -6.039 -7.07 -25.922 1 96.94 362 ASN B N 1
ATOM 5945 C CA . ASN B 1 362 ? -6.176 -8.375 -25.281 1 96.94 362 ASN B CA 1
ATOM 5946 C C . ASN B 1 362 ? -4.84 -9.109 -25.219 1 96.94 362 ASN B C 1
ATOM 5948 O O . ASN B 1 362 ? -4.117 -9.18 -26.219 1 96.94 362 ASN B O 1
ATOM 5952 N N . VAL B 1 363 ? -4.562 -9.641 -24.016 1 98 363 VAL B N 1
ATOM 5953 C CA . VAL B 1 363 ? -3.225 -10.164 -23.766 1 98 363 VAL B CA 1
ATOM 5954 C C . VAL B 1 363 ? -2.973 -11.383 -24.656 1 98 363 VAL B C 1
ATOM 5956 O O . VAL B 1 363 ? -1.843 -11.617 -25.094 1 98 363 VAL B O 1
ATOM 5959 N N . TYR B 1 364 ? -3.984 -12.164 -24.984 1 97.19 364 TYR B N 1
ATOM 5960 C CA . TYR B 1 364 ? -3.824 -13.312 -25.875 1 97.19 364 TYR B CA 1
ATOM 5961 C C . TYR B 1 364 ? -3.455 -12.883 -27.281 1 97.19 364 TYR B C 1
ATOM 5963 O O . TYR B 1 364 ? -2.539 -13.438 -27.891 1 97.19 364 TYR B O 1
ATOM 5971 N N . ASP B 1 365 ? -4.137 -11.891 -27.75 1 97 365 ASP B N 1
ATOM 5972 C CA . ASP B 1 365 ? -3.859 -11.344 -29.078 1 97 365 ASP B CA 1
ATOM 5973 C C . ASP B 1 365 ? -2.48 -10.688 -29.125 1 97 365 ASP B C 1
ATOM 5975 O O . ASP B 1 365 ? -1.738 -10.852 -30.094 1 97 365 ASP B O 1
ATOM 5979 N N . LEU B 1 366 ? -2.178 -9.969 -28.109 1 97.81 366 LEU B N 1
ATOM 5980 C CA . LEU B 1 366 ? -0.915 -9.242 -28.062 1 97.81 366 LEU B CA 1
ATOM 5981 C C . LEU B 1 366 ? 0.27 -10.203 -28.125 1 97.81 366 LEU B C 1
ATOM 5983 O O . LEU B 1 366 ? 1.246 -9.938 -28.828 1 97.81 366 LEU B O 1
ATOM 5987 N N . LEU B 1 367 ? 0.208 -11.328 -27.391 1 97.69 367 LEU B N 1
ATOM 5988 C CA . LEU B 1 367 ? 1.322 -12.266 -27.312 1 97.69 367 LEU B CA 1
ATOM 5989 C C . LEU B 1 367 ? 1.5 -13.016 -28.625 1 97.69 367 LEU B C 1
ATOM 5991 O O . LEU B 1 367 ? 2.559 -13.602 -28.875 1 97.69 367 LEU B O 1
ATOM 5995 N N . ASN B 1 368 ? 0.561 -12.961 -29.453 1 96.56 368 ASN B N 1
ATOM 5996 C CA . ASN B 1 368 ? 0.682 -13.547 -30.781 1 96.56 368 ASN B CA 1
ATOM 5997 C C . ASN B 1 368 ? 1.421 -12.617 -31.734 1 96.56 368 ASN B C 1
ATOM 5999 O O . ASN B 1 368 ? 1.758 -13.008 -32.844 1 96.56 368 ASN B O 1
ATOM 6003 N N . ARG B 1 369 ? 1.725 -11.477 -31.297 1 97 369 ARG B N 1
ATOM 6004 C CA . ARG B 1 369 ? 2.387 -10.492 -32.156 1 97 369 ARG B CA 1
ATOM 6005 C C . ARG B 1 369 ? 3.881 -10.43 -31.844 1 97 369 ARG B C 1
ATOM 6007 O O . ARG B 1 369 ? 4.586 -9.555 -32.344 1 97 369 ARG B O 1
ATOM 6014 N N . ILE B 1 370 ? 4.398 -11.312 -31.062 1 98.56 370 ILE B N 1
ATOM 6015 C CA . ILE B 1 370 ? 5.816 -11.32 -30.703 1 98.56 370 ILE B CA 1
ATOM 6016 C C . ILE B 1 370 ? 6.656 -11.578 -31.953 1 98.56 370 ILE B C 1
ATOM 6018 O O . ILE B 1 370 ? 6.438 -12.562 -32.656 1 98.56 370 ILE B O 1
ATOM 6022 N N . SER B 1 371 ? 7.559 -10.656 -32.156 1 98.06 371 SER B N 1
ATOM 6023 C CA . SER B 1 371 ? 8.523 -10.844 -33.25 1 98.06 371 SER B CA 1
ATOM 6024 C C . SER B 1 371 ? 9.766 -11.57 -32.75 1 98.06 371 SER B C 1
ATOM 6026 O O . SER B 1 371 ? 10.203 -12.547 -33.375 1 98.06 371 SER B O 1
ATOM 6028 N N . HIS B 1 372 ? 10.406 -11.07 -31.734 1 98.5 372 HIS B N 1
ATOM 6029 C CA . HIS B 1 372 ? 11.594 -11.688 -31.141 1 98.5 372 HIS B CA 1
ATOM 6030 C C . HIS B 1 372 ? 11.812 -11.195 -29.719 1 98.5 372 HIS B C 1
ATOM 6032 O O . HIS B 1 372 ? 11.195 -10.219 -29.281 1 98.5 372 HIS B O 1
ATOM 6038 N N . PHE B 1 373 ? 12.602 -11.969 -28.938 1 98.69 373 PHE B N 1
ATOM 6039 C CA . PHE B 1 373 ? 13.055 -11.602 -27.609 1 98.69 373 PHE B CA 1
ATOM 6040 C C . PHE B 1 373 ? 14.406 -10.898 -27.656 1 98.69 373 PHE B C 1
ATOM 6042 O O . PHE B 1 373 ? 15.188 -11.117 -28.594 1 98.69 373 PHE B O 1
ATOM 6049 N N . GLY B 1 374 ? 14.586 -10.023 -26.641 1 98 374 GLY B N 1
ATOM 6050 C CA . GLY B 1 374 ? 15.938 -9.516 -26.453 1 98 374 GLY B CA 1
ATOM 6051 C C . GLY B 1 374 ? 16.922 -10.578 -26 1 98 374 GLY B C 1
ATOM 6052 O O . GLY B 1 374 ? 16.562 -11.75 -25.906 1 98 374 GLY B O 1
ATOM 6053 N N . ASN B 1 375 ? 18.141 -10.102 -25.625 1 95.5 375 ASN B N 1
ATOM 6054 C CA . ASN B 1 375 ? 19.188 -11.047 -25.281 1 95.5 375 ASN B CA 1
ATOM 6055 C C . ASN B 1 375 ? 19.422 -11.102 -23.766 1 95.5 375 ASN B C 1
ATOM 6057 O O . ASN B 1 375 ? 19.922 -12.102 -23.25 1 95.5 375 ASN B O 1
ATOM 6061 N N . LYS B 1 376 ? 19.234 -10.094 -23.078 1 95.31 376 LYS B N 1
ATOM 6062 C CA . LYS B 1 376 ? 19.578 -10.023 -21.656 1 95.31 376 LYS B CA 1
ATOM 6063 C C . LYS B 1 376 ? 18.375 -10.359 -20.781 1 95.31 376 LYS B C 1
ATOM 6065 O O . LYS B 1 376 ? 17.453 -9.555 -20.656 1 95.31 376 LYS B O 1
ATOM 6070 N N . VAL B 1 377 ? 18.5 -11.422 -20.094 1 97.75 377 VAL B N 1
ATOM 6071 C CA . VAL B 1 377 ? 17.422 -11.883 -19.234 1 97.75 377 VAL B CA 1
ATOM 6072 C C . VAL B 1 377 ? 17.516 -11.211 -17.859 1 97.75 377 VAL B C 1
ATOM 6074 O O . VAL B 1 377 ? 18.625 -11.07 -17.312 1 97.75 377 VAL B O 1
ATOM 6077 N N . ARG B 1 378 ? 16.406 -10.797 -17.375 1 97.44 378 ARG B N 1
ATOM 6078 C CA . ARG B 1 378 ? 16.297 -10.164 -16.078 1 97.44 378 ARG B CA 1
ATOM 6079 C C . ARG B 1 378 ? 15.039 -10.641 -15.344 1 97.44 378 ARG B C 1
ATOM 6081 O O . ARG B 1 378 ? 14 -10.859 -15.969 1 97.44 378 ARG B O 1
ATOM 6088 N N . GLN B 1 379 ? 15.18 -10.859 -14.047 1 98.38 379 GLN B N 1
ATOM 6089 C CA . GLN B 1 379 ? 13.977 -11.164 -13.273 1 98.38 379 GLN B CA 1
ATOM 6090 C C . GLN B 1 379 ? 13.375 -9.898 -12.672 1 98.38 379 GLN B C 1
ATOM 6092 O O . GLN B 1 379 ? 14.086 -9.094 -12.062 1 98.38 379 GLN B O 1
ATOM 6097 N N . VAL B 1 380 ? 12.148 -9.742 -12.875 1 98.31 380 VAL B N 1
ATOM 6098 C CA . VAL B 1 380 ? 11.328 -8.711 -12.242 1 98.31 380 VAL B CA 1
ATOM 6099 C C . VAL B 1 380 ? 10.086 -9.344 -11.625 1 98.31 380 VAL B C 1
ATOM 6101 O O . VAL B 1 380 ? 9.258 -9.914 -12.336 1 98.31 380 VAL B O 1
ATOM 6104 N N . GLY B 1 381 ? 9.945 -9.18 -10.281 1 97.44 381 GLY B N 1
ATOM 6105 C CA . GLY B 1 381 ? 8.852 -9.898 -9.633 1 97.44 381 GLY B CA 1
ATOM 6106 C C . GLY B 1 381 ? 8.883 -11.391 -9.891 1 97.44 381 GLY B C 1
ATOM 6107 O O . GLY B 1 381 ? 9.891 -12.047 -9.625 1 97.44 381 GLY B O 1
ATOM 6108 N N . SER B 1 382 ? 7.734 -11.898 -10.445 1 98.44 382 SER B N 1
ATOM 6109 C CA . SER B 1 382 ? 7.648 -13.328 -10.734 1 98.44 382 SER B CA 1
ATOM 6110 C C . SER B 1 382 ? 8.148 -13.641 -12.141 1 98.44 382 SER B C 1
ATOM 6112 O O . SER B 1 382 ? 8.312 -14.805 -12.508 1 98.44 382 SER B O 1
ATOM 6114 N N . THR B 1 383 ? 8.484 -12.625 -12.883 1 98.88 383 THR B N 1
ATOM 6115 C CA . THR B 1 383 ? 8.734 -12.828 -14.305 1 98.88 383 THR B CA 1
ATOM 6116 C C . THR B 1 383 ? 10.227 -12.859 -14.602 1 98.88 383 THR B C 1
ATOM 6118 O O . THR B 1 383 ? 10.977 -11.992 -14.133 1 98.88 383 THR B O 1
ATOM 6121 N N . VAL B 1 384 ? 10.68 -13.867 -15.273 1 98.81 384 VAL B N 1
ATOM 6122 C CA . VAL B 1 384 ? 12.047 -14 -15.773 1 98.81 384 VAL B CA 1
ATOM 6123 C C . VAL B 1 384 ? 12.055 -13.945 -17.297 1 98.81 384 VAL B C 1
ATOM 6125 O O . VAL B 1 384 ? 11.68 -14.922 -17.953 1 98.81 384 VAL B O 1
ATOM 6128 N N . THR B 1 385 ? 12.477 -12.797 -17.828 1 98.75 385 THR B N 1
ATOM 6129 C CA . THR B 1 385 ? 12.375 -12.602 -19.266 1 98.75 385 THR B CA 1
ATOM 6130 C C . THR B 1 385 ? 13.344 -11.508 -19.734 1 98.75 385 THR B C 1
ATOM 6132 O O . THR B 1 385 ? 13.758 -10.664 -18.938 1 98.75 385 THR B O 1
ATOM 6135 N N . PRO B 1 386 ? 13.789 -11.602 -21 1 98.31 386 PRO B N 1
ATOM 6136 C CA . PRO B 1 386 ? 14.375 -10.398 -21.594 1 98.31 386 PRO B CA 1
ATOM 6137 C C . PRO B 1 386 ? 13.328 -9.422 -22.125 1 98.31 386 PRO B C 1
ATOM 6139 O O . PRO B 1 386 ? 12.148 -9.523 -21.781 1 98.31 386 PRO B O 1
ATOM 6142 N N . GLU B 1 387 ? 13.727 -8.391 -22.875 1 98.56 387 GLU B N 1
ATOM 6143 C CA . GLU B 1 387 ? 12.781 -7.52 -23.578 1 98.56 387 GLU B CA 1
ATOM 6144 C C . GLU B 1 387 ? 11.969 -8.305 -24.609 1 98.56 387 GLU B C 1
ATOM 6146 O O . GLU B 1 387 ? 12.461 -9.273 -25.188 1 98.56 387 GLU B O 1
ATOM 6151 N N . ILE B 1 388 ? 10.797 -7.91 -24.812 1 98.81 388 ILE B N 1
ATOM 6152 C CA . ILE B 1 388 ? 9.938 -8.539 -25.812 1 98.81 388 ILE B CA 1
ATOM 6153 C C . ILE B 1 388 ? 9.547 -7.52 -26.875 1 98.81 388 ILE B C 1
ATOM 6155 O O . ILE B 1 388 ? 9.047 -6.438 -26.562 1 98.81 388 ILE B O 1
ATOM 6159 N N . VAL B 1 389 ? 9.773 -7.883 -28.125 1 98.75 389 VAL B N 1
ATOM 6160 C CA . VAL B 1 389 ? 9.43 -7.004 -29.25 1 98.75 389 VAL B CA 1
ATOM 6161 C C . VAL B 1 389 ? 8.141 -7.488 -29.906 1 98.75 389 VAL B C 1
ATOM 6163 O O . VAL B 1 389 ? 8.023 -8.656 -30.281 1 98.75 389 VAL B O 1
ATOM 6166 N N . LEU B 1 390 ? 7.137 -6.613 -30 1 98.56 390 LEU B N 1
ATOM 6167 C CA . LEU B 1 390 ? 5.816 -6.902 -30.547 1 98.56 390 LEU B CA 1
ATOM 6168 C C . LEU B 1 390 ? 5.559 -6.074 -31.812 1 98.56 390 LEU B C 1
ATOM 6170 O O . LEU B 1 390 ? 5.824 -4.871 -31.828 1 98.56 390 LEU B O 1
ATOM 6174 N N . GLU B 1 391 ? 4.922 -6.688 -32.781 1 97.75 391 GLU B N 1
ATOM 6175 C CA . GLU B 1 391 ? 4.648 -5.996 -34.031 1 97.75 391 GLU B CA 1
ATOM 6176 C C . GLU B 1 391 ? 3.191 -5.543 -34.094 1 97.75 391 GLU B C 1
ATOM 6178 O O . GLU B 1 391 ? 2.297 -6.234 -33.625 1 97.75 391 GLU B O 1
ATOM 6183 N N . GLY B 1 392 ? 2.979 -4.379 -34.688 1 97.5 392 GLY B N 1
ATOM 6184 C CA . GLY B 1 392 ? 1.646 -3.924 -35.062 1 97.5 392 GLY B CA 1
ATOM 6185 C C . GLY B 1 392 ? 0.777 -3.594 -33.875 1 97.5 392 GLY B C 1
ATOM 6186 O O . GLY B 1 392 ? -0.42 -3.885 -33.875 1 97.5 392 GLY B O 1
ATOM 6187 N N . VAL B 1 393 ? 1.352 -3.023 -32.812 1 97.94 393 VAL B N 1
ATOM 6188 C CA . VAL B 1 393 ? 0.596 -2.654 -31.641 1 97.94 393 VAL B CA 1
ATOM 6189 C C . VAL B 1 393 ? -0.054 -1.287 -31.844 1 97.94 393 VAL B C 1
ATOM 6191 O O . VAL B 1 393 ? 0.614 -0.326 -32.219 1 97.94 393 VAL B O 1
ATOM 6194 N N . GLU B 1 394 ? -1.296 -1.211 -31.578 1 97.31 394 GLU B N 1
ATOM 6195 C CA . GLU B 1 394 ? -2.002 0.058 -31.719 1 97.31 394 GLU B CA 1
ATOM 6196 C C . GLU B 1 394 ? -1.773 0.963 -30.516 1 97.31 394 GLU B C 1
ATOM 6198 O O . GLU B 1 394 ? -2.043 0.57 -29.375 1 97.31 394 GLU B O 1
ATOM 6203 N N . ILE B 1 395 ? -1.297 2.109 -30.766 1 97.12 395 ILE B N 1
ATOM 6204 C CA . ILE B 1 395 ? -1.092 3.113 -29.734 1 97.12 395 ILE B CA 1
ATOM 6205 C C . ILE B 1 395 ? -2.057 4.277 -29.938 1 97.12 395 ILE B C 1
ATOM 6207 O O . ILE B 1 395 ? -2.189 4.785 -31.047 1 97.12 395 ILE B O 1
ATOM 6211 N N . LYS B 1 396 ? -2.719 4.578 -28.859 1 93 396 LYS B N 1
ATOM 6212 C CA . LYS B 1 396 ? -3.602 5.742 -28.859 1 93 396 LYS B CA 1
ATOM 6213 C C . LYS B 1 396 ? -3.004 6.887 -28.062 1 93 396 LYS B C 1
ATOM 6215 O O . LYS B 1 396 ? -2.146 6.664 -27.203 1 93 396 LYS B O 1
ATOM 6220 N N . VAL B 1 397 ? -3.443 8.172 -28.438 1 89.38 397 VAL B N 1
ATOM 6221 C CA . VAL B 1 397 ? -2.91 9.352 -27.766 1 89.38 397 VAL B CA 1
ATOM 6222 C C . VAL B 1 397 ? -4.047 10.32 -27.438 1 89.38 397 VAL B C 1
ATOM 6224 O O . VAL B 1 397 ? -5.004 10.445 -28.203 1 89.38 397 VAL B O 1
#

pLDDT: mean 95.93, std 3.4, range [76.81, 98.94]

InterPro domains:
  IPR002510 Metalloprotease TldD/E, N-terminal domain [PF01523] (8-68)
  IPR035068 Metalloprotease TldD/PmbA, N-terminal [G3DSA:3.30.2290.10] (1-182)
  IPR036059 Metalloprotease TldD/PmbA superfamily [SSF111283] (4-395)
  IPR045569 Metalloprotease TldD/E, C-terminal domain [PF19289] (192-395)
  IPR045570 Metalloprotease TldD/E, central domain [PF19290] (100-182)
  IPR047657 Metalloprotease PmbA [PTHR43421] (5-395)

Foldseek 3Di:
DDQPAPKKKKKKKKKKKWKWKDAQLHTDDTDIDIDIKMKMWGAHPQFIFMDMDRDDDPVRSVVRVVCRVVHPHGFDYFAADDDWDDFAFADPVLVVQDSVNNNVLSNLQSVLGQWRIKMKMKMKMKMWMDMPRGQTDIDIHIKIKMKTWGADQPFIFIFMAMWSDPPDRNNVRSNVRHLLRVQRNQADADDWFWWWEKEALQAVCLQCQALAQVLQEVVCLVVLLHPLVVQAFHQQQAQKWKKQALRPHGFPQHDRAASSRHGADIDTQAHGRGGHHGAYDCRSPVPDHNRAFHAPDNRGGTTGDTGAIEMDGDAEDDDAIKYAHHWDQSNVHRNSQQWDKTAGDSIDGPSHHHPDKIFTDGPSVFSNQWDHFYDDWGDDVNYTGGMTIGGTTTMDD/DDQPAPKKKKKKKKKKKWKWKDAQLHTDDTDIDIDIKMKMWGAHPQFIFMDMDRDDDPVRSVVRRVCRVVHPHGFNYFAADDDWDDFAFADPVLVVQDSVNNNVLSNLQSVLGQWRIKMKMKMKMKMWMDMPRGQTDIDIHIKIKMKTWGADQPFIFIFMAMWSDPPDRRNVRSNVRHLLRVQRNQADADDWFWKWEKEALQAVCLQCQALAQVLQEVVCLVVLLHPLVVQAFHQQQAQKWKKQALRPHGFPQHDRAASSRHGADIDTQAHGRGGHHGAYDCRSPVPDHNRQFHAPDNRGGTTGDTGAIEMDGDAEDDDDIKYAHHWDQSNVHRNSQQWGKTAGDSIDGPSHHHPDKIFTDGNSVFSNQWDHFYDDWGDDDNYTGGMTIGGTTTMDD

Solvent-accessible surface area (backbone atoms only — not comparable to full-atom values): 37970 Å² total; per-residue (Å²): 128,81,70,88,46,80,38,43,35,42,37,38,36,38,38,39,39,39,36,22,34,27,44,68,34,31,64,57,36,42,39,39,46,75,48,62,27,22,22,39,37,28,22,36,96,44,9,31,22,35,29,25,21,64,68,83,46,56,67,52,41,50,47,20,44,58,44,5,69,71,31,84,44,65,33,88,72,76,57,57,56,70,83,61,58,88,54,55,35,59,38,74,69,51,69,64,63,44,71,67,55,38,49,51,54,29,48,50,37,21,70,66,50,52,26,55,34,35,43,40,39,33,31,38,38,38,42,36,38,39,36,73,52,62,31,72,51,71,52,61,35,22,38,28,38,35,39,29,31,14,45,32,92,86,9,50,28,63,34,69,50,66,30,24,50,88,83,74,60,69,38,59,42,39,50,51,10,36,53,42,1,51,33,36,44,64,36,38,75,66,80,60,45,72,35,42,33,15,33,29,39,56,23,47,32,45,44,38,63,29,19,41,54,59,21,35,26,42,63,32,28,75,70,66,46,17,57,49,60,79,35,59,73,34,78,61,33,51,61,35,24,35,30,37,33,21,66,42,70,46,36,75,44,35,41,35,43,28,74,66,59,34,45,42,48,75,40,60,32,22,58,57,6,22,30,67,50,63,41,24,17,50,79,80,30,68,91,69,55,46,32,19,16,39,47,92,48,51,80,43,73,65,38,64,49,87,30,28,35,36,54,46,57,88,42,70,46,76,85,45,58,36,35,29,42,32,61,44,54,34,83,72,25,34,26,52,81,15,34,41,63,30,34,50,30,63,19,27,46,94,83,38,16,40,42,70,36,30,38,67,50,38,50,62,65,54,52,54,27,58,67,32,26,34,82,63,69,44,64,34,86,44,29,33,28,32,32,40,27,29,51,69,42,53,35,44,97,128,79,70,89,47,80,38,43,35,42,39,38,35,37,37,40,38,38,36,22,33,25,44,69,34,30,63,57,36,41,38,39,47,74,48,62,26,23,22,38,37,29,22,34,94,45,9,31,21,36,31,26,21,64,66,85,46,55,68,54,42,50,47,22,45,58,44,4,69,70,31,85,45,66,34,89,70,76,57,57,56,68,84,62,59,87,53,56,35,58,38,72,70,51,69,64,64,43,72,67,55,38,49,51,54,30,48,50,37,22,70,67,50,52,26,53,34,34,43,40,39,34,32,38,38,38,41,37,38,38,36,72,51,63,30,74,50,70,53,62,36,23,39,28,37,36,41,29,32,15,46,32,92,86,9,53,29,62,35,69,50,65,31,24,50,89,83,73,61,68,39,60,42,41,49,51,10,38,52,42,0,52,32,36,45,63,37,38,74,67,80,60,45,70,35,43,34,17,32,29,38,57,23,46,31,45,44,38,62,30,20,40,53,57,21,37,28,42,63,33,28,75,70,66,46,17,57,48,60,80,36,59,73,32,78,62,33,52,60,35,25,34,30,38,33,20,67,41,69,47,37,76,44,35,42,33,43,28,73,67,58,33,45,40,49,74,41,61,32,23,58,57,6,23,31,67,49,63,41,25,17,49,80,80,30,69,92,69,54,46,31,18,15,38,47,91,48,51,80,41,72,66,38,66,50,85,30,28,36,36,54,47,55,86,42,71,48,74,87,46,58,36,36,28,42,31,62,43,54,32,82,75,24,33,25,51,82,15,36,42,63,31,34,50,31,63,18,28,47,93,83,40,15,41,40,70,34,30,40,65,51,38,50,61,64,54,51,53,28,57,68,32,26,35,83,64,69,42,64,34,86,44,28,33,28,33,32,40,29,30,51,69,43,53,35,44,96

Secondary structure (DSSP, 8-state):
----SSEEEEEEEEEEEEEEEEETTEEEEEEEEEEEEEEEEEEETTEEEEEEESS--HHHHHHHHHHHHT---B---PPPP----------HHHHT--HHHHHHHHHHHHTT--EEEEEEEEEEEEEEEEETTS-EEEEEEEEEEEEEEEEETTEEEEEEEEESSS-S-HHHHHHHHHHHHHHHHT-B----EEEEEEEPHHHHHHHHHHHTGGGGBHHHHHTT--THHHHTTSB-STT-EEEE-TT-TT-TT--SB-TTSPBP--EEEEETTEE---B--TTT-TTS--S-EE-SSTTS--EE--S-EEEE-S-B----SEEEEEEESGGG--TTT-EEEEEEEEEEETTEEE-S-EEEEEHHHHHTTEEEE-S--EEETTEEE--EEEEEEEEE-/----SSEEEEEEEEEEEEEEEEETTEEEEEEEEEEEEEEEEEEETTEEEEEEESS--HHHHHHHHHHHHT---B---PPPP----------HHHHT--HHHHHHHHHHHHTT--EEEEEEEEEEEEEEEEETTS-EEEEEEEEEEEEEEEEETTEEEEEEEEESSS-S-HHHHHHHHHHHHHHHHT-B----EEEEEEEPHHHHHHHHHHHTGGGGBHHHHHTT--THHHHTTSB-STT-EEEE-TT-TT-TT--SB-TTSPBP--EEEEETTEE---B--TTT-TTS--S-EE-SSTTS--EE--S-EEEE-S-B----SEEEEEEESGGG--TTT-EEEEEEEEEEETTEEE-S-EEEEEHHHHHTTEEEE-S--EEETTEEE--EEEEEEEEE-

Nearest PDB structures (foldseek):
  1vl4-assembly1_B  TM=8.891E-01  e=2.257E-33  Thermotoga maritima MSB8
  3qtd-assembly2_B  TM=8.608E-01  e=7.154E-30  Pseudomonas aeruginosa
  5nja-assembly2_D  TM=8.559E-01  e=5.609E-28  Escherichia coli str. K-12 substr. MG1655
  1vpb-assembly1_A-2  TM=8.249E-01  e=2.692E-29  Bacteroides thetaiotaomicron VPI-5482
  3tv9-assembly1_A-2  TM=8.513E-01  e=1.064E-25  Shigella flexneri